Protein 8TRX (pdb70)

Radius of gyration: 26.87 Å; Cα contacts (8 Å, |Δi|>4): 1808; chains: 2; bounding box: 88×56×61 Å

Nearest PDB structures (foldseek):
  8trx-assembly2_B  TM=1.001E+00  e=2.109E-79  Piromyces rhizinflatus
  6rv8-assembly1_A  TM=9.003E-01  e=1.216E-36  Cerrena unicolor
  4g4g-assembly1_A  TM=9.408E-01  e=9.329E-35  Thermothelomyces thermophilus ATCC 42464
  8tru-assembly1_A  TM=9.079E-01  e=1.097E-35  Fibrobacter succinogenes subsp. succinogenes S85
  6rv9-assembly1_A  TM=8.906E-01  e=5.065E-36  Cerrena unicolor

Structure (mmCIF, N/CA/C/O backbone):
data_8TRX
#
_entry.id   8TRX
#
_cell.length_a   139.680
_cell.length_b   139.680
_cell.length_c   125.830
_cell.angle_alpha   90.00
_cell.angle_beta   90.00
_cell.angle_gamma   120.00
#
_symmetry.space_group_name_H-M   'P 61'
#
loop_
_entity.id
_entity.type
_entity.pdbx_description
1 polymer 'CE15 glucuronoyl esterase'
2 water water
#
loop_
_atom_site.group_PDB
_atom_site.id
_atom_site.type_symbol
_atom_site.label_atom_id
_atom_site.label_alt_id
_atom_site.label_comp_id
_atom_site.label_asym_id
_atom_site.label_entity_id
_atom_site.label_seq_id
_atom_site.pdbx_PDB_ins_code
_atom_site.Cartn_x
_atom_site.Cartn_y
_atom_site.Cartn_z
_atom_site.occupancy
_atom_site.B_iso_or_equiv
_atom_site.auth_seq_id
_atom_site.auth_comp_id
_atom_site.auth_asym_id
_atom_site.auth_atom_id
_atom_site.pdbx_PDB_model_num
ATOM 1 N N . GLU A 1 19 ? -23.165 -10.160 -11.072 1.00 74.29 22 GLU A N 1
ATOM 2 C CA . GLU A 1 19 ? -24.503 -9.936 -10.540 1.00 71.35 22 GLU A CA 1
ATOM 3 C C . GLU A 1 19 ? -25.394 -11.188 -10.717 1.00 78.05 22 GLU A C 1
ATOM 4 O O . GLU A 1 19 ? -25.012 -12.180 -11.366 1.00 76.10 22 GLU A O 1
ATOM 6 N N . VAL A 1 20 ? -26.571 -11.161 -10.114 1.00 70.69 23 VAL A N 1
ATOM 7 C CA . VAL A 1 20 ? -27.565 -12.222 -10.273 1.00 62.27 23 VAL A CA 1
ATOM 8 C C . VAL A 1 20 ? -28.582 -11.746 -11.306 1.00 56.90 23 VAL A C 1
ATOM 9 O O . VAL A 1 20 ? -29.000 -10.580 -11.242 1.00 54.96 23 VAL A O 1
ATOM 13 N N . PRO A 1 21 ? -28.963 -12.576 -12.288 1.00 56.21 24 PRO A N 1
ATOM 14 C CA . PRO A 1 21 ? -29.839 -12.078 -13.359 1.00 51.51 24 PRO A CA 1
ATOM 15 C C . PRO A 1 21 ? -31.135 -11.514 -12.800 1.00 50.76 24 PRO A C 1
ATOM 16 O O . PRO A 1 21 ? -31.668 -12.009 -11.811 1.00 55.19 24 PRO A O 1
ATOM 20 N N . LEU A 1 22 ? -31.595 -10.421 -13.395 1.00 49.81 25 LEU A N 1
ATOM 21 C CA . LEU A 1 22 ? -32.879 -9.836 -13.037 1.00 56.30 25 LEU A CA 1
ATOM 22 C C . LEU A 1 22 ? -34.031 -10.375 -13.884 1.00 56.09 25 LEU A C 1
ATOM 23 O O . LEU A 1 22 ? -35.193 -10.120 -13.561 1.00 52.44 25 LEU A O 1
ATOM 28 N N . VAL A 1 23 ? -33.730 -11.122 -14.943 1.00 54.08 26 VAL A N 1
ATOM 29 C CA . VAL A 1 23 ? -34.695 -11.540 -15.948 1.00 50.85 26 VAL A CA 1
ATOM 30 C C . VAL A 1 23 ? -33.915 -12.417 -16.911 1.00 49.22 26 VAL A C 1
ATOM 31 O O . VAL A 1 23 ? -32.681 -12.421 -16.890 1.00 52.29 26 VAL A O 1
ATOM 35 N N . TYR A 1 24 ? -34.607 -13.180 -17.743 1.00 49.34 27 TYR A N 1
ATOM 36 C CA . TYR A 1 24 ? -33.942 -14.136 -18.609 1.00 49.18 27 TYR A CA 1
ATOM 37 C C . TYR A 1 24 ? -34.496 -14.029 -20.018 1.00 50.77 27 TYR A C 1
ATOM 38 O O . TYR A 1 24 ? -35.645 -13.635 -20.218 1.00 47.46 27 TYR A O 1
ATOM 47 N N . PRO A 1 25 ? -33.701 -14.397 -21.012 1.00 55.48 28 PRO A N 1
ATOM 48 C CA . PRO A 1 25 ? -34.200 -14.360 -22.391 1.00 54.15 28 PRO A CA 1
ATOM 49 C C . PRO A 1 25 ? -35.300 -15.393 -22.691 1.00 51.55 28 PRO A C 1
ATOM 50 O O . PRO A 1 25 ? -36.081 -15.188 -23.629 1.00 53.92 28 PRO A O 1
ATOM 54 N N . LYS A 1 26 ? -35.387 -16.498 -21.962 1.00 50.00 29 LYS A N 1
ATOM 55 C CA . LYS A 1 26 ? -36.313 -17.568 -22.338 1.00 52.37 29 LYS A CA 1
ATOM 56 C C . LYS A 1 26 ? -37.398 -17.776 -21.283 1.00 51.46 29 LYS A C 1
ATOM 57 O O . LYS A 1 26 ? -37.211 -17.491 -20.087 1.00 48.68 29 LYS A O 1
ATOM 63 N N . GLU A 1 27 ? -38.551 -18.263 -21.743 1.00 49.55 30 GLU A N 1
ATOM 64 C CA . GLU A 1 27 ? -39.650 -18.561 -20.824 1.00 45.83 30 GLU A CA 1
ATOM 65 C C . GLU A 1 27 ? -39.203 -19.503 -19.701 1.00 47.94 30 GLU A C 1
ATOM 66 O O . GLU A 1 27 ? -39.578 -19.317 -18.537 1.00 47.39 30 GLU A O 1
ATOM 72 N N . ASN A 1 28 ? -38.365 -20.495 -20.016 1.00 46.01 31 ASN A N 1
ATOM 73 C CA . ASN A 1 28 ? -37.866 -21.428 -19.006 1.00 49.01 31 ASN A CA 1
ATOM 74 C C . ASN A 1 28 ? -36.414 -21.750 -19.315 1.00 51.35 31 ASN A C 1
ATOM 75 O O . ASN A 1 28 ? -36.139 -22.487 -20.259 1.00 51.33 31 ASN A O 1
ATOM 80 N N . MET A 1 29 ? -35.488 -21.223 -18.512 1.00 50.93 32 MET A N 1
ATOM 81 C CA . MET A 1 29 ? -34.076 -21.574 -18.668 1.00 48.69 32 MET A CA 1
ATOM 82 C C . MET A 1 29 ? -33.751 -22.995 -18.206 1.00 49.86 32 MET A C 1
ATOM 83 O O . MET A 1 29 ? -32.654 -23.467 -18.483 1.00 50.09 32 MET A O 1
ATOM 88 N N . GLY A 1 30 ? -34.642 -23.667 -17.480 1.00 49.66 33 GLY A N 1
ATOM 89 C CA . GLY A 1 30 ? -34.341 -24.961 -16.908 1.00 46.95 33 GLY A CA 1
ATOM 90 C C . GLY A 1 30 ? -35.086 -26.118 -17.549 1.00 55.51 33 GLY A C 1
ATOM 91 O O . GLY A 1 30 ? -35.234 -27.184 -16.938 1.00 54.10 33 GLY A O 1
ATOM 92 N N . GLU A 1 31 ? -35.562 -25.927 -18.784 1.00 56.81 34 GLU A N 1
ATOM 93 C CA . GLU A 1 31 ? -36.248 -27.006 -19.490 1.00 59.82 34 GLU A CA 1
ATOM 94 C C . GLU A 1 31 ? -35.348 -28.245 -19.608 1.00 64.61 34 GLU A C 1
ATOM 95 O O . GLU A 1 31 ? -35.832 -29.383 -19.613 1.00 69.44 34 GLU A O 1
ATOM 97 N N . SER A 1 32 ? -34.034 -28.048 -19.632 1.00 65.22 35 SER A N 1
ATOM 98 C CA . SER A 1 32 ? -33.090 -29.159 -19.689 1.00 65.38 35 SER A CA 1
ATOM 99 C C . SER A 1 32 ? -32.938 -29.922 -18.366 1.00 68.57 35 SER A C 1
ATOM 100 O O . SER A 1 32 ? -32.348 -31.011 -18.365 1.00 72.40 35 SER A O 1
ATOM 103 N N . CYS A 1 33 ? -33.466 -29.408 -17.250 1.00 66.43 36 CYS A N 1
ATOM 104 C CA . CYS A 1 33 ? -33.332 -30.080 -15.958 1.00 56.37 36 CYS A CA 1
ATOM 105 C C . CYS A 1 33 ? -34.108 -31.406 -15.941 1.00 61.68 36 CYS A C 1
ATOM 106 O O . CYS A 1 33 ? -35.002 -31.660 -16.760 1.00 63.38 36 CYS A O 1
ATOM 109 N N . LYS A 1 34 ? -33.756 -32.248 -14.979 1.00 58.39 37 LYS A N 1
ATOM 110 C CA . LYS A 1 34 ? -34.304 -33.584 -14.838 1.00 58.68 37 LYS A CA 1
ATOM 111 C C . LYS A 1 34 ? -35.550 -33.540 -13.953 1.00 54.78 37 LYS A C 1
ATOM 112 O O . LYS A 1 34 ? -35.473 -33.094 -12.806 1.00 52.92 37 LYS A O 1
ATOM 117 N N . ALA A 1 35 ? -36.671 -34.061 -14.471 1.00 48.77 38 ALA A N 1
ATOM 118 C CA . ALA A 1 35 ? -37.940 -34.065 -13.753 1.00 49.69 38 ALA A CA 1
ATOM 119 C C . ALA A 1 35 ? -37.776 -34.666 -12.363 1.00 54.36 38 ALA A C 1
ATOM 120 O O . ALA A 1 35 ? -37.075 -35.669 -12.201 1.00 60.73 38 ALA A O 1
ATOM 122 N N . PRO A 1 36 ? -38.448 -34.134 -11.359 1.00 56.07 39 PRO A N 1
ATOM 123 C CA . PRO A 1 36 ? -38.270 -34.633 -10.000 1.00 57.00 39 PRO A CA 1
ATOM 124 C C . PRO A 1 36 ? -39.048 -35.921 -9.793 1.00 57.24 39 PRO A C 1
ATOM 125 O O . PRO A 1 36 ? -39.948 -36.265 -10.553 1.00 54.56 39 PRO A O 1
ATOM 129 N N . THR A 1 37 ? -38.714 -36.617 -8.713 1.00 53.78 40 THR A N 1
ATOM 130 C CA . THR A 1 37 ? -39.583 -37.695 -8.286 1.00 58.61 40 THR A CA 1
ATOM 131 C C . THR A 1 37 ? -40.927 -37.102 -7.849 1.00 55.69 40 THR A C 1
ATOM 132 O O . THR A 1 37 ? -40.987 -36.016 -7.256 1.00 55.01 40 THR A O 1
ATOM 136 N N . LEU A 1 38 ? -42.019 -37.784 -8.198 1.00 54.29 41 LEU A N 1
ATOM 137 C CA . LEU A 1 38 ? -43.372 -37.336 -7.840 1.00 54.61 41 LEU A CA 1
ATOM 138 C C . LEU A 1 38 ? -44.111 -38.475 -7.144 1.00 55.26 41 LEU A C 1
ATOM 139 O O . LEU A 1 38 ? -44.847 -39.244 -7.780 1.00 53.23 41 LEU A O 1
ATOM 144 N N . PRO A 1 39 ? -43.952 -38.609 -5.835 1.00 54.31 42 PRO A N 1
ATOM 145 C CA . PRO A 1 39 ? -44.584 -39.738 -5.142 1.00 52.10 42 PRO A CA 1
ATOM 146 C C . PRO A 1 39 ? -46.101 -39.641 -5.204 1.00 55.59 42 PRO A C 1
ATOM 147 O O . PRO A 1 39 ? -46.666 -38.549 -5.169 1.00 59.12 42 PRO A O 1
ATOM 151 N N . GLN A 1 40 ? -46.750 -40.797 -5.329 1.00 60.02 43 GLN A N 1
ATOM 152 C CA . GLN A 1 40 ? -48.201 -40.878 -5.232 1.00 57.53 43 GLN A CA 1
ATOM 153 C C . GLN A 1 40 ? -48.654 -40.245 -3.919 1.00 62.63 43 GLN A C 1
ATOM 154 O O . GLN A 1 40 ? -47.930 -40.329 -2.911 1.00 63.90 43 GLN A O 1
ATOM 158 N N . PRO A 1 41 ? -49.812 -39.570 -3.901 1.00 60.02 44 PRO A N 1
ATOM 159 C CA . PRO A 1 41 ? -50.168 -38.745 -2.729 1.00 62.30 44 PRO A CA 1
ATOM 160 C C . PRO A 1 41 ? -50.066 -39.478 -1.406 1.00 67.10 44 PRO A C 1
ATOM 161 O O . PRO A 1 41 ? -49.617 -38.900 -0.412 1.00 68.70 44 PRO A O 1
ATOM 165 N N . ALA A 1 42 ? -50.451 -40.751 -1.374 1.00 75.00 45 ALA A N 1
ATOM 166 C CA . ALA A 1 42 ? -50.498 -41.495 -0.124 1.00 70.10 45 ALA A CA 1
ATOM 167 C C . ALA A 1 42 ? -49.114 -41.929 0.362 1.00 68.88 45 ALA A C 1
ATOM 168 O O . ALA A 1 42 ? -48.967 -42.265 1.544 1.00 73.94 45 ALA A O 1
ATOM 170 N N . SER A 1 43 ? -48.101 -41.930 -0.507 1.00 69.79 46 SER A N 1
ATOM 171 C CA . SER A 1 43 ? -46.714 -42.185 -0.107 1.00 69.51 46 SER A CA 1
ATOM 172 C C . SER A 1 43 ? -45.952 -40.903 0.202 1.00 75.15 46 SER A C 1
ATOM 173 O O . SER A 1 43 ? -44.741 -40.961 0.453 1.00 75.25 46 SER A O 1
ATOM 176 N N . CYS A 1 44 ? -46.635 -39.747 0.177 1.00 68.49 47 CYS A N 1
ATOM 177 C CA . CYS A 1 44 ? -45.975 -38.470 0.395 1.00 68.09 47 CYS A CA 1
ATOM 178 C C . CYS A 1 44 ? -45.690 -38.301 1.885 1.00 65.68 47 CYS A C 1
ATOM 179 O O . CYS A 1 44 ? -46.552 -38.603 2.713 1.00 65.83 47 CYS A O 1
ATOM 182 N N . PRO A 1 45 ? -44.494 -37.849 2.262 1.00 65.49 48 PRO A N 1
ATOM 183 C CA . PRO A 1 45 ? -44.229 -37.623 3.683 1.00 64.57 48 PRO A CA 1
ATOM 184 C C . PRO A 1 45 ? -45.137 -36.537 4.242 1.00 67.83 48 PRO A C 1
ATOM 185 O O . PRO A 1 45 ? -45.575 -35.630 3.534 1.00 65.91 48 PRO A O 1
ATOM 189 N N . SER A 1 46 ? -45.399 -36.630 5.535 1.00 65.35 49 SER A N 1
ATOM 190 C CA . SER A 1 46 ? -46.070 -35.568 6.269 1.00 63.41 49 SER A CA 1
ATOM 191 C C . SER A 1 46 ? -45.047 -34.521 6.683 1.00 70.10 49 SER A C 1
ATOM 192 O O . SER A 1 46 ? -44.315 -34.706 7.656 1.00 72.93 49 SER A O 1
ATOM 195 N N . VAL A 1 47 ? -44.973 -33.429 5.930 1.00 68.11 50 VAL A N 1
ATOM 196 C CA . VAL A 1 47 ? -44.169 -32.277 6.314 1.00 61.91 50 VAL A CA 1
ATOM 197 C C . VAL A 1 47 ? -45.150 -31.235 6.839 1.00 64.99 50 VAL A C 1
ATOM 198 O O . VAL A 1 47 ? -45.732 -30.490 6.042 1.00 65.07 50 VAL A O 1
ATOM 202 N N . PRO A 1 48 ? -45.388 -31.167 8.158 1.00 69.61 51 PRO A N 1
ATOM 203 C CA . PRO A 1 48 ? -46.532 -30.367 8.658 1.00 66.09 51 PRO A CA 1
ATOM 204 C C . PRO A 1 48 ? -46.326 -28.854 8.584 1.00 66.49 51 PRO A C 1
ATOM 205 O O . PRO A 1 48 ? -47.285 -28.107 8.335 1.00 67.54 51 PRO A O 1
ATOM 209 N N . LYS A 1 49 ? -45.117 -28.373 8.835 1.00 64.05 52 LYS A N 1
ATOM 210 C CA . LYS A 1 49 ? -44.801 -26.968 8.625 1.00 66.73 52 LYS A CA 1
ATOM 211 C C . LYS A 1 49 ? -44.486 -26.761 7.132 1.00 68.60 52 LYS A C 1
ATOM 212 O O . LYS A 1 49 ? -44.762 -27.628 6.298 1.00 70.75 52 LYS A O 1
ATOM 218 N N . LEU A 1 50 ? -43.895 -25.610 6.759 1.00 63.85 53 LEU A N 1
ATOM 219 C CA . LEU A 1 50 ? -43.735 -25.306 5.332 1.00 58.59 53 LEU A CA 1
ATOM 220 C C . LEU A 1 50 ? -42.559 -26.087 4.753 1.00 59.44 53 LEU A C 1
ATOM 221 O O . LEU A 1 50 ? -41.454 -26.023 5.298 1.00 62.73 53 LEU A O 1
ATOM 226 N N . PRO A 1 51 ? -42.753 -26.828 3.662 1.00 57.73 54 PRO A N 1
ATOM 227 C CA . PRO A 1 51 ? -41.630 -27.556 3.048 1.00 52.95 54 PRO A CA 1
ATOM 228 C C . PRO A 1 51 ? -40.432 -26.652 2.778 1.00 57.22 54 PRO A C 1
ATOM 229 O O . PRO A 1 51 ? -40.562 -25.440 2.581 1.00 62.71 54 PRO A O 1
ATOM 233 N N . ASP A 1 52 ? -39.265 -27.257 2.744 1.00 59.49 55 ASP A N 1
ATOM 234 C CA . ASP A 1 52 ? -37.989 -26.593 2.520 1.00 60.29 55 ASP A CA 1
ATOM 235 C C . ASP A 1 52 ? -37.799 -26.321 1.030 1.00 62.88 55 ASP A C 1
ATOM 236 O O . ASP A 1 52 ? -37.629 -27.263 0.241 1.00 61.86 55 ASP A O 1
ATOM 241 N N . PRO A 1 53 ? -37.820 -25.053 0.603 1.00 63.08 56 PRO A N 1
ATOM 242 C CA . PRO A 1 53 ? -37.739 -24.767 -0.836 1.00 59.21 56 PRO A CA 1
ATOM 243 C C . PRO A 1 53 ? -36.413 -25.120 -1.459 1.00 59.04 56 PRO A C 1
ATOM 244 O O . PRO A 1 53 ? -36.365 -25.330 -2.677 1.00 60.35 56 PRO A O 1
ATOM 248 N N . PHE A 1 54 ? -35.340 -25.215 -0.680 1.00 61.58 57 PHE A N 1
ATOM 249 C CA . PHE A 1 54 ? -34.046 -25.587 -1.238 1.00 58.25 57 PHE A CA 1
ATOM 250 C C . PHE A 1 54 ? -33.809 -27.093 -1.288 1.00 58.20 57 PHE A C 1
ATOM 251 O O . PHE A 1 54 ? -32.829 -27.522 -1.904 1.00 56.80 57 PHE A O 1
ATOM 259 N N . GLU A 1 55 ? -34.665 -27.893 -0.650 1.00 53.10 58 GLU A N 1
ATOM 260 C CA . GLU A 1 55 ? -34.498 -29.336 -0.612 1.00 53.59 58 GLU A CA 1
ATOM 261 C C . GLU A 1 55 ? -34.937 -29.957 -1.936 1.00 57.00 58 GLU A C 1
ATOM 262 O O . GLU A 1 55 ? -36.069 -29.736 -2.374 1.00 59.36 58 GLU A O 1
ATOM 268 N N . TRP A 1 56 ? -34.053 -30.744 -2.569 1.00 52.80 59 TRP A N 1
ATOM 269 C CA . TRP A 1 56 ? -34.444 -31.411 -3.806 1.00 54.20 59 TRP A CA 1
ATOM 270 C C . TRP A 1 56 ? -35.656 -32.309 -3.559 1.00 55.66 59 TRP A C 1
ATOM 271 O O . TRP A 1 56 ? -35.903 -32.775 -2.441 1.00 54.19 59 TRP A O 1
ATOM 282 N N . SER A 1 57 ? -36.419 -32.552 -4.626 1.00 53.31 60 SER A N 1
ATOM 283 C CA . SER A 1 57 ? -37.665 -33.295 -4.476 1.00 57.03 60 SER A CA 1
ATOM 284 C C . SER A 1 57 ? -37.431 -34.703 -3.940 1.00 59.23 60 SER A C 1
ATOM 285 O O . SER A 1 57 ? -38.343 -35.281 -3.333 1.00 55.51 60 SER A O 1
ATOM 288 N N . ASP A 1 58 ? -36.238 -35.284 -4.169 1.00 55.92 61 ASP A N 1
ATOM 289 C CA . ASP A 1 58 ? -35.942 -36.645 -3.715 1.00 56.56 61 ASP A CA 1
ATOM 290 C C . ASP A 1 58 ? -35.284 -36.705 -2.349 1.00 53.20 61 ASP A C 1
ATOM 291 O O . ASP A 1 58 ? -34.735 -37.747 -2.000 1.00 58.26 61 ASP A O 1
ATOM 296 N N . GLY A 1 59 ? -35.335 -35.634 -1.568 1.00 57.55 62 GLY A N 1
ATOM 297 C CA . GLY A 1 59 ? -34.798 -35.657 -0.221 1.00 54.20 62 GLY A CA 1
ATOM 298 C C . GLY A 1 59 ? -33.288 -35.733 -0.113 1.00 56.99 62 GLY A C 1
ATOM 299 O O . GLY A 1 59 ? -32.781 -35.983 0.982 1.00 56.38 62 GLY A O 1
ATOM 300 N N . SER A 1 60 ? -32.550 -35.488 -1.197 1.00 55.04 63 SER A N 1
ATOM 301 C CA . SER A 1 60 ? -31.125 -35.782 -1.248 1.00 54.95 63 SER A CA 1
ATOM 302 C C . SER A 1 60 ? -30.262 -34.526 -1.178 1.00 57.19 63 SER A C 1
ATOM 303 O O . SER A 1 60 ? -29.194 -34.459 -1.795 1.00 60.49 63 SER A O 1
ATOM 306 N N . GLY A 1 61 ? -30.676 -33.526 -0.413 1.00 56.30 64 GLY A N 1
ATOM 307 C CA . GLY A 1 61 ? -29.758 -32.425 -0.231 1.00 53.42 64 GLY A CA 1
ATOM 308 C C . GLY A 1 61 ? -30.405 -31.096 -0.555 1.00 58.76 64 GLY A C 1
ATOM 309 O O . GLY A 1 61 ? -31.634 -30.975 -0.581 1.00 59.57 64 GLY A O 1
ATOM 310 N N . ARG A 1 62 ? -29.557 -30.090 -0.812 1.00 54.91 65 ARG A N 1
ATOM 311 C CA . ARG A 1 62 ? -29.976 -28.699 -0.846 1.00 57.64 65 ARG A CA 1
ATOM 312 C C . ARG A 1 62 ? -29.277 -27.955 -1.972 1.00 61.28 65 ARG A C 1
ATOM 313 O O . ARG A 1 62 ? -28.137 -28.259 -2.325 1.00 63.08 65 ARG A O 1
ATOM 321 N N . VAL A 1 63 ? -29.996 -26.983 -2.545 1.00 60.57 66 VAL A N 1
ATOM 322 C CA . VAL A 1 63 ? -29.480 -26.191 -3.657 1.00 62.47 66 VAL A CA 1
ATOM 323 C C . VAL A 1 63 ? -28.132 -25.595 -3.267 1.00 58.36 66 VAL A C 1
ATOM 324 O O . VAL A 1 63 ? -27.937 -25.153 -2.133 1.00 61.83 66 VAL A O 1
ATOM 328 N N . LYS A 1 64 ? -27.180 -25.619 -4.192 1.00 59.50 67 LYS A N 1
ATOM 329 C CA . LYS A 1 64 ? -25.847 -25.085 -3.931 1.00 61.29 67 LYS A CA 1
ATOM 330 C C . LYS A 1 64 ? -25.578 -23.782 -4.657 1.00 64.06 67 LYS A C 1
ATOM 331 O O . LYS A 1 64 ? -25.061 -22.843 -4.053 1.00 70.25 67 LYS A O 1
ATOM 337 N N . ASN A 1 65 ? -25.919 -23.695 -5.943 1.00 66.32 68 ASN A N 1
ATOM 338 C CA . ASN A 1 65 ? -25.580 -22.536 -6.763 1.00 63.54 68 ASN A CA 1
ATOM 339 C C . ASN A 1 65 ? -26.810 -22.136 -7.583 1.00 60.05 68 ASN A C 1
ATOM 340 O O . ASN A 1 65 ? -27.897 -22.704 -7.422 1.00 59.57 68 ASN A O 1
ATOM 345 N N . LEU A 1 66 ? -26.600 -21.175 -8.494 1.00 49.40 69 LEU A N 1
ATOM 346 C CA . LEU A 1 66 ? -27.667 -20.648 -9.338 1.00 52.70 69 LEU A CA 1
ATOM 347 C C . LEU A 1 66 ? -28.199 -21.696 -10.305 1.00 53.32 69 LEU A C 1
ATOM 348 O O . LEU A 1 66 ? -29.416 -21.829 -10.481 1.00 59.06 69 LEU A O 1
ATOM 353 N N . ALA A 1 67 ? -27.306 -22.428 -10.973 1.00 52.29 70 ALA A N 1
ATOM 354 C CA . ALA A 1 67 ? -27.760 -23.474 -11.880 1.00 47.51 70 ALA A CA 1
ATOM 355 C C . ALA A 1 67 ? -28.612 -24.509 -11.146 1.00 52.59 70 ALA A C 1
ATOM 356 O O . ALA A 1 67 ? -29.542 -25.088 -11.728 1.00 50.88 70 ALA A O 1
ATOM 358 N N . ASP A 1 68 ? -28.315 -24.734 -9.865 1.00 55.14 71 ASP A N 1
ATOM 359 C CA . ASP A 1 68 ? -29.118 -25.624 -9.049 1.00 51.97 71 ASP A CA 1
ATOM 360 C C . ASP A 1 68 ? -30.491 -25.033 -8.802 1.00 58.58 71 ASP A C 1
ATOM 361 O O . ASP A 1 68 ? -31.501 -25.753 -8.851 1.00 54.77 71 ASP A O 1
ATOM 366 N N . TRP A 1 69 ? -30.547 -23.725 -8.497 1.00 55.01 72 TRP A N 1
ATOM 367 C CA . TRP A 1 69 ? -31.833 -23.120 -8.175 1.00 51.76 72 TRP A CA 1
ATOM 368 C C . TRP A 1 69 ? -32.771 -23.197 -9.367 1.00 53.99 72 TRP A C 1
ATOM 369 O O . TRP A 1 69 ? -33.970 -23.447 -9.202 1.00 50.13 72 TRP A O 1
ATOM 380 N N . GLU A 1 70 ? -32.232 -23.006 -10.576 1.00 48.60 73 GLU A N 1
ATOM 381 C CA . GLU A 1 70 ? -33.045 -23.137 -11.772 1.00 46.94 73 GLU A CA 1
ATOM 382 C C . GLU A 1 70 ? -33.716 -24.503 -11.840 1.00 51.78 73 GLU A C 1
ATOM 383 O O . GLU A 1 70 ? -34.911 -24.593 -12.157 1.00 51.05 73 GLU A O 1
ATOM 389 N N . CYS A 1 71 ? -32.965 -25.581 -11.527 1.00 52.70 74 CYS A N 1
ATOM 390 C CA . CYS A 1 71 ? -33.536 -26.930 -11.540 1.00 49.48 74 CYS A CA 1
ATOM 391 C C . CYS A 1 71 ? -34.459 -27.175 -10.354 1.00 45.94 74 CYS A C 1
ATOM 392 O O . CYS A 1 71 ? -35.430 -27.927 -10.481 1.00 50.11 74 CYS A O 1
ATOM 395 N N . ARG A 1 72 ? -34.169 -26.583 -9.192 1.00 45.00 75 ARG A N 1
ATOM 396 C CA . ARG A 1 72 ? -35.105 -26.682 -8.071 1.00 49.66 75 ARG A CA 1
ATOM 397 C C . ARG A 1 72 ? -36.398 -25.924 -8.369 1.00 48.17 75 ARG A C 1
ATOM 398 O O . ARG A 1 72 ? -37.486 -26.362 -7.978 1.00 51.12 75 ARG A O 1
ATOM 406 N N . ARG A 1 73 ? -36.288 -24.780 -9.048 1.00 46.05 76 ARG A N 1
ATOM 407 C CA . ARG A 1 73 ? -37.450 -24.056 -9.555 1.00 46.65 76 ARG A CA 1
ATOM 408 C C . ARG A 1 73 ? -38.253 -24.937 -10.503 1.00 47.94 76 ARG A C 1
ATOM 409 O O . ARG A 1 73 ? -39.492 -24.961 -10.465 1.00 48.26 76 ARG A O 1
ATOM 417 N N . ASN A 1 74 ? -37.564 -25.678 -11.360 1.00 46.90 77 ASN A N 1
ATOM 418 C CA . ASN A 1 74 ? -38.275 -26.553 -12.266 1.00 43.18 77 ASN A CA 1
ATOM 419 C C . ASN A 1 74 ? -38.848 -27.775 -11.550 1.00 52.15 77 ASN A C 1
ATOM 420 O O . ASN A 1 74 ? -39.835 -28.347 -12.036 1.00 53.01 77 ASN A O 1
ATOM 425 N N . GLU A 1 75 ? -38.276 -28.183 -10.405 1.00 46.79 78 GLU A N 1
ATOM 426 C CA . GLU A 1 75 ? -38.922 -29.236 -9.626 1.00 49.96 78 GLU A CA 1
ATOM 427 C C . GLU A 1 75 ? -40.218 -28.722 -8.995 1.00 49.40 78 GLU A C 1
ATOM 428 O O . GLU A 1 75 ? -41.239 -29.431 -8.988 1.00 49.67 78 GLU A O 1
ATOM 434 N N . ILE A 1 76 ? -40.182 -27.504 -8.436 1.00 47.50 79 ILE A N 1
ATOM 435 C CA . ILE A 1 76 ? -41.385 -26.894 -7.876 1.00 52.50 79 ILE A CA 1
ATOM 436 C C . ILE A 1 76 ? -42.458 -26.765 -8.947 1.00 48.76 79 ILE A C 1
ATOM 437 O O . ILE A 1 76 ? -43.615 -27.148 -8.733 1.00 48.49 79 ILE A O 1
ATOM 442 N N . LYS A 1 77 ? -42.085 -26.239 -10.120 1.00 47.37 80 LYS A N 1
ATOM 443 C CA . LYS A 1 77 ? -43.015 -26.183 -11.247 1.00 45.21 80 LYS A CA 1
ATOM 444 C C . LYS A 1 77 ? -43.656 -27.554 -11.493 1.00 44.18 80 LYS A C 1
ATOM 445 O O . LYS A 1 77 ? -44.890 -27.698 -11.498 1.00 44.89 80 LYS A O 1
ATOM 451 N N . ALA A 1 78 ? -42.824 -28.577 -11.660 1.00 43.00 81 ALA A N 1
ATOM 452 C CA . ALA A 1 78 ? -43.309 -29.926 -11.928 1.00 45.86 81 ALA A CA 1
ATOM 453 C C . ALA A 1 78 ? -44.194 -30.462 -10.801 1.00 46.26 81 ALA A C 1
ATOM 454 O O . ALA A 1 78 ? -45.130 -31.215 -11.071 1.00 43.27 81 ALA A O 1
ATOM 456 N N . GLU A 1 79 ? -43.918 -30.099 -9.542 1.00 47.47 82 GLU A N 1
ATOM 457 C CA . GLU A 1 79 ? -44.777 -30.550 -8.446 1.00 44.62 82 GLU A CA 1
ATOM 458 C C . GLU A 1 79 ? -46.118 -29.833 -8.469 1.00 46.82 82 GLU A C 1
ATOM 459 O O . GLU A 1 79 ? -47.170 -30.467 -8.292 1.00 46.80 82 GLU A O 1
ATOM 465 N N . ILE A 1 80 ? -46.108 -28.508 -8.696 1.00 48.72 83 ILE A N 1
ATOM 466 C CA . ILE A 1 80 ? -47.360 -27.769 -8.783 1.00 46.66 83 ILE A CA 1
ATOM 467 C C . ILE A 1 80 ? -48.180 -28.233 -9.982 1.00 45.54 83 ILE A C 1
ATOM 468 O O . ILE A 1 80 ? -49.397 -28.417 -9.881 1.00 43.37 83 ILE A O 1
ATOM 473 N N . GLU A 1 81 ? -47.528 -28.502 -11.112 1.00 43.07 84 GLU A N 1
ATOM 474 C CA . GLU A 1 81 ? -48.273 -29.033 -12.243 1.00 41.61 84 GLU A CA 1
ATOM 475 C C . GLU A 1 81 ? -48.868 -30.401 -11.918 1.00 49.08 84 GLU A C 1
ATOM 476 O O . GLU A 1 81 ? -50.000 -30.713 -12.310 1.00 50.67 84 GLU A O 1
ATOM 482 N N . ASN A 1 82 ? -48.131 -31.230 -11.188 1.00 44.65 85 ASN A N 1
ATOM 483 C CA . ASN A 1 82 ? -48.560 -32.605 -11.012 1.00 43.99 85 ASN A CA 1
ATOM 484 C C . ASN A 1 82 ? -49.695 -32.709 -10.006 1.00 46.65 85 ASN A C 1
ATOM 485 O O . ASN A 1 82 ? -50.631 -33.479 -10.214 1.00 45.29 85 ASN A O 1
ATOM 490 N N . TYR A 1 83 ? -49.641 -31.947 -8.920 1.00 44.38 86 TYR A N 1
ATOM 491 C CA . TYR A 1 83 ? -50.620 -32.118 -7.856 1.00 45.34 86 TYR A CA 1
ATOM 492 C C . TYR A 1 83 ? -51.820 -31.163 -7.923 1.00 48.68 86 TYR A C 1
ATOM 493 O O . TYR A 1 83 ? -52.884 -31.526 -7.415 1.00 50.63 86 TYR A O 1
ATOM 502 N N . GLU A 1 84 ? -51.717 -29.961 -8.527 1.00 49.20 87 GLU A N 1
ATOM 503 C CA . GLU A 1 84 ? -52.846 -29.020 -8.435 1.00 51.62 87 GLU A CA 1
ATOM 504 C C . GLU A 1 84 ? -53.196 -28.226 -9.692 1.00 47.94 87 GLU A C 1
ATOM 505 O O . GLU A 1 84 ? -54.279 -27.633 -9.696 1.00 48.51 87 GLU A O 1
ATOM 511 N N . LEU A 1 85 ? -52.361 -28.173 -10.751 1.00 44.99 88 LEU A N 1
ATOM 512 C CA . LEU A 1 85 ? -52.675 -27.344 -11.924 1.00 45.47 88 LEU A CA 1
ATOM 513 C C . LEU A 1 85 ? -52.787 -28.105 -13.229 1.00 48.86 88 LEU A C 1
ATOM 514 O O . LEU A 1 85 ? -53.647 -27.768 -14.058 1.00 50.89 88 LEU A O 1
ATOM 519 N N . GLY A 1 86 ? -51.944 -29.106 -13.449 1.00 49.23 89 GLY A N 1
ATOM 520 C CA . GLY A 1 86 ? -51.751 -29.683 -14.761 1.00 41.55 89 GLY A CA 1
ATOM 521 C C . GLY A 1 86 ? -50.532 -29.081 -15.420 1.00 43.05 89 GLY A C 1
ATOM 522 O O . GLY A 1 86 ? -50.003 -28.051 -15.004 1.00 44.36 89 GLY A O 1
ATOM 523 N N . LYS A 1 87 ? -50.068 -29.726 -16.481 1.00 44.33 90 LYS A N 1
ATOM 524 C CA . LYS A 1 87 ? -48.807 -29.315 -17.077 1.00 44.49 90 LYS A CA 1
ATOM 525 C C . LYS A 1 87 ? -49.042 -28.192 -18.073 1.00 47.98 90 LYS A C 1
ATOM 526 O O . LYS A 1 87 ? -49.771 -28.368 -19.059 1.00 49.17 90 LYS A O 1
ATOM 531 N N . LYS A 1 88 ? -48.407 -27.051 -17.821 1.00 45.15 91 LYS A N 1
ATOM 532 C CA . LYS A 1 88 ? -48.220 -26.039 -18.840 1.00 50.52 91 LYS A CA 1
ATOM 533 C C . LYS A 1 88 ? -47.658 -26.674 -20.112 1.00 46.32 91 LYS A C 1
ATOM 534 O O . LYS A 1 88 ? -46.585 -27.268 -20.069 1.00 49.98 91 LYS A O 1
ATOM 540 N N . PRO A 1 89 ? -48.351 -26.584 -21.239 1.00 52.16 92 PRO A N 1
ATOM 541 C CA . PRO A 1 89 ? -47.728 -26.948 -22.518 1.00 49.55 92 PRO A CA 1
ATOM 542 C C . PRO A 1 89 ? -46.416 -26.205 -22.769 1.00 49.77 92 PRO A C 1
ATOM 543 O O . PRO A 1 89 ? -46.239 -25.055 -22.376 1.00 45.83 92 PRO A O 1
ATOM 547 N N . ALA A 1 90 ? -45.512 -26.876 -23.480 1.00 48.12 93 ALA A N 1
ATOM 548 C CA . ALA A 1 90 ? -44.298 -26.271 -23.983 1.00 48.69 93 ALA A CA 1
ATOM 549 C C . ALA A 1 90 ? -44.638 -25.246 -25.060 1.00 45.64 93 ALA A C 1
ATOM 550 O O . ALA A 1 90 ? -45.745 -25.237 -25.594 1.00 48.23 93 ALA A O 1
ATOM 552 N N . PRO A 1 91 ? -43.688 -24.396 -25.438 1.00 47.66 94 PRO A N 1
ATOM 553 C CA . PRO A 1 91 ? -43.913 -23.474 -26.559 1.00 44.81 94 PRO A CA 1
ATOM 554 C C . PRO A 1 91 ? -44.440 -24.197 -27.787 1.00 47.85 94 PRO A C 1
ATOM 555 O O . PRO A 1 91 ? -44.000 -25.312 -28.104 1.00 49.73 94 PRO A O 1
ATOM 559 N N . PRO A 1 92 ? -45.374 -23.592 -28.520 1.00 51.39 95 PRO A N 1
ATOM 560 C CA . PRO A 1 92 ? -46.028 -24.314 -29.622 1.00 50.33 95 PRO A CA 1
ATOM 561 C C . PRO A 1 92 ? -45.102 -24.452 -30.826 1.00 50.72 95 PRO A C 1
ATOM 562 O O . PRO A 1 92 ? -44.090 -23.763 -30.953 1.00 49.86 95 PRO A O 1
ATOM 566 N N . GLN A 1 93 ? -45.480 -25.348 -31.738 1.00 51.09 96 GLN A N 1
ATOM 567 C CA . GLN A 1 93 ? -44.678 -25.551 -32.940 1.00 45.66 96 GLN A CA 1
ATOM 568 C C . GLN A 1 93 ? -44.580 -24.279 -33.778 1.00 49.54 96 GLN A C 1
ATOM 569 O O . GLN A 1 93 ? -43.531 -23.989 -34.348 1.00 47.85 96 GLN A O 1
ATOM 575 N N . SER A 1 94 ? -45.658 -23.496 -33.853 1.00 54.28 97 SER A N 1
ATOM 576 C CA . SER A 1 94 ? -45.741 -22.321 -34.714 1.00 50.14 97 SER A CA 1
ATOM 577 C C . SER A 1 94 ? -46.432 -21.161 -34.001 1.00 53.67 97 SER A C 1
ATOM 578 O O . SER A 1 94 ? -47.475 -21.344 -33.371 1.00 54.00 97 SER A O 1
ATOM 581 N N . LEU A 1 95 ? -45.884 -19.956 -34.145 1.00 56.15 98 LEU A N 1
ATOM 582 C CA . LEU A 1 95 ? -46.522 -18.765 -33.580 1.00 55.44 98 LEU A CA 1
ATOM 583 C C . LEU A 1 95 ? -46.250 -17.553 -34.465 1.00 55.92 98 LEU A C 1
ATOM 584 O O . LEU A 1 95 ? -45.086 -17.194 -34.689 1.00 53.83 98 LEU A O 1
ATOM 589 N N . LYS A 1 96 ? -47.319 -16.894 -34.914 1.00 52.05 99 LYS A N 1
ATOM 590 C CA . LYS A 1 96 ? -47.221 -15.748 -35.813 1.00 53.86 99 LYS A CA 1
ATOM 591 C C . LYS A 1 96 ? -47.954 -14.566 -35.203 1.00 48.61 99 LYS A C 1
ATOM 592 O O . LYS A 1 96 ? -49.158 -14.641 -34.956 1.00 57.62 99 LYS A O 1
ATOM 594 N N . ALA A 1 97 ? -47.241 -13.476 -34.959 1.00 53.87 100 ALA A N 1
ATOM 595 C CA . ALA A 1 97 ? -47.848 -12.290 -34.371 1.00 57.11 100 ALA A CA 1
ATOM 596 C C . ALA A 1 97 ? -47.806 -11.131 -35.359 1.00 56.41 100 ALA A C 1
ATOM 597 O O . ALA A 1 97 ? -46.836 -10.983 -36.103 1.00 60.57 100 ALA A O 1
ATOM 599 N N . THR A 1 98 ? -48.865 -10.315 -35.368 1.00 55.68 101 THR A N 1
ATOM 600 C CA . THR A 1 98 ? -48.891 -9.095 -36.163 1.00 63.03 101 THR A CA 1
ATOM 601 C C . THR A 1 98 ? -49.520 -7.972 -35.358 1.00 61.18 101 THR A C 1
ATOM 602 O O . THR A 1 98 ? -50.333 -8.202 -34.454 1.00 61.58 101 THR A O 1
ATOM 606 N N . TYR A 1 99 ? -49.116 -6.752 -35.712 1.00 60.80 102 TYR A N 1
ATOM 607 C CA . TYR A 1 99 ? -49.554 -5.509 -35.085 1.00 61.47 102 TYR A CA 1
ATOM 608 C C . TYR A 1 99 ? -50.115 -4.602 -36.176 1.00 63.91 102 TYR A C 1
ATOM 609 O O . TYR A 1 99 ? -49.359 -4.078 -37.003 1.00 63.93 102 TYR A O 1
ATOM 618 N N . SER A 1 100 ? -51.436 -4.435 -36.196 1.00 66.91 103 SER A N 1
ATOM 619 C CA . SER A 1 100 ? -52.077 -3.558 -37.169 1.00 70.99 103 SER A CA 1
ATOM 620 C C . SER A 1 100 ? -53.278 -2.888 -36.524 1.00 68.88 103 SER A C 1
ATOM 621 O O . SER A 1 100 ? -54.122 -3.568 -35.936 1.00 72.20 103 SER A O 1
ATOM 624 N N . GLY A 1 101 ? -53.354 -1.565 -36.633 1.00 72.49 104 GLY A N 1
ATOM 625 C CA . GLY A 1 101 ? -54.503 -0.853 -36.106 1.00 66.03 104 GLY A CA 1
ATOM 626 C C . GLY A 1 101 ? -54.542 -0.732 -34.601 1.00 63.22 104 GLY A C 1
ATOM 627 O O . GLY A 1 101 ? -55.634 -0.673 -34.016 1.00 62.78 104 GLY A O 1
ATOM 628 N N . GLY A 1 102 ? -53.384 -0.706 -33.946 1.00 63.24 105 GLY A N 1
ATOM 629 C CA . GLY A 1 102 ? -53.335 -0.712 -32.490 1.00 64.62 105 GLY A CA 1
ATOM 630 C C . GLY A 1 102 ? -53.583 -2.063 -31.839 1.00 62.40 105 GLY A C 1
ATOM 631 O O . GLY A 1 102 ? -53.601 -2.153 -30.605 1.00 59.52 105 GLY A O 1
ATOM 632 N N . THR A 1 103 ? -53.783 -3.116 -32.616 1.00 62.48 106 THR A N 1
ATOM 633 C CA . THR A 1 103 ? -54.115 -4.423 -32.072 1.00 66.67 106 THR A CA 1
ATOM 634 C C . THR A 1 103 ? -53.016 -5.420 -32.388 1.00 62.76 106 THR A C 1
ATOM 635 O O . THR A 1 103 ? -52.578 -5.525 -33.543 1.00 59.55 106 THR A O 1
ATOM 639 N N . LEU A 1 104 ? -52.564 -6.128 -31.353 1.00 58.50 107 LEU A N 1
ATOM 640 C CA . LEU A 1 104 ? -51.653 -7.252 -31.532 1.00 60.25 107 LEU A CA 1
ATOM 641 C C . LEU A 1 104 ? -52.492 -8.525 -31.626 1.00 52.09 107 LEU A C 1
ATOM 642 O O . LEU A 1 104 ? -53.375 -8.756 -30.796 1.00 53.64 107 LEU A O 1
ATOM 647 N N . THR A 1 105 ? -52.277 -9.305 -32.679 1.00 54.60 108 THR A N 1
ATOM 648 C CA . THR A 1 105 ? -52.975 -10.576 -32.863 1.00 55.02 108 THR A CA 1
ATOM 649 C C . THR A 1 105 ? -51.927 -11.672 -32.964 1.00 52.39 108 THR A C 1
ATOM 650 O O . THR A 1 105 ? -50.950 -11.521 -33.708 1.00 49.74 108 THR A O 1
ATOM 654 N N . VAL A 1 106 ? -52.117 -12.752 -32.194 1.00 54.56 109 VAL A N 1
ATOM 655 C CA . VAL A 1 106 ? -51.133 -13.836 -32.051 1.00 52.04 109 VAL A CA 1
ATOM 656 C C . VAL A 1 106 ? -51.808 -15.144 -32.432 1.00 53.92 109 VAL A C 1
ATOM 657 O O . VAL A 1 106 ? -52.804 -15.538 -31.808 1.00 54.47 109 VAL A O 1
ATOM 661 N N . VAL A 1 107 ? -51.262 -15.827 -33.438 1.00 50.10 110 VAL A N 1
ATOM 662 C CA . VAL A 1 107 ? -51.853 -17.057 -33.958 1.00 52.74 110 VAL A CA 1
ATOM 663 C C . VAL A 1 107 ? -50.940 -18.233 -33.598 1.00 54.40 110 VAL A C 1
ATOM 664 O O . VAL A 1 107 ? -49.748 -18.240 -33.949 1.00 52.78 110 VAL A O 1
ATOM 668 N N . VAL A 1 108 ? -51.496 -19.220 -32.883 1.00 52.26 111 VAL A N 1
ATOM 669 C CA . VAL A 1 108 ? -50.735 -20.341 -32.320 1.00 50.11 111 VAL A CA 1
ATOM 670 C C . VAL A 1 108 ? -51.106 -21.607 -33.076 1.00 53.77 111 VAL A C 1
ATOM 671 O O . VAL A 1 108 ? -52.293 -21.910 -33.235 1.00 56.11 111 VAL A O 1
ATOM 675 N N . ASN A 1 109 ? -50.106 -22.348 -33.551 1.00 54.50 112 ASN A N 1
ATOM 676 C CA . ASN A 1 109 ? -50.352 -23.645 -34.187 1.00 52.95 112 ASN A CA 1
ATOM 677 C C . ASN A 1 109 ? -49.584 -24.723 -33.440 1.00 49.28 112 ASN A C 1
ATOM 678 O O . ASN A 1 109 ? -48.411 -24.546 -33.110 1.00 53.00 112 ASN A O 1
ATOM 683 N N . ASP A 1 110 ? -50.251 -25.825 -33.148 1.00 53.41 113 ASP A N 1
ATOM 684 C CA . ASP A 1 110 ? -49.623 -26.915 -32.406 1.00 52.56 113 ASP A CA 1
ATOM 685 C C . ASP A 1 110 ? -50.406 -28.192 -32.692 1.00 51.38 113 ASP A C 1
ATOM 686 O O . ASP A 1 110 ? -51.622 -28.234 -32.475 1.00 50.70 113 ASP A O 1
ATOM 691 N N . ASN A 1 111 ? -49.732 -29.208 -33.221 1.00 52.38 114 ASN A N 1
ATOM 692 C CA . ASN A 1 111 ? -50.332 -30.535 -33.413 1.00 52.44 114 ASN A CA 1
ATOM 693 C C . ASN A 1 111 ? -51.724 -30.463 -34.060 1.00 55.80 114 ASN A C 1
ATOM 694 O O . ASN A 1 111 ? -52.682 -31.096 -33.614 1.00 55.57 114 ASN A O 1
ATOM 699 N N . GLY A 1 112 ? -51.832 -29.689 -35.141 1.00 52.93 115 GLY A N 1
ATOM 700 C CA . GLY A 1 112 ? -53.052 -29.643 -35.923 1.00 52.94 115 GLY A CA 1
ATOM 701 C C . GLY A 1 112 ? -54.143 -28.717 -35.407 1.00 55.29 115 GLY A C 1
ATOM 702 O O . GLY A 1 112 ? -55.217 -28.672 -36.006 1.00 55.52 115 GLY A O 1
ATOM 703 N N . GLY A 1 113 ? -53.902 -27.980 -34.320 1.00 58.05 116 GLY A N 1
ATOM 704 C CA . GLY A 1 113 ? -54.853 -27.039 -33.774 1.00 49.19 116 GLY A CA 1
ATOM 705 C C . GLY A 1 113 ? -54.405 -25.588 -33.929 1.00 53.19 116 GLY A C 1
ATOM 706 O O . GLY A 1 113 ? -53.282 -25.278 -34.321 1.00 59.47 116 GLY A O 1
ATOM 707 N N . SER A 1 114 ? -55.346 -24.688 -33.650 1.00 57.91 117 SER A N 1
ATOM 708 C CA . SER A 1 114 ? -55.092 -23.257 -33.678 1.00 51.16 117 SER A CA 1
ATOM 709 C C . SER A 1 114 ? -55.821 -22.601 -32.524 1.00 51.27 117 SER A C 1
ATOM 710 O O . SER A 1 114 ? -56.851 -23.098 -32.051 1.00 51.04 117 SER A O 1
ATOM 713 N N . LEU A 1 115 ? -55.247 -21.487 -32.077 1.00 46.54 118 LEU A N 1
ATOM 714 C CA . LEU A 1 115 ? -55.789 -20.577 -31.080 1.00 47.09 118 LEU A CA 1
ATOM 715 C C . LEU A 1 115 ? -55.214 -19.199 -31.397 1.00 53.26 118 LEU A C 1
ATOM 716 O O . LEU A 1 115 ? -54.030 -19.072 -31.726 1.00 52.17 118 LEU A O 1
ATOM 721 N N . THR A 1 116 ? -56.064 -18.184 -31.305 1.00 52.43 119 THR A N 1
ATOM 722 C CA . THR A 1 116 ? -55.733 -16.811 -31.635 1.00 53.23 119 THR A CA 1
ATOM 723 C C . THR A 1 116 ? -56.019 -15.951 -30.423 1.00 54.59 119 THR A C 1
ATOM 724 O O . THR A 1 116 ? -57.093 -16.075 -29.823 1.00 50.51 119 THR A O 1
ATOM 728 N N . LEU A 1 117 ? -55.043 -15.120 -30.047 1.00 55.52 120 LEU A N 1
ATOM 729 C CA . LEU A 1 117 ? -55.195 -14.075 -29.047 1.00 51.57 120 LEU A CA 1
ATOM 730 C C . LEU A 1 117 ? -55.143 -12.724 -29.745 1.00 49.90 120 LEU A C 1
ATOM 731 O O . LEU A 1 117 ? -54.395 -12.536 -30.712 1.00 53.42 120 LEU A O 1
ATOM 736 N N . THR A 1 118 ? -55.919 -11.769 -29.227 1.00 50.28 121 THR A N 1
ATOM 737 C CA . THR A 1 118 ? -55.967 -10.416 -29.781 1.00 51.67 121 THR A CA 1
ATOM 738 C C . THR A 1 118 ? -56.034 -9.427 -28.631 1.00 49.26 121 THR A C 1
ATOM 739 O O . THR A 1 118 ? -56.917 -9.533 -27.767 1.00 45.66 121 THR A O 1
ATOM 743 N N . SER A 1 119 ? -55.106 -8.472 -28.616 1.00 47.68 122 SER A N 1
ATOM 744 C CA . SER A 1 119 ? -55.097 -7.423 -27.599 1.00 56.42 122 SER A CA 1
ATOM 745 C C . SER A 1 119 ? -54.979 -6.053 -28.248 1.00 60.38 122 SER A C 1
ATOM 746 O O . SER A 1 119 ? -54.170 -5.861 -29.171 1.00 60.65 122 SER A O 1
ATOM 749 N N . LYS A 1 120 ? -55.791 -5.109 -27.749 1.00 55.56 123 LYS A N 1
ATOM 750 C CA . LYS A 1 120 ? -55.671 -3.696 -28.094 1.00 56.05 123 LYS A CA 1
ATOM 751 C C . LYS A 1 120 ? -54.631 -3.114 -27.149 1.00 54.76 123 LYS A C 1
ATOM 752 O O . LYS A 1 120 ? -54.915 -2.918 -25.966 1.00 60.92 123 LYS A O 1
ATOM 755 N N . ILE A 1 121 ? -53.428 -2.865 -27.661 1.00 48.09 124 ILE A N 1
ATOM 756 C CA . ILE A 1 121 ? -52.317 -2.418 -26.841 1.00 54.38 124 ILE A CA 1
ATOM 757 C C . ILE A 1 121 ? -52.181 -0.914 -27.018 1.00 58.83 124 ILE A C 1
ATOM 758 O O . ILE A 1 121 ? -52.694 -0.330 -27.968 1.00 61.45 124 ILE A O 1
ATOM 763 N N . SER A 1 122 ? -51.452 -0.266 -26.120 1.00 49.76 125 SER A N 1
ATOM 764 C CA . SER A 1 122 ? -51.221 1.145 -26.307 1.00 54.10 125 SER A CA 1
ATOM 765 C C . SER A 1 122 ? -49.725 1.375 -26.177 1.00 56.75 125 SER A C 1
ATOM 766 O O . SER A 1 122 ? -49.096 0.897 -25.231 1.00 56.54 125 SER A O 1
ATOM 769 N N . VAL A 1 123 ? -49.174 2.076 -27.158 1.00 61.59 126 VAL A N 1
ATOM 770 C CA . VAL A 1 123 ? -47.738 2.271 -27.354 1.00 54.70 126 VAL A CA 1
ATOM 771 C C . VAL A 1 123 ? -47.401 3.714 -26.990 1.00 54.64 126 VAL A C 1
ATOM 772 O O . VAL A 1 123 ? -48.102 4.631 -27.430 1.00 60.55 126 VAL A O 1
ATOM 776 N N . PRO A 1 124 ? -46.373 3.968 -26.189 1.00 57.43 127 PRO A N 1
ATOM 777 C CA . PRO A 1 124 ? -45.984 5.363 -25.929 1.00 57.25 127 PRO A CA 1
ATOM 778 C C . PRO A 1 124 ? -45.381 6.017 -27.169 1.00 56.35 127 PRO A C 1
ATOM 779 O O . PRO A 1 124 ? -44.955 5.348 -28.112 1.00 56.64 127 PRO A O 1
ATOM 783 N N . SER A 1 125 ? -45.357 7.352 -27.173 1.00 59.20 128 SER A N 1
ATOM 784 C CA . SER A 1 125 ? -44.683 8.063 -28.263 1.00 59.15 128 SER A CA 1
ATOM 785 C C . SER A 1 125 ? -43.166 7.910 -28.133 1.00 60.95 128 SER A C 1
ATOM 786 O O . SER A 1 125 ? -42.633 7.684 -27.041 1.00 64.39 128 SER A O 1
ATOM 789 N N . GLY A 1 126 ? -42.468 8.005 -29.259 1.00 53.94 129 GLY A N 1
ATOM 790 C CA . GLY A 1 126 ? -41.027 8.121 -29.240 1.00 51.20 129 GLY A CA 1
ATOM 791 C C . GLY A 1 126 ? -40.361 6.905 -29.850 1.00 61.69 129 GLY A C 1
ATOM 792 O O . GLY A 1 126 ? -41.015 5.979 -30.333 1.00 62.70 129 GLY A O 1
ATOM 793 N N . SER A 1 127 ? -39.018 6.933 -29.806 1.00 64.67 130 SER A N 1
ATOM 794 C CA . SER A 1 127 ? -38.181 5.921 -30.452 1.00 66.68 130 SER A CA 1
ATOM 795 C C . SER A 1 127 ? -37.946 4.690 -29.583 1.00 63.38 130 SER A C 1
ATOM 796 O O . SER A 1 127 ? -37.772 3.591 -30.119 1.00 63.09 130 SER A O 1
ATOM 799 N N . GLY A 1 128 ? -37.935 4.853 -28.263 1.00 62.09 131 GLY A N 1
ATOM 800 C CA . GLY A 1 128 ? -37.976 3.739 -27.347 1.00 61.43 131 GLY A CA 1
ATOM 801 C C . GLY A 1 128 ? -36.600 3.270 -26.948 1.00 63.40 131 GLY A C 1
ATOM 802 O O . GLY A 1 128 ? -35.606 3.956 -27.187 1.00 69.02 131 GLY A O 1
ATOM 803 N N . PRO A 1 129 ? -36.504 2.059 -26.373 1.00 61.75 132 PRO A N 1
ATOM 804 C CA . PRO A 1 129 ? -37.602 1.113 -26.170 1.00 52.30 132 PRO A CA 1
ATOM 805 C C . PRO A 1 129 ? -38.475 1.396 -24.950 1.00 57.59 132 PRO A C 1
ATOM 806 O O . PRO A 1 129 ? -38.142 2.205 -24.078 1.00 56.24 132 PRO A O 1
ATOM 810 N N . PHE A 1 130 ? -39.612 0.715 -24.885 1.00 56.81 133 PHE A N 1
ATOM 811 C CA . PHE A 1 130 ? -40.475 0.982 -23.758 1.00 57.46 133 PHE A CA 1
ATOM 812 C C . PHE A 1 130 ? -40.637 -0.274 -22.902 1.00 55.23 133 PHE A C 1
ATOM 813 O O . PHE A 1 130 ? -40.694 -1.381 -23.441 1.00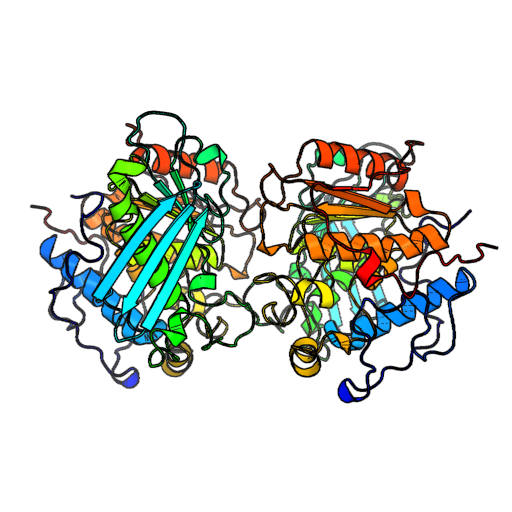 53.24 133 PHE A O 1
ATOM 821 N N . PRO A 1 131 ? -40.669 -0.146 -21.575 1.00 54.82 134 PRO A N 1
ATOM 822 C CA . PRO A 1 131 ? -41.015 -1.303 -20.745 1.00 51.24 134 PRO A CA 1
ATOM 823 C C . PRO A 1 131 ? -42.457 -1.705 -21.024 1.00 52.46 134 PRO A C 1
ATOM 824 O O . PRO A 1 131 ? -43.219 -0.941 -21.610 1.00 49.88 134 PRO A O 1
ATOM 828 N N . VAL A 1 132 ? -42.824 -2.926 -20.614 1.00 51.06 135 VAL A N 1
ATOM 829 C CA . VAL A 1 132 ? -44.129 -3.514 -20.905 1.00 46.45 135 VAL A CA 1
ATOM 830 C C . VAL A 1 132 ? -44.839 -3.840 -19.592 1.00 48.84 135 VAL A C 1
ATOM 831 O O . VAL A 1 132 ? -44.193 -4.228 -18.609 1.00 50.75 135 VAL A O 1
ATOM 835 N N . ILE A 1 133 ? -46.165 -3.684 -19.577 1.00 47.21 136 ILE A N 1
ATOM 836 C CA . ILE A 1 133 ? -47.020 -4.093 -18.461 1.00 44.73 136 ILE A CA 1
ATOM 837 C C . ILE A 1 133 ? -48.196 -4.857 -19.045 1.00 49.26 136 ILE A C 1
ATOM 838 O O . ILE A 1 133 ? -48.902 -4.342 -19.924 1.00 46.82 136 ILE A O 1
ATOM 843 N N . ILE A 1 134 ? -48.378 -6.098 -18.587 1.00 52.04 137 ILE A N 1
ATOM 844 C CA . ILE A 1 134 ? -49.447 -6.975 -19.036 1.00 48.28 137 ILE A CA 1
ATOM 845 C C . ILE A 1 134 ? -50.447 -7.058 -17.907 1.00 50.62 137 ILE A C 1
ATOM 846 O O . ILE A 1 134 ? -50.139 -7.592 -16.834 1.00 55.39 137 ILE A O 1
ATOM 851 N N . GLY A 1 135 ? -51.629 -6.508 -18.115 1.00 48.85 138 GLY A N 1
ATOM 852 C CA . GLY A 1 135 ? -52.673 -6.590 -17.127 1.00 44.34 138 GLY A CA 1
ATOM 853 C C . GLY A 1 135 ? -53.618 -7.736 -17.458 1.00 51.12 138 GLY A C 1
ATOM 854 O O . GLY A 1 135 ? -53.703 -8.214 -18.597 1.00 49.92 138 GLY A O 1
ATOM 855 N N . MET A 1 136 ? -54.335 -8.181 -16.444 1.00 44.08 139 MET A N 1
ATOM 856 C CA . MET A 1 136 ? -55.310 -9.244 -16.630 1.00 55.15 139 MET A CA 1
ATOM 857 C C . MET A 1 136 ? -56.660 -8.616 -16.960 1.00 55.31 139 MET A C 1
ATOM 858 O O . MET A 1 136 ? -57.210 -7.851 -16.151 1.00 55.84 139 MET A O 1
ATOM 863 N N . ASN A 1 137 ? -57.171 -8.931 -18.154 1.00 50.91 140 ASN A N 1
ATOM 864 C CA . ASN A 1 137 ? -58.434 -8.448 -18.701 1.00 54.53 140 ASN A CA 1
ATOM 865 C C . ASN A 1 137 ? -58.459 -6.932 -18.904 1.00 60.04 140 ASN A C 1
ATOM 866 O O . ASN A 1 137 ? -59.527 -6.364 -19.153 1.00 58.93 140 ASN A O 1
ATOM 871 N N . SER A 1 138 ? -57.307 -6.268 -18.850 1.00 60.43 141 SER A N 1
ATOM 872 C CA . SER A 1 138 ? -57.242 -4.815 -18.952 1.00 56.84 141 SER A CA 1
ATOM 873 C C . SER A 1 138 ? -55.780 -4.421 -19.045 1.00 57.00 141 SER A C 1
ATOM 874 O O . SER A 1 138 ? -54.899 -5.176 -18.624 1.00 56.95 141 SER A O 1
ATOM 877 N N . ASN A 1 139 ? -55.523 -3.247 -19.635 1.00 61.02 142 ASN A N 1
ATOM 878 C CA . ASN A 1 139 ? -54.223 -2.607 -19.478 1.00 50.85 142 ASN A CA 1
ATOM 879 C C . ASN A 1 139 ? -53.965 -2.484 -17.980 1.00 54.64 142 ASN A C 1
ATOM 880 O O . ASN A 1 139 ? -54.889 -2.212 -17.211 1.00 63.58 142 ASN A O 1
ATOM 885 N N . THR A 1 140 ? -52.743 -2.697 -17.538 1.00 46.55 143 THR A N 1
ATOM 886 C CA . THR A 1 140 ? -52.452 -2.378 -16.127 1.00 51.23 143 THR A CA 1
ATOM 887 C C . THR A 1 140 ? -53.351 -3.007 -15.044 1.00 49.87 143 THR A C 1
ATOM 888 O O . THR A 1 140 ? -53.209 -2.698 -13.851 1.00 46.61 143 THR A O 1
ATOM 892 N N . GLY A 1 141 ? -54.255 -3.904 -15.415 1.00 49.79 144 GLY A N 1
ATOM 893 C CA . GLY A 1 141 ? -54.977 -4.634 -14.386 1.00 53.43 144 GLY A CA 1
ATOM 894 C C . GLY A 1 141 ? -55.808 -3.693 -13.537 1.00 52.17 144 GLY A C 1
ATOM 895 O O . GLY A 1 141 ? -56.617 -2.945 -14.063 1.00 59.33 144 GLY A O 1
ATOM 896 N N . SER A 1 142 ? -55.597 -3.716 -12.221 1.00 48.28 145 SER A N 1
ATOM 897 C CA . SER A 1 142 ? -56.325 -2.906 -11.258 1.00 48.09 145 SER A CA 1
ATOM 898 C C . SER A 1 142 ? -55.481 -1.759 -10.714 1.00 57.47 145 SER A C 1
ATOM 899 O O . SER A 1 142 ? -55.962 -0.986 -9.867 1.00 55.26 145 SER A O 1
ATOM 902 N N . LEU A 1 143 ? -54.215 -1.669 -11.118 1.00 52.40 146 LEU A N 1
ATOM 903 C CA . LEU A 1 143 ? -53.465 -0.442 -10.916 1.00 52.67 146 LEU A CA 1
ATOM 904 C C . LEU A 1 143 ? -53.923 0.616 -11.926 1.00 51.48 146 LEU A C 1
ATOM 905 O O . LEU A 1 143 ? -54.496 0.306 -12.988 1.00 50.65 146 LEU A O 1
ATOM 910 N N . SER A 1 144 ? -53.659 1.880 -11.600 1.00 52.53 147 SER A N 1
ATOM 911 C CA . SER A 1 144 ? -54.147 2.955 -12.459 1.00 50.89 147 SER A CA 1
ATOM 912 C C . SER A 1 144 ? -53.273 3.107 -13.701 1.00 52.25 147 SER A C 1
ATOM 913 O O . SER A 1 144 ? -52.066 2.831 -13.679 1.00 55.40 147 SER A O 1
ATOM 916 N N . ALA A 1 145 ? -53.902 3.529 -14.803 1.00 51.36 148 ALA A N 1
ATOM 917 C CA . ALA A 1 145 ? -53.143 3.854 -16.012 1.00 52.01 148 ALA A CA 1
ATOM 918 C C . ALA A 1 145 ? -51.985 4.813 -15.718 1.00 55.82 148 ALA A C 1
ATOM 919 O O . ALA A 1 145 ? -50.917 4.713 -16.334 1.00 54.71 148 ALA A O 1
ATOM 921 N N . GLY A 1 146 ? -52.153 5.705 -14.738 1.00 58.20 149 GLY A N 1
ATOM 922 C CA . GLY A 1 146 ? -51.101 6.662 -14.427 1.00 53.48 149 GLY A CA 1
ATOM 923 C C . GLY A 1 146 ? -49.808 6.029 -13.965 1.00 60.43 149 GLY A C 1
ATOM 924 O O . GLY A 1 146 ? -48.723 6.539 -14.270 1.00 64.23 149 GLY A O 1
ATOM 925 N N . GLN A 1 147 ? -49.888 4.901 -13.244 1.00 60.20 150 GLN A N 1
ATOM 926 C CA . GLN A 1 147 ? -48.651 4.251 -12.801 1.00 54.42 150 GLN A CA 1
ATOM 927 C C . GLN A 1 147 ? -47.862 3.612 -13.950 1.00 52.41 150 GLN A C 1
ATOM 928 O O . GLN A 1 147 ? -46.716 3.197 -13.734 1.00 52.44 150 GLN A O 1
ATOM 934 N N . PHE A 1 148 ? -48.420 3.571 -15.171 1.00 50.40 151 PHE A N 1
ATOM 935 C CA . PHE A 1 148 ? -47.747 3.017 -16.340 1.00 50.30 151 PHE A CA 1
ATOM 936 C C . PHE A 1 148 ? -47.991 3.884 -17.578 1.00 55.26 151 PHE A C 1
ATOM 937 O O . PHE A 1 148 ? -48.070 3.365 -18.700 1.00 56.55 151 PHE A O 1
ATOM 945 N N . SER A 1 149 ? -48.111 5.203 -17.388 1.00 60.68 152 SER A N 1
ATOM 946 C CA . SER A 1 149 ? -48.366 6.140 -18.489 1.00 55.57 152 SER A CA 1
ATOM 947 C C . SER A 1 149 ? -47.277 6.098 -19.553 1.00 52.35 152 SER A C 1
ATOM 948 O O . SER A 1 149 ? -47.553 6.369 -20.726 1.00 51.98 152 SER A O 1
ATOM 951 N N . ASP A 1 150 ? -46.056 5.717 -19.174 1.00 51.09 153 ASP A N 1
ATOM 952 C CA . ASP A 1 150 ? -44.913 5.597 -20.077 1.00 55.47 153 ASP A CA 1
ATOM 953 C C . ASP A 1 150 ? -44.632 4.150 -20.515 1.00 56.19 153 ASP A C 1
ATOM 954 O O . ASP A 1 150 ? -43.506 3.859 -20.933 1.00 57.29 153 ASP A O 1
ATOM 959 N N . PHE A 1 151 ? -45.621 3.249 -20.442 1.00 53.61 154 PHE A N 1
ATOM 960 C CA . PHE A 1 151 ? -45.444 1.826 -20.729 1.00 48.85 154 PHE A CA 1
ATOM 961 C C . PHE A 1 151 ? -46.158 1.405 -22.010 1.00 50.19 154 PHE A C 1
ATOM 962 O O . PHE A 1 151 ? -47.196 1.965 -22.374 1.00 50.51 154 PHE A O 1
ATOM 970 N N . ILE A 1 152 ? -45.628 0.380 -22.684 1.00 47.63 155 ILE A N 1
ATOM 971 C CA . ILE A 1 152 ? -46.495 -0.424 -23.547 1.00 47.33 155 ILE A CA 1
ATOM 972 C C . ILE A 1 152 ? -47.485 -1.187 -22.666 1.00 53.05 155 ILE A C 1
ATOM 973 O O . ILE A 1 152 ? -47.105 -1.785 -21.647 1.00 49.64 155 ILE A O 1
ATOM 978 N N . GLN A 1 153 ? -48.776 -1.090 -22.991 1.00 49.77 156 GLN A N 1
ATOM 979 C CA . GLN A 1 153 ? -49.838 -1.629 -22.145 1.00 49.36 156 GLN A CA 1
ATOM 980 C C . GLN A 1 153 ? -50.615 -2.694 -22.914 1.00 52.56 156 GLN A C 1
ATOM 981 O O . GLN A 1 153 ? -51.248 -2.410 -23.935 1.00 53.77 156 GLN A O 1
ATOM 987 N N . VAL A 1 154 ? -50.548 -3.923 -22.432 1.00 52.00 157 VAL A N 1
ATOM 988 C CA . VAL A 1 154 ? -51.059 -5.071 -23.177 1.00 54.47 157 VAL A CA 1
ATOM 989 C C . VAL A 1 154 ? -52.107 -5.748 -22.308 1.00 48.53 157 VAL A C 1
ATOM 990 O O . VAL A 1 154 ? -51.771 -6.282 -21.243 1.00 48.42 157 VAL A O 1
ATOM 994 N N . PRO A 1 155 ? -53.380 -5.713 -22.675 1.00 50.80 158 PRO A N 1
ATOM 995 C CA . PRO A 1 155 ? -54.378 -6.398 -21.846 1.00 52.61 158 PRO A CA 1
ATOM 996 C C . PRO A 1 155 ? -54.396 -7.876 -22.215 1.00 50.21 158 PRO A C 1
ATOM 997 O O . PRO A 1 155 ? -54.367 -8.230 -23.398 1.00 46.33 158 PRO A O 1
ATOM 1001 N N . PHE A 1 156 ? -54.364 -8.740 -21.197 1.00 50.19 159 PHE A N 1
ATOM 1002 C CA . PHE A 1 156 ? -54.564 -10.167 -21.421 1.00 52.40 159 PHE A CA 1
ATOM 1003 C C . PHE A 1 156 ? -56.034 -10.449 -21.252 1.00 45.09 159 PHE A C 1
ATOM 1004 O O . PHE A 1 156 ? -56.547 -10.417 -20.138 1.00 49.91 159 PHE A O 1
ATOM 1012 N N . ASN A 1 157 ? -56.702 -10.712 -22.364 1.00 51.08 160 ASN A N 1
ATOM 1013 C CA . ASN A 1 157 ? -58.110 -11.103 -22.396 1.00 49.99 160 ASN A CA 1
ATOM 1014 C C . ASN A 1 157 ? -58.178 -12.597 -22.103 1.00 49.91 160 ASN A C 1
ATOM 1015 O O . ASN A 1 157 ? -58.116 -13.429 -23.013 1.00 49.19 160 ASN A O 1
ATOM 1020 N N . HIS A 1 158 ? -58.311 -12.944 -20.810 1.00 51.59 161 HIS A N 1
ATOM 1021 C CA . HIS A 1 158 ? -58.074 -14.333 -20.418 1.00 51.05 161 HIS A CA 1
ATOM 1022 C C . HIS A 1 158 ? -59.074 -15.284 -21.062 1.00 52.27 161 HIS A C 1
ATOM 1023 O O . HIS A 1 158 ? -58.701 -16.399 -21.461 1.00 50.40 161 HIS A O 1
ATOM 1030 N N . ASP A 1 159 ? -60.312 -14.834 -21.253 1.00 52.46 162 ASP A N 1
ATOM 1031 C CA . ASP A 1 159 ? -61.340 -15.698 -21.824 1.00 50.99 162 ASP A CA 1
ATOM 1032 C C . ASP A 1 159 ? -60.990 -16.160 -23.229 1.00 50.88 162 ASP A C 1
ATOM 1033 O O . ASP A 1 159 ? -61.615 -17.103 -23.725 1.00 44.25 162 ASP A O 1
ATOM 1038 N N . GLN A 1 160 ? -59.983 -15.565 -23.870 1.00 44.97 163 GLN A N 1
ATOM 1039 C CA . GLN A 1 160 ? -59.624 -16.157 -25.155 1.00 50.22 163 GLN A CA 1
ATOM 1040 C C . GLN A 1 160 ? -58.878 -17.479 -25.002 1.00 46.31 163 GLN A C 1
ATOM 1041 O O . GLN A 1 160 ? -58.655 -18.147 -26.017 1.00 53.88 163 GLN A O 1
ATOM 1047 N N . CYS A 1 161 ? -58.477 -17.858 -23.779 1.00 48.99 164 CYS A N 1
ATOM 1048 C CA . CYS A 1 161 ? -57.938 -19.188 -23.456 1.00 46.83 164 CYS A CA 1
ATOM 1049 C C . CYS A 1 161 ? -58.917 -20.046 -22.654 1.00 48.84 164 CYS A C 1
ATOM 1050 O O . CYS A 1 161 ? -59.319 -21.124 -23.106 1.00 51.84 164 CYS A O 1
ATOM 1053 N N . ALA A 1 162 ? -59.317 -19.608 -21.458 1.00 46.30 165 ALA A N 1
ATOM 1054 C CA . ALA A 1 162 ? -60.283 -20.339 -20.643 1.00 53.71 165 ALA A CA 1
ATOM 1055 C C . ALA A 1 162 ? -61.259 -19.343 -20.045 1.00 52.36 165 ALA A C 1
ATOM 1056 O O . ALA A 1 162 ? -60.842 -18.288 -19.559 1.00 54.29 165 ALA A O 1
ATOM 1058 N N . GLN A 1 163 ? -62.542 -19.697 -20.046 1.00 50.48 166 GLN A N 1
ATOM 1059 C CA . GLN A 1 163 ? -63.590 -18.779 -19.605 1.00 56.01 166 GLN A CA 1
ATOM 1060 C C . GLN A 1 163 ? -63.550 -18.592 -18.090 1.00 60.27 166 GLN A C 1
ATOM 1061 O O . GLN A 1 163 ? -63.733 -19.560 -17.339 1.00 56.85 166 GLN A O 1
ATOM 1067 N N . TYR A 1 164 ? -63.338 -17.354 -17.632 1.00 50.23 167 TYR A N 1
ATOM 1068 C CA . TYR A 1 164 ? -63.472 -17.101 -16.208 1.00 48.69 167 TYR A CA 1
ATOM 1069 C C . TYR A 1 164 ? -64.917 -17.323 -15.781 1.00 61.81 167 TYR A C 1
ATOM 1070 O O . TYR A 1 164 ? -65.856 -17.004 -16.516 1.00 64.65 167 TYR A O 1
ATOM 1079 N N . SER A 1 165 ? -65.088 -17.867 -14.582 1.00 58.35 168 SER A N 1
ATOM 1080 C CA . SER A 1 165 ? -66.388 -18.145 -14.016 1.00 57.25 168 SER A CA 1
ATOM 1081 C C . SER A 1 165 ? -66.166 -18.496 -12.553 1.00 59.75 168 SER A C 1
ATOM 1082 O O . SER A 1 165 ? -65.062 -18.858 -12.159 1.00 60.16 168 SER A O 1
ATOM 1085 N N . MET A 1 166 ? -67.219 -18.378 -11.747 1.00 61.91 169 MET A N 1
ATOM 1086 C CA . MET A 1 166 ? -67.098 -18.631 -10.318 1.00 58.13 169 MET A CA 1
ATOM 1087 C C . MET A 1 166 ? -67.998 -19.764 -9.844 1.00 61.81 169 MET A C 1
ATOM 1088 O O . MET A 1 166 ? -68.172 -19.956 -8.628 1.00 57.67 169 MET A O 1
ATOM 1093 N N . THR A 1 167 ? -68.610 -20.491 -10.771 1.00 64.41 170 THR A N 1
ATOM 1094 C CA . THR A 1 167 ? -69.102 -21.824 -10.474 1.00 62.88 170 THR A CA 1
ATOM 1095 C C . THR A 1 167 ? -67.922 -22.776 -10.529 1.00 78.31 170 THR A C 1
ATOM 1096 O O . THR A 1 167 ? -67.009 -22.616 -11.362 1.00 82.92 170 THR A O 1
ATOM 1100 N N . GLY A 1 168 ? -67.931 -23.777 -9.657 1.00 67.93 171 GLY A N 1
ATOM 1101 C CA . GLY A 1 168 ? -66.782 -24.662 -9.655 1.00 60.79 171 GLY A CA 1
ATOM 1102 C C . GLY A 1 168 ? -66.658 -25.558 -10.878 1.00 63.67 171 GLY A C 1
ATOM 1103 O O . GLY A 1 168 ? -65.938 -26.560 -10.834 1.00 59.26 171 GLY A O 1
ATOM 1104 N N . GLN A 1 169 ? -67.350 -25.217 -11.968 1.00 70.83 172 GLN A N 1
ATOM 1105 C CA . GLN A 1 169 ? -67.416 -26.023 -13.181 1.00 66.87 172 GLN A CA 1
ATOM 1106 C C . GLN A 1 169 ? -66.606 -25.377 -14.296 1.00 59.84 172 GLN A C 1
ATOM 1107 O O . GLN A 1 169 ? -66.506 -24.156 -14.373 1.00 65.18 172 GLN A O 1
ATOM 1113 N N . LYS A 1 170 ? -66.080 -26.223 -15.188 1.00 62.06 173 LYS A N 1
ATOM 1114 C CA . LYS A 1 170 ? -65.187 -25.847 -16.278 1.00 56.09 173 LYS A CA 1
ATOM 1115 C C . LYS A 1 170 ? -65.902 -25.842 -17.621 1.00 54.16 173 LYS A C 1
ATOM 1116 O O . LYS A 1 170 ? -66.721 -26.715 -17.906 1.00 58.86 173 LYS A O 1
ATOM 1122 N N . ASN A 1 171 ? -65.543 -24.893 -18.469 1.00 54.54 174 ASN A N 1
ATOM 1123 C CA . ASN A 1 171 ? -66.061 -24.816 -19.831 1.00 50.28 174 ASN A CA 1
ATOM 1124 C C . ASN A 1 171 ? -65.047 -25.452 -20.773 1.00 57.01 174 ASN A C 1
ATOM 1125 O O . ASN A 1 171 ? -64.123 -24.784 -21.250 1.00 55.41 174 ASN A O 1
ATOM 1130 N N . THR A 1 172 ? -65.263 -26.736 -21.102 1.00 60.76 175 THR A N 1
ATOM 1131 C CA . THR A 1 172 ? -64.297 -27.453 -21.936 1.00 59.50 175 THR A CA 1
ATOM 1132 C C . THR A 1 172 ? -64.342 -27.063 -23.395 1.00 56.74 175 THR A C 1
ATOM 1133 O O . THR A 1 172 ? -63.579 -27.642 -24.175 1.00 58.76 175 THR A O 1
ATOM 1137 N N . ASN A 1 173 ? -65.199 -26.131 -23.794 1.00 61.29 176 ASN A N 1
ATOM 1138 C CA . ASN A 1 173 ? -65.218 -25.658 -25.174 1.00 57.37 176 ASN A CA 1
ATOM 1139 C C . ASN A 1 173 ? -64.387 -24.398 -25.380 1.00 59.18 176 ASN A C 1
ATOM 1140 O O . ASN A 1 173 ? -64.265 -23.937 -26.520 1.00 55.50 176 ASN A O 1
ATOM 1145 N N . ALA A 1 174 ? -63.829 -23.811 -24.310 1.00 53.96 177 ALA A N 1
ATOM 1146 C CA . ALA A 1 174 ? -63.025 -22.627 -24.474 1.00 51.55 177 ALA A CA 1
ATOM 1147 C C . ALA A 1 174 ? -61.825 -22.955 -25.378 1.00 52.98 177 ALA A C 1
ATOM 1148 O O . ALA A 1 174 ? -61.443 -24.121 -25.512 1.00 52.54 177 ALA A O 1
ATOM 1150 N N . PRO A 1 175 ? -61.227 -21.953 -26.038 1.00 55.32 178 PRO A N 1
ATOM 1151 C CA . PRO A 1 175 ? -60.261 -22.280 -27.117 1.00 52.16 178 PRO A CA 1
ATOM 1152 C C . PRO A 1 175 ? -59.019 -23.077 -26.665 1.00 57.17 178 PRO A C 1
ATOM 1153 O O . PRO A 1 175 ? -58.492 -23.885 -27.445 1.00 52.47 178 PRO A O 1
ATOM 1157 N N . PHE A 1 176 ? -58.530 -22.877 -25.438 1.00 49.76 179 PHE A N 1
ATOM 1158 C CA . PHE A 1 176 ? -57.399 -23.665 -24.960 1.00 51.68 179 PHE A CA 1
ATOM 1159 C C . PHE A 1 176 ? -57.729 -25.157 -24.926 1.00 56.40 179 PHE A C 1
ATOM 1160 O O . PHE A 1 176 ? -56.948 -25.999 -25.403 1.00 52.45 179 PHE A O 1
ATOM 1168 N N . TYR A 1 177 ? -58.867 -25.508 -24.320 1.00 53.80 180 TYR A N 1
ATOM 1169 C CA . TYR A 1 177 ? -59.253 -26.899 -24.212 1.00 48.27 180 TYR A CA 1
ATOM 1170 C C . TYR A 1 177 ? -59.566 -27.500 -25.574 1.00 55.04 180 TYR A C 1
ATOM 1171 O O . TYR A 1 177 ? -59.432 -28.710 -25.760 1.00 51.56 180 TYR A O 1
ATOM 1180 N N . LYS A 1 178 ? -59.940 -26.681 -26.552 1.00 57.85 181 LYS A N 1
ATOM 1181 C CA . LYS A 1 178 ? -60.132 -27.237 -27.878 1.00 54.29 181 LYS A CA 1
ATOM 1182 C C . LYS A 1 178 ? -58.800 -27.583 -28.505 1.00 52.60 181 LYS A C 1
ATOM 1183 O O . LYS A 1 178 ? -58.704 -28.564 -29.258 1.00 57.64 181 LYS A O 1
ATOM 1187 N N . LEU A 1 179 ? -57.761 -26.807 -28.191 1.00 48.80 182 LEU A N 1
ATOM 1188 C CA . LEU A 1 179 ? -56.431 -27.047 -28.739 1.00 46.53 182 LEU A CA 1
ATOM 1189 C C . LEU A 1 179 ? -55.690 -28.146 -27.974 1.00 48.97 182 LEU A C 1
ATOM 1190 O O . LEU A 1 179 ? -54.872 -28.853 -28.558 1.00 51.03 182 LEU A O 1
ATOM 1195 N N . TYR A 1 180 ? -55.951 -28.318 -26.682 1.00 47.14 183 TYR A N 1
ATOM 1196 C CA . TYR A 1 180 ? -55.370 -29.418 -25.910 1.00 51.14 183 TYR A CA 1
ATOM 1197 C C . TYR A 1 180 ? -56.490 -30.168 -25.190 1.00 49.96 183 TYR A C 1
ATOM 1198 O O . TYR A 1 180 ? -56.602 -30.122 -23.952 1.00 44.85 183 TYR A O 1
ATOM 1207 N N . PRO A 1 181 ? -57.313 -30.913 -25.949 1.00 48.61 184 PRO A N 1
ATOM 1208 C CA . PRO A 1 181 ? -58.448 -31.626 -25.338 1.00 48.09 184 PRO A CA 1
ATOM 1209 C C . PRO A 1 181 ? -58.061 -32.603 -24.262 1.00 50.76 184 PRO A C 1
ATOM 1210 O O . PRO A 1 181 ? -58.840 -32.800 -23.324 1.00 53.44 184 PRO A O 1
ATOM 1214 N N . ASN A 1 182 ? -56.876 -33.188 -24.314 1.00 48.95 185 ASN A N 1
ATOM 1215 C CA . ASN A 1 182 ? -56.499 -34.042 -23.201 1.00 48.91 185 ASN A CA 1
ATOM 1216 C C . ASN A 1 182 ? -56.078 -33.241 -21.983 1.00 49.91 185 ASN A C 1
ATOM 1217 O O . ASN A 1 182 ? -55.545 -33.821 -21.028 1.00 55.97 185 ASN A O 1
ATOM 1222 N N . LEU A 1 183 ? -56.324 -31.934 -21.960 1.00 51.27 186 LEU A N 1
ATOM 1223 C CA . LEU A 1 183 ? -56.025 -31.142 -20.772 1.00 53.38 186 LEU A CA 1
ATOM 1224 C C . LEU A 1 183 ? -57.293 -30.725 -20.035 1.00 52.94 186 LEU A C 1
ATOM 1225 O O . LEU A 1 183 ? -57.220 -29.900 -19.112 1.00 49.07 186 LEU A O 1
ATOM 1230 N N . ARG A 1 184 ? -58.445 -31.321 -20.381 1.00 48.04 187 ARG A N 1
ATOM 1231 C CA . ARG A 1 184 ? -59.720 -30.933 -19.785 1.00 47.97 187 ARG A CA 1
ATOM 1232 C C . ARG A 1 184 ? -59.775 -31.137 -18.272 1.00 54.64 187 ARG A C 1
ATOM 1233 O O . ARG A 1 184 ? -60.702 -30.627 -17.637 1.00 55.15 187 ARG A O 1
ATOM 1241 N N . ASP A 1 185 ? -58.812 -31.839 -17.667 1.00 56.65 188 ASP A N 1
ATOM 1242 C CA . ASP A 1 185 ? -58.734 -31.931 -16.215 1.00 49.65 188 ASP A CA 1
ATOM 1243 C C . ASP A 1 185 ? -57.841 -30.872 -15.610 1.00 53.20 188 ASP A C 1
ATOM 1244 O O . ASP A 1 185 ? -57.821 -30.736 -14.377 1.00 54.93 188 ASP A O 1
ATOM 1249 N N . ALA A 1 186 ? -57.079 -30.153 -16.435 1.00 45.30 189 ALA A N 1
ATOM 1250 C CA . ALA A 1 186 ? -56.133 -29.184 -15.907 1.00 47.60 189 ALA A CA 1
ATOM 1251 C C . ALA A 1 186 ? -56.872 -27.987 -15.316 1.00 44.83 189 ALA A C 1
ATOM 1252 O O . ALA A 1 186 ? -58.005 -27.679 -15.675 1.00 49.21 189 ALA A O 1
ATOM 1254 N N . GLY A 1 187 ? -56.223 -27.307 -14.389 1.00 46.67 190 GLY A N 1
ATOM 1255 C CA . GLY A 1 187 ? -56.787 -26.079 -13.876 1.00 44.26 190 GLY A CA 1
ATOM 1256 C C . GLY A 1 187 ? -56.749 -24.953 -14.900 1.00 52.58 190 GLY A C 1
ATOM 1257 O O . GLY A 1 187 ? -55.857 -24.874 -15.752 1.00 40.71 190 GLY A O 1
ATOM 1258 N N . ASP A 1 188 ? -57.735 -24.045 -14.789 1.00 50.99 191 ASP A N 1
ATOM 1259 C CA . ASP A 1 188 ? -57.789 -22.885 -15.671 1.00 47.98 191 ASP A CA 1
ATOM 1260 C C . ASP A 1 188 ? -56.546 -22.003 -15.526 1.00 49.37 191 ASP A C 1
ATOM 1261 O O . ASP A 1 188 ? -56.170 -21.313 -16.480 1.00 48.32 191 ASP A O 1
ATOM 1266 N N . TYR A 1 189 ? -55.899 -22.001 -14.350 1.00 44.97 192 TYR A N 1
ATOM 1267 C CA . TYR A 1 189 ? -54.708 -21.173 -14.186 1.00 46.59 192 TYR A CA 1
ATOM 1268 C C . TYR A 1 189 ? -53.554 -21.630 -15.062 1.00 50.11 192 TYR A C 1
ATOM 1269 O O . TYR A 1 189 ? -52.675 -20.809 -15.382 1.00 47.09 192 TYR A O 1
ATOM 1278 N N . ILE A 1 190 ? -53.545 -22.900 -15.484 1.00 49.01 193 ILE A N 1
ATOM 1279 C CA . ILE A 1 190 ? -52.488 -23.319 -16.404 1.00 47.93 193 ILE A CA 1
ATOM 1280 C C . ILE A 1 190 ? -52.784 -22.797 -17.811 1.00 47.07 193 ILE A C 1
ATOM 1281 O O . ILE A 1 190 ? -51.853 -22.393 -18.530 1.00 46.38 193 ILE A O 1
ATOM 1286 N N . ALA A 1 191 ? -54.067 -22.721 -18.205 1.00 42.09 194 ALA A N 1
ATOM 1287 C CA . ALA A 1 191 ? -54.409 -22.103 -19.493 1.00 44.62 194 ALA A CA 1
ATOM 1288 C C . ALA A 1 191 ? -54.007 -20.637 -19.510 1.00 44.64 194 ALA A C 1
ATOM 1289 O O . ALA A 1 191 ? -53.436 -20.139 -20.499 1.00 41.25 194 ALA A O 1
ATOM 1291 N N . TRP A 1 192 ? -54.300 -19.939 -18.413 1.00 42.25 195 TRP A N 1
ATOM 1292 C CA . TRP A 1 192 ? -54.050 -18.515 -18.330 1.00 43.94 195 TRP A CA 1
ATOM 1293 C C . TRP A 1 192 ? -52.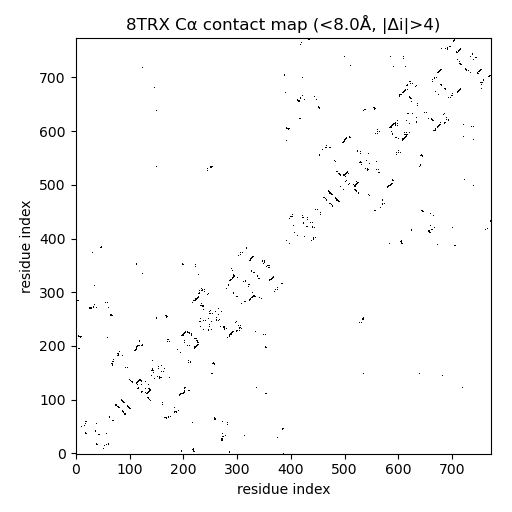557 -18.224 -18.318 1.00 46.00 195 TRP A C 1
ATOM 1294 O O . TRP A 1 192 ? -52.080 -17.392 -19.103 1.00 49.04 195 TRP A O 1
ATOM 1305 N N . SER A 1 193 ? -51.783 -18.945 -17.489 1.00 48.85 196 SER A N 1
ATOM 1306 C CA . SER A 1 193 ? -50.321 -18.822 -17.557 1.00 46.21 196 SER A CA 1
ATOM 1307 C C . SER A 1 193 ? -49.793 -19.052 -18.967 1.00 43.45 196 SER A C 1
ATOM 1308 O O . SER A 1 193 ? -48.893 -18.339 -19.430 1.00 43.27 196 SER A O 1
ATOM 1311 N N . TRP A 1 194 ? -50.333 -20.049 -19.663 1.00 43.44 197 TRP A N 1
ATOM 1312 C CA . TRP A 1 194 ? -49.850 -20.362 -21.008 1.00 46.00 197 TRP A CA 1
ATOM 1313 C C . TRP A 1 194 ? -50.180 -19.237 -21.993 1.00 49.24 197 TRP A C 1
ATOM 1314 O O . TRP A 1 194 ? -49.354 -18.894 -22.858 1.00 44.66 197 TRP A O 1
ATOM 1325 N N . GLY A 1 195 ? -51.381 -18.634 -21.854 1.00 48.69 198 GLY A N 1
ATOM 1326 C CA . GLY A 1 195 ? -51.748 -17.498 -22.698 1.00 45.33 198 GLY A CA 1
ATOM 1327 C C . GLY A 1 195 ? -50.859 -16.282 -22.489 1.00 47.78 198 GLY A C 1
ATOM 1328 O O . GLY A 1 195 ? -50.468 -15.609 -23.453 1.00 48.43 198 GLY A O 1
ATOM 1329 N N . ILE A 1 196 ? -50.513 -15.984 -21.232 1.00 44.15 199 ILE A N 1
ATOM 1330 C CA . ILE A 1 196 ? -49.579 -14.883 -20.993 1.00 47.95 199 ILE A CA 1
ATOM 1331 C C . ILE A 1 196 ? -48.241 -15.157 -21.681 1.00 45.85 199 ILE A C 1
ATOM 1332 O O . ILE A 1 196 ? -47.625 -14.250 -22.254 1.00 49.96 199 ILE A O 1
ATOM 1337 N N . SER A 1 197 ? -47.792 -16.413 -21.689 1.00 44.30 200 SER A N 1
ATOM 1338 C CA . SER A 1 197 ? -46.527 -16.696 -22.354 1.00 44.40 200 SER A CA 1
ATOM 1339 C C . SER A 1 197 ? -46.669 -16.623 -23.864 1.00 44.66 200 SER A C 1
ATOM 1340 O O . SER A 1 197 ? -45.671 -16.429 -24.560 1.00 47.64 200 SER A O 1
ATOM 1343 N N . ARG A 1 198 ? -47.882 -16.828 -24.395 1.00 47.63 201 ARG A N 1
ATOM 1344 C CA . ARG A 1 198 ? -48.073 -16.653 -25.826 1.00 46.76 201 ARG A CA 1
ATOM 1345 C C . ARG A 1 198 ? -48.122 -15.175 -26.193 1.00 50.19 201 ARG A C 1
ATOM 1346 O O . ARG A 1 198 ? -47.590 -14.800 -27.248 1.00 49.81 201 ARG A O 1
ATOM 1354 N N . LEU A 1 199 ? -48.681 -14.320 -25.320 1.00 42.93 202 LEU A N 1
ATOM 1355 C CA . LEU A 1 199 ? -48.586 -12.878 -25.546 1.00 49.87 202 LEU A CA 1
ATOM 1356 C C . LEU A 1 199 ? -47.132 -12.431 -25.636 1.00 53.04 202 LEU A C 1
ATOM 1357 O O . LEU A 1 199 ? -46.719 -11.827 -26.634 1.00 54.18 202 LEU A O 1
ATOM 1362 N N . ILE A 1 200 ? -46.335 -12.738 -24.598 1.00 54.20 203 ILE A N 1
ATOM 1363 C CA . ILE A 1 200 ? -44.912 -12.380 -24.582 1.00 47.95 203 ILE A CA 1
ATOM 1364 C C . ILE A 1 200 ? -44.207 -12.899 -25.839 1.00 49.42 203 ILE A C 1
ATOM 1365 O O . ILE A 1 200 ? -43.388 -12.192 -26.442 1.00 55.22 203 ILE A O 1
ATOM 1370 N N . ASP A 1 201 ? -44.555 -14.107 -26.293 1.00 44.21 204 ASP A N 1
ATOM 1371 C CA . ASP A 1 201 ? -44.040 -14.599 -27.582 1.00 53.75 204 ASP A CA 1
ATOM 1372 C C . ASP A 1 201 ? -44.339 -13.615 -28.727 1.00 56.88 204 ASP A C 1
ATOM 1373 O O . ASP A 1 201 ? -43.473 -13.322 -29.569 1.00 55.11 204 ASP A O 1
ATOM 1378 N N . GLY A 1 202 ? -45.580 -13.122 -28.779 1.00 47.92 205 GLY A N 1
ATOM 1379 C CA . GLY A 1 202 ? -45.974 -12.212 -29.840 1.00 52.19 205 GLY A CA 1
ATOM 1380 C C . GLY A 1 202 ? -45.352 -10.834 -29.727 1.00 56.67 205 GLY A C 1
ATOM 1381 O O . GLY A 1 202 ? -45.003 -10.221 -30.744 1.00 53.39 205 GLY A O 1
ATOM 1382 N N . ILE A 1 203 ? -45.228 -10.322 -28.494 1.00 54.05 206 ILE A N 1
ATOM 1383 C CA . ILE A 1 203 ? -44.502 -9.079 -28.245 1.00 50.93 206 ILE A CA 1
ATOM 1384 C C . ILE A 1 203 ? -43.059 -9.203 -28.719 1.00 57.37 206 ILE A C 1
ATOM 1385 O O . ILE A 1 203 ? -42.549 -8.298 -29.386 1.00 58.34 206 ILE A O 1
ATOM 1390 N N . GLU A 1 204 ? -42.388 -10.337 -28.432 1.00 55.19 207 GLU A N 1
ATOM 1391 C CA A GLU A 1 204 ? -41.029 -10.551 -28.931 0.51 56.08 207 GLU A CA 1
ATOM 1392 C CA B GLU A 1 204 ? -41.026 -10.505 -28.935 0.49 56.04 207 GLU A CA 1
ATOM 1393 C C . GLU A 1 204 ? -40.987 -10.415 -30.451 1.00 57.50 207 GLU A C 1
ATOM 1394 O O . GLU A 1 204 ? -40.079 -9.795 -31.013 1.00 59.83 207 GLU A O 1
ATOM 1405 N N . GLN A 1 205 ? -41.983 -10.989 -31.130 1.00 56.95 208 GLN A N 1
ATOM 1406 C CA . GLN A 1 205 ? -41.952 -11.036 -32.588 1.00 60.65 208 GLN A CA 1
ATOM 1407 C C . GLN A 1 205 ? -42.118 -9.652 -33.203 1.00 58.90 208 GLN A C 1
ATOM 1408 O O . GLN A 1 205 ? -41.500 -9.353 -34.227 1.00 60.08 208 GLN A O 1
ATOM 1414 N N . VAL A 1 206 ? -42.960 -8.812 -32.611 1.00 52.44 209 VAL A N 1
ATOM 1415 C CA . VAL A 1 206 ? -43.209 -7.482 -33.114 1.00 55.72 209 VAL A CA 1
ATOM 1416 C C . VAL A 1 206 ? -42.357 -6.440 -32.382 1.00 63.79 209 VAL A C 1
ATOM 1417 O O . VAL A 1 206 ? -42.643 -5.251 -32.467 1.00 64.44 209 VAL A O 1
ATOM 1421 N N . LYS A 1 207 ? -41.290 -6.864 -31.686 1.00 62.47 210 LYS A N 1
ATOM 1422 C CA . LYS A 1 207 ? -40.642 -5.962 -30.733 1.00 56.82 210 LYS A CA 1
ATOM 1423 C C . LYS A 1 207 ? -40.086 -4.718 -31.414 1.00 62.12 210 LYS A C 1
ATOM 1424 O O . LYS A 1 207 ? -40.272 -3.603 -30.918 1.00 64.14 210 LYS A O 1
ATOM 1430 N N . ASP A 1 208 ? -39.439 -4.872 -32.572 1.00 68.66 211 ASP A N 1
ATOM 1431 C CA . ASP A 1 208 ? -38.831 -3.724 -33.236 1.00 62.11 211 ASP A CA 1
ATOM 1432 C C . ASP A 1 208 ? -39.862 -2.785 -33.854 1.00 61.65 211 ASP A C 1
ATOM 1433 O O . ASP A 1 208 ? -39.514 -1.654 -34.202 1.00 67.24 211 ASP A O 1
ATOM 1438 N N . GLN A 1 209 ? -41.119 -3.215 -33.962 1.00 61.13 212 GLN A N 1
ATOM 1439 C CA . GLN A 1 209 ? -42.211 -2.453 -34.551 1.00 53.20 212 GLN A CA 1
ATOM 1440 C C . GLN A 1 209 ? -42.911 -1.546 -33.533 1.00 63.62 212 GLN A C 1
ATOM 1441 O O . GLN A 1 209 ? -43.333 -0.438 -33.883 1.00 67.88 212 GLN A O 1
ATOM 1447 N N . ILE A 1 210 ? -43.037 -1.981 -32.275 1.00 61.81 213 ILE A N 1
ATOM 1448 C CA . ILE A 1 210 ? -43.583 -1.170 -31.186 1.00 58.59 213 ILE A CA 1
ATOM 1449 C C . ILE A 1 210 ? -42.522 -0.751 -30.187 1.00 57.49 213 ILE A C 1
ATOM 1450 O O . ILE A 1 210 ? -42.864 -0.164 -29.148 1.00 58.08 213 ILE A O 1
ATOM 1455 N N . HIS A 1 211 ? -41.254 -1.088 -30.436 1.00 56.88 214 HIS A N 1
ATOM 1456 C CA . HIS A 1 211 ? -40.119 -0.714 -29.579 1.00 57.51 214 HIS A CA 1
ATOM 1457 C C . HIS A 1 211 ? -40.259 -1.260 -28.158 1.00 55.51 214 HIS A C 1
ATOM 1458 O O . HIS A 1 211 ? -40.098 -0.540 -27.172 1.00 57.80 214 HIS A O 1
ATOM 1465 N N . ALA A 1 212 ? -40.527 -2.564 -28.058 1.00 55.77 215 ALA A N 1
ATOM 1466 C CA . ALA A 1 212 ? -40.645 -3.224 -26.759 1.00 55.02 215 ALA A CA 1
ATOM 1467 C C . ALA A 1 212 ? -39.268 -3.546 -26.185 1.00 54.99 215 ALA A C 1
ATOM 1468 O O . ALA A 1 212 ? -38.383 -4.031 -26.893 1.00 59.59 215 ALA A O 1
ATOM 1470 N N . ASP A 1 213 ? -39.092 -3.273 -24.897 1.00 52.02 216 ASP A N 1
ATOM 1471 C CA . ASP A 1 213 ? -37.886 -3.659 -24.163 1.00 50.70 216 ASP A CA 1
ATOM 1472 C C . ASP A 1 213 ? -38.165 -4.995 -23.465 1.00 51.01 216 ASP A C 1
ATOM 1473 O O . ASP A 1 213 ? -38.782 -5.035 -22.397 1.00 57.28 216 ASP A O 1
ATOM 1478 N N . MET A 1 214 ? -37.717 -6.100 -24.060 1.00 51.96 217 MET A N 1
ATOM 1479 C CA . MET A 1 214 ? -38.025 -7.427 -23.520 1.00 50.48 217 MET A CA 1
ATOM 1480 C C . MET A 1 214 ? -37.410 -7.693 -22.148 1.00 52.47 217 MET A C 1
ATOM 1481 O O . MET A 1 214 ? -37.798 -8.670 -21.508 1.00 51.51 217 MET A O 1
ATOM 1486 N N . ASN A 1 215 ? -36.520 -6.836 -21.647 1.00 54.06 218 ASN A N 1
ATOM 1487 C CA . ASN A 1 215 ? -35.987 -7.020 -20.304 1.00 53.09 218 ASN A CA 1
ATOM 1488 C C . ASN A 1 215 ? -36.759 -6.240 -19.241 1.00 51.68 218 ASN A C 1
ATOM 1489 O O . ASN A 1 215 ? -36.372 -6.271 -18.071 1.00 51.50 218 ASN A O 1
ATOM 1494 N N . HIS A 1 216 ? -37.859 -5.580 -19.595 1.00 50.16 219 HIS A N 1
ATOM 1495 C CA . HIS A 1 216 ? -38.629 -4.839 -18.599 1.00 51.20 219 HIS A CA 1
ATOM 1496 C C . HIS A 1 216 ? -40.121 -5.051 -18.845 1.00 49.53 219 HIS A C 1
ATOM 1497 O O . HIS A 1 216 ? -40.870 -4.119 -19.091 1.00 50.74 219 HIS A O 1
ATOM 1504 N N . ILE A 1 217 ? -40.552 -6.320 -18.770 1.00 48.11 220 ILE A N 1
ATOM 1505 C CA . ILE A 1 217 ? -41.958 -6.701 -18.863 1.00 48.22 220 ILE A CA 1
ATOM 1506 C C . ILE A 1 217 ? -42.492 -6.966 -17.461 1.00 52.27 220 ILE A C 1
ATOM 1507 O O . ILE A 1 217 ? -41.906 -7.752 -16.706 1.00 47.39 220 ILE A O 1
ATOM 1512 N N . GLY A 1 218 ? -43.617 -6.332 -17.121 1.00 49.24 221 GLY A N 1
ATOM 1513 C CA . GLY A 1 218 ? -44.262 -6.593 -15.855 1.00 42.57 221 GLY A CA 1
ATOM 1514 C C . GLY A 1 218 ? -45.597 -7.253 -16.094 1.00 47.72 221 GLY A C 1
ATOM 1515 O O . GLY A 1 218 ? -46.108 -7.243 -17.221 1.00 48.82 221 GLY A O 1
ATOM 1516 N N . VAL A 1 219 ? -46.167 -7.828 -15.040 1.00 43.27 222 VAL A N 1
ATOM 1517 C CA . VAL A 1 219 ? -47.464 -8.492 -15.075 1.00 43.73 222 VAL A CA 1
ATOM 1518 C C . VAL A 1 219 ? -48.185 -8.090 -13.790 1.00 48.27 222 VAL A C 1
ATOM 1519 O O . VAL A 1 219 ? -47.556 -8.001 -12.727 1.00 48.74 222 VAL A O 1
ATOM 1523 N N . THR A 1 220 ? -49.490 -7.802 -13.890 1.00 46.53 223 THR A N 1
ATOM 1524 C CA . THR A 1 220 ? -50.266 -7.435 -12.710 1.00 46.75 223 THR A CA 1
ATOM 1525 C C . THR A 1 220 ? -51.748 -7.734 -12.915 1.00 46.62 223 THR A C 1
ATOM 1526 O O . THR A 1 220 ? -52.272 -7.714 -14.038 1.00 44.98 223 THR A O 1
ATOM 1530 N N . GLY A 1 221 ? -52.396 -8.025 -11.795 1.00 43.50 224 GLY A N 1
ATOM 1531 C CA . GLY A 1 221 ? -53.817 -8.297 -11.750 1.00 41.80 224 GLY A CA 1
ATOM 1532 C C . GLY A 1 221 ? -54.223 -8.366 -10.303 1.00 41.70 224 GLY A C 1
ATOM 1533 O O . GLY A 1 221 ? -53.374 -8.512 -9.418 1.00 45.97 224 GLY A O 1
ATOM 1534 N N . CYS A 1 222 ? -55.525 -8.217 -10.061 1.00 43.42 225 CYS A N 1
ATOM 1535 C CA . CYS A 1 222 ? -56.049 -8.214 -8.697 1.00 46.27 225 CYS A CA 1
ATOM 1536 C C . CYS A 1 222 ? -57.071 -9.326 -8.506 1.00 44.19 225 CYS A C 1
ATOM 1537 O O . CYS A 1 222 ? -57.807 -9.663 -9.431 1.00 47.18 225 CYS A O 1
ATOM 1540 N N . SER A 1 223 ? -57.077 -9.917 -7.306 1.00 47.31 226 SER A N 1
ATOM 1541 C CA . SER A 1 223 ? -58.084 -10.897 -6.880 1.00 50.92 226 SER A CA 1
ATOM 1542 C C . SER A 1 223 ? -57.935 -12.209 -7.667 1.00 45.40 226 SER A C 1
ATOM 1543 O O . SER A 1 223 ? -56.869 -12.819 -7.650 1.00 54.12 226 SER A O 1
ATOM 1546 N N . TYR A 1 224 ? -58.949 -12.664 -8.396 1.00 49.68 227 TYR A N 1
ATOM 1547 C CA . TYR A 1 224 ? -58.675 -13.748 -9.336 1.00 47.63 227 TYR A CA 1
ATOM 1548 C C . TYR A 1 224 ? -57.557 -13.352 -10.314 1.00 49.32 227 TYR A C 1
ATOM 1549 O O . TYR A 1 224 ? -56.706 -14.178 -10.670 1.00 49.33 227 TYR A O 1
ATOM 1558 N N . ALA A 1 225 ? -57.530 -12.088 -10.734 1.00 45.85 228 ALA A N 1
ATOM 1559 C CA . ALA A 1 225 ? -56.492 -11.619 -11.632 1.00 44.80 228 ALA A CA 1
ATOM 1560 C C . ALA A 1 225 ? -55.141 -11.533 -10.931 1.00 46.94 228 ALA A C 1
ATOM 1561 O O . ALA A 1 225 ? -54.100 -11.609 -11.608 1.00 40.01 228 ALA A O 1
ATOM 1563 N N . GLY A 1 226 ? -55.144 -11.386 -9.596 1.00 41.81 229 GLY A N 1
ATOM 1564 C CA . GLY A 1 226 ? -53.911 -11.502 -8.838 1.00 44.07 229 GLY A CA 1
ATOM 1565 C C . GLY A 1 226 ? -53.310 -12.905 -8.875 1.00 47.18 229 GLY A C 1
ATOM 1566 O O . GLY A 1 226 ? -52.101 -13.059 -9.053 1.00 43.82 229 GLY A O 1
ATOM 1567 N N . LYS A 1 227 ? -54.139 -13.949 -8.697 1.00 44.69 230 LYS A N 1
ATOM 1568 C CA . LYS A 1 227 ? -53.591 -15.300 -8.798 1.00 48.23 230 LYS A CA 1
ATOM 1569 C C . LYS A 1 227 ? -53.069 -15.542 -10.204 1.00 50.59 230 LYS A C 1
ATOM 1570 O O . LYS A 1 227 ? -51.995 -16.141 -10.382 1.00 46.83 230 LYS A O 1
ATOM 1576 N N . MET A 1 228 ? -53.821 -15.054 -11.210 1.00 41.50 231 MET A N 1
ATOM 1577 C CA . MET A 1 228 ? -53.407 -15.132 -12.600 1.00 43.96 231 MET A CA 1
ATOM 1578 C C . MET A 1 228 ? -52.031 -14.501 -12.806 1.00 44.82 231 MET A C 1
ATOM 1579 O O . MET A 1 228 ? -51.159 -15.097 -13.450 1.00 43.65 231 MET A O 1
ATOM 1584 N N . ALA A 1 229 ? -51.801 -13.319 -12.235 1.00 42.51 232 ALA A N 1
ATOM 1585 C CA . ALA A 1 229 ? -50.491 -12.683 -12.385 1.00 45.97 232 ALA A CA 1
ATOM 1586 C C . ALA A 1 229 ? -49.413 -13.474 -11.654 1.00 42.12 232 ALA A C 1
ATOM 1587 O O . ALA A 1 229 ? -48.277 -13.561 -12.125 1.00 39.74 232 ALA A O 1
ATOM 1589 N N . LEU A 1 230 ? -49.747 -14.062 -10.503 1.00 45.86 233 LEU A N 1
ATOM 1590 C CA . LEU A 1 230 ? -48.759 -14.844 -9.764 1.00 44.30 233 LEU A CA 1
ATOM 1591 C C . LEU A 1 230 ? -48.303 -16.059 -10.575 1.00 49.07 233 LEU A C 1
ATOM 1592 O O . LEU A 1 230 ? -47.099 -16.249 -10.804 1.00 48.89 233 LEU A O 1
ATOM 1597 N N . PHE A 1 231 ? -49.260 -16.873 -11.055 1.00 43.06 234 PHE A N 1
ATOM 1598 C CA . PHE A 1 231 ? -48.907 -17.992 -11.923 1.00 43.15 234 PHE A CA 1
ATOM 1599 C C . PHE A 1 231 ? -48.237 -17.516 -13.191 1.00 42.41 234 PHE A C 1
ATOM 1600 O O . PHE A 1 231 ? -47.313 -18.171 -13.692 1.00 48.95 234 PHE A O 1
ATOM 1608 N N . GLY A 1 232 ? -48.700 -16.401 -13.749 1.00 39.02 235 GLY A N 1
ATOM 1609 C CA . GLY A 1 232 ? -48.161 -15.970 -15.021 1.00 36.14 235 GLY A CA 1
ATOM 1610 C C . GLY A 1 232 ? -46.684 -15.652 -14.939 1.00 44.85 235 GLY A C 1
ATOM 1611 O O . GLY A 1 232 ? -45.897 -16.067 -15.798 1.00 43.35 235 GLY A O 1
ATOM 1612 N N . GLY A 1 233 ? -46.280 -14.928 -13.895 1.00 41.06 236 GLY A N 1
ATOM 1613 C CA . GLY A 1 233 ? -44.891 -14.538 -13.784 1.00 44.52 236 GLY A CA 1
ATOM 1614 C C . GLY A 1 233 ? -44.016 -15.609 -13.177 1.00 48.65 236 GLY A C 1
ATOM 1615 O O . GLY A 1 233 ? -42.817 -15.684 -13.489 1.00 49.65 236 GLY A O 1
ATOM 1616 N N . ALA A 1 234 ? -44.590 -16.436 -12.297 1.00 45.99 237 ALA A N 1
ATOM 1617 C CA . ALA A 1 234 ? -43.841 -17.553 -11.728 1.00 45.19 237 ALA A CA 1
ATOM 1618 C C . ALA A 1 234 ? -43.428 -18.530 -12.815 1.00 43.08 237 ALA A C 1
ATOM 1619 O O . ALA A 1 234 ? -42.300 -19.042 -12.813 1.00 43.98 237 ALA A O 1
ATOM 1621 N N . PHE A 1 235 ? -44.316 -18.752 -13.780 1.00 39.44 238 PHE A N 1
ATOM 1622 C CA . PHE A 1 235 ? -44.152 -19.742 -14.829 1.00 40.06 238 PHE A CA 1
ATOM 1623 C C . PHE A 1 235 ? -43.535 -19.175 -16.102 1.00 40.29 238 PHE A C 1
ATOM 1624 O O . PHE A 1 235 ? -43.612 -19.835 -17.141 1.00 42.82 238 PHE A O 1
ATOM 1632 N N . ASP A 1 236 ? -42.945 -17.973 -16.063 1.00 45.61 239 ASP A N 1
ATOM 1633 C CA . ASP A 1 236 ? -42.316 -17.377 -17.259 1.00 48.80 239 ASP A CA 1
ATOM 1634 C C . ASP A 1 236 ? -41.174 -16.470 -16.828 1.00 47.06 239 ASP A C 1
ATOM 1635 O O . ASP A 1 236 ? -41.416 -15.395 -16.258 1.00 49.81 239 ASP A O 1
ATOM 1640 N N . GLU A 1 237 ? -39.951 -16.874 -17.154 1.00 43.21 240 GLU A N 1
ATOM 1641 C CA . GLU A 1 237 ? -38.761 -16.197 -16.667 1.00 47.57 240 GLU A CA 1
ATOM 1642 C C . GLU A 1 237 ? -38.435 -14.919 -17.425 1.00 49.22 240 GLU A C 1
ATOM 1643 O O . GLU A 1 237 ? -37.438 -14.263 -17.087 1.00 47.84 240 GLU A O 1
ATOM 1649 N N . ARG A 1 238 ? -39.243 -14.545 -18.419 1.00 46.39 241 ARG A N 1
ATOM 1650 C CA . ARG A 1 238 ? -39.093 -13.264 -19.102 1.00 46.39 241 ARG A CA 1
ATOM 1651 C C . ARG A 1 238 ? -39.882 -12.154 -18.428 1.00 44.68 241 ARG A C 1
ATOM 1652 O O . ARG A 1 238 ? -39.848 -11.012 -18.901 1.00 51.24 241 ARG A O 1
ATOM 1660 N N . VAL A 1 239 ? -40.587 -12.456 -17.343 1.00 42.30 242 VAL A N 1
ATOM 1661 C CA . VAL A 1 239 ? -41.296 -11.453 -16.549 1.00 48.88 242 VAL A CA 1
ATOM 1662 C C . VAL A 1 239 ? -40.339 -10.901 -15.485 1.00 50.36 242 VAL A C 1
ATOM 1663 O O . VAL A 1 239 ? -39.887 -11.619 -14.575 1.00 45.62 242 VAL A O 1
ATOM 1667 N N . ALA A 1 240 ? -40.013 -9.617 -15.615 1.00 48.53 243 ALA A N 1
ATOM 1668 C CA . ALA A 1 240 ? -39.030 -8.984 -14.754 1.00 42.31 243 ALA A CA 1
ATOM 1669 C C . ALA A 1 240 ? -39.631 -8.474 -13.458 1.00 47.57 243 ALA A C 1
ATOM 1670 O O . ALA A 1 240 ? -38.882 -8.280 -12.492 1.00 42.47 243 ALA A O 1
ATOM 1672 N N . LEU A 1 241 ? -40.963 -8.280 -13.410 1.00 47.24 244 LEU A N 1
ATOM 1673 C CA . LEU A 1 241 ? -41.657 -7.883 -12.180 1.00 44.85 244 LEU A CA 1
ATOM 1674 C C . LEU A 1 241 ? -43.065 -8.474 -12.151 1.00 48.82 244 LEU A C 1
ATOM 1675 O O . LEU A 1 241 ? -43.898 -8.170 -13.012 1.00 49.39 244 LEU A O 1
ATOM 1680 N N . THR A 1 242 ? -43.329 -9.294 -11.139 1.00 44.66 245 THR A N 1
ATOM 1681 C CA . THR A 1 242 ? -44.608 -9.942 -10.927 1.00 42.10 245 THR A CA 1
ATOM 1682 C C . THR A 1 242 ? -45.320 -9.245 -9.785 1.00 45.16 245 THR A C 1
ATOM 1683 O O . THR A 1 242 ? -44.738 -9.099 -8.702 1.00 47.71 245 THR A O 1
ATOM 1687 N N . ILE A 1 243 ? -46.559 -8.800 -10.028 1.00 45.10 246 ILE A N 1
ATOM 1688 C CA . ILE A 1 243 ? -47.287 -7.963 -9.072 1.00 42.34 246 ILE A CA 1
ATOM 1689 C C . ILE A 1 243 ? -48.679 -8.515 -8.829 1.00 47.92 246 ILE A C 1
ATOM 1690 O O . ILE A 1 243 ? -49.665 -8.023 -9.403 1.00 50.94 246 ILE A O 1
ATOM 1695 N N . PRO A 1 244 ? -48.827 -9.502 -7.961 1.00 51.43 247 PRO A N 1
ATOM 1696 C CA . PRO A 1 244 ? -50.175 -9.955 -7.629 1.00 48.81 247 PRO A CA 1
ATOM 1697 C C . PRO A 1 244 ? -50.773 -8.993 -6.621 1.00 47.40 247 PRO A C 1
ATOM 1698 O O . PRO A 1 244 ? -50.115 -8.620 -5.646 1.00 47.84 247 PRO A O 1
ATOM 1702 N N . GLN A 1 245 ? -52.026 -8.604 -6.852 1.00 49.99 248 GLN A N 1
ATOM 1703 C CA . GLN A 1 245 ? -52.735 -7.663 -5.985 1.00 49.59 248 GLN A CA 1
ATOM 1704 C C . GLN A 1 245 ? -53.908 -8.379 -5.311 1.00 48.84 248 GLN A C 1
ATOM 1705 O O . GLN A 1 245 ? -54.852 -8.811 -5.982 1.00 47.94 248 GLN A O 1
ATOM 1711 N N . GLU A 1 246 ? -53.844 -8.516 -3.988 1.00 49.09 249 GLU A N 1
ATOM 1712 C CA . GLU A 1 246 ? -54.918 -9.123 -3.204 1.00 46.82 249 GLU A CA 1
ATOM 1713 C C . GLU A 1 246 ? -55.344 -10.485 -3.791 1.00 52.65 249 GLU A C 1
ATOM 1714 O O . GLU A 1 246 ? -56.534 -10.749 -4.042 1.00 53.33 249 GLU A O 1
ATOM 1720 N N . SER A 1 247 ? -54.340 -11.368 -4.004 1.00 46.77 250 SER A N 1
ATOM 1721 C CA . SER A 1 247 ? -54.573 -12.681 -4.614 1.00 45.12 250 SER A CA 1
ATOM 1722 C C . SER A 1 247 ? -55.317 -13.640 -3.679 1.00 52.08 250 SER A C 1
ATOM 1723 O O . SER A 1 247 ? -56.071 -14.505 -4.150 1.00 55.80 250 SER A O 1
ATOM 1726 N N . GLY A 1 248 ? -55.084 -13.557 -2.375 1.00 51.27 251 GLY A N 1
ATOM 1727 C CA . GLY A 1 248 ? -55.880 -14.370 -1.457 1.00 56.47 251 GLY A CA 1
ATOM 1728 C C . GLY A 1 248 ? -55.605 -15.868 -1.561 1.00 55.12 251 GLY A C 1
ATOM 1729 O O . GLY A 1 248 ? -54.513 -16.314 -1.928 1.00 57.70 251 GLY A O 1
ATOM 1730 N N . GLY A 1 249 ? -56.615 -16.657 -1.213 1.00 55.01 252 GLY A N 1
ATOM 1731 C CA . GLY A 1 249 ? -56.442 -18.100 -1.165 1.00 51.67 252 GLY A CA 1
ATOM 1732 C C . GLY A 1 249 ? -56.363 -18.674 -2.562 1.00 54.77 252 GLY A C 1
ATOM 1733 O O . GLY A 1 249 ? -57.192 -18.357 -3.422 1.00 55.35 252 GLY A O 1
ATOM 1734 N N . GLY A 1 250 ? -55.370 -19.549 -2.792 1.00 50.88 253 GLY A N 1
ATOM 1735 C CA . GLY A 1 250 ? -55.012 -19.973 -4.128 1.00 46.34 253 GLY A CA 1
ATOM 1736 C C . GLY A 1 250 ? -53.972 -19.099 -4.800 1.00 48.31 253 GLY A C 1
ATOM 1737 O O . GLY A 1 250 ? -53.463 -19.465 -5.869 1.00 46.62 253 GLY A O 1
ATOM 1738 N N . GLY A 1 251 ? -53.647 -17.956 -4.214 1.00 48.57 254 GLY A N 1
ATOM 1739 C CA . GLY A 1 251 ? -52.584 -17.132 -4.734 1.00 50.03 254 GLY A CA 1
ATOM 1740 C C . GLY A 1 251 ? -51.357 -17.237 -3.862 1.00 51.32 254 GLY A C 1
ATOM 1741 O O . GLY A 1 251 ? -50.805 -18.333 -3.690 1.00 54.18 254 GLY A O 1
ATOM 1742 N N . ILE A 1 252 ? -50.932 -16.118 -3.274 1.00 49.64 255 ILE A N 1
ATOM 1743 C CA . ILE A 1 252 ? -49.727 -16.157 -2.453 1.00 54.69 255 ILE A CA 1
ATOM 1744 C C . ILE A 1 252 ? -49.923 -17.008 -1.196 1.00 51.86 255 ILE A C 1
ATOM 1745 O O . ILE A 1 252 ? -48.940 -17.507 -0.653 1.00 55.73 255 ILE A O 1
ATOM 1750 N N . ASN A 1 253 ? -51.164 -17.183 -0.732 1.00 49.90 256 ASN A N 1
ATOM 1751 C CA . ASN A 1 253 ? -51.465 -17.907 0.498 1.00 53.53 256 ASN A CA 1
ATOM 1752 C C . ASN A 1 253 ? -51.013 -19.365 0.440 1.00 58.71 256 ASN A C 1
ATOM 1753 O O . ASN A 1 253 ? -51.272 -20.070 -0.539 1.00 52.78 256 ASN A O 1
ATOM 1758 N N . ALA A 1 254 ? -50.411 -19.837 1.539 1.00 59.68 257 ALA A N 1
ATOM 1759 C CA . ALA A 1 254 ? -50.074 -21.254 1.692 1.00 55.93 257 ALA A CA 1
ATOM 1760 C C . ALA A 1 254 ? -51.316 -22.074 2.035 1.00 55.24 257 ALA A C 1
ATOM 1761 O O . ALA A 1 254 ? -52.152 -21.654 2.840 1.00 56.94 257 ALA A O 1
ATOM 1763 N N . TRP A 1 255 ? -51.436 -23.258 1.422 1.00 53.90 258 TRP A N 1
ATOM 1764 C CA . TRP A 1 255 ? -52.573 -24.120 1.729 1.00 55.66 258 TRP A CA 1
ATOM 1765 C C . TRP A 1 255 ? -52.569 -24.525 3.201 1.00 58.10 258 TRP A C 1
ATOM 1766 O O . TRP A 1 255 ? -53.618 -24.478 3.865 1.00 51.73 258 TRP A O 1
ATOM 1777 N N . ARG A 1 256 ? -51.387 -24.903 3.723 1.00 54.02 259 ARG A N 1
ATOM 1778 C CA . ARG A 1 256 ? -51.229 -25.311 5.121 1.00 54.84 259 ARG A CA 1
ATOM 1779 C C . ARG A 1 256 ? -51.738 -24.237 6.076 1.00 60.32 259 ARG A C 1
ATOM 1780 O O . ARG A 1 256 ? -52.657 -24.475 6.868 1.00 63.77 259 ARG A O 1
ATOM 1788 N N . VAL A 1 257 ? -51.144 -23.043 6.023 1.00 57.50 260 VAL A N 1
ATOM 1789 C CA . VAL A 1 257 ? -51.496 -21.992 6.981 1.00 60.60 260 VAL A CA 1
ATOM 1790 C C . VAL A 1 257 ? -52.968 -21.596 6.846 1.00 61.06 260 VAL A C 1
ATOM 1791 O O . VAL A 1 257 ? -53.655 -21.355 7.845 1.00 62.09 260 VAL A O 1
ATOM 1795 N N . SER A 1 258 ? -53.484 -21.540 5.617 1.00 57.42 261 SER A N 1
ATOM 1796 C CA . SER A 1 258 ? -54.905 -21.248 5.457 1.00 55.87 261 SER A CA 1
ATOM 1797 C C . SER A 1 258 ? -55.787 -22.304 6.121 1.00 63.62 261 SER A C 1
ATOM 1798 O O . SER A 1 258 ? -56.918 -22.003 6.535 1.00 64.56 261 SER A O 1
ATOM 1801 N N . ASP A 1 259 ? -55.293 -23.541 6.247 1.00 67.68 262 ASP A N 1
ATOM 1802 C CA . ASP A 1 259 ? -56.043 -24.554 6.990 1.00 63.17 262 ASP A CA 1
ATOM 1803 C C . ASP A 1 259 ? -56.122 -24.231 8.478 1.00 65.48 262 ASP A C 1
ATOM 1804 O O . ASP A 1 259 ? -57.113 -24.596 9.116 1.00 66.22 262 ASP A O 1
ATOM 1809 N N . THR A 1 260 ? -55.104 -23.542 9.041 1.00 67.89 263 THR A N 1
ATOM 1810 C CA . THR A 1 260 ? -55.103 -23.192 10.463 1.00 66.96 263 THR A CA 1
ATOM 1811 C C . THR A 1 260 ? -55.983 -21.988 10.782 1.00 76.14 263 THR A C 1
ATOM 1812 O O . THR A 1 260 ? -56.438 -21.851 11.922 1.00 81.76 263 THR A O 1
ATOM 1816 N N . ILE A 1 261 ? -56.195 -21.075 9.837 1.00 77.48 264 ILE A N 1
ATOM 1817 C CA . ILE A 1 261 ? -57.191 -20.027 10.064 1.00 76.81 264 ILE A CA 1
ATOM 1818 C C . ILE A 1 261 ? -58.487 -20.530 9.443 1.00 75.32 264 ILE A C 1
ATOM 1819 O O . ILE A 1 261 ? -58.518 -21.642 8.899 1.00 74.95 264 ILE A O 1
ATOM 1824 N N . GLY A 1 262 ? -59.568 -19.770 9.551 1.00 70.66 265 GLY A N 1
ATOM 1825 C CA . GLY A 1 262 ? -60.881 -20.291 9.224 1.00 68.20 265 GLY A CA 1
ATOM 1826 C C . GLY A 1 262 ? -61.681 -19.435 8.266 1.00 76.28 265 GLY A C 1
ATOM 1827 O O . GLY A 1 262 ? -61.557 -18.212 8.228 1.00 83.25 265 GLY A O 1
ATOM 1828 N N . ASN A 1 263 ? -62.545 -20.102 7.512 1.00 82.26 266 ASN A N 1
ATOM 1829 C CA . ASN A 1 263 ? -63.422 -19.441 6.545 1.00 77.26 266 ASN A CA 1
ATOM 1830 C C . ASN A 1 263 ? -62.621 -18.529 5.603 1.00 76.02 266 ASN A C 1
ATOM 1831 O O . ASN A 1 263 ? -62.940 -17.355 5.390 1.00 77.12 266 ASN A O 1
ATOM 1833 N N . VAL A 1 264 ? -61.539 -19.094 5.055 1.00 76.98 267 VAL A N 1
ATOM 1834 C CA . VAL A 1 264 ? -60.758 -18.499 3.982 1.00 65.61 267 VAL A CA 1
ATOM 1835 C C . VAL A 1 264 ? -60.846 -19.418 2.767 1.00 68.12 267 VAL A C 1
ATOM 1836 O O . VAL A 1 264 ? -61.277 -20.572 2.854 1.00 71.56 267 VAL A O 1
ATOM 1840 N N . GLU A 1 265 ? -60.431 -18.896 1.622 1.00 69.82 268 GLU A N 1
ATOM 1841 C CA . GLU A 1 265 ? -60.251 -19.754 0.459 1.00 66.39 268 GLU A CA 1
ATOM 1842 C C . GLU A 1 265 ? -59.085 -20.711 0.731 1.00 62.04 268 GLU A C 1
ATOM 1843 O O . GLU A 1 265 ? -57.990 -20.270 1.090 1.00 59.46 268 GLU A O 1
ATOM 1849 N N . LYS A 1 266 ? -59.342 -22.015 0.615 1.00 59.90 269 LYS A N 1
ATOM 1850 C CA . LYS A 1 266 ? -58.401 -23.072 0.990 1.00 59.47 269 LYS A CA 1
ATOM 1851 C C . LYS A 1 266 ? -58.789 -24.320 0.210 1.00 59.44 269 LYS A C 1
ATOM 1852 O O . LYS A 1 266 ? -59.677 -24.263 -0.647 1.00 65.37 269 LYS A O 1
ATOM 1858 N N . ILE A 1 267 ? -58.130 -25.456 0.489 1.00 56.44 270 ILE A N 1
ATOM 1859 C CA . ILE A 1 267 ? -58.392 -26.646 -0.337 1.00 61.76 270 ILE A CA 1
ATOM 1860 C C . ILE A 1 267 ? -59.838 -27.078 -0.177 1.00 56.77 270 ILE A C 1
ATOM 1861 O O . ILE A 1 267 ? -60.466 -27.574 -1.110 1.00 58.38 270 ILE A O 1
ATOM 1866 N N . ASP A 1 268 ? -60.408 -26.813 0.986 1.00 65.42 271 ASP A N 1
ATOM 1867 C CA . ASP A 1 268 ? -61.748 -27.272 1.309 1.00 64.13 271 ASP A CA 1
ATOM 1868 C C . ASP A 1 268 ? -62.818 -26.603 0.438 1.00 67.96 271 ASP A C 1
ATOM 1869 O O . ASP A 1 268 ? -63.822 -27.239 0.086 1.00 65.10 271 ASP A O 1
ATOM 1874 N N . ASN A 1 269 ? -62.638 -25.322 0.076 1.00 65.33 272 ASN A N 1
ATOM 1875 C CA . ASN A 1 269 ? -63.749 -24.569 -0.499 1.00 69.61 272 ASN A CA 1
ATOM 1876 C C . ASN A 1 269 ? -63.435 -23.785 -1.767 1.00 67.70 272 ASN A C 1
ATOM 1877 O O . ASN A 1 269 ? -64.272 -22.976 -2.178 1.00 70.13 272 ASN A O 1
ATOM 1882 N N . THR A 1 270 ? -62.266 -23.965 -2.380 1.00 61.85 273 THR A N 1
ATOM 1883 C CA . THR A 1 270 ? -61.924 -23.212 -3.584 1.00 61.66 273 THR A CA 1
ATOM 1884 C C . THR A 1 270 ? -62.622 -23.857 -4.782 1.00 60.96 273 THR A C 1
ATOM 1885 O O . THR A 1 270 ? -63.457 -24.748 -4.607 1.00 62.79 273 THR A O 1
ATOM 1889 N N . ASN A 1 271 ? -62.395 -23.413 -6.024 1.00 51.88 274 ASN A N 1
ATOM 1890 C CA . ASN A 1 271 ? -63.093 -24.214 -7.022 1.00 61.36 274 ASN A CA 1
ATOM 1891 C C . ASN A 1 271 ? -62.139 -25.049 -7.851 1.00 61.56 274 ASN A C 1
ATOM 1892 O O . ASN A 1 271 ? -60.988 -24.675 -8.126 1.00 54.73 274 ASN A O 1
ATOM 1897 N N . TYR A 1 272 ? -62.701 -26.150 -8.320 1.00 57.46 275 TYR A N 1
ATOM 1898 C CA . TYR A 1 272 ? -61.904 -27.131 -8.999 1.00 54.35 275 TYR A CA 1
ATOM 1899 C C . TYR A 1 272 ? -62.096 -27.204 -10.501 1.00 54.59 275 TYR A C 1
ATOM 1900 O O . TYR A 1 272 ? -62.173 -28.283 -11.103 1.00 56.63 275 TYR A O 1
ATOM 1909 N N . SER A 1 273 ? -62.109 -26.009 -11.074 1.00 52.20 276 SER A N 1
ATOM 1910 C CA . SER A 1 273 ? -61.918 -25.747 -12.486 1.00 51.27 276 SER A CA 1
ATOM 1911 C C . SER A 1 273 ? -60.656 -24.885 -12.647 1.00 51.18 276 SER A C 1
ATOM 1912 O O . SER A 1 273 ? -59.890 -25.091 -13.591 1.00 52.56 276 SER A O 1
ATOM 1915 N N . TRP A 1 274 ? -60.388 -23.970 -11.694 1.00 49.19 277 TRP A N 1
ATOM 1916 C CA . TRP A 1 274 ? -59.171 -23.173 -11.729 1.00 51.32 277 TRP A CA 1
ATOM 1917 C C . TRP A 1 274 ? -57.997 -24.021 -11.301 1.00 49.99 277 TRP A C 1
ATOM 1918 O O . TRP A 1 274 ? -56.868 -23.822 -11.777 1.00 48.45 277 TRP A O 1
ATOM 1929 N N . PHE A 1 275 ? -58.272 -24.968 -10.415 1.00 50.71 278 PHE A N 1
ATOM 1930 C CA . PHE A 1 275 ? -57.343 -25.958 -9.933 1.00 45.92 278 PHE A CA 1
ATOM 1931 C C . PHE A 1 275 ? -57.877 -27.317 -10.361 1.00 50.51 278 PHE A C 1
ATOM 1932 O O . PHE A 1 275 ? -59.010 -27.445 -10.856 1.00 47.59 278 PHE A O 1
ATOM 1940 N N . MET A 1 276 ? -57.065 -28.342 -10.121 1.00 48.02 279 MET A N 1
ATOM 1941 C CA . MET A 1 276 ? -57.421 -29.710 -10.459 1.00 42.68 279 MET A CA 1
ATOM 1942 C C . MET A 1 276 ? -58.163 -30.337 -9.284 1.00 47.72 279 MET A C 1
ATOM 1943 O O . MET A 1 276 ? -57.722 -30.227 -8.131 1.00 50.41 279 MET A O 1
ATOM 1948 N N . GLN A 1 277 ? -59.309 -30.949 -9.563 1.00 49.50 280 GLN A N 1
ATOM 1949 C CA . GLN A 1 277 ? -60.018 -31.729 -8.547 1.00 53.20 280 GLN A CA 1
ATOM 1950 C C . GLN A 1 277 ? -59.078 -32.643 -7.729 1.00 54.26 280 GLN A C 1
ATOM 1951 O O . GLN A 1 277 ? -59.279 -32.827 -6.520 1.00 59.75 280 GLN A O 1
ATOM 1957 N N . ALA A 1 278 ? -58.001 -33.141 -8.343 1.00 45.94 281 ALA A N 1
ATOM 1958 C CA . ALA A 1 278 ? -57.047 -34.007 -7.634 1.00 48.18 281 ALA A CA 1
ATOM 1959 C C . ALA A 1 278 ? -56.514 -33.396 -6.334 1.00 47.94 281 ALA A C 1
ATOM 1960 O O . ALA A 1 278 ? -56.285 -34.117 -5.362 1.00 53.40 281 ALA A O 1
ATOM 1962 N N . LEU A 1 279 ? -56.298 -32.078 -6.289 1.00 50.07 282 LEU A N 1
ATOM 1963 C CA . LEU A 1 279 ? -55.864 -31.455 -5.036 1.00 53.91 282 LEU A CA 1
ATOM 1964 C C . LEU A 1 279 ? -56.869 -31.714 -3.911 1.00 56.52 282 LEU A C 1
ATOM 1965 O O . LEU A 1 279 ? -56.482 -32.042 -2.784 1.00 56.32 282 LEU A O 1
ATOM 1970 N N . LYS A 1 280 ? -58.165 -31.558 -4.187 1.00 52.46 283 LYS A N 1
ATOM 1971 C CA . LYS A 1 280 ? -59.133 -31.778 -3.119 1.00 58.70 283 LYS A CA 1
ATOM 1972 C C . LYS A 1 280 ? -59.156 -33.248 -2.726 1.00 58.86 283 LYS A C 1
ATOM 1973 O O . LYS A 1 280 ? -59.052 -33.589 -1.545 1.00 57.72 283 LYS A O 1
ATOM 1979 N N . ASN A 1 281 ? -59.222 -34.133 -3.720 1.00 56.20 284 ASN A N 1
ATOM 1980 C CA . ASN A 1 281 ? -59.374 -35.553 -3.456 1.00 55.62 284 ASN A CA 1
ATOM 1981 C C . ASN A 1 281 ? -58.157 -36.144 -2.769 1.00 60.68 284 ASN A C 1
ATOM 1982 O O . ASN A 1 281 ? -58.291 -37.078 -1.972 1.00 63.87 284 ASN A O 1
ATOM 1987 N N . ASN A 1 282 ? -56.964 -35.633 -3.046 1.00 60.74 285 ASN A N 1
ATOM 1988 C CA . ASN A 1 282 ? -55.785 -36.251 -2.459 1.00 53.37 285 ASN A CA 1
ATOM 1989 C C . ASN A 1 282 ? -55.311 -35.547 -1.202 1.00 56.57 285 ASN A C 1
ATOM 1990 O O . ASN A 1 282 ? -54.685 -36.190 -0.355 1.00 61.26 285 ASN A O 1
ATOM 1995 N N . PHE A 1 283 ? -55.615 -34.261 -1.030 1.00 55.19 286 PHE A N 1
ATOM 1996 C CA . PHE A 1 283 ? -54.977 -33.515 0.039 1.00 56.84 286 PHE A CA 1
ATOM 1997 C C . PHE A 1 283 ? -55.926 -32.729 0.932 1.00 60.32 286 PHE A C 1
ATOM 1998 O O . PHE A 1 283 ? -55.449 -32.034 1.841 1.00 63.80 286 PHE A O 1
ATOM 2006 N N . ASN A 1 284 ? -57.240 -32.799 0.723 1.00 57.56 287 ASN A N 1
ATOM 2007 C CA . ASN A 1 284 ? -58.133 -32.093 1.636 1.00 62.19 287 ASN A CA 1
ATOM 2008 C C . ASN A 1 284 ? -58.074 -32.712 3.029 1.00 65.36 287 ASN A C 1
ATOM 2009 O O . A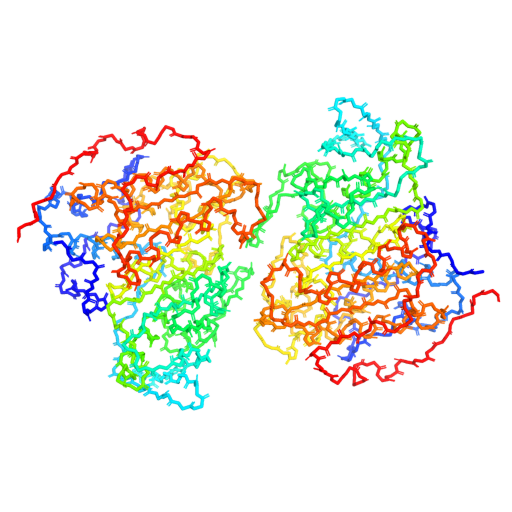SN A 1 284 ? -58.393 -33.892 3.206 1.00 70.38 287 ASN A O 1
ATOM 2014 N N . GLY A 1 285 ? -57.683 -31.910 4.018 1.00 57.63 288 GLY A N 1
ATOM 2015 C CA . GLY A 1 285 ? -57.507 -32.389 5.370 1.00 55.82 288 GLY A CA 1
ATOM 2016 C C . GLY A 1 285 ? -56.162 -33.009 5.625 1.00 65.02 288 GLY A C 1
ATOM 2017 O O . GLY A 1 285 ? -55.930 -33.542 6.709 1.00 71.10 288 GLY A O 1
ATOM 2018 N N . LYS A 1 286 ? -55.270 -32.954 4.652 1.00 67.44 289 LYS A N 1
ATOM 2019 C CA . LYS A 1 286 ? -53.950 -33.543 4.764 1.00 62.77 289 LYS A CA 1
ATOM 2020 C C . LYS A 1 286 ? -53.021 -32.745 3.847 1.00 65.37 289 LYS A C 1
ATOM 2021 O O . LYS A 1 286 ? -52.378 -33.282 2.937 1.00 64.51 289 LYS A O 1
ATOM 2027 N N . SER A 1 287 ? -52.996 -31.425 4.051 1.00 60.64 290 SER A N 1
ATOM 2028 C CA . SER A 1 287 ? -52.117 -30.569 3.281 1.00 56.53 290 SER A CA 1
ATOM 2029 C C . SER A 1 287 ? -50.681 -30.668 3.764 1.00 61.84 290 SER A C 1
ATOM 2030 O O . SER A 1 287 ? -49.762 -30.272 3.028 1.00 58.35 290 SER A O 1
ATOM 2033 N N . ASP A 1 288 ? -50.468 -31.230 4.967 1.00 63.98 291 ASP A N 1
ATOM 2034 C CA . ASP A 1 288 ? -49.115 -31.552 5.421 1.00 61.64 291 ASP A CA 1
ATOM 2035 C C . ASP A 1 288 ? -48.441 -32.559 4.505 1.00 57.44 291 ASP A C 1
ATOM 2036 O O . ASP A 1 288 ? -47.216 -32.675 4.539 1.00 57.38 291 ASP A O 1
ATOM 2041 N N . LYS A 1 289 ? -49.205 -33.278 3.675 1.00 57.52 292 LYS A N 1
ATOM 2042 C CA . LYS A 1 289 ? -48.622 -34.269 2.777 1.00 58.35 292 LYS A CA 1
ATOM 2043 C C . LYS A 1 289 ? -48.191 -33.691 1.431 1.00 54.99 292 LYS A C 1
ATOM 2044 O O . LYS A 1 289 ? -47.593 -34.421 0.633 1.00 58.82 292 LYS A O 1
ATOM 2048 N N . LEU A 1 290 ? -48.440 -32.409 1.161 1.00 56.18 293 LEU A N 1
ATOM 2049 C CA . LEU A 1 290 ? -48.001 -31.815 -0.109 1.00 55.43 293 LEU A CA 1
ATOM 2050 C C . LEU A 1 290 ? -46.477 -31.675 -0.142 1.00 49.05 293 LEU A C 1
ATOM 2051 O O . LEU A 1 290 ? -45.870 -31.237 0.845 1.00 49.56 293 LEU A O 1
ATOM 2056 N N . PRO A 1 291 ? -45.817 -32.066 -1.233 1.00 49.27 294 PRO A N 1
ATOM 2057 C CA . PRO A 1 291 ? -44.360 -31.889 -1.291 1.00 48.25 294 PRO A CA 1
ATOM 2058 C C . PRO A 1 291 ? -43.941 -30.438 -1.392 1.00 54.97 294 PRO A C 1
ATOM 2059 O O . PRO A 1 291 ? -42.744 -30.147 -1.254 1.00 56.70 294 PRO A O 1
ATOM 2063 N N . TYR A 1 292 ? -44.898 -29.529 -1.609 1.00 55.80 295 TYR A N 1
ATOM 2064 C CA . TYR A 1 292 ? -44.671 -28.111 -1.855 1.00 52.70 295 TYR A CA 1
ATOM 2065 C C . TYR A 1 292 ? -45.750 -27.349 -1.105 1.00 54.98 295 TYR A C 1
ATOM 2066 O O . TYR A 1 292 ? -46.708 -27.940 -0.586 1.00 51.18 295 TYR A O 1
ATOM 2075 N N . ASP A 1 293 ? -45.608 -26.024 -1.069 1.00 50.33 296 ASP A N 1
ATOM 2076 C CA . ASP A 1 293 ? -46.746 -25.162 -0.819 1.00 51.23 296 ASP A CA 1
ATOM 2077 C C . ASP A 1 293 ? -46.575 -23.894 -1.651 1.00 51.36 296 ASP A C 1
ATOM 2078 O O . ASP A 1 293 ? -45.627 -23.756 -2.435 1.00 50.82 296 ASP A O 1
ATOM 2083 N N . HIS A 1 294 ? -47.493 -22.951 -1.477 1.00 50.33 297 HIS A N 1
ATOM 2084 C CA . HIS A 1 294 ? -47.472 -21.783 -2.354 1.00 55.35 297 HIS A CA 1
ATOM 2085 C C . HIS A 1 294 ? -46.343 -20.799 -2.044 1.00 56.70 297 HIS A C 1
ATOM 2086 O O . HIS A 1 294 ? -46.046 -19.953 -2.897 1.00 52.73 297 HIS A O 1
ATOM 2093 N N . HIS A 1 295 ? -45.659 -20.925 -0.900 1.00 52.93 298 HIS A N 1
ATOM 2094 C CA . HIS A 1 295 ? -44.466 -20.115 -0.709 1.00 49.90 298 HIS A CA 1
ATOM 2095 C C . HIS A 1 295 ? -43.447 -20.419 -1.789 1.00 53.55 298 HIS A C 1
ATOM 2096 O O . HIS A 1 295 ? -42.699 -19.523 -2.211 1.00 57.35 298 HIS A O 1
ATOM 2103 N N . GLU A 1 296 ? -43.423 -21.657 -2.283 1.00 53.08 299 GLU A N 1
ATOM 2104 C CA . GLU A 1 296 ? -42.493 -21.992 -3.359 1.00 53.29 299 GLU A CA 1
ATOM 2105 C C . GLU A 1 296 ? -43.036 -21.613 -4.741 1.00 48.29 299 GLU A C 1
ATOM 2106 O O . GLU A 1 296 ? -42.264 -21.555 -5.706 1.00 47.91 299 GLU A O 1
ATOM 2112 N N . LEU A 1 297 ? -44.353 -21.401 -4.871 1.00 50.21 300 LEU A N 1
ATOM 2113 C CA . LEU A 1 297 ? -44.896 -20.813 -6.096 1.00 50.87 300 LEU A CA 1
ATOM 2114 C C . LEU A 1 297 ? -44.386 -19.386 -6.241 1.00 51.86 300 LEU A C 1
ATOM 2115 O O . LEU A 1 297 ? -43.863 -18.998 -7.294 1.00 48.08 300 LEU A O 1
ATOM 2120 N N . ILE A 1 298 ? -44.472 -18.617 -5.158 1.00 49.19 301 ILE A N 1
ATOM 2121 C CA . ILE A 1 298 ? -43.848 -17.303 -5.131 1.00 49.87 301 ILE A CA 1
ATOM 2122 C C . ILE A 1 298 ? -42.379 -17.423 -5.485 1.00 49.83 301 ILE A C 1
ATOM 2123 O O . ILE A 1 298 ? -41.879 -16.697 -6.354 1.00 50.46 301 ILE A O 1
ATOM 2128 N N . ALA A 1 299 ? -41.679 -18.396 -4.870 1.00 48.83 302 ALA A N 1
ATOM 2129 C CA . ALA A 1 299 ? -40.231 -18.527 -5.078 1.00 48.35 302 ALA A CA 1
ATOM 2130 C C . ALA A 1 299 ? -39.860 -18.922 -6.509 1.00 46.63 302 ALA A C 1
ATOM 2131 O O . ALA A 1 299 ? -38.712 -18.744 -6.907 1.00 51.12 302 ALA A O 1
ATOM 2133 N N . MET A 1 300 ? -40.784 -19.460 -7.296 1.00 48.39 303 MET A N 1
ATOM 2134 C CA . MET A 1 300 ? -40.500 -19.656 -8.718 1.00 46.74 303 MET A CA 1
ATOM 2135 C C . MET A 1 300 ? -40.163 -18.339 -9.420 1.00 47.58 303 MET A C 1
ATOM 2136 O O . MET A 1 300 ? -39.572 -18.355 -10.503 1.00 45.72 303 MET A O 1
ATOM 2141 N N . VAL A 1 301 ? -40.564 -17.196 -8.852 1.00 49.59 304 VAL A N 1
ATOM 2142 C CA . VAL A 1 301 ? -40.204 -15.919 -9.460 1.00 46.39 304 VAL A CA 1
ATOM 2143 C C . VAL A 1 301 ? -38.739 -15.594 -9.206 1.00 48.77 304 VAL A C 1
ATOM 2144 O O . VAL A 1 301 ? -38.077 -14.995 -10.067 1.00 53.55 304 VAL A O 1
ATOM 2148 N N . ALA A 1 302 ? -38.204 -15.989 -8.048 1.00 48.35 305 ALA A N 1
ATOM 2149 C CA . ALA A 1 302 ? -36.810 -15.718 -7.712 1.00 49.46 305 ALA A CA 1
ATOM 2150 C C . ALA A 1 302 ? -35.882 -16.253 -8.801 1.00 52.73 305 ALA A C 1
ATOM 2151 O O . ALA A 1 302 ? -36.123 -17.346 -9.340 1.00 49.37 305 ALA A O 1
ATOM 2153 N N . PRO A 1 303 ? -34.799 -15.525 -9.142 1.00 50.69 306 PRO A N 1
ATOM 2154 C CA . PRO A 1 303 ? -34.376 -14.261 -8.510 1.00 51.99 306 PRO A CA 1
ATOM 2155 C C . PRO A 1 303 ? -34.961 -12.955 -9.109 1.00 54.89 306 PRO A C 1
ATOM 2156 O O . PRO A 1 303 ? -34.422 -11.866 -8.882 1.00 52.11 306 PRO A O 1
ATOM 2160 N N . ARG A 1 304 ? -36.073 -13.053 -9.828 1.00 54.94 307 ARG A N 1
ATOM 2161 C CA . ARG A 1 304 ? -36.662 -11.868 -10.426 1.00 51.44 307 ARG A CA 1
ATOM 2162 C C . ARG A 1 304 ? -37.474 -11.083 -9.379 1.00 49.41 307 ARG A C 1
ATOM 2163 O O . ARG A 1 304 ? -37.688 -11.521 -8.250 1.00 50.00 307 ARG A O 1
ATOM 2171 N N . ALA A 1 305 ? -37.892 -9.887 -9.748 1.00 46.83 308 ALA A N 1
ATOM 2172 C CA . ALA A 1 305 ? -38.516 -8.981 -8.797 1.00 49.05 308 ALA A CA 1
ATOM 2173 C C . ALA A 1 305 ? -39.973 -9.347 -8.513 1.00 50.72 308 ALA A C 1
ATOM 2174 O O . ALA A 1 305 ? -40.737 -9.731 -9.416 1.00 43.13 308 ALA A O 1
ATOM 2176 N N . PHE A 1 306 ? -40.373 -9.152 -7.257 1.00 44.84 309 PHE A N 1
ATOM 2177 C CA . PHE A 1 306 ? -41.697 -9.536 -6.819 1.00 48.66 309 PHE A CA 1
ATOM 2178 C C . PHE A 1 306 ? -42.230 -8.530 -5.812 1.00 52.42 309 PHE A C 1
ATOM 2179 O O . PHE A 1 306 ? -41.531 -8.196 -4.844 1.00 52.28 309 PHE A O 1
ATOM 2187 N N . PHE A 1 307 ? -43.476 -8.078 -6.020 1.00 45.50 310 PHE A N 1
ATOM 2188 C CA . PHE A 1 307 ? -44.148 -7.183 -5.073 1.00 49.85 310 PHE A CA 1
ATOM 2189 C C . PHE A 1 307 ? -45.629 -7.511 -5.038 1.00 49.83 310 PHE A C 1
ATOM 2190 O O . PHE A 1 307 ? -46.239 -7.646 -6.099 1.00 52.64 310 PHE A O 1
ATOM 2198 N N . THR A 1 308 ? -46.216 -7.638 -3.839 1.00 49.39 311 THR A N 1
ATOM 2199 C CA . THR A 1 308 ? -47.623 -8.039 -3.718 1.00 49.74 311 THR A CA 1
ATOM 2200 C C . THR A 1 308 ? -48.347 -7.143 -2.710 1.00 49.41 311 THR A C 1
ATOM 2201 O O . THR A 1 308 ? -47.727 -6.532 -1.836 1.00 52.92 311 THR A O 1
ATOM 2205 N N . MET A 1 309 ? -49.674 -7.063 -2.826 1.00 49.54 312 MET A N 1
ATOM 2206 C CA . MET A 1 309 ? -50.483 -6.212 -1.952 1.00 49.07 312 MET A CA 1
ATOM 2207 C C . MET A 1 309 ? -51.597 -7.003 -1.271 1.00 55.53 312 MET A C 1
ATOM 2208 O O . MET A 1 309 ? -52.283 -7.807 -1.908 1.00 53.86 312 MET A O 1
ATOM 2213 N N . GLY A 1 310 ? -51.805 -6.733 0.018 1.00 54.48 313 GLY A N 1
ATOM 2214 C CA . GLY A 1 310 ? -52.822 -7.391 0.799 1.00 52.60 313 GLY A CA 1
ATOM 2215 C C . GLY A 1 310 ? -53.912 -6.412 1.200 1.00 60.77 313 GLY A C 1
ATOM 2216 O O . GLY A 1 310 ? -53.836 -5.212 0.960 1.00 67.91 313 GLY A O 1
ATOM 2217 N N . ASN A 1 311 ? -54.950 -6.961 1.813 1.00 60.60 314 ASN A N 1
ATOM 2218 C CA . ASN A 1 311 ? -56.089 -6.176 2.285 1.00 60.56 314 ASN A CA 1
ATOM 2219 C C . ASN A 1 311 ? -56.729 -6.942 3.436 1.00 67.34 314 ASN A C 1
ATOM 2220 O O . ASN A 1 311 ? -57.692 -7.705 3.247 1.00 68.43 314 ASN A O 1
ATOM 2225 N N . PRO A 1 312 ? -56.208 -6.769 4.657 1.00 64.11 315 PRO A N 1
ATOM 2226 C CA . PRO A 1 312 ? -56.749 -7.506 5.815 1.00 60.09 315 PRO A CA 1
ATOM 2227 C C . PRO A 1 312 ? -58.197 -7.188 6.118 1.00 66.64 315 PRO A C 1
ATOM 2228 O O . PRO A 1 312 ? -58.801 -7.909 6.919 1.00 72.60 315 PRO A O 1
ATOM 2232 N N . ASP A 1 313 ? -58.769 -6.120 5.542 1.00 74.26 316 ASP A N 1
ATOM 2233 C CA . ASP A 1 313 ? -60.169 -5.772 5.789 1.00 69.52 316 ASP A CA 1
ATOM 2234 C C . ASP A 1 313 ? -61.137 -6.813 5.258 1.00 70.32 316 ASP A C 1
ATOM 2235 O O . ASP A 1 313 ? -62.321 -6.760 5.606 1.00 73.36 316 ASP A O 1
ATOM 2240 N N . TYR A 1 314 ? -60.676 -7.742 4.421 1.00 71.50 317 TYR A N 1
ATOM 2241 C CA . TYR A 1 314 ? -61.516 -8.815 3.897 1.00 68.73 317 TYR A CA 1
ATOM 2242 C C . TYR A 1 314 ? -60.937 -10.141 4.384 1.00 70.48 317 TYR A C 1
ATOM 2243 O O . TYR A 1 314 ? -59.875 -10.579 3.918 1.00 70.49 317 TYR A O 1
ATOM 2252 N N . GLU A 1 315 ? -61.637 -10.776 5.332 1.00 73.01 318 GLU A N 1
ATOM 2253 C CA . GLU A 1 315 ? -61.139 -12.016 5.921 1.00 70.29 318 GLU A CA 1
ATOM 2254 C C . GLU A 1 315 ? -60.986 -13.123 4.879 1.00 70.21 318 GLU A C 1
ATOM 2255 O O . GLU A 1 315 ? -60.059 -13.940 4.979 1.00 73.56 318 GLU A O 1
ATOM 2257 N N . TRP A 1 316 ? -61.839 -13.135 3.847 1.00 67.62 319 TRP A N 1
ATOM 2258 C CA . TRP A 1 316 ? -61.767 -14.179 2.828 1.00 68.06 319 TRP A CA 1
ATOM 2259 C C . TRP A 1 316 ? -60.411 -14.254 2.151 1.00 67.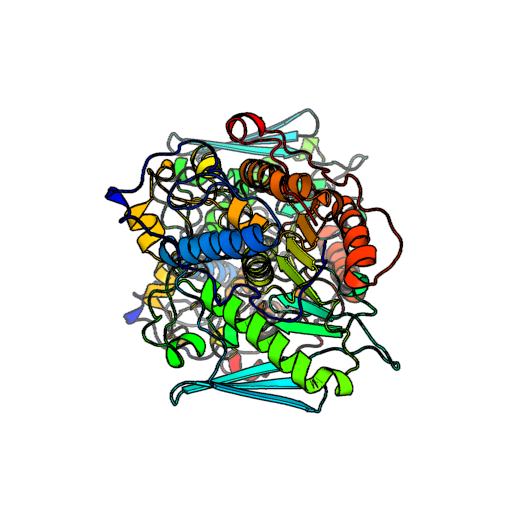52 319 TRP A C 1
ATOM 2260 O O . TRP A 1 316 ? -60.088 -15.277 1.540 1.00 72.19 319 TRP A O 1
ATOM 2271 N N . LEU A 1 317 ? -59.608 -13.206 2.238 1.00 71.28 320 LEU A N 1
ATOM 2272 C CA . LEU A 1 317 ? -58.300 -13.253 1.615 1.00 64.98 320 LEU A CA 1
ATOM 2273 C C . LEU A 1 317 ? -57.274 -13.963 2.487 1.00 59.16 320 LEU A C 1
ATOM 2274 O O . LEU A 1 317 ? -56.200 -14.307 1.994 1.00 59.76 320 LEU A O 1
ATOM 2279 N N . GLY A 1 318 ? -57.564 -14.159 3.765 1.00 60.02 321 GLY A N 1
ATOM 2280 C CA . GLY A 1 318 ? -56.659 -14.863 4.652 1.00 62.73 321 GLY A CA 1
ATOM 2281 C C . GLY A 1 318 ? -55.241 -14.351 4.690 1.00 59.67 321 GLY A C 1
ATOM 2282 O O . GLY A 1 318 ? -54.293 -15.110 4.464 1.00 66.98 321 GLY A O 1
ATOM 2283 N N . ASP A 1 319 ? -55.074 -13.076 5.028 1.00 59.32 322 ASP A N 1
ATOM 2284 C CA . ASP A 1 319 ? -53.768 -12.449 4.869 1.00 59.58 322 ASP A CA 1
ATOM 2285 C C . ASP A 1 319 ? -52.740 -12.955 5.864 1.00 55.55 322 ASP A C 1
ATOM 2286 O O . ASP A 1 319 ? -51.542 -12.800 5.616 1.00 55.78 322 ASP A O 1
ATOM 2291 N N . LYS A 1 320 ? -53.155 -13.550 6.984 1.00 63.15 323 LYS A N 1
ATOM 2292 C CA . LYS A 1 320 ? -52.153 -14.145 7.868 1.00 60.73 323 LYS A CA 1
ATOM 2293 C C . LYS A 1 320 ? -51.413 -15.266 7.142 1.00 61.49 323 LYS A C 1
ATOM 2294 O O . LYS A 1 320 ? -50.178 -15.356 7.224 1.00 62.49 323 LYS A O 1
ATOM 2296 N N . SER A 1 321 ? -52.141 -16.061 6.333 1.00 61.68 324 SER A N 1
ATOM 2297 C CA . SER A 1 321 ? -51.502 -17.092 5.508 1.00 60.85 324 SER A CA 1
ATOM 2298 C C . SER A 1 321 ? -50.685 -16.470 4.377 1.00 57.34 324 SER A C 1
ATOM 2299 O O . SER A 1 321 ? -49.530 -16.853 4.147 1.00 56.31 324 SER A O 1
ATOM 2302 N N . GLY A 1 322 ? -51.251 -15.490 3.670 1.00 60.39 325 GLY A N 1
ATOM 2303 C CA . GLY A 1 322 ? -50.467 -14.790 2.651 1.00 55.63 325 GLY A CA 1
ATOM 2304 C C . GLY A 1 322 ? -49.220 -14.137 3.217 1.00 59.23 325 GLY A C 1
ATOM 2305 O O . GLY A 1 322 ? -48.112 -14.262 2.666 1.00 57.63 325 GLY A O 1
ATOM 2306 N N . TYR A 1 323 ? -49.380 -13.426 4.330 1.00 58.10 326 TYR A N 1
ATOM 2307 C CA . TYR A 1 323 ? -48.220 -12.820 4.958 1.00 55.14 326 TYR A CA 1
ATOM 2308 C C . TYR A 1 323 ? -47.199 -13.883 5.325 1.00 60.87 326 TYR A C 1
ATOM 2309 O O . TYR A 1 323 ? -45.994 -13.720 5.060 1.00 58.56 326 TYR A O 1
ATOM 2318 N N . THR A 1 324 ? -47.665 -14.987 5.938 1.00 55.30 327 THR A N 1
ATOM 2319 C CA . THR A 1 324 ? -46.739 -16.045 6.344 1.00 59.13 327 THR A CA 1
ATOM 2320 C C . THR A 1 324 ? -46.014 -16.605 5.140 1.00 56.67 327 THR A C 1
ATOM 2321 O O . THR A 1 324 ? -44.785 -16.699 5.135 1.00 58.76 327 THR A O 1
ATOM 2325 N N . SER A 1 325 ? -46.773 -16.946 4.087 1.00 56.68 328 SER A N 1
ATOM 2326 C CA . SER A 1 325 ? -46.200 -17.571 2.899 1.00 56.51 328 SER A CA 1
ATOM 2327 C C . SER A 1 325 ? -45.237 -16.635 2.184 1.00 54.65 328 SER A C 1
ATOM 2328 O O . SER A 1 325 ? -44.212 -17.085 1.646 1.00 54.22 328 SER A O 1
ATOM 2331 N N . ALA A 1 326 ? -45.546 -15.323 2.173 1.00 55.19 329 ALA A N 1
ATOM 2332 C CA . ALA A 1 326 ? -44.626 -14.331 1.603 1.00 53.22 329 ALA A CA 1
ATOM 2333 C C . ALA A 1 326 ? -43.303 -14.289 2.366 1.00 55.91 329 ALA A C 1
ATOM 2334 O O . ALA A 1 326 ? -42.226 -14.218 1.757 1.00 56.80 329 ALA A O 1
ATOM 2336 N N . MET A 1 327 ? -43.360 -14.327 3.703 1.00 56.99 330 MET A N 1
ATOM 2337 C CA 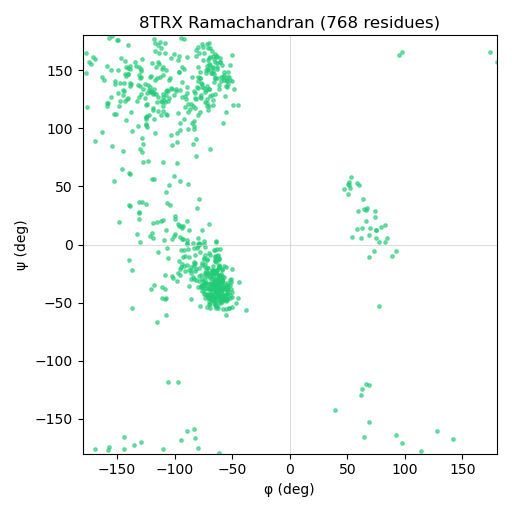. MET A 1 327 ? -42.127 -14.346 4.495 1.00 56.09 330 MET A CA 1
ATOM 2338 C C . MET A 1 327 ? -41.320 -15.600 4.212 1.00 63.12 330 MET A C 1
ATOM 2339 O O . MET A 1 327 ? -40.084 -15.544 4.117 1.00 60.72 330 MET A O 1
ATOM 2344 N N . ALA A 1 328 ? -42.004 -16.742 4.051 1.00 57.23 331 ALA A N 1
ATOM 2345 C CA . ALA A 1 328 ? -41.297 -17.957 3.675 1.00 55.83 331 ALA A CA 1
ATOM 2346 C C . ALA A 1 328 ? -40.643 -17.809 2.312 1.00 56.05 331 ALA A C 1
ATOM 2347 O O . ALA A 1 328 ? -39.490 -18.211 2.126 1.00 57.22 331 ALA A O 1
ATOM 2349 N N . ALA A 1 329 ? -41.359 -17.247 1.335 1.00 54.79 332 ALA A N 1
ATOM 2350 C CA . ALA A 1 329 ? -40.763 -17.128 0.007 1.00 51.38 332 ALA A CA 1
ATOM 2351 C C . ALA A 1 329 ? -39.527 -16.240 0.037 1.00 51.61 332 ALA A C 1
ATOM 2352 O O . ALA A 1 329 ? -38.529 -16.532 -0.635 1.00 54.25 332 ALA A O 1
ATOM 2354 N N . LEU A 1 330 ? -39.571 -15.155 0.823 1.00 53.47 333 LEU A N 1
ATOM 2355 C CA . LEU A 1 330 ? -38.446 -14.216 0.899 1.00 53.58 333 LEU A CA 1
ATOM 2356 C C . LEU A 1 330 ? -37.127 -14.908 1.202 1.00 56.88 333 LEU A C 1
ATOM 2357 O O . LEU A 1 330 ? -36.059 -14.424 0.792 1.00 56.82 333 LEU A O 1
ATOM 2362 N N . GLU A 1 331 ? -37.174 -16.019 1.949 1.00 53.32 334 GLU A N 1
ATOM 2363 C CA . GLU A 1 331 ? -35.948 -16.736 2.278 1.00 56.07 334 GLU A CA 1
ATOM 2364 C C . GLU A 1 331 ? -35.158 -17.094 1.020 1.00 58.41 334 GLU A C 1
ATOM 2365 O O . GLU A 1 331 ? -33.920 -17.073 1.043 1.00 63.53 334 GLU A O 1
ATOM 2371 N N . VAL A 1 332 ? -35.846 -17.363 -0.101 1.00 54.85 335 VAL A N 1
ATOM 2372 C CA . VAL A 1 332 ? -35.141 -17.717 -1.330 1.00 57.59 335 VAL A CA 1
ATOM 2373 C C . VAL A 1 332 ? -34.379 -16.512 -1.891 1.00 55.11 335 VAL A C 1
ATOM 2374 O O . VAL A 1 332 ? -33.261 -16.661 -2.402 1.00 52.96 335 VAL A O 1
ATOM 2378 N N . TRP A 1 333 ? -34.961 -15.307 -1.806 1.00 50.68 336 TRP A N 1
ATOM 2379 C CA . TRP A 1 333 ? -34.240 -14.113 -2.257 1.00 54.18 336 TRP A CA 1
ATOM 2380 C C . TRP A 1 333 ? -33.079 -13.803 -1.316 1.00 55.05 336 TRP A C 1
ATOM 2381 O O . TRP A 1 333 ? -31.991 -13.427 -1.758 1.00 55.76 336 TRP A O 1
ATOM 2392 N N . LYS A 1 334 ? -33.303 -13.926 -0.008 1.00 60.25 337 LYS A N 1
ATOM 2393 C CA . LYS A 1 334 ? -32.204 -13.786 0.948 1.00 60.38 337 LYS A CA 1
ATOM 2394 C C . LYS A 1 334 ? -31.072 -14.750 0.614 1.00 56.99 337 LYS A C 1
ATOM 2395 O O . LYS A 1 334 ? -29.906 -14.351 0.547 1.00 57.70 337 LYS A O 1
ATOM 2401 N N . ALA A 1 335 ? -31.402 -16.018 0.346 1.00 51.17 338 ALA A N 1
ATOM 2402 C CA . ALA A 1 335 ? -30.341 -16.999 0.106 1.00 60.19 338 ALA A CA 1
ATOM 2403 C C . ALA A 1 335 ? -29.461 -16.603 -1.074 1.00 59.84 338 ALA A C 1
ATOM 2404 O O . ALA A 1 335 ? -28.273 -16.944 -1.118 1.00 62.48 338 ALA A O 1
ATOM 2406 N N . MET A 1 336 ? -30.021 -15.905 -2.045 1.00 60.77 339 MET A N 1
ATOM 2407 C CA . MET A 1 336 ? -29.260 -15.463 -3.194 1.00 58.27 339 MET A CA 1
ATOM 2408 C C . MET A 1 336 ? -28.753 -14.043 -3.028 1.00 61.75 339 MET A C 1
ATOM 2409 O O . MET A 1 336 ? -28.160 -13.496 -3.965 1.00 62.85 339 MET A O 1
ATOM 2414 N N . GLY A 1 337 ? -28.942 -13.452 -1.847 1.00 56.60 340 GLY A N 1
ATOM 2415 C CA . GLY A 1 337 ? -28.459 -12.109 -1.605 1.00 58.77 340 GLY A CA 1
ATOM 2416 C C . GLY A 1 337 ? -29.141 -11.037 -2.429 1.00 63.24 340 GLY A C 1
ATOM 2417 O O . GLY A 1 337 ? -28.512 -10.018 -2.740 1.00 54.92 340 GLY A O 1
ATOM 2418 N N . VAL A 1 338 ? -30.415 -11.240 -2.795 1.00 58.98 341 VAL A N 1
ATOM 2419 C CA . VAL A 1 338 ? -31.177 -10.257 -3.565 1.00 55.26 341 VAL A CA 1
ATOM 2420 C C . VAL A 1 338 ? -32.513 -9.962 -2.894 1.00 58.29 341 VAL A C 1
ATOM 2421 O O . VAL A 1 338 ? -33.512 -9.739 -3.584 1.00 62.96 341 VAL A O 1
ATOM 2425 N N . GLU A 1 339 ? -32.547 -9.927 -1.554 1.00 55.30 342 GLU A N 1
ATOM 2426 C CA . GLU A 1 339 ? -33.805 -9.763 -0.830 1.00 57.79 342 GLU A CA 1
ATOM 2427 C C . GLU A 1 339 ? -34.476 -8.404 -1.067 1.00 59.69 342 GLU A C 1
ATOM 2428 O O . GLU A 1 339 ? -35.663 -8.245 -0.731 1.00 55.78 342 GLU A O 1
ATOM 2434 N N . ASP A 1 340 ? -33.765 -7.433 -1.630 1.00 55.75 343 ASP A N 1
ATOM 2435 C CA . ASP A 1 340 ? -34.390 -6.165 -1.997 1.00 63.60 343 ASP A CA 1
ATOM 2436 C C . ASP A 1 340 ? -35.167 -6.249 -3.306 1.00 62.01 343 ASP A C 1
ATOM 2437 O O . ASP A 1 340 ? -35.777 -5.252 -3.719 1.00 56.80 343 ASP A O 1
ATOM 2442 N N . ARG A 1 341 ? -35.176 -7.400 -3.964 1.00 57.38 344 ARG A N 1
ATOM 2443 C CA . ARG A 1 341 ? -36.080 -7.581 -5.090 1.00 57.36 344 ARG A CA 1
ATOM 2444 C C . ARG A 1 341 ? -37.440 -8.128 -4.661 1.00 57.85 344 ARG A C 1
ATOM 2445 O O . ARG A 1 341 ? -38.289 -8.385 -5.518 1.00 59.21 344 ARG A O 1
ATOM 2453 N N . PHE A 1 342 ? -37.669 -8.286 -3.360 1.00 54.07 345 PHE A N 1
ATOM 2454 C CA . PHE A 1 342 ? -38.908 -8.825 -2.824 1.00 51.75 345 PHE A CA 1
ATOM 2455 C C . PHE A 1 342 ? -39.560 -7.794 -1.905 1.00 54.31 345 PHE A C 1
ATOM 2456 O O . PHE A 1 342 ? -38.903 -7.225 -1.032 1.00 55.02 345 PHE A O 1
ATOM 2464 N N . GLY A 1 343 ? -40.848 -7.557 -2.084 1.00 54.05 346 GLY A N 1
ATOM 2465 C CA . GLY A 1 343 ? -41.506 -6.553 -1.274 1.00 53.66 346 GLY A CA 1
ATOM 2466 C C . GLY A 1 343 ? -42.994 -6.777 -1.238 1.00 52.78 346 GLY A C 1
ATOM 2467 O O . GLY A 1 343 ? -43.578 -7.363 -2.156 1.00 54.13 346 GLY A O 1
ATOM 2468 N N . PHE A 1 344 ? -43.615 -6.317 -0.168 1.00 49.34 347 PHE A N 1
ATOM 2469 C CA . PHE A 1 344 ? -45.054 -6.387 -0.111 1.00 51.74 347 PHE A CA 1
ATOM 2470 C C . PHE A 1 344 ? -45.564 -5.216 0.706 1.00 54.30 347 PHE A C 1
ATOM 2471 O O . PHE A 1 344 ? -44.795 -4.435 1.256 1.00 61.53 347 PHE A O 1
ATOM 2479 N N . ASN A 1 345 ? -46.881 -5.104 0.782 1.00 59.92 348 ASN A N 1
ATOM 2480 C CA . ASN A 1 345 ? -47.529 -4.115 1.633 1.00 57.60 348 ASN A CA 1
ATOM 2481 C C . ASN A 1 345 ? -48.887 -4.683 2.000 1.00 57.30 348 ASN A C 1
ATOM 2482 O O . ASN A 1 345 ? -49.755 -4.814 1.128 1.00 57.78 348 ASN A O 1
ATOM 2487 N N . PHE A 1 346 ? -49.073 -5.011 3.276 1.00 59.38 349 PHE A N 1
ATOM 2488 C CA . PHE A 1 346 ? -50.372 -5.423 3.804 1.00 60.92 349 PHE A CA 1
ATOM 2489 C C . PHE A 1 346 ? -50.933 -4.284 4.634 1.00 65.66 349 PHE A C 1
ATOM 2490 O O . PHE A 1 346 ? -50.282 -3.832 5.590 1.00 69.11 349 PHE A O 1
ATOM 2498 N N . VAL A 1 347 ? -52.131 -3.824 4.276 1.00 62.29 350 VAL A N 1
ATOM 2499 C CA . VAL A 1 347 ? -52.767 -2.718 4.986 1.00 58.94 350 VAL A CA 1
ATOM 2500 C C . VAL A 1 347 ? -54.241 -2.710 4.622 1.00 61.80 350 VAL A C 1
ATOM 2501 O O . VAL A 1 347 ? -54.622 -3.049 3.496 1.00 58.80 350 VAL A O 1
ATOM 2505 N N . GLY A 1 348 ? -55.072 -2.358 5.602 1.00 64.32 351 GLY A N 1
ATOM 2506 C CA . GLY A 1 348 ? -56.484 -2.132 5.382 1.00 64.35 351 GLY A CA 1
ATOM 2507 C C . GLY A 1 348 ? -56.792 -0.691 5.005 1.00 69.29 351 GLY A C 1
ATOM 2508 O O . GLY A 1 348 ? -55.926 0.071 4.554 1.00 68.95 351 GLY A O 1
ATOM 2509 N N . GLY A 1 349 ? -58.058 -0.325 5.187 1.00 65.68 352 GLY A N 1
ATOM 2510 C CA . GLY A 1 349 ? -58.504 1.025 4.925 1.00 60.32 352 GLY A CA 1
ATOM 2511 C C . GLY A 1 349 ? -58.747 1.353 3.474 1.00 65.81 352 GLY A C 1
ATOM 2512 O O . GLY A 1 349 ? -58.841 2.532 3.127 1.00 76.47 352 GLY A O 1
ATOM 2513 N N . HIS A 1 350 ? -58.841 0.355 2.608 1.00 69.32 353 HIS A N 1
ATOM 2514 C CA . HIS A 1 350 ? -59.060 0.573 1.186 1.00 61.26 353 HIS A CA 1
ATOM 2515 C C . HIS A 1 350 ? -59.997 -0.500 0.666 1.00 62.18 353 HIS A C 1
ATOM 2516 O O . HIS A 1 350 ? -60.056 -1.613 1.199 1.00 66.34 353 HIS A O 1
ATOM 2523 N N . MET A 1 351 ? -60.717 -0.164 -0.388 1.00 60.70 354 MET A N 1
ATOM 2524 C CA . MET A 1 351 ? -61.608 -1.132 -0.991 1.00 61.43 354 MET A CA 1
ATOM 2525 C C . MET A 1 351 ? -60.809 -2.247 -1.687 1.00 68.83 354 MET A C 1
ATOM 2526 O O . MET A 1 351 ? -59.645 -2.065 -2.076 1.00 66.43 354 MET A O 1
ATOM 2531 N N . HIS A 1 352 ? -61.434 -3.425 -1.809 1.00 68.45 355 HIS A N 1
ATOM 2532 C CA . HIS A 1 352 ? -60.797 -4.543 -2.498 1.00 61.79 355 HIS A CA 1
ATOM 2533 C C . HIS A 1 352 ? -60.427 -4.118 -3.907 1.00 63.27 355 HIS A C 1
ATOM 2534 O O . HIS A 1 352 ? -61.276 -3.602 -4.640 1.00 59.60 355 HIS A O 1
ATOM 2541 N N . CYS A 1 353 ? -59.154 -4.325 -4.278 1.00 60.32 356 CYS A N 1
ATOM 2542 C CA . CYS A 1 353 ? -58.616 -4.074 -5.620 1.00 60.34 356 CYS A CA 1
ATOM 2543 C C . CYS A 1 353 ? -58.405 -2.594 -5.934 1.00 60.11 356 CYS A C 1
ATOM 2544 O O . CYS A 1 353 ? -58.134 -2.230 -7.099 1.00 55.60 356 CYS A O 1
ATOM 2547 N N . SER A 1 354 ? -58.467 -1.722 -4.936 1.00 60.47 357 SER A N 1
ATOM 2548 C CA . SER A 1 354 ? -58.147 -0.311 -5.113 1.00 58.62 357 SER A CA 1
ATOM 2549 C C . SER A 1 354 ? -57.074 0.027 -4.082 1.00 56.47 357 SER A C 1
ATOM 2550 O O . SER A 1 354 ? -57.369 0.192 -2.898 1.00 61.89 357 SER A O 1
ATOM 2553 N N . ALA A 1 355 ? -55.827 0.129 -4.532 1.00 60.38 358 ALA A N 1
ATOM 2554 C CA . ALA A 1 355 ? -54.696 0.159 -3.609 1.00 60.10 358 ALA A CA 1
ATOM 2555 C C . ALA A 1 355 ? -54.752 1.355 -2.676 1.00 58.94 358 ALA A C 1
ATOM 2556 O O . ALA A 1 355 ? -54.960 2.483 -3.117 1.00 62.73 358 ALA A O 1
ATOM 2558 N N . ALA A 1 356 ? -54.523 1.109 -1.389 1.00 59.47 359 ALA A N 1
ATOM 2559 C CA . ALA A 1 356 ? -54.250 2.180 -0.432 1.00 60.65 359 ALA A CA 1
ATOM 2560 C C . ALA A 1 356 ? -53.155 3.140 -0.908 1.00 63.33 359 ALA A C 1
ATOM 2561 O O . ALA A 1 356 ? -52.386 2.814 -1.821 1.00 62.55 359 ALA A O 1
ATOM 2563 N N . GLY A 1 357 ? -53.067 4.326 -0.289 1.00 67.02 360 GLY A N 1
ATOM 2564 C CA . GLY A 1 357 ? -52.048 5.288 -0.692 1.00 57.56 360 GLY A CA 1
ATOM 2565 C C . GLY A 1 357 ? -50.642 4.756 -0.496 1.00 59.43 360 GLY A C 1
ATOM 2566 O O . GLY A 1 357 ? -49.811 4.824 -1.400 1.00 55.73 360 GLY A O 1
ATOM 2567 N N . THR A 1 358 ? -50.369 4.170 0.674 1.00 58.63 361 THR A N 1
ATOM 2568 C CA . THR A 1 358 ? -49.046 3.591 0.886 1.00 61.08 361 THR A CA 1
ATOM 2569 C C . THR A 1 358 ? -48.741 2.449 -0.107 1.00 61.92 361 THR A C 1
ATOM 2570 O O . THR A 1 358 ? -47.572 2.224 -0.441 1.00 59.18 361 THR A O 1
ATOM 2574 N N . GLN A 1 359 ? -49.763 1.718 -0.590 1.00 62.39 362 GLN A N 1
ATOM 2575 C CA . GLN A 1 359 ? -49.520 0.626 -1.544 1.00 62.98 362 GLN A CA 1
ATOM 2576 C C . GLN A 1 359 ? -49.125 1.176 -2.916 1.00 62.37 362 GLN A C 1
ATOM 2577 O O . GLN A 1 359 ? -48.178 0.684 -3.552 1.00 56.60 362 GLN A O 1
ATOM 2583 N N . VAL A 1 360 ? -49.831 2.217 -3.374 1.00 62.41 363 VAL A N 1
ATOM 2584 C CA . VAL A 1 360 ? -49.479 2.892 -4.616 1.00 57.99 363 VAL A CA 1
ATOM 2585 C C . VAL A 1 360 ? -48.032 3.379 -4.584 1.00 62.32 363 VAL A C 1
ATOM 2586 O O . VAL A 1 360 ? -47.288 3.229 -5.565 1.00 62.45 363 VAL A O 1
ATOM 2590 N N . ASN A 1 361 ? -47.604 3.952 -3.456 1.00 60.90 364 ASN A N 1
ATOM 2591 C CA . ASN A 1 361 ? -46.234 4.449 -3.355 1.00 62.76 364 ASN A CA 1
ATOM 2592 C C . ASN A 1 361 ? -45.212 3.313 -3.298 1.00 58.68 364 ASN A C 1
ATOM 2593 O O . ASN A 1 361 ? -44.177 3.367 -3.972 1.00 57.32 364 ASN A O 1
ATOM 2598 N N . ASP A 1 362 ? -45.465 2.295 -2.473 1.00 54.80 365 ASP A N 1
ATOM 2599 C CA . ASP A 1 362 ? -44.523 1.184 -2.357 1.00 56.76 365 ASP A CA 1
ATOM 2600 C C . ASP A 1 362 ? -44.290 0.499 -3.707 1.00 56.63 365 ASP A C 1
ATOM 2601 O O . ASP A 1 362 ? -43.146 0.297 -4.129 1.00 49.71 365 ASP A O 1
ATOM 2606 N N . VAL A 1 363 ? -45.365 0.158 -4.414 1.00 51.46 366 VAL A N 1
ATOM 2607 C CA . VAL A 1 363 ? -45.156 -0.566 -5.652 1.00 53.49 366 VAL A CA 1
ATOM 2608 C C . VAL A 1 363 ? -44.502 0.336 -6.697 1.00 55.44 366 VAL A C 1
ATOM 2609 O O . VAL A 1 363 ? -43.719 -0.143 -7.542 1.00 52.42 366 VAL A O 1
ATOM 2613 N N . ASN A 1 364 ? -44.751 1.653 -6.612 1.00 57.43 367 ASN A N 1
ATOM 2614 C CA . ASN A 1 364 ? -44.159 2.607 -7.550 1.00 53.60 367 ASN A CA 1
ATOM 2615 C C . ASN A 1 364 ? -42.654 2.662 -7.434 1.00 52.87 367 ASN A C 1
ATOM 2616 O O . ASN A 1 364 ? -41.973 2.870 -8.447 1.00 53.35 367 ASN A O 1
ATOM 2621 N N . LYS A 1 365 ? -42.113 2.466 -6.224 1.00 54.62 368 LYS A N 1
ATOM 2622 C CA . LYS A 1 365 ? -40.670 2.239 -6.104 1.00 56.72 368 LYS A CA 1
ATOM 2623 C C . LYS A 1 365 ? -40.236 0.973 -6.859 1.00 52.78 368 LYS A C 1
ATOM 2624 O O . LYS A 1 365 ? -39.188 0.963 -7.525 1.00 56.09 368 LYS A O 1
ATOM 2628 N N . PHE A 1 366 ? -41.047 -0.089 -6.816 1.00 49.18 369 PHE A N 1
ATOM 2629 C CA . PHE A 1 366 ? -40.655 -1.326 -7.500 1.00 52.73 369 PHE A CA 1
ATOM 2630 C C . PHE A 1 366 ? -40.791 -1.182 -9.011 1.00 49.49 369 PHE A C 1
ATOM 2631 O O . PHE A 1 366 ? -39.893 -1.581 -9.757 1.00 50.84 369 PHE A O 1
ATOM 2639 N N . ILE A 1 367 ? -41.879 -0.568 -9.482 1.00 46.00 370 ILE A N 1
ATOM 2640 C CA . ILE A 1 367 ? -42.002 -0.283 -10.911 1.00 49.08 370 ILE A CA 1
ATOM 2641 C C . ILE A 1 367 ? -40.839 0.590 -11.406 1.00 54.77 370 ILE A C 1
ATOM 2642 O O . ILE A 1 367 ? -40.332 0.401 -12.527 1.00 53.29 370 ILE A O 1
ATOM 2647 N N . ASP A 1 368 ? -40.395 1.560 -10.593 1.00 52.85 371 ASP A N 1
ATOM 2648 C CA . ASP A 1 368 ? -39.286 2.414 -11.027 1.00 54.08 371 ASP A CA 1
ATOM 2649 C C . ASP A 1 368 ? -38.010 1.610 -11.173 1.00 54.84 371 ASP A C 1
ATOM 2650 O O . ASP A 1 368 ? -37.343 1.666 -12.209 1.00 53.33 371 ASP A O 1
ATOM 2655 N N . ARG A 1 369 ? -37.641 0.863 -10.135 1.00 52.23 372 ARG A N 1
ATOM 2656 C CA . ARG A 1 369 ? -36.347 0.210 -10.182 1.00 51.28 372 ARG A CA 1
ATOM 2657 C C . ARG A 1 369 ? -36.320 -0.908 -11.221 1.00 58.50 372 ARG A C 1
ATOM 2658 O O . ARG A 1 369 ? -35.426 -0.943 -12.077 1.00 60.88 372 ARG A O 1
ATOM 2666 N N . PHE A 1 370 ? -37.302 -1.824 -11.176 1.00 51.29 373 PHE A N 1
ATOM 2667 C CA . PHE A 1 370 ? -37.178 -3.089 -11.891 1.00 54.44 373 PHE A CA 1
ATOM 2668 C C . PHE A 1 370 ? -37.816 -3.086 -13.267 1.00 54.26 373 PHE A C 1
ATOM 2669 O O . PHE A 1 370 ? -37.479 -3.959 -14.082 1.00 53.67 373 PHE A O 1
ATOM 2677 N N . LEU A 1 371 ? -38.724 -2.149 -13.543 1.00 47.48 374 LEU A N 1
ATOM 2678 C CA . LEU A 1 371 ? -39.279 -1.980 -14.879 1.00 50.64 374 LEU A CA 1
ATOM 2679 C C . LEU A 1 371 ? -38.783 -0.719 -15.582 1.00 56.72 374 LEU A C 1
ATOM 2680 O O . LEU A 1 371 ? -38.531 -0.757 -16.788 1.00 53.48 374 LEU A O 1
ATOM 2685 N N . ARG A 1 372 ? -38.617 0.410 -14.872 1.00 55.49 375 ARG A N 1
ATOM 2686 C CA . ARG A 1 372 ? -38.164 1.632 -15.538 1.00 55.27 375 ARG A CA 1
ATOM 2687 C C . ARG A 1 372 ? -36.643 1.792 -15.521 1.00 55.26 375 ARG A C 1
ATOM 2688 O O . ARG A 1 372 ? -36.107 2.535 -16.343 1.00 55.99 375 ARG A O 1
ATOM 2696 N N . GLY A 1 373 ? -35.932 1.079 -14.641 1.00 58.09 376 GLY A N 1
ATOM 2697 C CA . GLY A 1 373 ? -34.492 1.084 -14.634 1.00 53.44 376 GLY A CA 1
ATOM 2698 C C . GLY A 1 373 ? -33.849 2.108 -13.725 1.00 59.05 376 GLY A C 1
ATOM 2699 O O . GLY A 1 373 ? -32.624 2.092 -13.585 1.00 66.61 376 GLY A O 1
ATOM 2700 N N . LYS A 1 374 ? -34.632 2.989 -13.100 1.00 59.49 377 LYS A N 1
ATOM 2701 C CA . LYS A 1 374 ? -34.098 4.009 -12.205 1.00 59.43 377 LYS A CA 1
ATOM 2702 C C . LYS A 1 374 ? -33.424 3.380 -10.991 1.00 64.93 377 LYS A C 1
ATOM 2703 O O . LYS A 1 374 ? -33.809 2.308 -10.530 1.00 69.65 377 LYS A O 1
ATOM 2709 N N . SER A 1 375 ? -32.425 4.069 -10.441 1.00 68.70 378 SER A N 1
ATOM 2710 C CA . SER A 1 375 ? -31.757 3.543 -9.251 1.00 73.40 378 SER A CA 1
ATOM 2711 C C . SER A 1 375 ? -32.450 4.005 -7.974 1.00 74.60 378 SER A C 1
ATOM 2712 O O . SER A 1 375 ? -31.848 4.561 -7.066 1.00 78.97 378 SER A O 1
ATOM 2715 N N . VAL A 1 376 ? -33.760 3.792 -7.911 1.00 71.57 379 VAL A N 1
ATOM 2716 C CA . VAL A 1 376 ? -34.438 3.841 -6.635 1.00 67.11 379 VAL A CA 1
ATOM 2717 C C . VAL A 1 376 ? -33.932 2.700 -5.737 1.00 71.91 379 VAL A C 1
ATOM 2718 O O . VAL A 1 376 ? -33.370 1.699 -6.203 1.00 76.42 379 VAL A O 1
ATOM 2722 N N . SER A 1 377 ? -34.079 2.887 -4.434 1.00 68.96 380 SER A N 1
ATOM 2723 C CA . SER A 1 377 ? -33.773 1.849 -3.466 1.00 69.46 380 SER A CA 1
ATOM 2724 C C . SER A 1 377 ? -35.051 1.115 -3.089 1.00 66.98 380 SER A C 1
ATOM 2725 O O . SER A 1 377 ? -36.140 1.691 -3.092 1.00 71.77 380 SER A O 1
ATOM 2728 N N . THR A 1 378 ? -34.910 -0.173 -2.781 1.00 62.66 381 THR A N 1
ATOM 2729 C CA . THR A 1 378 ? -36.052 -1.018 -2.450 1.00 63.72 381 THR A CA 1
ATOM 2730 C C . THR A 1 378 ? -35.740 -1.965 -1.299 1.00 68.55 381 THR A C 1
ATOM 2731 O O . THR A 1 378 ? -36.328 -3.044 -1.221 1.00 68.68 381 THR A O 1
ATOM 2735 N N . SER A 1 379 ? -34.909 -1.524 -0.345 1.00 70.35 382 SER A N 1
ATOM 2736 C CA . SER A 1 379 ? -34.135 -2.436 0.490 1.00 70.34 382 SER A CA 1
ATOM 2737 C C . SER A 1 379 ? -35.001 -3.215 1.473 1.00 77.09 382 SER A C 1
ATOM 2738 O O . SER A 1 379 ? -34.781 -4.423 1.674 1.00 75.93 382 SER A O 1
ATOM 2741 N N . ASN A 1 380 ? -35.948 -2.555 2.148 1.00 63.35 383 ASN A N 1
ATOM 2742 C CA . ASN A 1 380 ? -36.731 -3.309 3.131 1.00 69.25 383 ASN A CA 1
ATOM 2743 C C . ASN A 1 380 ? -38.145 -2.766 3.116 1.00 72.47 383 ASN A C 1
ATOM 2744 O O . ASN A 1 380 ? -38.559 -1.978 3.960 1.00 73.47 383 ASN A O 1
ATOM 2749 N N . MET A 1 381 ? -38.897 -3.219 2.128 1.00 70.59 384 MET A N 1
ATOM 2750 C CA . MET A 1 381 ? -40.272 -2.850 1.966 1.00 56.07 384 MET A CA 1
ATOM 2751 C C . MET A 1 381 ? -41.154 -4.058 2.270 1.00 64.86 384 MET A C 1
ATOM 2752 O O . MET A 1 381 ? -41.764 -4.688 1.399 1.00 58.40 384 MET A O 1
ATOM 2757 N N . LEU A 1 382 ? -41.192 -4.380 3.556 1.00 62.28 385 LEU A N 1
ATOM 2758 C CA . LEU A 1 382 ? -41.953 -5.489 4.083 1.00 58.34 385 LEU A CA 1
ATOM 2759 C C . LEU A 1 382 ? -42.959 -4.942 5.082 1.00 62.14 385 LEU A C 1
ATOM 2760 O O . LEU A 1 382 ? -42.984 -5.341 6.244 1.00 62.15 385 LEU A O 1
ATOM 2765 N N . SER A 1 383 ? -43.791 -4.020 4.627 1.00 63.18 386 SER A N 1
ATOM 2766 C CA . SER A 1 383 ? -44.671 -3.279 5.509 1.00 65.63 386 SER A CA 1
ATOM 2767 C C . SER A 1 383 ? -46.000 -4.004 5.628 1.00 65.10 386 SER A C 1
ATOM 2768 O O . SER A 1 383 ? -46.644 -4.291 4.620 1.00 68.46 386 SER A O 1
ATOM 2771 N N . SER A 1 384 ? -46.436 -4.258 6.857 1.00 67.92 387 SER A N 1
ATOM 2772 C CA . SER A 1 384 ? -47.640 -5.052 7.034 1.00 64.75 387 SER A CA 1
ATOM 2773 C C . SER A 1 384 ? -48.276 -4.718 8.370 1.00 68.00 387 SER A C 1
ATOM 2774 O O . SER A 1 384 ? -47.606 -4.761 9.403 1.00 73.12 387 SER A O 1
ATOM 2777 N N . SER A 1 385 ? -49.561 -4.376 8.340 1.00 71.01 388 SER A N 1
ATOM 2778 C CA . SER A 1 385 ? -50.398 -4.351 9.531 1.00 67.54 388 SER A CA 1
ATOM 2779 C C . SER A 1 385 ? -50.854 -5.742 9.952 1.00 70.41 388 SER A C 1
ATOM 2780 O O . SER A 1 385 ? -51.596 -5.859 10.926 1.00 73.71 388 SER A O 1
ATOM 2783 N N . VAL A 1 386 ? -50.451 -6.783 9.227 1.00 69.06 389 VAL A N 1
ATOM 2784 C CA . VAL A 1 386 ? -50.793 -8.163 9.541 1.00 66.28 389 VAL A CA 1
ATOM 2785 C C . VAL A 1 386 ? -49.576 -8.818 10.167 1.00 66.90 389 VAL A C 1
ATOM 2786 O O . VAL A 1 386 ? -48.455 -8.685 9.653 1.00 69.22 389 VAL A O 1
ATOM 2790 N N . THR A 1 387 ? -49.789 -9.555 11.249 1.00 69.47 390 THR A N 1
ATOM 2791 C CA . THR A 1 387 ? -48.700 -10.265 11.899 1.00 71.02 390 THR A CA 1
ATOM 2792 C C . THR A 1 387 ? -49.085 -11.723 12.088 1.00 64.57 390 THR A C 1
ATOM 2793 O O . THR A 1 387 ? -50.261 -12.091 12.037 1.00 62.63 390 THR A O 1
ATOM 2797 N N . ASN A 1 388 ? -48.068 -12.557 12.276 1.00 69.81 391 ASN A N 1
ATOM 2798 C CA . ASN A 1 388 ? -48.253 -13.995 12.440 1.00 62.35 391 ASN A CA 1
ATOM 2799 C C . ASN A 1 388 ? -46.901 -14.606 12.774 1.00 69.83 391 ASN A C 1
ATOM 2800 O O . ASN A 1 388 ? -45.842 -14.032 12.480 1.00 58.81 391 ASN A O 1
ATOM 2805 N N . ASP A 1 389 ? -46.955 -15.779 13.404 1.00 71.89 392 ASP A N 1
ATOM 2806 C CA . ASP A 1 389 ? -45.752 -16.481 13.836 1.00 67.99 392 ASP A CA 1
ATOM 2807 C C . ASP A 1 389 ? -45.184 -17.232 12.635 1.00 69.22 392 ASP A C 1
ATOM 2808 O O . ASP A 1 389 ? -45.305 -18.452 12.496 1.00 75.96 392 ASP A O 1
ATOM 2813 N N . TYR A 1 390 ? -44.544 -16.480 11.743 1.00 67.81 393 TYR A N 1
ATOM 2814 C CA . TYR A 1 390 ? -44.064 -17.096 10.510 1.00 70.88 393 TYR A CA 1
ATOM 2815 C C . TYR A 1 390 ? -42.785 -17.902 10.733 1.00 67.76 393 TYR A C 1
ATOM 2816 O O . TYR A 1 390 ? -42.520 -18.840 9.973 1.00 70.15 393 TYR A O 1
ATOM 2825 N N . ASN A 1 391 ? -41.979 -17.556 11.746 1.00 68.09 394 ASN A N 1
ATOM 2826 C CA . ASN A 1 391 ? -40.812 -18.380 12.070 1.00 67.76 394 ASN A CA 1
ATOM 2827 C C . ASN A 1 391 ? -41.224 -19.804 12.426 1.00 65.54 394 ASN A C 1
ATOM 2828 O O . ASN A 1 391 ? -40.542 -20.770 12.054 1.00 69.00 394 ASN A O 1
ATOM 2831 N N . SER A 1 392 ? -42.348 -19.949 13.133 1.00 67.88 395 SER A N 1
ATOM 2832 C CA . SER A 1 392 ? -42.917 -21.258 13.448 1.00 61.88 395 SER A CA 1
ATOM 2833 C C . SER A 1 392 ? -43.072 -22.144 12.214 1.00 69.94 395 SER A C 1
ATOM 2834 O O . SER A 1 392 ? -42.997 -23.376 12.323 1.00 73.68 395 SER A O 1
ATOM 2837 N N . TRP A 1 393 ? -43.288 -21.547 11.031 1.00 68.47 396 TRP A N 1
ATOM 2838 C CA . TRP A 1 393 ? -43.515 -22.312 9.812 1.00 63.48 396 TRP A CA 1
ATOM 2839 C C . TRP A 1 393 ? -42.236 -22.607 9.052 1.00 66.55 396 TRP A C 1
ATOM 2840 O O . TRP A 1 393 ? -42.183 -23.590 8.292 1.00 64.03 396 TRP A O 1
ATOM 2851 N N . ILE A 1 394 ? -41.192 -21.809 9.259 1.00 65.20 397 ILE A N 1
ATOM 2852 C CA . ILE A 1 394 ? -39.964 -21.981 8.500 1.00 64.84 397 ILE A CA 1
ATOM 2853 C C . ILE A 1 394 ? -38.763 -22.297 9.386 1.00 64.21 397 ILE A C 1
ATOM 2854 O O . ILE A 1 394 ? -37.661 -22.376 8.886 1.00 65.01 397 ILE A O 1
ATOM 2859 N N . ALA A 1 395 ? -38.952 -22.497 10.696 1.00 67.83 398 ALA A N 1
ATOM 2860 C CA . ALA A 1 395 ? -37.798 -22.607 11.602 1.00 70.31 398 ALA A CA 1
ATOM 2861 C C . ALA A 1 395 ? -36.798 -23.681 11.163 1.00 66.99 398 ALA A C 1
ATOM 2862 O O . ALA A 1 395 ? -35.581 -23.452 11.186 1.00 69.69 398 ALA A O 1
ATOM 2864 N N . ALA A 1 396 ? -37.291 -24.846 10.740 1.00 63.51 399 ALA A N 1
ATOM 2865 C CA . ALA A 1 396 ? -36.413 -25.948 10.349 1.00 56.74 399 ALA A CA 1
ATOM 2866 C C . ALA A 1 396 ? -35.382 -25.524 9.312 1.00 70.42 399 ALA A C 1
ATOM 2867 O O . ALA A 1 396 ? -34.173 -25.735 9.486 1.00 76.35 399 ALA A O 1
ATOM 2869 N N . TRP A 1 397 ? -35.850 -24.951 8.205 1.00 71.35 400 TRP A N 1
ATOM 2870 C CA . TRP A 1 397 ? -35.017 -24.466 7.109 1.00 65.36 400 TRP A CA 1
ATOM 2871 C C . TRP A 1 397 ? -35.077 -22.943 7.134 1.00 69.09 400 TRP A C 1
ATOM 2872 O O . TRP A 1 397 ? -36.165 -22.372 7.107 1.00 80.82 400 TRP A O 1
ATOM 2883 N N . LYS A 1 398 ? -33.942 -22.274 7.217 1.00 69.48 401 LYS A N 1
ATOM 2884 C CA . LYS A 1 398 ? -33.994 -20.812 7.311 1.00 68.91 401 LYS A CA 1
ATOM 2885 C C . LYS A 1 398 ? -32.581 -20.283 7.322 1.00 69.37 401 LYS A C 1
ATOM 2886 O O . LYS A 1 398 ? -31.674 -20.962 7.810 1.00 75.59 401 LYS A O 1
ATOM 2888 N N . GLY A 1 399 ? -32.370 -19.102 6.760 1.00 68.11 402 GLY A N 1
ATOM 2889 C CA . GLY A 1 399 ? -31.027 -18.562 6.736 1.00 66.68 402 GLY A CA 1
ATOM 2890 C C . GLY A 1 399 ? -30.033 -19.330 5.896 1.00 68.63 402 GLY A C 1
ATOM 2891 O O . GLY A 1 399 ? -28.827 -19.192 6.114 1.00 78.44 402 GLY A O 1
ATOM 2892 N N . TYR A 1 400 ? -30.497 -20.142 4.947 1.00 67.40 403 TYR A N 1
ATOM 2893 C CA . TYR A 1 400 ? -29.616 -20.799 3.988 1.00 61.23 403 TYR A CA 1
ATOM 2894 C C . TYR A 1 400 ? -29.061 -19.771 3.014 1.00 61.46 403 TYR A C 1
ATOM 2895 O O . TYR A 1 400 ? -29.603 -18.679 2.857 1.00 69.51 403 TYR A O 1
ATOM 2904 N N . THR A 1 401 ? -27.949 -20.096 2.366 1.00 66.41 404 THR A N 1
ATOM 2905 C CA . THR A 1 401 ? -27.448 -19.190 1.345 1.00 61.50 404 THR A CA 1
ATOM 2906 C C . THR A 1 401 ? -26.968 -20.022 0.171 1.00 63.49 404 THR A C 1
ATOM 2907 O O . THR A 1 401 ? -26.533 -21.164 0.341 1.00 66.31 404 THR A O 1
ATOM 2911 N N . ILE A 1 402 ? -27.053 -19.433 -1.022 1.00 64.09 405 ILE A N 1
ATOM 2912 C CA . ILE A 1 402 ? -26.676 -20.072 -2.281 1.00 67.28 405 ILE A CA 1
ATOM 2913 C C . ILE A 1 402 ? -25.448 -19.339 -2.820 1.00 66.09 405 ILE A C 1
ATOM 2914 O O . ILE A 1 402 ? -25.327 -18.121 -2.650 1.00 64.31 405 ILE A O 1
ATOM 2919 N N . ASP A 1 403 ? -24.530 -20.067 -3.445 1.00 62.00 406 ASP A N 1
ATOM 2920 C CA . ASP A 1 403 ? -23.359 -19.437 -4.050 1.00 63.64 406 ASP A CA 1
ATOM 2921 C C . ASP A 1 403 ? -23.717 -18.877 -5.428 1.00 67.75 406 ASP A C 1
ATOM 2922 O O . ASP A 1 403 ? -24.203 -19.597 -6.310 1.00 66.78 406 ASP A O 1
ATOM 2927 N N . THR A 1 404 ? -23.457 -17.591 -5.615 1.00 70.42 407 THR A N 1
ATOM 2928 C CA . THR A 1 404 ? -23.785 -16.893 -6.853 1.00 65.59 407 THR A CA 1
ATOM 2929 C C . THR A 1 404 ? -22.543 -16.644 -7.712 1.00 73.47 407 THR A C 1
ATOM 2930 O O . THR A 1 404 ? -22.311 -15.539 -8.201 1.00 80.77 407 THR A O 1
ATOM 2934 N N . SER A 1 405 ? -21.772 -17.712 -7.945 1.00 79.02 408 SER A N 1
ATOM 2935 C CA . SER A 1 405 ? -20.521 -17.726 -8.728 1.00 79.85 408 SER A CA 1
ATOM 2936 C C . SER A 1 405 ? -19.431 -16.984 -7.989 1.00 76.83 408 SER A C 1
ATOM 2937 O O . SER A 1 405 ? -19.037 -17.409 -6.910 1.00 81.41 408 SER A O 1
ATOM 2939 N N . VAL B 1 20 ? -99.357 2.569 -0.998 1.00 75.80 23 VAL B N 1
ATOM 2940 C CA . VAL B 1 20 ? -98.374 1.590 -1.469 1.00 83.52 23 VAL B CA 1
ATOM 2941 C C . VAL B 1 20 ? -97.162 1.617 -0.544 1.00 75.25 23 VAL B C 1
ATOM 2942 O O . VAL B 1 20 ? -96.309 2.495 -0.665 1.00 77.90 23 VAL B O 1
ATOM 2946 N N . PRO B 1 21 ? -97.077 0.661 0.379 1.00 76.28 24 PRO B N 1
ATOM 2947 C CA . PRO B 1 21 ? -95.993 0.702 1.374 1.00 75.42 24 PRO B CA 1
ATOM 2948 C C . PRO B 1 21 ? -94.611 0.463 0.759 1.00 77.22 24 PRO B C 1
ATOM 2949 O O . PRO B 1 21 ? -94.453 -0.174 -0.292 1.00 71.92 24 PRO B O 1
ATOM 2953 N N . LEU B 1 22 ? -93.601 1.035 1.422 1.00 75.07 25 LEU B N 1
ATOM 2954 C CA . LEU B 1 22 ? -92.210 0.908 1.007 1.00 74.70 25 LEU B CA 1
ATOM 2955 C C . LEU B 1 22 ? -91.463 -0.223 1.721 1.00 70.35 25 LEU B C 1
ATOM 2956 O O . LEU B 1 22 ? -90.437 -0.682 1.213 1.00 71.15 25 LEU B O 1
ATOM 2961 N N . VAL B 1 23 ? -91.955 -0.661 2.883 1.00 68.09 26 VAL B N 1
ATOM 2962 C CA . VAL B 1 23 ? -91.341 -1.641 3.768 1.00 66.18 26 VAL B CA 1
ATOM 2963 C C . VAL B 1 23 ? -92.495 -2.210 4.581 1.00 67.09 26 VAL B C 1
ATOM 2964 O O . VAL B 1 23 ? -93.640 -1.803 4.381 1.00 68.11 26 VAL B O 1
ATOM 2968 N N . TYR B 1 24 ? -92.237 -3.175 5.456 1.00 66.76 27 TYR B N 1
ATOM 2969 C CA . TYR B 1 24 ? -93.289 -3.820 6.229 1.00 64.83 27 TYR B CA 1
ATOM 2970 C C . TYR B 1 24 ? -92.754 -4.105 7.621 1.00 63.74 27 TYR B C 1
ATOM 2971 O O . TYR B 1 24 ? -91.535 -4.133 7.825 1.00 65.33 27 TYR B O 1
ATOM 2980 N N . PRO B 1 25 ? -93.636 -4.265 8.614 1.00 64.42 28 PRO B N 1
ATOM 2981 C CA . PRO B 1 25 ? -93.162 -4.539 9.988 1.00 68.20 28 PRO B CA 1
ATOM 2982 C C . PRO B 1 25 ? -92.841 -6.002 10.285 1.00 70.02 28 PRO B C 1
ATOM 2983 O O . PRO B 1 25 ? -92.205 -6.271 11.314 1.00 69.48 28 PRO B O 1
ATOM 2987 N N . LYS B 1 26 ? -93.301 -6.950 9.469 1.00 69.73 29 LYS B N 1
ATOM 2988 C CA . LYS B 1 26 ? -93.045 -8.370 9.680 1.00 70.48 29 LYS B CA 1
ATOM 2989 C C . LYS B 1 26 ? -92.150 -8.917 8.568 1.00 68.03 29 LYS B C 1
ATOM 2990 O O . LYS B 1 26 ? -92.112 -8.382 7.449 1.00 65.46 29 LYS B O 1
ATOM 2996 N N . GLU B 1 27 ? -91.429 -10.003 8.884 1.00 60.97 30 GLU B N 1
ATOM 2997 C CA . GLU B 1 27 ? -90.649 -10.698 7.858 1.00 58.21 30 GLU B CA 1
ATOM 2998 C C . GLU B 1 27 ? -91.551 -11.220 6.734 1.00 61.24 30 GLU B C 1
ATOM 2999 O O . GLU B 1 27 ? -91.207 -11.107 5.547 1.00 56.28 30 GLU B O 1
ATOM 3005 N N . ASN B 1 28 ? -92.723 -11.768 7.081 1.00 58.77 31 ASN B N 1
ATOM 3006 C CA . ASN B 1 28 ? -93.683 -12.243 6.076 1.00 63.95 31 ASN B CA 1
ATOM 3007 C C . ASN B 1 28 ? -95.102 -11.814 6.471 1.00 67.91 31 ASN B C 1
ATOM 3008 O O . ASN B 1 28 ? -95.776 -12.500 7.252 1.00 72.16 31 ASN B O 1
ATOM 3013 N N . MET B 1 29 ? -95.574 -10.706 5.886 1.00 63.83 32 MET B N 1
ATOM 3014 C CA . MET B 1 29 ? -96.922 -10.208 6.176 1.00 66.75 32 MET B CA 1
ATOM 3015 C C . MET B 1 29 ? -98.012 -11.205 5.800 1.00 73.23 32 MET B C 1
ATOM 3016 O O . MET B 1 29 ? -99.097 -11.189 6.397 1.00 77.61 32 MET B O 1
ATOM 3021 N N . GLY B 1 30 ? -97.757 -12.057 4.805 1.00 72.05 33 GLY B N 1
ATOM 3022 C CA . GLY B 1 30 ? -98.733 -13.024 4.346 1.00 72.05 33 GLY B CA 1
ATOM 3023 C C . GLY B 1 30 ? -98.449 -14.435 4.803 1.00 73.56 33 GLY B C 1
ATOM 3024 O O . GLY B 1 30 ? -98.732 -15.388 4.066 1.00 71.07 33 GLY B O 1
ATOM 3025 N N . GLU B 1 31 ? -97.887 -14.578 6.017 1.00 78.19 34 GLU B N 1
ATOM 3026 C CA . GLU B 1 31 ? -97.578 -15.880 6.616 1.00 74.77 34 GLU B CA 1
ATOM 3027 C C . GLU B 1 31 ? -98.809 -16.734 6.887 1.00 80.80 34 GLU B C 1
ATOM 3028 O O . GLU B 1 31 ? -98.697 -17.845 7.420 1.00 88.31 34 GLU B O 1
ATOM 3030 N N . SER B 1 32 ? -99.976 -16.228 6.503 1.00 84.21 35 SER B N 1
ATOM 3031 C CA . SER B 1 32 ? -101.269 -16.848 6.765 1.00 84.27 35 SER B CA 1
ATOM 3032 C C . SER B 1 32 ? -101.971 -17.314 5.489 1.00 83.32 35 SER B C 1
ATOM 3033 O O . SER B 1 32 ? -103.039 -17.934 5.572 1.00 84.45 35 SER B O 1
ATOM 3036 N N . CYS B 1 33 ? -101.419 -17.006 4.313 1.00 78.64 36 CYS B N 1
ATOM 3037 C CA . CYS B 1 33 ? -102.081 -17.285 3.037 1.00 75.69 36 CYS B CA 1
ATOM 3038 C C . CYS B 1 33 ? -102.131 -18.784 2.737 1.00 80.56 36 CYS B C 1
ATOM 3039 O O . CYS B 1 33 ? -101.379 -19.588 3.293 1.00 77.07 36 CYS B O 1
ATOM 3042 N N . LYS B 1 34 ? -103.043 -19.155 1.843 1.00 82.82 37 LYS B N 1
ATOM 3043 C CA . LYS B 1 34 ? -103.166 -20.544 1.428 1.00 80.55 37 LYS B CA 1
ATOM 3044 C C . LYS B 1 34 ? -101.974 -20.940 0.569 1.00 79.68 37 LYS B C 1
ATOM 3045 O O . LYS B 1 34 ? -101.789 -20.413 -0.535 1.00 80.51 37 LYS B O 1
ATOM 3047 N N . ALA B 1 35 ? -101.182 -21.876 1.080 1.00 75.68 38 ALA B N 1
ATOM 3048 C CA . ALA B 1 35 ? -100.065 -22.420 0.322 1.00 76.22 38 ALA B CA 1
ATOM 3049 C C . ALA B 1 35 ? -100.559 -22.971 -1.014 1.00 79.01 38 ALA B C 1
ATOM 3050 O O . ALA B 1 35 ? -101.578 -23.675 -1.060 1.00 82.44 38 ALA B O 1
ATOM 3052 N N . PRO B 1 36 ? -99.852 -22.705 -2.105 1.00 78.88 39 PRO B N 1
ATOM 3053 C CA . PRO B 1 36 ? -100.365 -23.050 -3.430 1.00 74.62 39 PRO B CA 1
ATOM 3054 C C . PRO B 1 36 ? -100.264 -24.542 -3.712 1.00 80.11 39 PRO B C 1
ATOM 3055 O O . PRO B 1 36 ? -99.647 -25.320 -2.978 1.00 78.19 39 PRO B O 1
ATOM 3059 N N . THR B 1 37 ? -100.900 -24.928 -4.811 1.00 83.83 40 THR B N 1
ATOM 3060 C CA . THR B 1 37 ? -100.752 -26.278 -5.315 1.00 83.45 40 THR B CA 1
ATOM 3061 C C . THR B 1 37 ? -99.441 -26.363 -6.082 1.00 81.69 40 THR B C 1
ATOM 3062 O O . THR B 1 37 ? -99.033 -25.415 -6.766 1.00 81.09 40 THR B O 1
ATOM 3066 N N . LEU B 1 38 ? -98.754 -27.488 -5.914 1.00 79.18 41 LEU B N 1
ATOM 3067 C CA . LEU B 1 38 ? -97.408 -27.683 -6.438 1.00 75.69 41 LEU B CA 1
ATOM 3068 C C . LEU B 1 38 ? -97.403 -28.982 -7.224 1.00 81.16 41 LEU B C 1
ATOM 3069 O O . LEU B 1 38 ? -97.191 -30.064 -6.654 1.00 81.54 41 LEU B O 1
ATOM 3074 N N . PRO B 1 39 ? -97.657 -28.922 -8.532 1.00 81.02 42 PRO B N 1
ATOM 3075 C CA . PRO B 1 39 ? -97.639 -30.149 -9.333 1.00 79.47 42 PRO B CA 1
ATOM 3076 C C . PRO B 1 39 ? -96.290 -30.846 -9.242 1.00 83.84 42 PRO B C 1
ATOM 3077 O O . PRO B 1 39 ? -95.241 -30.203 -9.129 1.00 84.09 42 PRO B O 1
ATOM 3081 N N . GLN B 1 40 ? -96.329 -32.171 -9.244 1.00 83.67 43 GLN B N 1
ATOM 3082 C CA . GLN B 1 40 ? -95.116 -32.941 -9.461 1.00 83.76 43 GLN B CA 1
ATOM 3083 C C . GLN B 1 40 ? -94.438 -32.455 -10.738 1.00 84.36 43 GLN B C 1
ATOM 3084 O O . GLN B 1 40 ? -95.126 -32.113 -11.706 1.00 84.35 43 GLN B O 1
ATOM 3090 N N . PRO B 1 41 ? -93.108 -32.428 -10.793 1.00 87.40 44 PRO B N 1
ATOM 3091 C CA . PRO B 1 41 ? -92.439 -31.818 -11.957 1.00 84.85 44 PRO B CA 1
ATOM 3092 C C . PRO B 1 41 ? -92.924 -32.350 -13.300 1.00 89.33 44 PRO B C 1
ATOM 3093 O O . PRO B 1 41 ? -92.999 -31.574 -14.264 1.00 86.24 44 PRO B O 1
ATOM 3097 N N . ALA B 1 42 ? -93.274 -33.641 -13.393 1.00 91.62 45 ALA B N 1
ATOM 3098 C CA . ALA B 1 42 ? -93.821 -34.178 -14.640 1.00 90.15 45 ALA B CA 1
ATOM 3099 C C . ALA B 1 42 ? -95.140 -33.497 -15.003 1.00 92.95 45 ALA B C 1
ATOM 3100 O O . ALA B 1 42 ? -95.278 -32.931 -16.096 1.00 91.82 45 ALA B O 1
ATOM 3102 N N . SER B 1 43 ? -96.109 -33.514 -14.077 1.00 87.25 46 SER B N 1
ATOM 3103 C CA . SER B 1 43 ? -97.419 -32.888 -14.260 1.00 85.95 46 SER B CA 1
ATOM 3104 C C . SER B 1 43 ? -97.353 -31.375 -14.488 1.00 89.55 46 SER B C 1
ATOM 3105 O O . SER B 1 43 ? -98.385 -30.741 -14.741 1.00 86.74 46 SER B O 1
ATOM 3107 N N . CYS B 1 44 ? -96.161 -30.782 -14.427 1.00 87.27 47 CYS B N 1
ATOM 3108 C CA . CYS B 1 44 ? -96.052 -29.343 -14.633 1.00 88.04 47 CYS B CA 1
ATOM 3109 C C . CYS B 1 44 ? -96.232 -29.022 -16.110 1.00 87.53 47 CYS B C 1
ATOM 3110 O O . CYS B 1 44 ? -95.590 -29.658 -16.954 1.00 88.15 47 CYS B O 1
ATOM 3113 N N . PRO B 1 45 ? -97.106 -28.038 -16.463 1.00 88.46 48 PRO B N 1
ATOM 3114 C CA . PRO B 1 45 ? -97.286 -27.628 -17.868 1.00 80.83 48 PRO B CA 1
ATOM 3115 C C . PRO B 1 45 ? -96.017 -27.086 -18.498 1.00 87.47 48 PRO B C 1
ATOM 3116 O O . PRO B 1 45 ? -94.978 -27.025 -17.838 1.00 89.85 48 PRO B O 1
ATOM 3120 N N . SER B 1 46 ? -96.072 -26.675 -19.763 1.00 91.12 49 SER B N 1
ATOM 3121 C CA . SER B 1 46 ? -94.849 -26.214 -20.408 1.00 85.55 49 SER B CA 1
ATOM 3122 C C . SER B 1 46 ? -94.942 -24.760 -20.832 1.00 92.24 49 SER B C 1
ATOM 3123 O O . SER B 1 46 ? -94.736 -24.459 -22.012 1.00 97.30 49 SER B O 1
ATOM 3125 N N . VAL B 1 47 ? -95.225 -23.856 -19.894 1.00 90.39 50 VAL B N 1
ATOM 3126 C CA . VAL B 1 47 ? -95.221 -22.418 -20.180 1.00 83.88 50 VAL B CA 1
ATOM 3127 C C . VAL B 1 47 ? -93.846 -22.022 -20.706 1.00 82.37 50 VAL B C 1
ATOM 3128 O O . VAL B 1 47 ? -92.902 -21.913 -19.917 1.00 88.77 50 VAL B O 1
ATOM 3130 N N . PRO B 1 48 ? -93.679 -21.778 -22.010 1.00 85.15 51 PRO B N 1
ATOM 3131 C CA . PRO B 1 48 ? -92.323 -21.630 -22.563 1.00 85.01 51 PRO B CA 1
ATOM 3132 C C . PRO B 1 48 ? -91.756 -20.216 -22.538 1.00 78.44 51 PRO B C 1
ATOM 3133 O O . PRO B 1 48 ? -90.550 -20.035 -22.715 1.00 81.90 51 PRO B O 1
ATOM 3137 N N . LYS B 1 49 ? -92.588 -19.199 -22.381 1.00 85.14 52 LYS B N 1
ATOM 3138 C CA . LYS B 1 49 ? -92.070 -17.846 -22.213 1.00 86.03 52 LYS B CA 1
ATOM 3139 C C . LYS B 1 49 ? -91.971 -17.564 -20.706 1.00 82.29 52 LYS B C 1
ATOM 3140 O O . LYS B 1 49 ? -92.076 -18.478 -19.878 1.00 82.77 52 LYS B O 1
ATOM 3142 N N . LEU B 1 50 ? -91.759 -16.312 -20.320 1.00 78.90 53 LEU B N 1
ATOM 3143 C CA . LEU B 1 50 ? -91.621 -16.016 -18.893 1.00 78.36 53 LEU B CA 1
ATOM 3144 C C . LEU B 1 50 ? -92.978 -16.150 -18.218 1.00 81.25 53 LEU B C 1
ATOM 3145 O O . LEU B 1 50 ? -93.933 -15.490 -18.642 1.00 84.35 53 LEU B O 1
ATOM 3150 N N . PRO B 1 51 ? -93.124 -17.008 -17.208 1.00 83.72 54 PRO B N 1
ATOM 3151 C CA . PRO B 1 51 ? -94.443 -17.213 -16.594 1.00 81.49 54 PRO B CA 1
ATOM 3152 C C . PRO B 1 51 ? -94.999 -15.930 -15.994 1.00 82.56 54 PRO B C 1
ATOM 3153 O O . PRO B 1 51 ? -94.266 -15.002 -15.635 1.00 78.36 54 PRO B O 1
ATOM 3157 N N . ASP B 1 52 ? -96.327 -15.916 -15.858 1.00 85.18 55 ASP B N 1
ATOM 3158 C CA . ASP B 1 52 ? -97.074 -14.720 -15.469 1.00 81.75 55 ASP B CA 1
ATOM 3159 C C . ASP B 1 52 ? -97.035 -14.558 -13.955 1.00 80.67 55 ASP B C 1
ATOM 3160 O O . ASP B 1 52 ? -97.508 -15.446 -13.235 1.00 85.57 55 ASP B O 1
ATOM 3165 N N . PRO B 1 53 ? -96.458 -13.473 -13.432 1.00 76.78 56 PRO B N 1
ATOM 3166 C CA . PRO B 1 53 ? -96.373 -13.329 -11.974 1.00 77.64 56 PRO B CA 1
ATOM 3167 C C . PRO B 1 53 ? -97.705 -13.023 -11.317 1.00 79.75 56 PRO B C 1
ATOM 3168 O O . PRO B 1 53 ? -97.857 -13.273 -10.114 1.00 80.83 56 PRO B O 1
ATOM 3172 N N . PHE B 1 54 ? -98.681 -12.516 -12.066 1.00 84.25 57 PHE B N 1
ATOM 3173 C CA . PHE B 1 54 ? -99.974 -12.156 -11.503 1.00 81.51 57 PHE B CA 1
ATOM 3174 C C . PHE B 1 54 ? -100.945 -13.323 -11.442 1.00 81.51 57 PHE B C 1
ATOM 3175 O O . PHE B 1 54 ? -101.894 -13.269 -10.649 1.00 78.48 57 PHE B O 1
ATOM 3183 N N . GLU B 1 55 ? -100.741 -14.365 -12.256 1.00 81.11 58 GLU B N 1
ATOM 3184 C CA . GLU B 1 55 ? -101.649 -15.509 -12.251 1.00 82.15 58 GLU B CA 1
ATOM 3185 C C . GLU B 1 55 ? -101.408 -16.346 -11.011 1.00 81.17 58 GLU B C 1
ATOM 3186 O O . GLU B 1 55 ? -100.261 -16.602 -10.642 1.00 87.80 58 GLU B O 1
ATOM 3188 N N . TRP B 1 56 ? -102.485 -16.751 -10.347 1.00 81.30 59 TRP B N 1
ATOM 3189 C CA . TRP B 1 56 ? -102.340 -17.692 -9.250 1.00 82.67 59 TRP B CA 1
ATOM 3190 C C . TRP B 1 56 ? -101.734 -18.993 -9.762 1.00 82.54 59 TRP B C 1
ATOM 3191 O O . TRP B 1 56 ? -101.744 -19.287 -10.961 1.00 83.75 59 TRP B O 1
ATOM 3202 N N . SER B 1 57 ? -101.183 -19.778 -8.834 1.00 84.87 60 SER B N 1
ATOM 3203 C CA . SER B 1 57 ? -100.627 -21.067 -9.234 1.00 84.94 60 SER B CA 1
ATOM 3204 C C . SER B 1 57 ? -101.718 -22.036 -9.679 1.00 86.95 60 SER B C 1
ATOM 3205 O O . SER B 1 57 ? -101.488 -22.836 -10.596 1.00 84.36 60 SER B O 1
ATOM 3208 N N . ASP B 1 58 ? -102.915 -21.966 -9.070 1.00 84.48 61 ASP B N 1
ATOM 3209 C CA . ASP B 1 58 ? -103.999 -22.853 -9.508 1.00 88.59 61 ASP B CA 1
ATOM 3210 C C . ASP B 1 58 ? -104.603 -22.454 -10.853 1.00 85.60 61 ASP B C 1
ATOM 3211 O O . ASP B 1 58 ? -105.491 -23.154 -11.332 1.00 91.15 61 ASP B O 1
ATOM 3216 N N . GLY B 1 59 ? -104.163 -21.363 -11.469 1.00 85.22 62 GLY B N 1
ATOM 3217 C CA . GLY B 1 59 ? -104.649 -21.023 -12.788 1.00 86.83 62 GLY B CA 1
ATOM 3218 C C . GLY B 1 59 ? -106.049 -20.464 -12.848 1.00 86.96 62 GLY B C 1
ATOM 3219 O O . GLY B 1 59 ? -106.604 -20.352 -13.942 1.00 91.53 62 GLY B O 1
ATOM 3220 N N . SER B 1 60 ? -106.635 -20.094 -11.718 1.00 90.99 63 SER B N 1
ATOM 3221 C CA . SER B 1 60 ? -107.990 -19.540 -11.664 1.00 88.59 63 SER B CA 1
ATOM 3222 C C . SER B 1 60 ? -107.983 -18.011 -11.668 1.00 91.21 63 SER B C 1
ATOM 3223 O O . SER B 1 60 ? -108.538 -17.370 -10.776 1.00 92.73 63 SER B O 1
ATOM 3226 N N . GLY B 1 61 ? -107.345 -17.398 -12.655 1.00 91.47 64 GLY B N 1
ATOM 3227 C CA . GLY B 1 61 ? -107.329 -15.950 -12.766 1.00 90.87 64 GLY B CA 1
ATOM 3228 C C . GLY B 1 61 ? -106.075 -15.313 -12.196 1.00 92.86 64 GLY B C 1
ATOM 3229 O O . GLY B 1 61 ? -105.087 -15.972 -11.847 1.00 91.69 64 GLY B O 1
ATOM 3230 N N . ARG B 1 62 ? -106.129 -13.986 -12.105 1.00 90.11 65 ARG B N 1
ATOM 3231 C CA . ARG B 1 62 ? -104.974 -13.188 -11.728 1.00 85.24 65 ARG B CA 1
ATOM 3232 C C . ARG B 1 62 ? -105.256 -12.433 -10.433 1.00 91.04 65 ARG B C 1
ATOM 3233 O O . ARG B 1 62 ? -106.355 -12.484 -9.870 1.00 96.04 65 ARG B O 1
ATOM 3241 N N . VAL B 1 63 ? -104.221 -11.729 -9.974 1.00 87.49 66 VAL B N 1
ATOM 3242 C CA . VAL B 1 63 ? -104.271 -10.980 -8.729 1.00 87.40 66 VAL B CA 1
ATOM 3243 C C . VAL B 1 63 ? -105.146 -9.736 -8.921 1.00 90.59 66 VAL B C 1
ATOM 3244 O O . VAL B 1 63 ? -105.218 -9.159 -10.015 1.00 87.57 66 VAL B O 1
ATOM 3248 N N . LYS B 1 64 ? -105.834 -9.318 -7.859 1.00 89.67 67 LYS B N 1
ATOM 3249 C CA . LYS B 1 64 ? -106.769 -8.196 -7.948 1.00 93.71 67 LYS B CA 1
ATOM 3250 C C . LYS B 1 64 ? -106.269 -6.940 -7.244 1.00 94.08 67 LYS B C 1
ATOM 3251 O O . LYS B 1 64 ? -106.325 -5.844 -7.815 1.00 89.34 67 LYS B O 1
ATOM 3253 N N . ASN B 1 65 ? -105.761 -7.064 -6.020 1.00 95.25 68 ASN B N 1
ATOM 3254 C CA . ASN B 1 65 ? -105.379 -5.905 -5.227 1.00 92.46 68 ASN B CA 1
ATOM 3255 C C . ASN B 1 65 ? -104.124 -6.252 -4.419 1.00 91.13 68 ASN B C 1
ATOM 3256 O O . ASN B 1 65 ? -103.457 -7.265 -4.662 1.00 85.77 68 ASN B O 1
ATOM 3261 N N . LEU B 1 66 ? -103.821 -5.400 -3.431 1.00 88.31 69 LEU B N 1
ATOM 3262 C CA . LEU B 1 66 ? -102.597 -5.541 -2.649 1.00 85.71 69 LEU B CA 1
ATOM 3263 C C . LEU B 1 66 ? -102.680 -6.694 -1.649 1.00 84.64 69 LEU B C 1
ATOM 3264 O O . LEU B 1 66 ? -101.692 -7.403 -1.439 1.00 84.63 69 LEU B O 1
ATOM 3269 N N . ALA B 1 67 ? -103.829 -6.893 -1.006 1.00 84.60 70 ALA B N 1
ATOM 3270 C CA . ALA B 1 67 ? -103.965 -8.072 -0.157 1.00 86.14 70 ALA B CA 1
ATOM 3271 C C . ALA B 1 67 ? -103.764 -9.344 -0.965 1.00 88.29 70 ALA B C 1
ATOM 3272 O O . ALA B 1 67 ? -103.240 -10.338 -0.448 1.00 85.59 70 ALA B O 1
ATOM 3274 N N . ASP B 1 68 ? -104.151 -9.313 -2.241 1.00 89.41 71 ASP B N 1
ATOM 3275 C CA . ASP B 1 68 ? -103.959 -10.462 -3.115 1.00 85.46 71 ASP B CA 1
ATOM 3276 C C . ASP B 1 68 ? -102.488 -10.633 -3.462 1.00 88.21 71 ASP B C 1
ATOM 3277 O O . ASP B 1 68 ? -101.966 -11.760 -3.464 1.00 87.29 71 ASP B O 1
ATOM 3282 N N . TRP B 1 69 ? -101.806 -9.520 -3.775 1.00 83.47 72 TRP B N 1
ATOM 3283 C CA . TRP B 1 69 ? -100.395 -9.593 -4.133 1.00 79.29 72 TRP B CA 1
ATOM 3284 C C . TRP B 1 69 ? -99.566 -10.208 -3.010 1.00 83.23 72 TRP B C 1
ATOM 3285 O O . TRP B 1 69 ? -98.630 -10.973 -3.268 1.00 80.28 72 TRP B O 1
ATOM 3296 N N . GLU B 1 70 ? -99.889 -9.876 -1.757 1.00 79.68 73 GLU B N 1
ATOM 3297 C CA . GLU B 1 70 ? -99.185 -10.467 -0.625 1.00 75.91 73 GLU B CA 1
ATOM 3298 C C . GLU B 1 70 ? -99.245 -11.989 -0.672 1.00 79.21 73 GLU B C 1
ATOM 3299 O O . GLU B 1 70 ? -98.253 -12.667 -0.372 1.00 80.54 73 GLU B O 1
ATOM 3305 N N . CYS B 1 71 ? -100.384 -12.547 -1.085 1.00 78.25 74 CYS B N 1
ATOM 3306 C CA . CYS B 1 71 ? -100.545 -14.002 -1.101 1.00 80.50 74 CYS B CA 1
ATOM 3307 C C . CYS B 1 71 ? -99.986 -14.652 -2.368 1.00 76.98 74 CYS B C 1
ATOM 3308 O O . CYS B 1 71 ? -99.604 -15.831 -2.349 1.00 74.00 74 CYS B O 1
ATOM 3311 N N . ARG B 1 72 ? -99.958 -13.919 -3.477 1.00 75.31 75 ARG B N 1
ATOM 3312 C CA . ARG B 1 72 ? -99.314 -14.417 -4.688 1.00 74.60 75 ARG B CA 1
ATOM 3313 C C . ARG B 1 72 ? -97.793 -14.470 -4.519 1.00 75.76 75 ARG B C 1
ATOM 3314 O O . ARG B 1 72 ? -97.155 -15.493 -4.815 1.00 70.80 75 ARG B O 1
ATOM 3322 N N . ARG B 1 73 ? -97.199 -13.355 -4.073 1.00 74.50 76 ARG B N 1
ATOM 3323 C CA . ARG B 1 73 ? -95.836 -13.331 -3.564 1.00 69.63 76 ARG B CA 1
ATOM 3324 C C . ARG B 1 73 ? -95.543 -14.590 -2.768 1.00 74.10 76 ARG B C 1
ATOM 3325 O O . ARG B 1 73 ? -94.613 -15.343 -3.084 1.00 71.42 76 ARG B O 1
ATOM 3333 N N . ASN B 1 74 ? -96.369 -14.849 -1.748 1.00 72.38 77 ASN B N 1
ATOM 3334 C CA . ASN B 1 74 ? -96.166 -16.021 -0.916 1.00 66.06 77 ASN B CA 1
ATOM 3335 C C . ASN B 1 74 ? -96.336 -17.318 -1.692 1.00 71.23 77 ASN B C 1
ATOM 3336 O O . ASN B 1 74 ? -95.755 -18.332 -1.292 1.00 77.22 77 ASN B O 1
ATOM 3341 N N . GLU B 1 75 ? -97.092 -17.319 -2.798 1.00 73.72 78 GLU B N 1
ATOM 3342 C CA . GLU B 1 75 ? -97.152 -18.517 -3.640 1.00 76.76 78 GLU B CA 1
ATOM 3343 C C . GLU B 1 75 ? -95.857 -18.681 -4.419 1.00 73.76 78 GLU B C 1
ATOM 3344 O O . GLU B 1 75 ? -95.294 -19.784 -4.487 1.00 71.85 78 GLU B O 1
ATOM 3350 N N . ILE B 1 76 ? -95.374 -17.582 -5.017 1.00 73.33 79 ILE B N 1
ATOM 3351 C CA . ILE B 1 76 ? -94.042 -17.563 -5.619 1.00 71.29 79 ILE B CA 1
ATOM 3352 C C . ILE B 1 76 ? -93.012 -18.101 -4.638 1.00 70.25 79 ILE B C 1
ATOM 3353 O O . ILE B 1 76 ? -92.110 -18.858 -5.017 1.00 64.95 79 ILE B O 1
ATOM 3358 N N . LYS B 1 77 ? -93.139 -17.717 -3.362 1.00 69.12 80 LYS B N 1
ATOM 3359 C CA . LYS B 1 77 ? -92.216 -18.175 -2.340 1.00 64.17 80 LYS B CA 1
ATOM 3360 C C . LYS B 1 77 ? -92.335 -19.676 -2.147 1.00 66.09 80 LYS B C 1
ATOM 3361 O O . LYS B 1 77 ? -91.326 -20.386 -2.105 1.00 66.64 80 LYS B O 1
ATOM 3367 N N . ALA B 1 78 ? -93.555 -20.192 -2.062 1.00 67.32 81 ALA B N 1
ATOM 3368 C CA . ALA B 1 78 ? -93.666 -21.629 -1.839 1.00 71.64 81 ALA B CA 1
ATOM 3369 C C . ALA B 1 78 ? -93.182 -22.443 -3.041 1.00 66.97 81 ALA B C 1
ATOM 3370 O O . ALA B 1 78 ? -92.783 -23.595 -2.863 1.00 62.51 81 ALA B O 1
ATOM 3372 N N . GLU B 1 79 ? -93.174 -21.860 -4.245 1.00 64.39 82 GLU B N 1
ATOM 3373 C CA . GLU B 1 79 ? -92.720 -22.567 -5.445 1.00 67.36 82 GLU B CA 1
ATOM 3374 C C . GLU B 1 79 ? -91.193 -22.628 -5.519 1.00 67.91 82 GLU B C 1
ATOM 3375 O O . GLU B 1 79 ? -90.614 -23.703 -5.714 1.00 66.21 82 GLU B O 1
ATOM 3381 N N . ILE B 1 80 ? -90.532 -21.469 -5.404 1.00 62.25 83 ILE B N 1
ATOM 3382 C CA . ILE B 1 80 ? -89.077 -21.425 -5.307 1.00 60.52 83 ILE B CA 1
ATOM 3383 C C . ILE B 1 80 ? -88.594 -22.365 -4.205 1.00 63.81 83 ILE B C 1
ATOM 3384 O O . ILE B 1 80 ? -87.654 -23.151 -4.394 1.00 65.80 83 ILE B O 1
ATOM 3389 N N . GLU B 1 81 ? -89.249 -22.314 -3.043 1.00 62.23 84 GLU B N 1
ATOM 3390 C CA . GLU B 1 81 ? -88.913 -23.229 -1.957 1.00 60.71 84 GLU B CA 1
ATOM 3391 C C . GLU B 1 81 ? -89.051 -24.680 -2.398 1.00 61.39 84 GLU B C 1
ATOM 3392 O O . GLU B 1 81 ? -88.160 -25.502 -2.164 1.00 61.78 84 GLU B O 1
ATOM 3398 N N . ASN B 1 82 ? -90.158 -25.011 -3.060 1.00 62.47 85 ASN B N 1
ATOM 3399 C CA . ASN B 1 82 ? -90.449 -26.416 -3.328 1.00 64.26 85 ASN B CA 1
ATOM 3400 C C . ASN B 1 82 ? -89.560 -27.016 -4.409 1.00 65.27 85 ASN B C 1
ATOM 3401 O O . ASN B 1 82 ? -89.282 -28.218 -4.370 1.00 69.43 85 ASN B O 1
ATOM 3406 N N . TYR B 1 83 ? -89.111 -26.219 -5.374 1.00 59.84 86 TYR B N 1
ATOM 3407 C CA . TYR B 1 83 ? -88.448 -26.763 -6.548 1.00 63.71 86 TYR B CA 1
ATOM 3408 C C . TYR B 1 83 ? -86.943 -26.510 -6.612 1.00 65.94 86 TYR B C 1
ATOM 3409 O O . TYR B 1 83 ? -86.243 -27.304 -7.239 1.00 59.98 86 TYR B O 1
ATOM 3418 N N . GLU B 1 84 ? -86.411 -25.452 -5.983 1.00 64.18 87 GLU B N 1
ATOM 3419 C CA . GLU B 1 84 ? -84.979 -25.186 -6.131 1.00 61.77 87 GLU B CA 1
ATOM 3420 C C . GLU B 1 84 ? -84.234 -24.800 -4.852 1.00 61.18 87 GLU B C 1
ATOM 3421 O O . GLU B 1 84 ? -83.014 -24.985 -4.817 1.00 60.50 87 GLU B O 1
ATOM 3427 N N . LEU B 1 85 ? -84.882 -24.306 -3.796 1.00 59.77 88 LEU B N 1
ATOM 3428 C CA . LEU B 1 85 ? -84.178 -23.848 -2.594 1.00 60.06 88 LEU B CA 1
ATOM 3429 C C . LEU B 1 85 ? -84.393 -24.705 -1.362 1.00 60.06 88 LEU B C 1
ATOM 3430 O O . LEU B 1 85 ? -83.457 -24.860 -0.573 1.00 59.71 88 LEU B O 1
ATOM 3435 N N . GLY B 1 86 ? -85.587 -25.249 -1.158 1.00 54.55 89 GLY B N 1
ATOM 3436 C CA . GLY B 1 86 ? -85.967 -25.745 0.144 1.00 54.31 89 GLY B CA 1
ATOM 3437 C C . GLY B 1 86 ? -86.745 -24.699 0.925 1.00 55.77 89 GLY B C 1
ATOM 3438 O O . GLY B 1 86 ? -86.743 -23.512 0.606 1.00 58.36 89 GLY B O 1
ATOM 3439 N N . LYS B 1 87 ? -87.424 -25.158 1.970 1.00 53.13 90 LYS B N 1
ATOM 3440 C CA . LYS B 1 87 ? -88.351 -24.314 2.722 1.00 55.85 90 LYS B CA 1
ATOM 3441 C C . LYS B 1 87 ? -87.607 -23.467 3.743 1.00 50.93 90 LYS B C 1
ATOM 3442 O O . LYS B 1 87 ? -86.909 -24.006 4.602 1.00 54.12 90 LYS B O 1
ATOM 3447 N N . LYS B 1 88 ? -87.805 -22.156 3.701 1.00 52.67 91 LYS B N 1
ATOM 3448 C CA . LYS B 1 88 ? -87.279 -21.297 4.763 1.00 48.99 91 LYS B CA 1
ATOM 3449 C C . LYS B 1 88 ? -87.961 -21.629 6.092 1.00 47.26 91 LYS B C 1
ATOM 3450 O O . LYS B 1 88 ? -89.187 -21.761 6.136 1.00 51.49 91 LYS B O 1
ATOM 3456 N N . PRO B 1 89 ? -87.211 -21.863 7.166 1.00 56.93 92 PRO B N 1
ATOM 3457 C CA . PRO B 1 89 ? -87.857 -22.134 8.460 1.00 54.29 92 PRO B CA 1
ATOM 3458 C C . PRO B 1 89 ? -88.617 -20.920 8.997 1.00 50.14 92 PRO B C 1
ATOM 3459 O O . PRO B 1 89 ? -88.228 -19.775 8.796 1.00 55.37 92 PRO B O 1
ATOM 3463 N N . ALA B 1 90 ? -89.712 -21.189 9.696 1.00 49.45 93 ALA B N 1
ATOM 3464 C CA . ALA B 1 90 ? -90.447 -20.152 10.405 1.00 50.90 93 ALA B CA 1
ATOM 3465 C C . ALA B 1 90 ? -89.561 -19.559 11.500 1.00 48.37 93 ALA B C 1
ATOM 3466 O O . ALA B 1 90 ? -88.554 -20.148 11.862 1.00 52.84 93 ALA B O 1
ATOM 3468 N N . PRO B 1 91 ? -89.899 -18.385 12.020 1.00 54.07 94 PRO B N 1
ATOM 3469 C CA . PRO B 1 91 ? -89.059 -17.756 13.049 1.00 51.48 94 PRO B CA 1
ATOM 3470 C C . PRO B 1 91 ? -88.883 -18.661 14.252 1.00 52.96 94 PRO B C 1
ATOM 3471 O O . PRO B 1 91 ? -89.794 -19.438 14.601 1.00 53.37 94 PRO B O 1
ATOM 3475 N N . PRO B 1 92 ? -87.735 -18.591 14.933 1.00 52.85 95 PRO B N 1
ATOM 3476 C CA . PRO B 1 92 ? -87.411 -19.602 15.953 1.00 52.43 95 PRO B CA 1
ATOM 3477 C C . PRO B 1 92 ? -88.313 -19.474 17.167 1.00 50.97 95 PRO B C 1
ATOM 3478 O O . PRO B 1 92 ? -89.038 -18.508 17.337 1.00 53.80 95 PRO B O 1
ATOM 3482 N N . GLN B 1 93 ? -88.249 -20.471 18.037 1.00 56.41 96 GLN B N 1
ATOM 3483 C CA . GLN B 1 93 ? -89.044 -20.380 19.253 1.00 55.19 96 GLN B CA 1
ATOM 3484 C C . GLN B 1 93 ? -88.495 -19.299 20.176 1.00 60.64 96 GLN B C 1
ATOM 3485 O O . GLN B 1 93 ? -89.264 -18.601 20.841 1.00 56.08 96 GLN B O 1
ATOM 3491 N N . SER B 1 94 ? -87.179 -19.103 20.178 1.00 56.42 97 SER B N 1
ATOM 3492 C CA . SER B 1 94 ? -86.546 -18.133 21.048 1.00 55.35 97 SER B CA 1
ATOM 3493 C C . SER B 1 94 ? -85.362 -17.467 20.340 1.00 62.51 97 SER B C 1
ATOM 3494 O O . SER B 1 94 ? -84.592 -18.120 19.608 1.00 57.67 97 SER B O 1
ATOM 3497 N N . LEU B 1 95 ? -85.240 -16.152 20.549 1.00 56.35 98 LEU B N 1
ATOM 3498 C CA . LEU B 1 95 ? -84.155 -15.350 19.984 1.00 59.85 98 LEU B CA 1
ATOM 3499 C C . LEU B 1 95 ? -83.730 -14.301 20.998 1.00 59.30 98 LEU B C 1
ATOM 3500 O O . LEU B 1 95 ? -84.550 -13.492 21.438 1.00 54.70 98 LEU B O 1
ATOM 3505 N N . LYS B 1 96 ? -82.448 -14.307 21.355 1.00 58.27 99 LYS B N 1
ATOM 3506 C CA . LYS B 1 96 ? -81.904 -13.439 22.396 1.00 58.81 99 LYS B CA 1
ATOM 3507 C C . LYS B 1 96 ? -80.740 -12.658 21.796 1.00 61.02 99 LYS B C 1
ATOM 3508 O O . LYS B 1 96 ? -79.686 -13.240 21.507 1.00 58.96 99 LYS B O 1
ATOM 3510 N N . ALA B 1 97 ? -80.929 -11.348 21.602 1.00 63.39 100 ALA B N 1
ATOM 3511 C CA . ALA B 1 97 ? -79.918 -10.464 21.017 1.00 63.50 100 ALA B CA 1
ATOM 3512 C C . ALA B 1 97 ? -79.295 -9.563 22.084 1.00 67.73 100 ALA B C 1
ATOM 3513 O O . ALA B 1 97 ? -80.014 -8.950 22.879 1.00 68.41 100 ALA B O 1
ATOM 3515 N N . THR B 1 98 ? -77.958 -9.473 22.091 1.00 71.20 101 THR B N 1
ATOM 3516 C CA . THR B 1 98 ? -77.216 -8.580 22.979 1.00 66.66 101 THR B CA 1
ATOM 3517 C C . THR B 1 98 ? -76.220 -7.767 22.164 1.00 70.29 101 THR B C 1
ATOM 3518 O O . THR B 1 98 ? -75.628 -8.276 21.209 1.00 72.58 101 THR B O 1
ATOM 3522 N N . TYR B 1 99 ? -76.034 -6.500 22.543 1.00 79.49 102 TYR B N 1
ATOM 3523 C CA . TYR B 1 99 ? -75.076 -5.601 21.891 1.00 75.20 102 TYR B CA 1
ATOM 3524 C C . TYR B 1 99 ? -74.110 -5.063 22.937 1.00 75.36 102 TYR B C 1
ATOM 3525 O O . TYR B 1 99 ? -74.460 -4.155 23.698 1.00 75.80 102 TYR B O 1
ATOM 3534 N N . SER B 1 100 ? -72.906 -5.628 22.990 1.00 70.52 103 SER B N 1
ATOM 3535 C CA . SER B 1 100 ? -71.874 -5.103 23.863 1.00 70.52 103 SER B CA 1
ATOM 3536 C C . SER B 1 100 ? -70.536 -5.170 23.135 1.00 80.46 103 SER B C 1
ATOM 3537 O O . SER B 1 100 ? -70.294 -6.076 22.325 1.00 76.47 103 SER B O 1
ATOM 3540 N N . GLY B 1 101 ? -69.675 -4.190 23.418 1.00 77.81 104 GLY B N 1
ATOM 3541 C CA . GLY B 1 101 ? -68.384 -4.113 22.755 1.00 75.97 104 GLY B CA 1
ATOM 3542 C C . GLY B 1 101 ? -68.470 -3.866 21.265 1.00 73.92 104 GLY B C 1
ATOM 3543 O O . GLY B 1 101 ? -67.588 -4.316 20.516 1.00 64.88 104 GLY B O 1
ATOM 3544 N N . GLY B 1 102 ? -69.506 -3.148 20.815 1.00 73.76 105 GLY B N 1
ATOM 3545 C CA . GLY B 1 102 ? -69.744 -2.899 19.402 1.00 75.71 105 GLY B CA 1
ATOM 3546 C C . GLY B 1 102 ? -70.160 -4.116 18.597 1.00 77.56 105 GLY B C 1
ATOM 3547 O O . GLY B 1 102 ? -70.282 -4.023 17.369 1.00 76.69 105 GLY B O 1
ATOM 3548 N N . THR B 1 103 ? -70.435 -5.242 19.253 1.00 74.85 106 THR B N 1
ATOM 3549 C CA . THR B 1 103 ? -70.706 -6.502 18.581 1.00 73.09 106 THR B CA 1
ATOM 3550 C C . THR B 1 103 ? -72.107 -6.992 18.911 1.00 66.90 106 THR B C 1
ATOM 3551 O O . THR B 1 103 ? -72.495 -7.034 20.086 1.00 64.75 106 THR B O 1
ATOM 3555 N N . LEU B 1 104 ? -72.862 -7.339 17.865 1.00 63.36 107 LEU B N 1
ATOM 3556 C CA . LEU B 1 104 ? -74.189 -7.938 18.006 1.00 68.90 107 LEU B CA 1
ATOM 3557 C C . LEU B 1 104 ? -74.047 -9.461 18.097 1.00 66.75 107 LEU B C 1
ATOM 3558 O O . LEU B 1 104 ? -73.489 -10.099 17.190 1.00 63.88 107 LEU B O 1
ATOM 3563 N N . THR B 1 105 ? -74.520 -10.035 19.202 1.00 61.79 108 THR B N 1
ATOM 3564 C CA . THR B 1 105 ? -74.643 -11.483 19.344 1.00 66.10 108 THR B CA 1
ATOM 3565 C C . THR B 1 105 ? -76.124 -11.840 19.285 1.00 61.78 108 THR B C 1
ATOM 3566 O O . THR B 1 105 ? -76.928 -11.295 20.055 1.00 61.03 108 THR B O 1
ATOM 3570 N N . VAL B 1 106 ? -76.489 -12.709 18.341 1.00 59.47 109 VAL B N 1
ATOM 3571 C CA . VAL B 1 106 ? -77.862 -13.179 18.177 1.00 58.51 109 VAL B CA 1
ATOM 3572 C C . VAL B 1 106 ? -77.858 -14.679 18.391 1.00 57.14 109 VAL B C 1
ATOM 3573 O O . VAL B 1 106 ? -77.204 -15.414 17.641 1.00 57.43 109 VAL B O 1
ATOM 3577 N N . VAL B 1 107 ? -78.584 -15.126 19.418 1.00 58.89 110 VAL B N 1
ATOM 3578 C CA . VAL B 1 107 ? -78.609 -16.518 19.865 1.00 60.09 110 VAL B CA 1
ATOM 3579 C C . VAL B 1 107 ? -79.974 -17.104 19.520 1.00 55.89 110 VAL B C 1
ATOM 3580 O O . VAL B 1 107 ? -81.001 -16.608 20.000 1.00 60.36 110 VAL B O 1
ATOM 3584 N N . VAL B 1 108 ? -79.990 -18.152 18.690 1.00 55.24 111 VAL B N 1
ATOM 3585 C CA . VAL B 1 108 ? -81.228 -18.767 18.203 1.00 56.34 111 VAL B CA 1
ATOM 3586 C C . VAL B 1 108 ? -81.405 -20.107 18.890 1.00 53.76 111 VAL B C 1
ATOM 3587 O O . VAL B 1 108 ? -80.482 -20.920 18.905 1.00 57.68 111 VAL B O 1
ATOM 3591 N N . ASN B 1 109 ? -82.582 -20.331 19.473 1.00 61.23 112 ASN B N 1
ATOM 3592 C CA . ASN B 1 109 ? -82.966 -21.628 20.020 1.00 58.47 112 ASN B CA 1
ATOM 3593 C C . ASN B 1 109 ? -84.220 -22.120 19.302 1.00 56.33 112 ASN B C 1
ATOM 3594 O O . ASN B 1 109 ? -85.200 -21.378 19.178 1.00 58.64 112 ASN B O 1
ATOM 3599 N N . ASP B 1 110 ? -84.198 -23.374 18.854 1.00 50.93 113 ASP B N 1
ATOM 3600 C CA . ASP B 1 110 ? -85.336 -23.943 18.144 1.00 52.94 113 ASP B CA 1
ATOM 3601 C C . ASP B 1 110 ? -85.258 -25.466 18.224 1.00 50.84 113 ASP B C 1
ATOM 3602 O O . ASP B 1 110 ? -84.274 -26.061 17.773 1.00 53.61 113 ASP B O 1
ATOM 3607 N N . ASN B 1 111 ? -86.279 -26.088 18.827 1.00 55.08 114 ASN B N 1
ATOM 3608 C CA . ASN B 1 111 ? -86.412 -27.553 18.949 1.00 45.89 114 ASN B CA 1
ATOM 3609 C C . ASN B 1 111 ? -85.161 -28.210 19.530 1.00 51.48 114 ASN B C 1
ATOM 3610 O O . ASN B 1 111 ? -84.611 -29.173 18.980 1.00 52.32 114 ASN B O 1
ATOM 3615 N N . GLY B 1 112 ? -84.733 -27.715 20.687 1.00 46.88 115 GLY B N 1
ATOM 3616 C CA . GLY B 1 112 ? -83.540 -28.242 21.305 1.00 46.96 115 GLY B CA 1
ATOM 3617 C C . GLY B 1 112 ? -82.246 -27.852 20.630 1.00 50.75 115 GLY B C 1
ATOM 3618 O O . GLY B 1 112 ? -81.186 -28.168 21.154 1.00 52.07 115 GLY B O 1
ATOM 3619 N N . GLY B 1 113 ? -82.288 -27.178 19.490 1.00 51.30 116 GLY B N 1
ATOM 3620 C CA . GLY B 1 113 ? -81.086 -26.718 18.844 1.00 52.50 116 GLY B CA 1
ATOM 3621 C C . GLY B 1 113 ? -80.749 -25.273 19.175 1.00 59.42 116 GLY B C 1
ATOM 3622 O O . GLY B 1 113 ? -81.580 -24.494 19.645 1.00 56.94 116 GLY B O 1
ATOM 3623 N N . SER B 1 114 ? -79.495 -24.920 18.916 1.00 53.88 117 SER B N 1
ATOM 3624 C CA . SER B 1 114 ? -79.034 -23.565 19.133 1.00 54.54 117 SER B CA 1
ATOM 3625 C C . SER B 1 114 ? -78.040 -23.151 18.057 1.00 56.22 117 SER B C 1
ATOM 3626 O O . SER B 1 114 ? -77.264 -23.972 17.551 1.00 54.22 117 SER B O 1
ATOM 3629 N N . LEU B 1 115 ? -78.078 -21.860 17.716 1.00 53.34 118 LEU B N 1
ATOM 3630 C CA . LEU B 1 115 ? -77.219 -21.259 16.696 1.00 57.74 118 LEU B CA 1
ATOM 3631 C C . LEU B 1 115 ? -76.969 -19.804 17.075 1.00 57.88 118 LEU B C 1
ATOM 3632 O O . LEU B 1 115 ? -77.920 -19.062 17.356 1.00 55.00 118 LEU B O 1
ATOM 3637 N N . THR B 1 116 ? -75.703 -19.392 17.057 1.00 60.32 119 THR B N 1
ATOM 3638 C CA . THR B 1 116 ? -75.309 -18.038 17.449 1.00 60.55 119 THR B CA 1
ATOM 3639 C C . THR B 1 116 ? -74.745 -17.281 16.248 1.00 59.45 119 THR B C 1
ATOM 3640 O O . THR B 1 116 ? -73.852 -17.783 15.562 1.00 60.55 119 THR B O 1
ATOM 3644 N N . LEU B 1 117 ? -75.289 -16.091 15.981 1.00 62.64 120 LEU B N 1
ATOM 3645 C CA . LEU B 1 117 ? -74.715 -15.120 15.045 1.00 59.58 120 LEU B CA 1
ATOM 3646 C C . LEU B 1 117 ? -73.941 -14.058 15.813 1.00 61.35 120 LEU B C 1
ATOM 3647 O O . LEU B 1 117 ? -74.467 -13.491 16.779 1.00 63.35 120 LEU B O 1
ATOM 3652 N N . THR B 1 118 ? -72.716 -13.755 15.371 1.00 59.83 121 THR B N 1
ATOM 3653 C CA . THR B 1 118 ? -71.945 -12.651 15.945 1.00 55.37 121 THR B CA 1
ATOM 3654 C C . THR B 1 118 ? -71.508 -11.692 14.835 1.00 62.94 121 THR B C 1
ATOM 3655 O O . THR B 1 118 ? -70.888 -12.109 13.845 1.00 57.96 121 THR B O 1
ATOM 3659 N N . SER B 1 119 ? -71.822 -10.405 14.996 1.00 61.31 122 SER B N 1
ATOM 3660 C CA . SER B 1 119 ? -71.467 -9.401 13.997 1.00 59.53 122 SER B CA 1
ATOM 3661 C C . SER B 1 119 ? -70.792 -8.196 14.638 1.00 59.48 122 SER B C 1
ATOM 3662 O O . SER B 1 119 ? -71.328 -7.602 15.581 1.00 59.84 122 SER B O 1
ATOM 3665 N N . LYS B 1 120 ? -69.618 -7.843 14.112 1.00 63.74 123 LYS B N 1
ATOM 3666 C CA . LYS B 1 120 ? -68.912 -6.613 14.469 1.00 64.45 123 LYS B CA 1
ATOM 3667 C C . LYS B 1 120 ? -69.490 -5.467 13.644 1.00 56.58 123 LYS B C 1
ATOM 3668 O O . LYS B 1 120 ? -69.241 -5.380 12.440 1.00 58.82 123 LYS B O 1
ATOM 3671 N N . ILE B 1 121 ? -70.267 -4.595 14.284 1.00 64.52 124 ILE B N 1
ATOM 3672 C CA . ILE B 1 121 ? -71.032 -3.563 13.582 1.00 71.31 124 ILE B CA 1
ATOM 3673 C C . ILE B 1 121 ? -70.426 -2.186 13.835 1.00 70.76 124 ILE B C 1
ATOM 3674 O O . ILE B 1 121 ? -69.644 -1.975 14.764 1.00 74.35 124 ILE B O 1
ATOM 3679 N N . SER B 1 122 ? -70.837 -1.227 13.019 1.00 70.95 125 SER B N 1
ATOM 3680 C CA . SER B 1 122 ? -70.239 0.102 13.048 1.00 76.85 125 SER B CA 1
ATOM 3681 C C . SER B 1 122 ? -71.405 1.075 13.091 1.00 78.90 125 SER B C 1
ATOM 3682 O O . SER B 1 122 ? -72.091 1.277 12.083 1.00 81.35 125 SER B O 1
ATOM 3685 N N . VAL B 1 123 ? -71.665 1.608 14.281 1.00 83.70 126 VAL B N 1
ATOM 3686 C CA . VAL B 1 123 ? -72.723 2.588 14.502 1.00 83.04 126 VAL B CA 1
ATOM 3687 C C . VAL B 1 123 ? -72.093 3.971 14.422 1.00 88.02 126 VAL B C 1
ATOM 3688 O O . VAL B 1 123 ? -71.020 4.194 14.999 1.00 91.63 126 VAL B O 1
ATOM 3690 N N . PRO B 1 124 ? -72.692 4.911 13.694 1.00 89.14 127 PRO B N 1
ATOM 3691 C CA . PRO B 1 124 ? -72.129 6.265 13.641 1.00 91.18 127 PRO B CA 1
ATOM 3692 C C . PRO B 1 124 ? -72.319 7.005 14.961 1.00 95.60 127 PRO B C 1
ATOM 3693 O O . PRO B 1 124 ? -73.284 6.776 15.700 1.00 95.15 127 PRO B O 1
ATOM 3697 N N . SER B 1 125 ? -71.387 7.917 15.249 1.00 94.37 128 SER B N 1
ATOM 3698 C CA . SER B 1 125 ? -71.558 8.807 16.392 1.00 94.23 128 SER B CA 1
ATOM 3699 C C . SER B 1 125 ? -72.826 9.637 16.217 1.00 91.52 128 SER B C 1
ATOM 3700 O O . SER B 1 125 ? -73.165 10.056 15.106 1.00 93.26 128 SER B O 1
ATOM 3702 N N . GLY B 1 126 ? -73.553 9.836 17.305 1.00 87.16 129 GLY B N 1
ATOM 3703 C CA . GLY B 1 126 ? -74.733 10.666 17.247 1.00 94.63 129 GLY B CA 1
ATOM 3704 C C . GLY B 1 126 ? -75.855 10.119 18.110 1.00 97.92 129 GLY B C 1
ATOM 3705 O O . GLY B 1 126 ? -75.663 9.248 18.960 1.00 99.74 129 GLY B O 1
ATOM 3706 N N . SER B 1 127 ? -77.041 10.687 17.904 1.00 94.79 130 SER B N 1
ATOM 3707 C CA . SER B 1 127 ? -78.252 10.255 18.576 1.00 98.81 130 SER B CA 1
ATOM 3708 C C . SER B 1 127 ? -79.181 9.476 17.658 1.00 99.03 130 SER B C 1
ATOM 3709 O O . SER B 1 127 ? -80.154 8.883 18.144 1.00 98.60 130 SER B O 1
ATOM 3711 N N . GLY B 1 128 ? -78.919 9.474 16.350 1.00 91.87 131 GLY B N 1
ATOM 3712 C CA . GLY B 1 128 ? -79.749 8.773 15.402 1.00 91.19 131 GLY B CA 1
ATOM 3713 C C . GLY B 1 128 ? -81.146 9.352 15.344 1.00 97.09 131 GLY B C 1
ATOM 3714 O O . GLY B 1 128 ? -81.402 10.442 15.863 1.00 107.23 131 GLY B O 1
ATOM 3715 N N . PRO B 1 129 ? -82.095 8.624 14.726 1.00 94.49 132 PRO B N 1
ATOM 3716 C CA . PRO B 1 129 ? -81.940 7.288 14.138 1.00 92.94 132 PRO B CA 1
ATOM 3717 C C . PRO B 1 129 ? -81.125 7.228 12.840 1.00 91.68 132 PRO B C 1
ATOM 3718 O O . PRO B 1 129 ? -81.307 8.056 11.941 1.00 93.93 132 PRO B O 1
ATOM 3722 N N . PHE B 1 130 ? -80.218 6.216 12.752 1.00 84.06 133 PHE B N 1
ATOM 3723 C CA . PHE B 1 130 ? -79.493 5.926 11.531 1.00 81.82 133 PHE B CA 1
ATOM 3724 C C . PHE B 1 130 ? -80.184 4.812 10.744 1.00 83.37 133 PHE B C 1
ATOM 3725 O O . PHE B 1 130 ? -80.810 3.913 11.325 1.00 80.95 133 PHE B O 1
ATOM 3733 N N . PRO B 1 131 ? -80.088 4.845 9.422 1.00 78.07 134 PRO B N 1
ATOM 3734 C CA . PRO B 1 131 ? -80.504 3.696 8.620 1.00 75.76 134 PRO B CA 1
ATOM 3735 C C . PRO B 1 131 ? -79.450 2.594 8.697 1.00 74.59 134 PRO B C 1
ATOM 3736 O O . PRO B 1 131 ? -78.368 2.763 9.265 1.00 72.35 134 PRO B O 1
ATOM 3740 N N . VAL B 1 132 ? -79.797 1.437 8.131 1.00 77.14 135 VAL B N 1
ATOM 3741 C CA . VAL B 1 132 ? -79.034 0.208 8.327 1.00 71.48 135 VAL B CA 1
ATOM 3742 C C . VAL B 1 132 ? -78.685 -0.393 6.976 1.00 64.36 135 VAL B C 1
ATOM 3743 O O . VAL B 1 132 ? -79.552 -0.512 6.104 1.00 65.89 135 VAL B O 1
ATOM 3747 N N . ILE B 1 133 ? -77.427 -0.790 6.811 1.00 63.79 136 ILE B N 1
ATOM 3748 C CA . ILE B 1 133 ? -77.004 -1.590 5.667 1.00 65.38 136 ILE B CA 1
ATOM 3749 C C . ILE B 1 133 ? -76.480 -2.918 6.200 1.00 58.96 136 ILE B C 1
ATOM 3750 O O . ILE B 1 133 ? -75.756 -2.950 7.198 1.00 62.17 136 ILE B O 1
ATOM 3755 N N . ILE B 1 134 ? -76.907 -4.012 5.582 1.00 60.36 137 ILE B N 1
ATOM 3756 C CA . ILE B 1 134 ? -76.386 -5.344 5.878 1.00 63.34 137 ILE B CA 1
ATOM 3757 C C . ILE B 1 134 ? -75.614 -5.784 4.640 1.00 59.98 137 ILE B C 1
ATOM 3758 O O . ILE B 1 134 ? -76.191 -5.992 3.563 1.00 59.78 137 ILE B O 1
ATOM 3763 N N . GLY B 1 135 ? -74.303 -5.885 4.775 1.00 57.30 138 GLY B N 1
ATOM 3764 C CA . GLY B 1 135 ? -73.486 -6.364 3.697 1.00 56.45 138 GLY B CA 1
ATOM 3765 C C . GLY B 1 135 ? -73.299 -7.863 3.809 1.00 64.58 138 GLY B C 1
ATOM 3766 O O . GLY B 1 135 ? -73.350 -8.443 4.899 1.00 61.11 138 GLY B O 1
ATOM 3767 N N . MET B 1 136 ? -73.119 -8.494 2.656 1.00 60.95 139 MET B N 1
ATOM 3768 C CA . MET B 1 136 ? -72.876 -9.926 2.616 1.00 57.77 139 MET B CA 1
ATOM 3769 C C . MET B 1 136 ? -71.392 -10.160 2.865 1.00 61.27 139 MET B C 1
ATOM 3770 O O . MET B 1 136 ? -70.559 -9.962 1.971 1.00 60.67 139 MET B O 1
ATOM 3775 N N . ASN B 1 137 ? -71.064 -10.556 4.103 1.00 58.46 140 ASN B N 1
ATOM 3776 C CA . ASN B 1 137 ? -69.728 -11.011 4.524 1.00 58.90 140 ASN B CA 1
ATOM 3777 C C . ASN B 1 137 ? -68.711 -9.885 4.648 1.00 59.49 140 ASN B C 1
ATOM 3778 O O . ASN B 1 137 ? -67.504 -10.139 4.562 1.00 59.18 140 ASN B O 1
ATOM 3783 N N . SER B 1 138 ? -69.180 -8.654 4.854 1.00 62.16 141 SER B N 1
ATOM 3784 C CA . SER B 1 138 ? -68.437 -7.438 5.180 1.00 59.41 141 SER B CA 1
ATOM 3785 C C . SER B 1 138 ? -69.461 -6.321 5.306 1.00 65.86 141 SER B C 1
ATOM 3786 O O . SER B 1 138 ? -70.572 -6.432 4.776 1.00 65.19 141 SER B O 1
ATOM 3789 N N . ASN B 1 139 ? -69.102 -5.261 6.037 1.00 65.95 142 ASN B N 1
ATOM 3790 C CA . ASN B 1 139 ? -69.931 -4.060 6.007 1.00 64.60 142 ASN B CA 1
ATOM 3791 C C . ASN B 1 139 ? -70.087 -3.654 4.552 1.00 69.05 142 ASN B C 1
ATOM 3792 O O . ASN B 1 139 ? -69.122 -3.696 3.781 1.00 73.72 142 ASN B O 1
ATOM 3797 N N . THR B 1 140 ? -71.302 -3.315 4.149 1.00 60.80 143 THR B N 1
ATOM 3798 C CA . THR B 1 140 ? -71.538 -2.768 2.812 1.00 66.97 143 THR B CA 1
ATOM 3799 C C . THR B 1 140 ? -71.082 -3.687 1.658 1.00 64.98 143 THR B C 1
ATOM 3800 O O . THR B 1 140 ? -71.017 -3.240 0.502 1.00 64.69 143 THR B O 1
ATOM 3804 N N . GLY B 1 141 ? -70.786 -4.957 1.915 1.00 63.13 144 GLY B N 1
ATOM 3805 C CA . GLY B 1 141 ? -70.577 -5.882 0.802 1.00 63.43 144 GLY B CA 1
ATOM 3806 C C . GLY B 1 141 ? -69.394 -5.478 -0.072 1.00 63.21 144 GLY B C 1
ATOM 3807 O O . GLY B 1 141 ? -68.290 -5.212 0.416 1.00 66.33 144 GLY B O 1
ATOM 3808 N N . SER B 1 142 ? -69.627 -5.426 -1.382 1.00 57.99 145 SER B N 1
ATOM 3809 C CA . SER B 1 142 ? -68.642 -4.982 -2.358 1.00 58.90 145 SER B CA 1
ATOM 3810 C C . SER B 1 142 ? -68.839 -3.522 -2.802 1.00 66.69 145 SER B C 1
ATOM 3811 O O . SER B 1 142 ? -68.182 -3.079 -3.747 1.00 69.24 145 SER B O 1
ATOM 3814 N N . LEU B 1 143 ? -69.725 -2.772 -2.155 1.00 63.83 146 LEU B N 1
ATOM 3815 C CA . LEU B 1 143 ? -69.775 -1.328 -2.327 1.00 64.48 146 LEU B CA 1
ATOM 3816 C C . LEU B 1 143 ? -68.924 -0.672 -1.249 1.00 70.91 146 LEU B C 1
ATOM 3817 O O . LEU B 1 143 ? -68.732 -1.229 -0.159 1.00 67.58 146 LEU B O 1
ATOM 3822 N N . SER B 1 144 ? -68.404 0.511 -1.569 1.00 68.47 147 SER B N 1
ATOM 3823 C CA . SER B 1 144 ? -67.471 1.179 -0.678 1.00 68.07 147 SER B CA 1
ATOM 3824 C C . SER B 1 144 ? -68.174 1.580 0.602 1.00 67.98 147 SER B C 1
ATOM 3825 O O . SER B 1 144 ? -69.369 1.875 0.609 1.00 69.13 147 SER B O 1
ATOM 3828 N N . ALA B 1 145 ? -67.418 1.598 1.699 1.00 71.23 148 ALA B N 1
ATOM 3829 C CA . ALA B 1 145 ? -67.991 2.099 2.939 1.00 69.98 148 ALA B CA 1
ATOM 3830 C C . ALA B 1 145 ? -68.351 3.567 2.816 1.00 75.22 148 ALA B C 1
ATOM 3831 O O . ALA B 1 145 ? -69.202 4.051 3.570 1.00 77.85 148 ALA B O 1
ATOM 3833 N N . GLY B 1 146 ? -67.726 4.275 1.866 1.00 78.68 149 GLY B N 1
ATOM 3834 C CA . GLY B 1 146 ? -68.050 5.676 1.652 1.00 73.22 149 GLY B CA 1
ATOM 3835 C C . GLY B 1 146 ? -69.516 5.882 1.335 1.00 77.93 149 GLY B C 1
ATOM 3836 O O . GLY B 1 146 ? -70.169 6.758 1.906 1.00 81.62 149 GLY B O 1
ATOM 3837 N N . GLN B 1 147 ? -70.065 5.046 0.451 1.00 73.06 150 GLN B N 1
ATOM 3838 C CA . GLN B 1 147 ? -71.456 5.195 0.061 1.00 69.45 150 GLN B CA 1
ATOM 3839 C C . GLN B 1 147 ? -72.421 4.992 1.221 1.00 71.38 150 GLN B C 1
ATOM 3840 O O . GLN B 1 147 ? -73.616 5.267 1.051 1.00 70.48 150 GLN B O 1
ATOM 3846 N N . PHE B 1 148 ? -71.944 4.513 2.381 1.00 73.88 151 PHE B N 1
ATOM 3847 C CA . PHE B 1 148 ? -72.764 4.264 3.578 1.00 76.01 151 PHE B CA 1
ATOM 3848 C C . PHE B 1 148 ? -72.127 4.877 4.826 1.00 75.30 151 PHE B C 1
ATOM 3849 O O . PHE B 1 148 ? -72.238 4.334 5.929 1.00 76.77 151 PHE B O 1
ATOM 3857 N N . SER B 1 149 ? -71.493 6.044 4.673 1.00 78.85 152 SER B N 1
ATOM 3858 C CA . SER B 1 149 ? -70.737 6.673 5.760 1.00 78.27 152 SER B CA 1
ATOM 3859 C C . SER B 1 149 ? -71.597 6.963 6.992 1.00 78.95 152 SER B C 1
ATOM 3860 O O . SER B 1 149 ? -71.085 6.934 8.121 1.00 77.67 152 SER B O 1
ATOM 3862 N N . ASP B 1 150 ? -72.891 7.253 6.804 1.00 75.09 153 ASP B N 1
ATOM 3863 C CA . ASP B 1 150 ? -73.788 7.620 7.898 1.00 78.04 153 ASP B CA 1
ATOM 3864 C C . ASP B 1 150 ? -74.673 6.467 8.361 1.00 81.18 153 ASP B C 1
ATOM 3865 O O . ASP B 1 150 ? -75.572 6.688 9.181 1.00 80.37 153 ASP B O 1
ATOM 3870 N N . PHE B 1 151 ? -74.454 5.253 7.853 1.00 81.03 154 PHE B N 1
ATOM 3871 C CA . PHE B 1 151 ? -75.301 4.113 8.172 1.00 73.64 154 PHE B CA 1
ATOM 3872 C C . PHE B 1 151 ? -74.791 3.378 9.406 1.00 73.35 154 PHE B C 1
ATOM 3873 O O . PHE B 1 151 ? -73.641 3.537 9.822 1.00 78.46 154 PHE B O 1
ATOM 3881 N N . ILE B 1 152 ? -75.676 2.585 10.004 1.00 73.24 155 ILE B N 1
ATOM 3882 C CA . ILE B 1 152 ? -75.255 1.425 10.786 1.00 72.35 155 ILE B CA 1
ATOM 3883 C C . ILE B 1 152 ? -74.872 0.323 9.802 1.00 71.07 155 ILE B C 1
ATOM 3884 O O . ILE B 1 152 ? -75.627 0.006 8.873 1.00 66.90 155 ILE B O 1
ATOM 3889 N N . GLN B 1 153 ? -73.690 -0.246 9.973 1.00 71.33 156 GLN B N 1
ATOM 3890 C CA . GLN B 1 153 ? -73.188 -1.251 9.044 1.00 68.86 156 GLN B CA 1
ATOM 3891 C C . GLN B 1 153 ? -73.068 -2.578 9.774 1.00 67.22 156 GLN B C 1
ATOM 3892 O O . GLN B 1 153 ? -72.371 -2.669 10.795 1.00 66.03 156 GLN B O 1
ATOM 3898 N N . VAL B 1 154 ? -73.742 -3.600 9.249 1.00 67.91 157 VAL B N 1
ATOM 3899 C CA . VAL B 1 154 ? -73.788 -4.924 9.874 1.00 67.63 157 VAL B CA 1
ATOM 3900 C C . VAL B 1 154 ? -73.322 -5.979 8.881 1.00 65.72 157 VAL B C 1
ATOM 3901 O O . VAL B 1 154 ? -74.033 -6.279 7.903 1.00 63.32 157 VAL B O 1
ATOM 3905 N N . PRO B 1 155 ? -72.147 -6.567 9.081 1.00 63.92 158 PRO B N 1
ATOM 3906 C CA . PRO B 1 155 ? -71.777 -7.729 8.263 1.00 63.67 158 PRO B CA 1
ATOM 3907 C C . PRO B 1 155 ? -72.625 -8.941 8.644 1.00 62.82 158 PRO B C 1
ATOM 3908 O O . PRO B 1 155 ? -72.832 -9.238 9.827 1.00 59.36 158 PRO B O 1
ATOM 3912 N N . PHE B 1 156 ? -73.139 -9.624 7.625 1.00 59.93 159 PHE B N 1
ATOM 3913 C CA . PHE B 1 156 ? -73.716 -10.952 7.778 1.00 59.49 159 PHE B CA 1
ATOM 3914 C C . PHE B 1 156 ? -72.620 -11.949 7.440 1.00 56.89 159 PHE B C 1
ATOM 3915 O O . PHE B 1 156 ? -72.290 -12.145 6.268 1.00 57.12 159 PHE B O 1
ATOM 3923 N N . ASN B 1 157 ? -72.052 -12.578 8.469 1.00 54.01 160 ASN B N 1
ATOM 3924 C CA . ASN B 1 157 ? -70.985 -13.560 8.280 1.00 53.08 160 ASN B CA 1
ATOM 3925 C C . ASN B 1 157 ? -71.635 -14.914 7.971 1.00 56.34 160 ASN B C 1
ATOM 3926 O O . ASN B 1 157 ? -71.859 -15.745 8.851 1.00 51.55 160 ASN B O 1
ATOM 3931 N N . HIS B 1 158 ? -71.920 -15.134 6.682 1.00 54.33 161 HIS B N 1
ATOM 3932 C CA . HIS B 1 158 ? -72.817 -16.207 6.257 1.00 55.66 161 HIS B CA 1
ATOM 3933 C C . HIS B 1 158 ? -72.321 -17.593 6.647 1.00 53.55 161 HIS B C 1
ATOM 3934 O O . HIS B 1 158 ? -73.119 -18.542 6.640 1.00 53.13 161 HIS B O 1
ATOM 3941 N N . ASP B 1 159 ? -71.034 -17.743 6.968 1.00 52.08 162 ASP B N 1
ATOM 3942 C CA . ASP B 1 159 ? -70.529 -19.076 7.331 1.00 55.61 162 ASP B CA 1
ATOM 3943 C C . ASP B 1 159 ? -70.991 -19.497 8.724 1.00 53.34 162 ASP B C 1
ATOM 3944 O O . ASP B 1 159 ? -70.918 -20.681 9.065 1.00 49.69 162 ASP B O 1
ATOM 3949 N N . GLN B 1 160 ? -71.452 -18.551 9.541 1.00 51.87 163 GLN B N 1
ATOM 3950 C CA . GLN B 1 160 ? -72.155 -18.912 10.755 1.00 54.37 163 GLN B CA 1
ATOM 3951 C C . GLN B 1 160 ? -73.485 -19.599 10.483 1.00 52.37 163 GLN B C 1
ATOM 3952 O O . GLN B 1 160 ? -74.131 -20.018 11.446 1.00 51.26 163 GLN B O 1
ATOM 3958 N N . CYS B 1 161 ? -73.915 -19.708 9.217 1.00 50.45 164 CYS B N 1
ATOM 3959 C CA . CYS B 1 161 ? -75.071 -20.530 8.862 1.00 51.83 164 CYS B CA 1
ATOM 3960 C C . CYS B 1 161 ? -74.654 -21.702 7.975 1.00 54.07 164 CYS B C 1
ATOM 3961 O O . CYS B 1 161 ? -74.781 -22.860 8.385 1.00 58.01 164 CYS B O 1
ATOM 3964 N N . ALA B 1 162 ? -74.206 -21.441 6.757 1.00 51.78 165 ALA B N 1
ATOM 3965 C CA . ALA B 1 162 ? -73.751 -22.442 5.806 1.00 53.02 165 ALA B CA 1
ATOM 3966 C C . ALA B 1 162 ? -72.400 -22.003 5.241 1.00 56.20 165 ALA B C 1
ATOM 3967 O O . ALA B 1 162 ? -72.145 -20.803 5.060 1.00 55.48 165 ALA B O 1
ATOM 3969 N N . GLN B 1 163 ? -71.533 -22.974 4.963 1.00 54.35 166 GLN B N 1
ATOM 3970 C CA . GLN B 1 163 ? -70.185 -22.653 4.491 1.00 55.25 166 GLN B CA 1
ATOM 3971 C C . GLN B 1 163 ? -70.237 -22.162 3.047 1.00 50.98 166 GLN B C 1
ATOM 3972 O O . GLN B 1 163 ? -70.740 -22.865 2.168 1.00 54.50 166 GLN B O 1
ATOM 3978 N N . TYR B 1 164 ? -69.745 -20.962 2.788 1.00 45.80 167 TYR B N 1
ATOM 3979 C CA . TYR B 1 164 ? -69.541 -20.592 1.396 1.00 52.77 167 TYR B CA 1
ATOM 3980 C C . TYR B 1 164 ? -68.374 -21.403 0.820 1.00 61.89 167 TYR B C 1
ATOM 3981 O O . TYR B 1 164 ? -67.235 -21.305 1.313 1.00 59.69 167 TYR B O 1
ATOM 3990 N N . SER B 1 165 ? -68.661 -22.195 -0.220 1.00 58.73 168 SER B N 1
ATOM 3991 C CA . SER B 1 165 ? -67.679 -22.995 -0.932 1.00 60.74 168 SER B CA 1
ATOM 3992 C C . SER B 1 165 ? -67.977 -23.001 -2.425 1.00 65.57 168 SER B C 1
ATOM 3993 O O . SER B 1 165 ? -69.141 -23.001 -2.839 1.00 59.96 168 SER B O 1
ATOM 3996 N N . MET B 1 166 ? -66.913 -23.018 -3.232 1.00 64.41 169 MET B N 1
ATOM 3997 C CA . MET B 1 166 ? -67.064 -23.180 -4.673 1.00 66.26 169 MET B CA 1
ATOM 3998 C C . MET B 1 166 ? -66.988 -24.633 -5.122 1.00 61.83 169 MET B C 1
ATOM 3999 O O . MET B 1 166 ? -67.196 -24.907 -6.308 1.00 62.58 169 MET B O 1
ATOM 4004 N N . THR B 1 167 ? -66.706 -25.568 -4.216 1.00 58.34 170 THR B N 1
ATOM 4005 C CA . THR B 1 167 ? -66.811 -26.981 -4.564 1.00 63.60 170 THR B CA 1
ATOM 4006 C C . THR B 1 167 ? -68.273 -27.375 -4.724 1.00 64.72 170 THR B C 1
ATOM 4007 O O . THR B 1 167 ? -69.199 -26.636 -4.360 1.00 68.10 170 THR B O 1
ATOM 4011 N N . GLY B 1 168 ? -68.501 -28.557 -5.249 1.00 59.81 171 GLY B N 1
ATOM 4012 C CA . GLY B 1 168 ? -69.949 -28.749 -5.291 1.00 67.55 171 GLY B CA 1
ATOM 4013 C C . GLY B 1 168 ? -70.632 -29.172 -3.994 1.00 65.48 171 GLY B C 1
ATOM 4014 O O . GLY B 1 168 ? -71.854 -29.330 -3.983 1.00 69.66 171 GLY B O 1
ATOM 4015 N N . GLN B 1 169 ? -69.891 -29.340 -2.898 1.00 59.76 172 GLN B N 1
ATOM 4016 C CA . GLN B 1 169 ? -70.283 -30.224 -1.809 1.00 66.04 172 GLN B CA 1
ATOM 4017 C C . GLN B 1 169 ? -70.770 -29.446 -0.592 1.00 67.35 172 GLN B C 1
ATOM 4018 O O . GLN B 1 169 ? -70.104 -28.505 -0.141 1.00 63.09 172 GLN B O 1
ATOM 4020 N N . LYS B 1 170 ? -71.921 -29.872 -0.055 1.00 59.80 173 LYS B N 1
ATOM 4021 C CA . LYS B 1 170 ? -72.526 -29.263 1.122 1.00 54.36 173 LYS B CA 1
ATOM 4022 C C . LYS B 1 170 ? -71.793 -29.697 2.382 1.00 47.75 173 LYS B C 1
ATOM 4023 O O . LYS B 1 170 ? -71.447 -30.862 2.546 1.00 55.27 173 LYS B O 1
ATOM 4029 N N . ASN B 1 171 ? -71.571 -28.757 3.277 1.00 52.54 174 ASN B N 1
ATOM 4030 C CA . ASN B 1 171 ? -71.065 -29.044 4.618 1.00 53.07 174 ASN B CA 1
ATOM 4031 C C . ASN B 1 171 ? -72.270 -29.072 5.561 1.00 54.75 174 ASN B C 1
ATOM 4032 O O . ASN B 1 171 ? -72.641 -28.059 6.165 1.00 54.03 174 ASN B O 1
ATOM 4037 N N . THR B 1 172 ? -72.881 -30.256 5.694 1.00 54.40 175 THR B N 1
ATOM 4038 C CA . THR B 1 172 ? -74.042 -30.416 6.558 1.00 49.80 175 THR B CA 1
ATOM 4039 C C . THR B 1 172 ? -73.674 -30.419 8.016 1.00 54.47 175 THR B C 1
ATOM 4040 O O . THR B 1 172 ? -74.570 -30.605 8.855 1.00 53.02 175 THR B O 1
ATOM 4044 N N . ASN B 1 173 ? -72.392 -30.223 8.328 1.00 55.28 176 ASN B N 1
ATOM 4045 C CA . ASN B 1 173 ? -71.938 -29.926 9.681 1.00 54.59 176 ASN B CA 1
ATOM 4046 C C . ASN B 1 173 ? -71.913 -28.430 9.996 1.00 57.22 176 ASN B C 1
ATOM 4047 O O . ASN B 1 173 ? -71.527 -28.056 11.113 1.00 57.28 176 ASN B O 1
ATOM 4052 N N . ALA B 1 174 ? -72.309 -27.565 9.054 1.00 54.36 177 ALA B N 1
ATOM 4053 C CA . ALA B 1 174 ? -72.419 -26.138 9.347 1.00 55.89 177 ALA B CA 1
ATOM 4054 C C . ALA B 1 174 ? -73.531 -25.886 10.382 1.00 51.91 177 ALA B C 1
ATOM 4055 O O . ALA B 1 174 ? -74.414 -26.721 10.567 1.00 51.27 177 ALA B O 1
ATOM 4057 N N . PRO B 1 175 ? -73.506 -24.739 11.074 1.00 54.12 178 PRO B N 1
ATOM 4058 C CA . PRO B 1 175 ? -74.483 -24.534 12.155 1.00 49.87 178 PRO B CA 1
ATOM 4059 C C . PRO B 1 175 ? -75.960 -24.574 11.727 1.00 52.84 178 PRO B C 1
ATOM 4060 O O . PRO B 1 175 ? -76.794 -25.042 12.519 1.00 49.67 178 PRO B O 1
ATOM 4064 N N . PHE B 1 176 ? -76.317 -24.118 10.518 1.00 53.17 179 PHE B N 1
ATOM 4065 C CA . PHE B 1 176 ? -77.723 -24.164 10.105 1.00 50.44 179 PHE B CA 1
ATOM 4066 C C . PHE B 1 176 ? -78.203 -25.600 9.955 1.00 51.34 179 PHE B C 1
ATOM 4067 O O . PHE B 1 176 ? -79.307 -25.947 10.395 1.00 50.47 179 PHE B O 1
ATOM 4075 N N . TYR B 1 177 ? -77.378 -26.459 9.357 1.00 54.57 180 TYR B N 1
ATOM 4076 C CA . TYR B 1 177 ? -77.788 -27.831 9.120 1.00 52.12 180 TYR B CA 1
ATOM 4077 C C . TYR B 1 177 ? -77.690 -28.698 10.362 1.00 50.16 180 TYR B C 1
ATOM 4078 O O . TYR B 1 177 ? -78.344 -29.743 10.415 1.00 47.86 180 TYR B O 1
ATOM 4087 N N . LYS B 1 178 ? -76.898 -28.300 11.360 1.00 48.16 181 LYS B N 1
ATOM 4088 C CA . LYS B 1 178 ? -76.996 -28.972 12.654 1.00 50.95 181 LYS B CA 1
ATOM 4089 C C . LYS B 1 178 ? -78.238 -28.522 13.422 1.00 50.68 181 LYS B C 1
ATOM 4090 O O . LYS B 1 178 ? -78.754 -29.292 14.231 1.00 54.71 181 LYS B O 1
ATOM 4094 N N . LEU B 1 179 ? -78.701 -27.275 13.225 1.00 51.55 182 LEU B N 1
ATOM 4095 C CA . LEU B 1 179 ? -79.961 -26.829 13.832 1.00 50.95 182 LEU B CA 1
ATOM 4096 C C . LEU B 1 179 ? -81.158 -27.495 13.151 1.00 55.55 182 LEU B C 1
ATOM 4097 O O . LEU B 1 179 ? -82.094 -27.945 13.832 1.00 50.20 182 LEU B O 1
ATOM 4102 N N . TYR B 1 180 ? -81.131 -27.589 11.811 1.00 49.17 183 TYR B N 1
ATOM 4103 C CA . TYR B 1 180 ? -82.203 -28.190 11.023 1.00 44.44 183 TYR B CA 1
ATOM 4104 C C . TYR B 1 180 ? -81.677 -29.323 10.154 1.00 46.71 183 TYR B C 1
ATOM 4105 O O . TYR B 1 180 ? -81.649 -29.214 8.921 1.00 50.54 183 TYR B O 1
ATOM 4114 N N . PRO B 1 181 ? -81.328 -30.455 10.756 1.00 46.20 184 PRO B N 1
ATOM 4115 C CA . PRO B 1 181 ? -80.695 -31.539 9.976 1.00 47.78 184 PRO B CA 1
ATOM 4116 C C . PRO B 1 181 ? -81.588 -32.185 8.938 1.00 52.04 184 PRO B C 1
ATOM 4117 O O . PRO B 1 181 ? -81.067 -32.768 7.983 1.00 56.68 184 PRO B O 1
ATOM 4121 N N . ASN B 1 182 ? -82.900 -32.130 9.063 1.00 54.78 185 ASN B N 1
ATOM 4122 C CA . ASN B 1 182 ? -83.673 -32.672 7.959 1.00 55.23 185 ASN B CA 1
ATOM 4123 C C . ASN B 1 182 ? -83.752 -31.683 6.810 1.00 52.39 185 ASN B C 1
ATOM 4124 O O . ASN B 1 182 ? -84.403 -31.953 5.791 1.00 51.47 185 ASN B O 1
ATOM 4129 N N . LEU B 1 183 ? -83.045 -30.562 6.920 1.00 48.59 186 LEU B N 1
ATOM 4130 C CA . LEU B 1 183 ? -82.886 -29.665 5.786 1.00 52.63 186 LEU B CA 1
ATOM 4131 C C . LEU B 1 183 ? -81.567 -29.911 5.043 1.00 52.58 186 LEU B C 1
ATOM 4132 O O . LEU B 1 183 ? -81.148 -29.088 4.217 1.00 54.51 186 LEU B O 1
ATOM 4137 N N . ARG B 1 184 ? -80.938 -31.059 5.285 1.00 51.25 187 ARG B N 1
ATOM 4138 C CA . ARG B 1 184 ? -79.665 -31.391 4.654 1.00 55.07 187 ARG B CA 1
ATOM 4139 C C . ARG B 1 184 ? -79.731 -31.310 3.135 1.00 53.04 187 ARG B C 1
ATOM 4140 O O . ARG B 1 184 ? -78.694 -31.193 2.483 1.00 56.70 187 ARG B O 1
ATOM 4148 N N . ASP B 1 185 ? -80.926 -31.351 2.554 1.00 58.08 188 ASP B N 1
ATOM 4149 C CA . ASP B 1 185 ? -81.083 -31.303 1.109 1.00 56.96 188 ASP B CA 1
ATOM 4150 C C . ASP B 1 185 ? -81.363 -29.919 0.576 1.00 56.84 188 ASP B C 1
ATOM 4151 O O . ASP B 1 185 ? -81.275 -29.737 -0.638 1.00 58.22 188 ASP B O 1
ATOM 4156 N N . ALA B 1 186 ? -81.719 -28.961 1.435 1.00 55.35 189 ALA B N 1
ATOM 4157 C CA . ALA B 1 186 ? -82.020 -27.612 0.973 1.00 58.61 189 ALA B CA 1
ATOM 4158 C C . ALA B 1 186 ? -80.779 -26.976 0.376 1.00 51.43 189 ALA B C 1
ATOM 4159 O O . ALA B 1 186 ? -79.660 -27.403 0.626 1.00 59.51 189 ALA B O 1
ATOM 4161 N N . GLY B 1 187 ? -80.981 -25.934 -0.411 1.00 53.37 190 GLY B N 1
ATOM 4162 C CA . GLY B 1 187 ? -79.849 -25.171 -0.912 1.00 52.17 190 GLY B CA 1
ATOM 4163 C C . GLY B 1 187 ? -79.316 -24.199 0.128 1.00 53.30 190 GLY B C 1
ATOM 4164 O O . GLY B 1 187 ? -80.037 -23.737 1.005 1.00 51.87 190 GLY B O 1
ATOM 4165 N N . ASP B 1 188 ? -78.022 -23.877 0.025 1.00 53.30 191 ASP B N 1
ATOM 4166 C CA . ASP B 1 188 ? -77.427 -22.936 0.964 1.00 49.31 191 ASP B CA 1
ATOM 4167 C C . ASP B 1 188 ? -78.117 -21.572 0.930 1.00 56.23 191 ASP B C 1
ATOM 4168 O O . ASP B 1 188 ? -78.097 -20.851 1.937 1.00 54.67 191 ASP B O 1
ATOM 4173 N N . TYR B 1 189 ? -78.730 -21.187 -0.204 1.00 56.66 192 TYR B N 1
ATOM 4174 C CA . TYR B 1 189 ? -79.341 -19.858 -0.257 1.00 52.23 192 TYR B CA 1
ATOM 4175 C C . TYR B 1 189 ? -80.514 -19.719 0.699 1.00 56.37 192 TYR B C 1
ATOM 4176 O O . TYR B 1 189 ? -80.784 -18.596 1.153 1.00 54.60 192 TYR B O 1
ATOM 4185 N N . ILE B 1 190 ? -81.170 -20.828 1.073 1.00 50.62 193 ILE B N 1
ATOM 4186 C CA . ILE B 1 190 ? -82.233 -20.735 2.068 1.00 51.01 193 ILE B CA 1
ATOM 4187 C C . ILE B 1 190 ? -81.642 -20.593 3.478 1.00 52.86 193 ILE B C 1
ATOM 4188 O O . ILE B 1 190 ? -82.170 -19.833 4.300 1.00 50.01 193 ILE B O 1
ATOM 4193 N N . ALA B 1 191 ? -80.516 -21.271 3.768 1.00 44.75 194 ALA B N 1
ATOM 4194 C CA . ALA B 1 191 ? -79.826 -21.067 5.046 1.00 44.67 194 ALA B CA 1
ATOM 4195 C C . ALA B 1 191 ? -79.387 -19.618 5.206 1.00 53.30 194 ALA B C 1
ATOM 4196 O O . ALA B 1 191 ? -79.516 -19.018 6.283 1.00 48.75 194 ALA B O 1
ATOM 4198 N N . TRP B 1 192 ? -78.806 -19.058 4.148 1.00 50.42 195 TRP B N 1
ATOM 4199 C CA . TRP B 1 192 ? -78.292 -17.707 4.232 1.00 50.99 195 TRP B CA 1
ATOM 4200 C C . TRP B 1 192 ? -79.435 -16.692 4.300 1.00 49.17 195 TRP B C 1
ATOM 4201 O O . TRP B 1 192 ? -79.340 -15.690 5.021 1.00 47.24 195 TRP B O 1
ATOM 4212 N N . SER B 1 193 ? -80.536 -16.948 3.589 1.00 50.06 196 SER B N 1
ATOM 4213 C CA . SER B 1 193 ? -81.708 -16.076 3.719 1.00 49.96 196 SER B CA 1
ATOM 4214 C C . SER B 1 193 ? -82.251 -16.114 5.139 1.00 49.35 196 SER B C 1
ATOM 4215 O O . SER B 1 193 ? -82.539 -15.072 5.740 1.00 49.02 196 SER B O 1
ATOM 4218 N N . TRP B 1 194 ? -82.294 -17.301 5.723 1.00 49.34 197 TRP B N 1
ATOM 4219 C CA . TRP B 1 194 ? -82.688 -17.425 7.116 1.00 53.00 197 TRP B CA 1
ATOM 4220 C C . TRP B 1 194 ? -81.782 -16.594 8.010 1.00 51.92 197 TRP B C 1
ATOM 4221 O O . TRP B 1 194 ? -82.262 -15.852 8.878 1.00 53.10 197 TRP B O 1
ATOM 4232 N N . GLY B 1 195 ? -80.462 -16.689 7.790 1.00 51.97 198 GLY B N 1
ATOM 4233 C CA . GLY B 1 195 ? -79.516 -15.939 8.613 1.00 53.41 198 GLY B CA 1
ATOM 4234 C C . GLY B 1 195 ? -79.767 -14.438 8.612 1.00 53.46 198 GLY B C 1
ATOM 4235 O O . GLY B 1 195 ? -79.765 -13.786 9.662 1.00 51.04 198 GLY B O 1
ATOM 4236 N N . ILE B 1 196 ? -79.964 -13.865 7.431 1.00 49.48 199 ILE B N 1
ATOM 4237 C CA . ILE B 1 196 ? -80.247 -12.437 7.349 1.00 51.90 199 ILE B CA 1
ATOM 4238 C C . ILE B 1 196 ? -81.461 -12.084 8.212 1.00 59.49 199 ILE B C 1
ATOM 4239 O O . ILE B 1 196 ? -81.408 -11.171 9.048 1.00 58.33 199 ILE B O 1
ATOM 4244 N N . SER B 1 197 ? -82.560 -12.841 8.068 1.00 59.44 200 SER B N 1
ATOM 4245 C CA . SER B 1 197 ? -83.739 -12.606 8.907 1.00 51.34 200 SER B CA 1
ATOM 4246 C C . SER B 1 197 ? -83.431 -12.728 10.404 1.00 51.42 200 SER B C 1
ATOM 4247 O O . SER B 1 197 ? -83.991 -11.992 11.220 1.00 61.71 200 SER B O 1
ATOM 4250 N N . ARG B 1 198 ? -82.582 -13.656 10.800 1.00 54.70 201 ARG B N 1
ATOM 4251 C CA . ARG B 1 198 ? -82.235 -13.708 12.219 1.00 59.09 201 ARG B CA 1
ATOM 4252 C C . ARG B 1 198 ? -81.321 -12.542 12.638 1.00 64.63 201 ARG B C 1
ATOM 4253 O O . ARG B 1 198 ? -81.266 -12.195 13.834 1.00 57.37 201 ARG B O 1
ATOM 4261 N N . LEU B 1 199 ? -80.600 -11.938 11.679 1.00 61.26 202 LEU B N 1
ATOM 4262 C CA . LEU B 1 199 ? -79.851 -10.716 11.961 1.00 56.72 202 LEU B CA 1
ATOM 4263 C C . LEU B 1 199 ? -80.799 -9.559 12.223 1.00 62.10 202 LEU B C 1
ATOM 4264 O O . LEU B 1 199 ? -80.629 -8.800 13.187 1.00 61.18 202 LEU B O 1
ATOM 4269 N N . ILE B 1 200 ? -81.803 -9.408 11.359 1.00 56.94 203 ILE B N 1
ATOM 4270 C CA . ILE B 1 200 ? -82.749 -8.308 11.498 1.00 62.72 203 ILE B CA 1
ATOM 4271 C C . ILE B 1 200 ? -83.544 -8.435 12.795 1.00 66.66 203 ILE B C 1
ATOM 4272 O O . ILE B 1 200 ? -83.799 -7.430 13.478 1.00 64.93 203 ILE B O 1
ATOM 4277 N N . ASP B 1 201 ? -83.952 -9.663 13.151 1.00 61.93 204 ASP B N 1
ATOM 4278 C CA . ASP B 1 201 ? -84.628 -9.878 14.423 1.00 56.87 204 ASP B CA 1
ATOM 4279 C C . ASP B 1 201 ? -83.771 -9.346 15.558 1.00 59.48 204 ASP B C 1
ATOM 4280 O O . ASP B 1 201 ? -84.248 -8.623 16.440 1.00 62.09 204 ASP B O 1
ATOM 4285 N N . GLY B 1 202 ? -82.488 -9.693 15.543 1.00 63.41 205 GLY B N 1
ATOM 4286 C CA . GLY B 1 202 ? -81.600 -9.250 16.606 1.00 64.35 205 GLY B CA 1
ATOM 4287 C C . GLY B 1 202 ? -81.406 -7.744 16.617 1.00 64.10 205 GLY B C 1
ATOM 4288 O O . GLY B 1 202 ? -81.311 -7.132 17.687 1.00 63.41 205 GLY B O 1
ATOM 4289 N N . ILE B 1 203 ? -81.336 -7.129 15.431 1.00 61.03 206 ILE B N 1
ATOM 4290 C CA . ILE B 1 203 ? -81.242 -5.671 15.342 1.00 65.72 206 ILE B CA 1
ATOM 4291 C C . ILE B 1 203 ? -82.470 -5.032 15.992 1.00 69.04 206 ILE B C 1
ATOM 4292 O O . ILE B 1 203 ? -82.359 -4.094 16.794 1.00 67.82 206 ILE B O 1
ATOM 4297 N N . GLU B 1 204 ? -83.656 -5.566 15.682 1.00 64.95 207 GLU B N 1
ATOM 4298 C CA . GLU B 1 204 ? -84.898 -5.120 16.308 1.00 68.42 207 GLU B CA 1
ATOM 4299 C C . GLU B 1 204 ? -84.812 -5.121 17.832 1.00 67.74 207 GLU B C 1
ATOM 4300 O O . GLU B 1 204 ? -85.273 -4.184 18.494 1.00 69.89 207 GLU B O 1
ATOM 4306 N N . GLN B 1 205 ? -84.235 -6.166 18.411 1.00 65.11 208 GLN B N 1
ATOM 4307 C CA . GLN B 1 205 ? -84.145 -6.237 19.865 1.00 69.31 208 GLN B CA 1
ATOM 4308 C C . GLN B 1 205 ? -83.239 -5.160 20.444 1.00 68.91 208 GLN B C 1
ATOM 4309 O O . GLN B 1 205 ? -83.375 -4.819 21.625 1.00 65.55 208 GLN B O 1
ATOM 4315 N N . VAL B 1 206 ? -82.305 -4.638 19.656 1.00 70.63 209 VAL B N 1
ATOM 4316 C CA . VAL B 1 206 ? -81.336 -3.674 20.152 1.00 71.93 209 VAL B CA 1
ATOM 4317 C C . VAL B 1 206 ? -81.514 -2.313 19.485 1.00 72.92 209 VAL B C 1
ATOM 4318 O O . VAL B 1 206 ? -80.597 -1.500 19.500 1.00 77.10 209 VAL B O 1
ATOM 4322 N N . LYS B 1 207 ? -82.687 -2.060 18.896 1.00 71.55 210 LYS B N 1
ATOM 4323 C CA . LYS B 1 207 ? -82.881 -0.845 18.107 1.00 75.01 210 LYS B CA 1
ATOM 4324 C C . LYS B 1 207 ? -82.755 0.410 18.969 1.00 80.24 210 LYS B C 1
ATOM 4325 O O . LYS B 1 207 ? -82.014 1.335 18.623 1.00 77.29 210 LYS B O 1
ATOM 4331 N N . ASP B 1 208 ? -83.436 0.436 20.123 1.00 79.54 211 ASP B N 1
ATOM 4332 C CA . ASP B 1 208 ? -83.314 1.550 21.056 1.00 76.24 211 ASP B CA 1
ATOM 4333 C C . ASP B 1 208 ? -81.879 1.732 21.533 1.00 78.90 211 ASP B C 1
ATOM 4334 O O . ASP B 1 208 ? -81.490 2.848 21.901 1.00 85.08 211 ASP B O 1
ATOM 4339 N N . GLN B 1 209 ? -81.078 0.668 21.506 1.00 77.12 212 GLN B N 1
ATOM 4340 C CA . GLN B 1 209 ? -79.716 0.698 22.021 1.00 74.22 212 GLN B CA 1
ATOM 4341 C C . GLN B 1 209 ? -78.689 1.149 20.988 1.00 80.00 212 GLN B C 1
ATOM 4342 O O . GLN B 1 209 ? -77.604 1.600 21.365 1.00 83.17 212 GLN B O 1
ATOM 4348 N N . ILE B 1 210 ? -78.994 1.035 19.699 1.00 80.52 213 ILE B N 1
ATOM 4349 C CA . ILE B 1 210 ? -78.141 1.572 18.652 1.00 77.67 213 ILE B CA 1
ATOM 4350 C C . ILE B 1 210 ? -78.880 2.580 17.776 1.00 80.43 213 ILE B C 1
ATOM 4351 O O . ILE B 1 210 ? -78.342 3.024 16.764 1.00 85.51 213 ILE B O 1
ATOM 4356 N N . HIS B 1 211 ? -80.105 2.950 18.148 1.00 77.10 214 HIS B N 1
ATOM 4357 C CA . HIS B 1 211 ? -80.892 3.958 17.432 1.00 80.85 214 HIS B CA 1
ATOM 4358 C C . HIS B 1 211 ? -80.954 3.635 15.940 1.00 84.31 214 HIS B C 1
ATOM 4359 O O . HIS B 1 211 ? -80.664 4.472 15.082 1.00 85.10 214 HIS B O 1
ATOM 4366 N N . ALA B 1 212 ? -81.328 2.389 15.639 1.00 84.42 215 ALA B N 1
ATOM 4367 C CA . ALA B 1 212 ? -81.467 1.911 14.267 1.00 79.55 215 ALA B CA 1
ATOM 4368 C C . ALA B 1 212 ? -82.877 2.176 13.767 1.00 77.62 215 ALA B C 1
ATOM 4369 O O . ALA B 1 212 ? -83.854 1.955 14.486 1.00 77.05 215 ALA B O 1
ATOM 4371 N N . ASP B 1 213 ? -82.980 2.673 12.540 1.00 78.08 216 ASP B N 1
ATOM 4372 C CA . ASP B 1 213 ? -84.278 2.973 11.944 1.00 72.98 216 ASP B CA 1
ATOM 4373 C C . ASP B 1 213 ? -84.774 1.709 11.249 1.00 71.88 216 ASP B C 1
ATOM 4374 O O . ASP B 1 213 ? -84.389 1.405 10.113 1.00 67.79 216 ASP B O 1
ATOM 4379 N N . MET B 1 214 ? -85.657 0.983 11.930 1.00 77.17 217 MET B N 1
ATOM 4380 C CA . MET B 1 214 ? -86.122 -0.314 11.448 1.00 72.66 217 MET B CA 1
ATOM 4381 C C . MET B 1 214 ? -86.781 -0.241 10.076 1.00 71.35 217 MET B C 1
ATOM 4382 O O . MET B 1 214 ? -86.825 -1.247 9.368 1.00 75.22 217 MET B O 1
ATOM 4387 N N . ASN B 1 215 ? -87.270 0.916 9.662 1.00 74.35 218 ASN B N 1
ATOM 4388 C CA . ASN B 1 215 ? -87.916 1.008 8.366 1.00 73.43 218 ASN B CA 1
ATOM 4389 C C . ASN B 1 215 ? -86.965 1.465 7.259 1.00 71.77 218 ASN B C 1
ATOM 4390 O O . ASN B 1 215 ? -87.436 1.829 6.176 1.00 68.99 218 ASN B O 1
ATOM 4395 N N . HIS B 1 216 ? -85.644 1.419 7.490 1.00 71.17 219 HIS B N 1
ATOM 4396 C CA . HIS B 1 216 ? -84.658 1.826 6.486 1.00 70.02 219 HIS B CA 1
ATOM 4397 C C . HIS B 1 216 ? -83.447 0.886 6.468 1.00 67.94 219 HIS B C 1
ATOM 4398 O O . HIS B 1 216 ? -82.304 1.284 6.677 1.00 64.68 219 HIS B O 1
ATOM 4405 N N . ILE B 1 217 ? -83.688 -0.390 6.157 1.00 73.80 220 ILE B N 1
ATOM 4406 C CA . ILE B 1 217 ? -82.649 -1.426 6.150 1.00 66.11 220 ILE B CA 1
ATOM 4407 C C . ILE B 1 217 ? -82.376 -1.840 4.710 1.00 66.00 220 ILE B C 1
ATOM 4408 O O . ILE B 1 217 ? -83.306 -2.178 3.964 1.00 66.86 220 ILE B O 1
ATOM 4413 N N . GLY B 1 218 ? -81.102 -1.791 4.313 1.00 62.86 221 GLY B N 1
ATOM 4414 C CA . GLY B 1 218 ? -80.713 -2.242 2.990 1.00 62.64 221 GLY B CA 1
ATOM 4415 C C . GLY B 1 218 ? -79.823 -3.473 3.033 1.00 63.33 221 GLY B C 1
ATOM 4416 O O . GLY B 1 218 ? -79.169 -3.737 4.054 1.00 58.43 221 GLY B O 1
ATOM 4417 N N . VAL B 1 219 ? -79.783 -4.237 1.945 1.00 53.22 222 VAL B N 1
ATOM 4418 C CA . VAL B 1 219 ? -78.898 -5.384 1.853 1.00 59.61 222 VAL B CA 1
ATOM 4419 C C . VAL B 1 219 ? -78.171 -5.320 0.520 1.00 62.79 222 VAL B C 1
ATOM 4420 O O . VAL B 1 219 ? -78.777 -5.018 -0.514 1.00 58.16 222 VAL B O 1
ATOM 4424 N N . THR B 1 220 ? -76.867 -5.610 0.542 1.00 63.66 223 THR B N 1
ATOM 4425 C CA . THR B 1 220 ? -76.117 -5.688 -0.703 1.00 64.98 223 THR B CA 1
ATOM 4426 C C . THR B 1 220 ? -75.010 -6.739 -0.617 1.00 57.78 223 THR B C 1
ATOM 4427 O O . THR B 1 220 ? -74.583 -7.145 0.461 1.00 56.90 223 THR B O 1
ATOM 4431 N N . GLY B 1 221 ? -74.555 -7.161 -1.788 1.00 59.64 224 GLY B N 1
ATOM 4432 C CA . GLY B 1 221 ? -73.467 -8.106 -1.937 1.00 58.57 224 GLY B CA 1
ATOM 4433 C C . GLY B 1 221 ? -73.343 -8.451 -3.403 1.00 57.95 224 GLY B C 1
ATOM 4434 O O . GLY B 1 221 ? -74.241 -8.189 -4.196 1.00 59.89 224 GLY B O 1
ATOM 4435 N N . CYS B 1 222 ? -72.212 -9.070 -3.759 1.00 61.22 225 CYS B N 1
ATOM 4436 C CA . CYS B 1 222 ? -71.813 -9.212 -5.156 1.00 54.73 225 CYS B CA 1
ATOM 4437 C C . CYS B 1 222 ? -71.445 -10.646 -5.526 1.00 58.37 225 CYS B C 1
ATOM 4438 O O . CYS B 1 222 ? -70.828 -11.384 -4.743 1.00 57.08 225 CYS B O 1
ATOM 4441 N N . SER B 1 223 ? -71.800 -11.006 -6.762 1.00 56.08 226 SER B N 1
ATOM 4442 C CA . SER B 1 223 ? -71.548 -12.317 -7.342 1.00 58.27 226 SER B CA 1
ATOM 4443 C C . SER B 1 223 ? -72.365 -13.364 -6.579 1.00 58.64 226 SER B C 1
ATOM 4444 O O . SER B 1 223 ? -73.602 -13.271 -6.558 1.00 60.01 226 SER B O 1
ATOM 4447 N N . TYR B 1 224 ? -71.717 -14.364 -5.954 1.00 55.17 227 TYR B N 1
ATOM 4448 C CA . TYR B 1 224 ? -72.458 -15.284 -5.075 1.00 56.88 227 TYR B CA 1
ATOM 4449 C C . TYR B 1 224 ? -73.144 -14.528 -3.935 1.00 55.80 227 TYR B C 1
ATOM 4450 O O . TYR B 1 224 ? -74.177 -14.971 -3.417 1.00 54.72 227 TYR B O 1
ATOM 4459 N N . ALA B 1 225 ? -72.566 -13.411 -3.506 1.00 51.43 228 ALA B N 1
ATOM 4460 C CA . ALA B 1 225 ? -73.174 -12.607 -2.463 1.00 56.24 228 ALA B CA 1
ATOM 4461 C C . ALA B 1 225 ? -74.248 -11.662 -3.013 1.00 61.00 228 ALA B C 1
ATOM 4462 O O . ALA B 1 225 ? -75.026 -11.107 -2.229 1.00 55.96 228 ALA B O 1
ATOM 4464 N N . GLY B 1 226 ? -74.286 -11.459 -4.337 1.00 60.11 229 GLY B N 1
ATOM 4465 C CA . GLY B 1 226 ? -75.430 -10.811 -4.948 1.00 56.56 229 GLY B CA 1
ATOM 4466 C C . GLY B 1 226 ? -76.633 -11.730 -5.017 1.00 63.41 229 GLY B C 1
ATOM 4467 O O . GLY B 1 226 ? -77.760 -11.312 -4.742 1.00 62.07 229 GLY B O 1
ATOM 4468 N N . LYS B 1 227 ? -76.418 -12.998 -5.391 1.00 63.60 230 LYS B N 1
ATOM 4469 C CA . LYS B 1 227 ? -77.486 -13.968 -5.203 1.00 61.74 230 LYS B CA 1
ATOM 4470 C C . LYS B 1 227 ? -77.932 -13.967 -3.741 1.00 56.75 230 LYS B C 1
ATOM 4471 O O . LYS B 1 227 ? -79.132 -14.033 -3.438 1.00 53.43 230 LYS B O 1
ATOM 4477 N N . MET B 1 228 ? -76.983 -13.799 -2.824 1.00 54.95 231 MET B N 1
ATOM 4478 C CA . MET B 1 228 ? -77.353 -13.807 -1.419 1.00 57.86 231 MET B CA 1
ATOM 4479 C C . MET B 1 228 ? -78.195 -12.586 -1.044 1.00 60.03 231 MET B C 1
ATOM 4480 O O . MET B 1 228 ? -79.129 -12.698 -0.244 1.00 61.74 231 MET B O 1
ATOM 4485 N N . ALA B 1 229 ? -77.889 -11.414 -1.606 1.00 60.90 232 ALA B N 1
ATOM 4486 C CA . ALA B 1 229 ? -78.682 -10.229 -1.292 1.00 58.79 232 ALA B CA 1
ATOM 4487 C C . ALA B 1 229 ? -80.070 -10.328 -1.90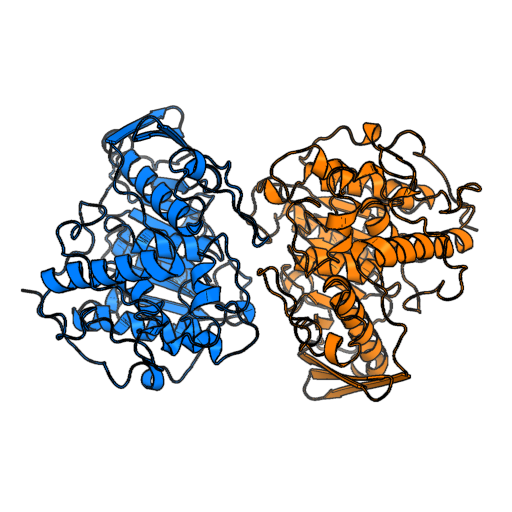5 1.00 59.78 232 ALA B C 1
ATOM 4488 O O . ALA B 1 229 ? -81.063 -9.952 -1.275 1.00 62.25 232 ALA B O 1
ATOM 4490 N N . LEU B 1 230 ? -80.168 -10.883 -3.113 1.00 60.07 233 LEU B N 1
ATOM 4491 C CA . LEU B 1 230 ? -81.470 -10.989 -3.760 1.00 62.53 233 LEU B CA 1
ATOM 4492 C C . LEU B 1 230 ? -82.402 -11.916 -2.981 1.00 60.02 233 LEU B C 1
ATOM 4493 O O . LEU B 1 230 ? -83.536 -11.541 -2.668 1.00 62.30 233 LEU B O 1
ATOM 4498 N N . PHE B 1 231 ? -81.948 -13.129 -2.650 1.00 61.68 234 PHE B N 1
ATOM 4499 C CA . PHE B 1 231 ? -82.805 -14.038 -1.887 1.00 54.77 234 PHE B CA 1
ATOM 4500 C C . PHE B 1 231 ? -83.156 -13.475 -0.508 1.00 55.44 234 PHE B C 1
ATOM 4501 O O . PHE B 1 231 ? -84.265 -13.702 -0.015 1.00 56.64 234 PHE B O 1
ATOM 4509 N N . GLY B 1 232 ? -82.235 -12.745 0.132 1.00 54.86 235 GLY B N 1
ATOM 4510 C CA . GLY B 1 232 ? -82.516 -12.213 1.462 1.00 45.96 235 GLY B CA 1
ATOM 4511 C C . GLY B 1 232 ? -83.575 -11.124 1.443 1.00 58.64 235 GLY B C 1
ATOM 4512 O O . GLY B 1 232 ? -84.592 -11.212 2.148 1.00 57.29 235 GLY B O 1
ATOM 4513 N N . GLY B 1 233 ? -83.351 -10.083 0.625 1.00 62.37 236 GLY B N 1
ATOM 4514 C CA . GLY B 1 233 ? -84.351 -9.037 0.447 1.00 59.38 236 GLY B CA 1
ATOM 4515 C C . GLY B 1 233 ? -85.693 -9.572 -0.023 1.00 58.23 236 GLY B C 1
ATOM 4516 O O . GLY B 1 233 ? -86.741 -9.218 0.529 1.00 57.97 236 GLY B O 1
ATOM 4517 N N . ALA B 1 234 ? -85.678 -10.450 -1.040 1.00 55.89 237 ALA B N 1
ATOM 4518 C CA . ALA B 1 234 ? -86.913 -11.072 -1.521 1.00 55.68 237 ALA B CA 1
ATOM 4519 C C . ALA B 1 234 ? -87.665 -11.845 -0.425 1.00 57.62 237 ALA B C 1
ATOM 4520 O O . ALA B 1 234 ? -88.903 -11.904 -0.450 1.00 59.56 237 ALA B O 1
ATOM 4522 N N . PHE B 1 235 ? -86.955 -12.445 0.541 1.00 55.78 238 PHE B N 1
ATOM 4523 C CA . PHE B 1 235 ? -87.581 -13.345 1.505 1.00 53.34 238 PHE B CA 1
ATOM 4524 C C . PHE B 1 235 ? -87.813 -12.708 2.865 1.00 51.19 238 PHE B C 1
ATOM 4525 O O . PHE B 1 235 ? -88.225 -13.397 3.799 1.00 57.41 238 PHE B O 1
ATOM 4533 N N . ASP B 1 236 ? -87.538 -11.426 3.014 1.00 54.75 239 ASP B N 1
ATOM 4534 C CA . ASP B 1 236 ? -87.782 -10.723 4.272 1.00 59.78 239 ASP B CA 1
ATOM 4535 C C . ASP B 1 236 ? -88.381 -9.354 3.942 1.00 58.70 239 ASP B C 1
ATOM 4536 O O . ASP B 1 236 ? -87.711 -8.491 3.362 1.00 58.10 239 ASP B O 1
ATOM 4541 N N . GLU B 1 237 ? -89.636 -9.147 4.325 1.00 60.76 240 GLU B N 1
ATOM 4542 C CA . GLU B 1 237 ? -90.346 -7.943 3.901 1.00 64.45 240 GLU B CA 1
ATOM 4543 C C . GLU B 1 237 ? -89.969 -6.697 4.693 1.00 64.41 240 GLU B C 1
ATOM 4544 O O . GLU B 1 237 ? -90.403 -5.609 4.309 1.00 65.82 240 GLU B O 1
ATOM 4550 N N . ARG B 1 238 ? -89.153 -6.828 5.751 1.00 63.11 241 ARG B N 1
ATOM 4551 C CA . ARG B 1 238 ? -88.584 -5.706 6.492 1.00 59.17 241 ARG B CA 1
ATOM 4552 C C . ARG B 1 238 ? -87.359 -5.094 5.820 1.00 64.86 241 ARG B C 1
ATOM 4553 O O . ARG B 1 238 ? -86.827 -4.103 6.340 1.00 69.48 241 ARG B O 1
ATOM 4561 N N . VAL B 1 239 ? -86.895 -5.648 4.697 1.00 69.29 242 VAL B N 1
ATOM 4562 C CA . VAL B 1 239 ? -85.779 -5.079 3.940 1.00 66.81 242 VAL B CA 1
ATOM 4563 C C . VAL B 1 239 ? -86.342 -4.046 2.978 1.00 65.06 242 VAL B C 1
ATOM 4564 O O . VAL B 1 239 ? -87.109 -4.385 2.067 1.00 62.82 242 VAL B O 1
ATOM 4568 N N . ALA B 1 240 ? -85.945 -2.788 3.173 1.00 68.38 243 ALA B N 1
ATOM 4569 C CA . ALA B 1 240 ? -86.488 -1.673 2.407 1.00 67.52 243 ALA B CA 1
ATOM 4570 C C . ALA B 1 240 ? -85.773 -1.443 1.078 1.00 70.40 243 ALA B C 1
ATOM 4571 O O . ALA B 1 240 ? -86.389 -0.879 0.161 1.00 64.52 243 ALA B O 1
ATOM 4573 N N . LEU B 1 241 ? -84.503 -1.868 0.951 1.00 69.49 244 LEU B N 1
ATOM 4574 C CA . LEU B 1 241 ? -83.760 -1.761 -0.307 1.00 69.99 244 LEU B CA 1
ATOM 4575 C C . LEU B 1 241 ? -82.872 -2.994 -0.553 1.00 68.42 244 LEU B C 1
ATOM 4576 O O . LEU B 1 241 ? -82.028 -3.343 0.279 1.00 63.97 244 LEU B O 1
ATOM 4581 N N . THR B 1 242 ? -83.042 -3.626 -1.718 1.00 64.50 245 THR B N 1
ATOM 4582 C CA . THR B 1 242 ? -82.293 -4.807 -2.135 1.00 62.53 245 THR B CA 1
ATOM 4583 C C . THR B 1 242 ? -81.377 -4.447 -3.299 1.00 64.06 245 THR B C 1
ATOM 4584 O O . THR B 1 242 ? -81.845 -3.971 -4.332 1.00 67.03 245 THR B O 1
ATOM 4588 N N . ILE B 1 243 ? -80.080 -4.687 -3.144 1.00 61.67 246 ILE B N 1
ATOM 4589 C CA . ILE B 1 243 ? -79.114 -4.295 -4.167 1.00 63.34 246 ILE B CA 1
ATOM 4590 C C . ILE B 1 243 ? -78.233 -5.482 -4.538 1.00 64.07 246 ILE B C 1
ATOM 4591 O O . ILE B 1 243 ? -77.090 -5.574 -4.063 1.00 64.84 246 ILE B O 1
ATOM 4596 N N . PRO B 1 244 ? -78.705 -6.403 -5.375 1.00 65.01 247 PRO B N 1
ATOM 4597 C CA . PRO B 1 244 ? -77.820 -7.463 -5.878 1.00 62.06 247 PRO B CA 1
ATOM 4598 C C . PRO B 1 244 ? -76.815 -6.887 -6.876 1.00 65.89 247 PRO B C 1
ATOM 4599 O O . PRO B 1 244 ? -77.188 -6.228 -7.849 1.00 67.71 247 PRO B O 1
ATOM 4603 N N . GLN B 1 245 ? -75.535 -7.118 -6.629 1.00 63.78 248 GLN B N 1
ATOM 4604 C CA . GLN B 1 245 ? -74.482 -6.607 -7.503 1.00 64.75 248 GLN B CA 1
ATOM 4605 C C . GLN B 1 245 ? -73.919 -7.768 -8.310 1.00 67.51 248 GLN B C 1
ATOM 4606 O O . GLN B 1 245 ? -73.273 -8.664 -7.758 1.00 68.58 248 GLN B O 1
ATOM 4612 N N . GLU B 1 246 ? -74.168 -7.757 -9.611 1.00 64.09 249 GLU B N 1
ATOM 4613 C CA . GLU B 1 246 ? -73.688 -8.805 -10.502 1.00 61.55 249 GLU B CA 1
ATOM 4614 C C . GLU B 1 246 ? -74.041 -10.189 -9.960 1.00 63.05 249 GLU B C 1
ATOM 4615 O O . GLU B 1 246 ? -73.245 -11.133 -9.993 1.00 66.30 249 GLU B O 1
ATOM 4621 N N . SER B 1 247 ? -75.274 -10.315 -9.480 1.00 64.30 250 SER B N 1
ATOM 4622 C CA . SER B 1 247 ? -75.754 -11.593 -8.983 1.00 60.20 250 SER B CA 1
ATOM 4623 C C . SER B 1 247 ? -75.766 -12.658 -10.063 1.00 59.58 250 SER B C 1
ATOM 4624 O O . SER B 1 247 ? -75.858 -13.841 -9.730 1.00 70.02 250 SER B O 1
ATOM 4627 N N . GLY B 1 248 ? -75.748 -12.269 -11.340 1.00 59.27 251 GLY B N 1
ATOM 4628 C CA . GLY B 1 248 ? -75.704 -13.180 -12.486 1.00 59.49 251 GLY B CA 1
ATOM 4629 C C . GLY B 1 248 ? -76.533 -14.456 -12.421 1.00 63.15 251 GLY B C 1
ATOM 4630 O O . GLY B 1 248 ? -77.641 -14.466 -11.881 1.00 64.68 251 GLY B O 1
ATOM 4631 N N . GLY B 1 249 ? -75.996 -15.548 -12.957 1.00 62.54 252 GLY B N 1
ATOM 4632 C CA . GLY B 1 249 ? -76.776 -16.772 -13.059 1.00 60.76 252 GLY B CA 1
ATOM 4633 C C . GLY B 1 249 ? -77.158 -17.303 -11.689 1.00 65.27 252 GLY B C 1
ATOM 4634 O O . GLY B 1 249 ? -76.393 -17.207 -10.726 1.00 64.00 252 GLY B O 1
ATOM 4635 N N . GLY B 1 250 ? -78.367 -17.855 -11.601 1.00 62.50 253 GLY B N 1
ATOM 4636 C CA . GLY B 1 250 ? -78.953 -18.176 -10.327 1.00 56.93 253 GLY B CA 1
ATOM 4637 C C . GLY B 1 250 ? -79.345 -16.984 -9.488 1.00 59.25 253 GLY B C 1
ATOM 4638 O O . GLY B 1 250 ? -80.024 -17.167 -8.465 1.00 62.56 253 GLY B O 1
ATOM 4639 N N . GLY B 1 251 ? -78.937 -15.773 -9.868 1.00 57.99 254 GLY B N 1
ATOM 4640 C CA . GLY B 1 251 ? -79.425 -14.562 -9.231 1.00 63.06 254 GLY B CA 1
ATOM 4641 C C . GLY B 1 251 ? -80.576 -13.928 -10.003 1.00 64.44 254 GLY B C 1
ATOM 4642 O O . GLY B 1 251 ? -81.633 -14.555 -10.191 1.00 61.23 254 GLY B O 1
ATOM 4643 N N . ILE B 1 252 ? -80.373 -12.696 -10.486 1.00 61.92 255 ILE B N 1
ATOM 4644 C CA . ILE B 1 252 ? -81.427 -12.029 -11.250 1.00 64.04 255 ILE B CA 1
ATOM 4645 C C . ILE B 1 252 ? -81.735 -12.772 -12.548 1.00 66.78 255 ILE B C 1
ATOM 4646 O O . ILE B 1 252 ? -82.886 -12.777 -12.994 1.00 73.82 255 ILE B O 1
ATOM 4651 N N . ASN B 1 253 ? -80.745 -13.441 -13.149 1.00 64.84 256 ASN B N 1
ATOM 4652 C CA . ASN B 1 253 ? -80.942 -14.097 -14.440 1.00 63.02 256 ASN B CA 1
ATOM 4653 C C . ASN B 1 253 ? -82.088 -15.100 -14.371 1.00 68.99 256 ASN B C 1
ATOM 4654 O O . ASN B 1 253 ? -82.326 -15.728 -13.339 1.00 72.79 256 ASN B O 1
ATOM 4659 N N . ALA B 1 254 ? -82.827 -15.231 -15.472 1.00 68.57 257 ALA B N 1
ATOM 4660 C CA . ALA B 1 254 ? -83.898 -16.216 -15.538 1.00 71.11 257 ALA B CA 1
ATOM 4661 C C . ALA B 1 254 ? -83.369 -17.506 -16.145 1.00 70.63 257 ALA B C 1
ATOM 4662 O O . ALA B 1 254 ? -82.576 -17.475 -17.092 1.00 69.66 257 ALA B O 1
ATOM 4664 N N . TRP B 1 255 ? -83.809 -18.640 -15.582 1.00 63.28 258 TRP B N 1
ATOM 4665 C CA . TRP B 1 255 ? -83.366 -19.944 -16.070 1.00 64.02 258 TRP B CA 1
ATOM 4666 C C . TRP B 1 255 ? -83.694 -20.130 -17.553 1.00 74.16 258 TRP B C 1
ATOM 4667 O O . TRP B 1 255 ? -82.854 -20.619 -18.321 1.00 74.23 258 TRP B O 1
ATOM 4678 N N . ARG B 1 256 ? -84.916 -19.747 -17.977 1.00 80.49 259 ARG B N 1
ATOM 4679 C CA . ARG B 1 256 ? -85.341 -19.935 -19.373 1.00 75.68 259 ARG B CA 1
ATOM 4680 C C . ARG B 1 256 ? -84.480 -19.127 -20.334 1.00 75.65 259 ARG B C 1
ATOM 4681 O O . ARG B 1 256 ? -84.127 -19.599 -21.423 1.00 76.14 259 ARG B O 1
ATOM 4689 N N . VAL B 1 257 ? -84.156 -17.894 -19.957 1.00 73.80 260 VAL B N 1
ATOM 4690 C CA . VAL B 1 257 ? -83.414 -17.030 -20.858 1.00 76.87 260 VAL B CA 1
ATOM 4691 C C . VAL B 1 257 ? -81.960 -17.464 -20.925 1.00 75.95 260 VAL B C 1
ATOM 4692 O O . VAL B 1 257 ? -81.331 -17.397 -21.988 1.00 81.47 260 VAL B O 1
ATOM 4696 N N . SER B 1 258 ? -81.400 -17.927 -19.799 1.00 77.40 261 SER B N 1
ATOM 4697 C CA . SER B 1 258 ? -80.005 -18.367 -19.807 1.00 77.30 261 SER B CA 1
ATOM 4698 C C . SER B 1 258 ? -79.838 -19.679 -20.554 1.00 74.07 261 SER B C 1
ATOM 4699 O O . SER B 1 258 ? -78.773 -19.930 -21.119 1.00 71.94 261 SER B O 1
ATOM 4702 N N . ASP B 1 259 ? -80.886 -20.505 -20.602 1.00 75.03 262 ASP B N 1
ATOM 4703 C CA . ASP B 1 259 ? -80.851 -21.714 -21.413 1.00 76.38 262 ASP B CA 1
ATOM 4704 C C . ASP B 1 259 ? -80.705 -21.426 -22.914 1.00 80.98 262 ASP B C 1
ATOM 4705 O O . ASP B 1 259 ? -80.240 -22.305 -23.649 1.00 82.08 262 ASP B O 1
ATOM 4710 N N . THR B 1 260 ? -81.070 -20.222 -23.389 1.00 80.53 263 THR B N 1
ATOM 4711 C CA . THR B 1 260 ? -80.999 -19.918 -24.819 1.00 79.68 263 THR B CA 1
ATOM 4712 C C . THR B 1 260 ? -79.614 -19.428 -25.219 1.00 82.05 263 THR B C 1
ATOM 4713 O O . THR B 1 260 ? -79.062 -19.885 -26.224 1.00 93.06 263 THR B O 1
ATOM 4717 N N . ILE B 1 261 ? -79.035 -18.492 -24.470 1.00 81.27 264 ILE B N 1
ATOM 4718 C CA . ILE B 1 261 ? -77.613 -18.230 -24.656 1.00 85.06 264 ILE B CA 1
ATOM 4719 C C . ILE B 1 261 ? -76.825 -19.460 -24.203 1.00 87.71 264 ILE B C 1
ATOM 4720 O O . ILE B 1 261 ? -77.295 -20.259 -23.379 1.00 92.76 264 ILE B O 1
ATOM 4725 N N . GLY B 1 262 ? -75.647 -19.659 -24.776 1.00 85.77 265 GLY B N 1
ATOM 4726 C CA . GLY B 1 262 ? -74.784 -20.741 -24.356 1.00 86.37 265 GLY B CA 1
ATOM 4727 C C . GLY B 1 262 ? -73.642 -20.238 -23.496 1.00 86.01 265 GLY B C 1
ATOM 4728 O O . GLY B 1 262 ? -73.327 -19.047 -23.505 1.00 89.35 265 GLY B O 1
ATOM 4729 N N . ASN B 1 263 ? -73.036 -21.157 -22.735 1.00 81.15 266 ASN B N 1
ATOM 4730 C CA . ASN B 1 263 ? -71.801 -20.870 -21.981 1.00 81.87 266 ASN B CA 1
ATOM 4731 C C . ASN B 1 263 ? -72.022 -19.806 -20.902 1.00 79.86 266 ASN B C 1
ATOM 4732 O O . ASN B 1 263 ? -71.168 -18.944 -20.663 1.00 72.16 266 ASN B O 1
ATOM 4737 N N . VAL B 1 264 ? -73.176 -19.869 -20.243 1.00 75.50 267 VAL B N 1
ATOM 4738 C CA . VAL B 1 264 ? -73.497 -18.990 -19.131 1.00 67.52 267 VAL B CA 1
ATOM 4739 C C . VAL B 1 264 ? -74.010 -19.864 -17.992 1.00 67.58 267 VAL B C 1
ATOM 4740 O O . VAL B 1 264 ? -74.535 -20.959 -18.224 1.00 69.02 267 VAL B O 1
ATOM 4744 N N . GLU B 1 265 ? -73.835 -19.397 -16.751 1.00 62.73 268 GLU B N 1
ATOM 4745 C CA . GLU B 1 265 ? -74.376 -20.144 -15.616 1.00 65.32 268 GLU B CA 1
ATOM 4746 C C . GLU B 1 265 ? -75.883 -20.368 -15.814 1.00 64.13 268 GLU B C 1
ATOM 4747 O O . GLU B 1 265 ? -76.670 -19.410 -15.851 1.00 67.39 268 GLU B O 1
ATOM 4753 N N . LYS B 1 266 ? -76.277 -21.635 -15.993 1.00 62.46 269 LYS B N 1
ATOM 4754 C CA . LYS B 1 266 ? -77.666 -22.059 -16.136 1.00 63.62 269 LYS B CA 1
ATOM 4755 C C . LYS B 1 266 ? -77.972 -23.195 -15.173 1.00 63.71 269 LYS B C 1
ATOM 4756 O O . LYS B 1 266 ? -77.155 -23.474 -14.289 1.00 67.21 269 LYS B O 1
ATOM 4762 N N . ILE B 1 267 ? -79.141 -23.838 -15.323 1.00 62.14 270 ILE B N 1
ATOM 4763 C CA . ILE B 1 267 ? -79.502 -25.010 -14.520 1.00 65.25 270 ILE B CA 1
ATOM 4764 C C . ILE B 1 267 ? -78.495 -26.147 -14.719 1.00 70.38 270 ILE B C 1
ATOM 4765 O O . ILE B 1 267 ? -78.217 -26.926 -13.796 1.00 69.82 270 ILE B O 1
ATOM 4770 N N . ASP B 1 268 ? -77.925 -26.252 -15.914 1.00 68.81 271 ASP B N 1
ATOM 4771 C CA . ASP B 1 268 ? -77.041 -27.364 -16.233 1.00 68.69 271 ASP B CA 1
ATOM 4772 C C . ASP B 1 268 ? -75.736 -27.332 -15.432 1.00 72.46 271 ASP B C 1
ATOM 4773 O O . ASP B 1 268 ? -75.217 -28.394 -15.069 1.00 65.48 271 ASP B O 1
ATOM 4778 N N . ASN B 1 269 ? -75.189 -26.137 -15.138 1.00 70.61 272 ASN B N 1
ATOM 4779 C CA . ASN B 1 269 ? -73.824 -26.030 -14.628 1.00 61.42 272 ASN B CA 1
ATOM 4780 C C . ASN B 1 269 ? -73.702 -25.153 -13.381 1.00 67.84 272 ASN B C 1
ATOM 4781 O O . ASN B 1 269 ? -72.622 -24.612 -13.125 1.00 67.22 272 ASN B O 1
ATOM 4786 N N . THR B 1 270 ? -74.776 -24.950 -12.621 1.00 65.79 273 THR B N 1
ATOM 4787 C CA . THR B 1 270 ? -74.658 -24.117 -11.437 1.00 65.16 273 THR B CA 1
ATOM 4788 C C . THR B 1 270 ? -74.331 -25.010 -10.241 1.00 65.99 273 THR B C 1
ATOM 4789 O O . THR B 1 270 ? -74.255 -26.233 -10.360 1.00 66.48 273 THR B O 1
ATOM 4793 N N . ASN B 1 271 ? -74.124 -24.388 -9.077 1.00 60.65 274 ASN B N 1
ATOM 4794 C CA . ASN B 1 271 ? -73.650 -25.089 -7.889 1.00 58.23 274 ASN B CA 1
ATOM 4795 C C . ASN B 1 271 ? -74.812 -25.741 -7.144 1.00 60.59 274 ASN B C 1
ATOM 4796 O O . ASN B 1 271 ? -75.695 -25.045 -6.643 1.00 64.54 274 ASN B O 1
ATOM 4801 N N . TYR B 1 272 ? -74.790 -27.067 -7.001 1.00 61.65 275 TYR B N 1
ATOM 4802 C CA . TYR B 1 272 ? -75.946 -27.759 -6.454 1.00 58.78 275 TYR B CA 1
ATOM 4803 C C . TYR B 1 272 ? -75.794 -28.109 -4.991 1.00 57.44 275 TYR B C 1
ATOM 4804 O O . TYR B 1 272 ? -76.487 -29.010 -4.494 1.00 59.65 275 TYR B O 1
ATOM 4813 N N . SER B 1 273 ? -74.954 -27.360 -4.278 1.00 58.64 276 SER B N 1
ATOM 4814 C CA . SER B 1 273 ? -75.152 -27.130 -2.854 1.00 59.67 276 SER B CA 1
ATOM 4815 C C . SER B 1 273 ? -75.835 -25.784 -2.579 1.00 56.21 276 SER B C 1
ATOM 4816 O O . SER B 1 273 ? -76.628 -25.689 -1.629 1.00 57.03 276 SER B O 1
ATOM 4819 N N . TRP B 1 274 ? -75.600 -24.760 -3.417 1.00 55.08 277 TRP B N 1
ATOM 4820 C CA . TRP B 1 274 ? -76.338 -23.495 -3.280 1.00 58.16 277 TRP B CA 1
ATOM 4821 C C . TRP B 1 274 ? -77.821 -23.693 -3.534 1.00 58.10 277 TRP B C 1
ATOM 4822 O O . TRP B 1 274 ? -78.662 -23.076 -2.874 1.00 60.35 277 TRP B O 1
ATOM 4833 N N . PHE B 1 275 ? -78.151 -24.530 -4.507 1.00 58.04 278 PHE B N 1
ATOM 4834 C CA . PHE B 1 275 ? -79.502 -24.913 -4.844 1.00 59.11 278 PHE B CA 1
ATOM 4835 C C . PHE B 1 275 ? -79.683 -26.393 -4.548 1.00 61.96 278 PHE B C 1
ATOM 4836 O O . PHE B 1 275 ? -78.735 -27.114 -4.237 1.00 60.93 278 PHE B O 1
ATOM 4844 N N . MET B 1 276 ? -80.927 -26.838 -4.653 1.00 59.65 279 MET B N 1
ATOM 4845 C CA . MET B 1 276 ? -81.243 -28.240 -4.473 1.00 55.64 279 MET B CA 1
ATOM 4846 C C . MET B 1 276 ? -80.886 -29.022 -5.726 1.00 67.30 279 MET B C 1
ATOM 4847 O O . MET B 1 276 ? -81.042 -28.535 -6.855 1.00 66.69 279 MET B O 1
ATOM 4852 N N . GLN B 1 277 ? -80.399 -30.246 -5.524 1.00 66.15 280 GLN B N 1
ATOM 4853 C CA . GLN B 1 277 ? -80.087 -31.091 -6.665 1.00 62.42 280 GLN B CA 1
ATOM 4854 C C . GLN B 1 277 ? -81.337 -31.382 -7.502 1.00 69.29 280 GLN B C 1
ATOM 4855 O O . GLN B 1 277 ? -81.236 -31.549 -8.725 1.00 68.53 280 GLN B O 1
ATOM 4861 N N . ALA B 1 278 ? -82.526 -31.394 -6.873 1.00 68.97 281 ALA B N 1
ATOM 4862 C CA . ALA B 1 278 ? -83.774 -31.633 -7.610 1.00 67.35 281 ALA B CA 1
ATOM 4863 C C . ALA B 1 278 ? -83.994 -30.643 -8.762 1.00 68.83 281 ALA B C 1
ATOM 4864 O O . ALA B 1 278 ? -84.554 -31.026 -9.793 1.00 72.70 281 ALA B O 1
ATOM 4866 N N . LEU B 1 279 ? -83.585 -29.376 -8.618 1.00 60.71 282 LEU B N 1
ATOM 4867 C CA . LEU B 1 279 ? -83.731 -28.433 -9.730 1.00 66.63 282 LEU B CA 1
ATOM 4868 C C . LEU B 1 279 ? -83.113 -28.983 -11.018 1.00 71.82 282 LEU B C 1
ATOM 4869 O O . LEU B 1 279 ? -83.782 -29.050 -12.059 1.00 68.22 282 LEU B O 1
ATOM 4874 N N . LYS B 1 280 ? -81.829 -29.376 -10.970 1.00 70.87 283 LYS B N 1
ATOM 4875 C CA . LYS B 1 280 ? -81.196 -29.969 -12.148 1.00 66.78 283 LYS B CA 1
ATOM 4876 C C . LYS B 1 280 ? -81.840 -31.297 -12.508 1.00 69.40 283 LYS B C 1
ATOM 4877 O O . LYS B 1 280 ? -82.008 -31.607 -13.696 1.00 70.34 283 LYS B O 1
ATOM 4883 N N . ASN B 1 281 ? -82.198 -32.099 -11.494 1.00 69.01 284 ASN B N 1
ATOM 4884 C CA . ASN B 1 281 ? -82.725 -33.435 -11.760 1.00 70.16 284 ASN B CA 1
ATOM 4885 C C . ASN B 1 281 ? -84.072 -33.372 -12.458 1.00 72.01 284 ASN B C 1
ATOM 4886 O O . ASN B 1 281 ? -84.360 -34.227 -13.299 1.00 72.99 284 ASN B O 1
ATOM 4891 N N . ASN B 1 282 ? -84.891 -32.366 -12.135 1.00 70.94 285 ASN B N 1
ATOM 4892 C CA . ASN B 1 282 ? -86.253 -32.242 -12.649 1.00 71.84 285 ASN B CA 1
ATOM 4893 C C . ASN B 1 282 ? -86.410 -31.228 -13.772 1.00 67.18 285 ASN B C 1
ATOM 4894 O O . ASN B 1 282 ? -87.312 -31.389 -14.590 1.00 69.76 285 ASN B O 1
ATOM 4899 N N . PHE B 1 283 ? -85.580 -30.195 -13.859 1.00 65.82 286 PHE B N 1
ATOM 4900 C CA . PHE B 1 283 ? -85.841 -29.150 -14.846 1.00 70.54 286 PHE B CA 1
ATOM 4901 C C . PHE B 1 283 ? -84.605 -28.808 -15.672 1.00 73.80 286 PHE B C 1
ATOM 4902 O O . PHE B 1 283 ? -84.467 -27.669 -16.141 1.00 76.79 286 PHE B O 1
ATOM 4910 N N . ASN B 1 284 ? -83.688 -29.758 -15.858 1.00 71.35 287 ASN B N 1
ATOM 4911 C CA . ASN B 1 284 ? -82.569 -29.517 -16.763 1.00 75.99 287 ASN B CA 1
ATOM 4912 C C . ASN B 1 284 ? -83.012 -29.788 -18.197 1.00 79.43 287 ASN B C 1
ATOM 4913 O O . ASN B 1 284 ? -83.605 -30.836 -18.487 1.00 74.67 287 ASN B O 1
ATOM 4918 N N . GLY B 1 285 ? -82.732 -28.839 -19.085 1.00 79.03 288 GLY B N 1
ATOM 4919 C CA . GLY B 1 285 ? -83.265 -28.896 -20.444 1.00 75.93 288 GLY B CA 1
ATOM 4920 C C . GLY B 1 285 ? -84.705 -28.467 -20.462 1.00 79.58 288 GLY B C 1
ATOM 4921 O O . GLY B 1 285 ? -85.078 -27.555 -21.209 1.00 85.98 288 GLY B O 1
ATOM 4922 N N . LYS B 1 286 ? -85.522 -29.081 -19.620 1.00 74.54 289 LYS B N 1
ATOM 4923 C CA . LYS B 1 286 ? -86.949 -28.802 -19.475 1.00 75.83 289 LYS B CA 1
ATOM 4924 C C . LYS B 1 286 ? -87.246 -27.552 -18.649 1.00 80.73 289 LYS B C 1
ATOM 4925 O O . LYS B 1 286 ? -88.215 -27.550 -17.875 1.00 81.12 289 LYS B O 1
ATOM 4931 N N . SER B 1 287 ? -86.462 -26.471 -18.792 1.00 78.22 290 SER B N 1
ATOM 4932 C CA . SER B 1 287 ? -86.698 -25.303 -17.948 1.00 75.08 290 SER B CA 1
ATOM 4933 C C . SER B 1 287 ? -88.062 -24.674 -18.203 1.00 78.08 290 SER B C 1
ATOM 4934 O O . SER B 1 287 ? -88.542 -23.893 -17.372 1.00 78.32 290 SER B O 1
ATOM 4937 N N . ASP B 1 288 ? -88.711 -25.022 -19.315 1.00 83.74 291 ASP B N 1
ATOM 4938 C CA . ASP B 1 288 ? -90.023 -24.458 -19.613 1.00 82.56 291 ASP B CA 1
ATOM 4939 C C . ASP B 1 288 ? -91.086 -24.942 -18.627 1.00 79.11 291 ASP B C 1
ATOM 4940 O O . ASP B 1 288 ? -92.062 -24.229 -18.379 1.00 81.20 291 ASP B O 1
ATOM 4945 N N . LYS B 1 289 ? -90.905 -26.114 -18.023 1.00 79.98 292 LYS B N 1
ATOM 4946 C CA . LYS B 1 289 ? -91.926 -26.656 -17.127 1.00 79.87 292 LYS B CA 1
ATOM 4947 C C . LYS B 1 289 ? -91.912 -26.025 -15.731 1.00 78.78 292 LYS B C 1
ATOM 4948 O O . LYS B 1 289 ? -92.718 -26.424 -14.880 1.00 81.06 292 LYS B O 1
ATOM 4950 N N . LEU B 1 290 ? -91.029 -25.065 -15.463 1.00 78.42 293 LEU B N 1
ATOM 4951 C CA . LEU B 1 290 ? -90.972 -24.477 -14.126 1.00 79.65 293 LEU B CA 1
ATOM 4952 C C . LEU B 1 290 ? -92.232 -23.643 -13.901 1.00 78.28 293 LEU B C 1
ATOM 4953 O O . LEU B 1 290 ? -92.575 -22.816 -14.749 1.00 76.19 293 LEU B O 1
ATOM 4958 N N . PRO B 1 291 ? -92.966 -23.854 -12.797 1.00 74.97 294 PRO B N 1
ATOM 4959 C CA . PRO B 1 291 ? -94.119 -22.990 -12.486 1.00 71.23 294 PRO B CA 1
ATOM 4960 C C . PRO B 1 291 ? -93.751 -21.534 -12.220 1.00 74.69 294 PRO B C 1
ATOM 4961 O O . PRO B 1 291 ? -94.623 -20.716 -11.911 1.00 76.06 294 PRO B O 1
ATOM 4965 N N . TYR B 1 292 ? -92.467 -21.197 -12.333 1.00 76.29 295 TYR B N 1
ATOM 4966 C CA . TYR B 1 292 ? -91.953 -19.888 -11.952 1.00 74.40 295 TYR B CA 1
ATOM 4967 C C . TYR B 1 292 ? -90.694 -19.630 -12.767 1.00 74.16 295 TYR B C 1
ATOM 4968 O O . TYR B 1 292 ? -90.277 -20.461 -13.580 1.00 72.61 295 TYR B O 1
ATOM 4977 N N . ASP B 1 293 ? -90.096 -18.465 -12.546 1.00 72.29 296 ASP B N 1
ATOM 4978 C CA . ASP B 1 293 ? -88.723 -18.206 -12.954 1.00 72.46 296 ASP B CA 1
ATOM 4979 C C . ASP B 1 293 ? -88.208 -17.063 -12.083 1.00 69.64 296 ASP B C 1
ATOM 4980 O O . ASP B 1 293 ? -88.891 -16.614 -11.164 1.00 66.51 296 ASP B O 1
ATOM 4985 N N . HIS B 1 294 ? -86.979 -16.624 -12.344 1.00 69.66 297 HIS B N 1
ATOM 4986 C CA . HIS B 1 294 ? -86.307 -15.728 -11.408 1.00 68.72 297 HIS B CA 1
ATOM 4987 C C . HIS B 1 294 ? -86.699 -14.266 -11.594 1.00 69.24 297 HIS B C 1
ATOM 4988 O O . HIS B 1 294 ? -86.239 -13.412 -10.823 1.00 67.23 297 HIS B O 1
ATOM 4995 N N . HIS B 1 295 ? -87.538 -13.958 -12.587 1.00 69.00 298 HIS B N 1
ATOM 4996 C CA . HIS B 1 295 ? -88.222 -12.668 -12.592 1.00 67.76 298 HIS B CA 1
ATOM 4997 C C . HIS B 1 295 ? -89.225 -12.584 -11.437 1.00 67.91 298 HIS B C 1
ATOM 4998 O O . HIS B 1 295 ? -89.293 -11.565 -10.737 1.00 67.70 298 HIS B O 1
ATOM 5005 N N . GLU B 1 296 ? -89.975 -13.663 -11.187 1.00 68.40 299 GLU B N 1
ATOM 5006 C CA . GLU B 1 296 ? -90.830 -13.722 -10.004 1.00 66.63 299 GLU B CA 1
ATOM 5007 C C . GLU B 1 296 ? -90.019 -13.675 -8.716 1.00 67.69 299 GLU B C 1
ATOM 5008 O O . GLU B 1 296 ? -90.565 -13.334 -7.661 1.00 66.08 299 GLU B O 1
ATOM 5014 N N . LEU B 1 297 ? -88.729 -14.036 -8.759 1.00 70.30 300 LEU B N 1
ATOM 5015 C CA . LEU B 1 297 ? -87.908 -13.898 -7.559 1.00 67.22 300 LEU B CA 1
ATOM 5016 C C . LEU B 1 297 ? -87.653 -12.428 -7.252 1.00 65.99 300 LEU B C 1
ATOM 5017 O O . LEU B 1 297 ? -87.821 -11.982 -6.109 1.00 67.19 300 LEU B O 1
ATOM 5022 N N . ILE B 1 298 ? -87.237 -11.662 -8.266 1.00 68.01 301 ILE B N 1
ATOM 5023 C CA . ILE B 1 298 ? -87.130 -10.213 -8.116 1.00 66.77 301 ILE B CA 1
ATOM 5024 C C . ILE B 1 298 ? -88.475 -9.626 -7.709 1.00 70.88 301 ILE B C 1
ATOM 5025 O O . ILE B 1 298 ? -88.544 -8.699 -6.887 1.00 66.81 301 ILE B O 1
ATOM 5030 N N . ALA B 1 299 ? -89.568 -10.170 -8.264 1.00 69.07 302 ALA B N 1
ATOM 5031 C CA . ALA B 1 299 ? -90.883 -9.645 -7.948 1.00 66.36 302 ALA B CA 1
ATOM 5032 C C . ALA B 1 299 ? -91.221 -9.838 -6.483 1.00 70.95 302 ALA B C 1
ATOM 5033 O O . ALA B 1 299 ? -92.047 -9.091 -5.947 1.00 77.81 302 ALA B O 1
ATOM 5035 N N . MET B 1 300 ? -90.602 -10.808 -5.813 1.00 63.29 303 MET B N 1
ATOM 5036 C CA . MET B 1 300 ? -90.851 -10.955 -4.383 1.00 67.53 303 MET B CA 1
ATOM 5037 C C . MET B 1 300 ? -90.431 -9.711 -3.609 1.00 65.80 303 MET B C 1
ATOM 5038 O O . MET B 1 300 ? -90.873 -9.512 -2.473 1.00 61.77 303 MET B O 1
ATOM 5043 N N . VAL B 1 301 ? -89.576 -8.879 -4.197 1.00 65.56 304 VAL B N 1
ATOM 5044 C CA . VAL B 1 301 ? -89.146 -7.665 -3.525 1.00 67.99 304 VAL B CA 1
ATOM 5045 C C . VAL B 1 301 ? -90.216 -6.573 -3.625 1.00 71.95 304 VAL B C 1
ATOM 5046 O O . VAL B 1 301 ? -90.368 -5.764 -2.696 1.00 73.13 304 VAL B O 1
ATOM 5050 N N . ALA B 1 302 ? -90.981 -6.555 -4.721 1.00 70.07 305 ALA B N 1
ATOM 5051 C CA . ALA B 1 302 ? -92.043 -5.572 -4.909 1.00 73.26 305 ALA B CA 1
ATOM 5052 C C . ALA B 1 302 ? -93.083 -5.687 -3.794 1.00 74.66 305 ALA B C 1
ATOM 5053 O O . ALA B 1 302 ? -93.383 -6.798 -3.336 1.00 73.12 305 ALA B O 1
ATOM 5055 N N . PRO B 1 303 ? -93.672 -4.562 -3.342 1.00 76.96 306 PRO B N 1
ATOM 5056 C CA . PRO B 1 303 ? -93.431 -3.211 -3.878 1.00 77.84 306 PRO B CA 1
ATOM 5057 C C . PRO B 1 303 ? -92.256 -2.447 -3.263 1.00 74.63 306 PRO B C 1
ATOM 5058 O O . PRO B 1 303 ? -92.144 -1.246 -3.514 1.00 72.02 306 PRO B O 1
ATOM 5062 N N . ARG B 1 304 ? -91.397 -3.112 -2.491 1.00 72.85 307 ARG B N 1
ATOM 5063 C CA . ARG B 1 304 ? -90.240 -2.437 -1.912 1.00 66.98 307 ARG B CA 1
ATOM 5064 C C . ARG B 1 304 ? -89.204 -2.139 -2.997 1.00 64.15 307 ARG B C 1
ATOM 5065 O O . ARG B 1 304 ? -89.325 -2.570 -4.149 1.00 64.04 307 ARG B O 1
ATOM 5073 N N . ALA B 1 305 ? -88.172 -1.385 -2.621 1.00 60.21 308 ALA B N 1
ATOM 5074 C CA . ALA B 1 305 ? -87.234 -0.830 -3.593 1.00 69.43 308 ALA B CA 1
ATOM 5075 C C . ALA B 1 305 ? -86.119 -1.812 -3.957 1.00 73.14 308 ALA B C 1
ATOM 5076 O O . ALA B 1 305 ? -85.621 -2.560 -3.106 1.00 68.91 308 ALA B O 1
ATOM 5078 N N . PHE B 1 306 ? -85.714 -1.781 -5.230 1.00 74.63 309 PHE B N 1
ATOM 5079 C CA . PHE B 1 306 ? -84.793 -2.752 -5.805 1.00 70.09 309 PHE B CA 1
ATOM 5080 C C . PHE B 1 306 ? -83.933 -2.075 -6.871 1.00 74.85 309 PHE B C 1
ATOM 5081 O O . PHE B 1 306 ? -84.431 -1.262 -7.656 1.00 79.98 309 PHE B O 1
ATOM 5089 N N . PHE B 1 307 ? -82.645 -2.418 -6.896 1.00 70.70 310 PHE B N 1
ATOM 5090 C CA . PHE B 1 307 ? -81.709 -1.869 -7.879 1.00 73.55 310 PHE B CA 1
ATOM 5091 C C . PHE B 1 307 ? -80.521 -2.810 -8.022 1.00 73.34 310 PHE B C 1
ATOM 5092 O O . PHE B 1 307 ? -79.811 -3.057 -7.040 1.00 71.18 310 PHE B O 1
ATOM 5100 N N . THR B 1 308 ? -80.272 -3.291 -9.240 1.00 71.21 311 THR B N 1
ATOM 5101 C CA . THR B 1 308 ? -79.240 -4.284 -9.491 1.00 71.91 311 THR B CA 1
ATOM 5102 C C . THR B 1 308 ? -78.197 -3.752 -10.463 1.00 71.54 311 THR B C 1
ATOM 5103 O O . THR B 1 308 ? -78.476 -2.869 -11.271 1.00 74.21 311 THR B O 1
ATOM 5107 N N . MET B 1 309 ? -76.990 -4.322 -10.410 1.00 69.61 312 MET B N 1
ATOM 5108 C CA . MET B 1 309 ? -75.879 -3.870 -11.246 1.00 68.23 312 MET B CA 1
ATOM 5109 C C . MET B 1 309 ? -75.331 -4.999 -12.102 1.00 67.78 312 MET B C 1
ATOM 5110 O O . MET B 1 309 ? -75.148 -6.117 -11.620 1.00 68.91 312 MET B O 1
ATOM 5115 N N . GLY B 1 310 ? -75.042 -4.698 -13.369 1.00 71.11 313 GLY B N 1
ATOM 5116 C CA . GLY B 1 310 ? -74.541 -5.676 -14.307 1.00 68.17 313 GLY B CA 1
ATOM 5117 C C . GLY B 1 310 ? -73.081 -5.459 -14.695 1.00 73.31 313 GLY B C 1
ATOM 5118 O O . GLY B 1 310 ? -72.370 -4.574 -14.207 1.00 64.44 313 GLY B O 1
ATOM 5119 N N . ASN B 1 311 ? -72.643 -6.312 -15.621 1.00 72.73 314 ASN B N 1
ATOM 5120 C CA . ASN B 1 311 ? -71.301 -6.200 -16.188 1.00 75.46 314 ASN B CA 1
ATOM 5121 C C . ASN B 1 311 ? -71.189 -7.119 -17.397 1.00 79.97 314 ASN B C 1
ATOM 5122 O O . ASN B 1 311 ? -70.762 -8.278 -17.256 1.00 76.84 314 ASN B O 1
ATOM 5127 N N . PRO B 1 312 ? -71.522 -6.630 -18.601 1.00 82.12 315 PRO B N 1
ATOM 5128 C CA . PRO B 1 312 ? -71.472 -7.492 -19.798 1.00 74.90 315 PRO B CA 1
ATOM 5129 C C . PRO B 1 312 ? -70.076 -7.967 -20.166 1.00 69.94 315 PRO B C 1
ATOM 5130 O O . PRO B 1 312 ? -69.971 -8.846 -21.030 1.00 72.45 315 PRO B O 1
ATOM 5134 N N . ASP B 1 313 ? -69.013 -7.427 -19.551 1.00 65.50 316 ASP B N 1
ATOM 5135 C CA . ASP B 1 313 ? -67.646 -7.872 -19.851 1.00 78.31 316 ASP B CA 1
ATOM 5136 C C . ASP B 1 313 ? -67.380 -9.339 -19.509 1.00 73.34 316 ASP B C 1
ATOM 5137 O O . ASP B 1 313 ? -66.305 -9.839 -19.860 1.00 68.33 316 ASP B O 1
ATOM 5142 N N . TYR B 1 314 ? -68.301 -10.032 -18.825 1.00 74.56 317 TYR B N 1
ATOM 5143 C CA . TYR B 1 314 ? -68.085 -11.407 -18.374 1.00 67.77 317 TYR B CA 1
ATOM 5144 C C . TYR B 1 314 ? -69.210 -12.290 -18.904 1.00 65.84 317 TYR B C 1
ATOM 5145 O O . TYR B 1 314 ? -70.317 -12.307 -18.354 1.00 65.33 317 TYR B O 1
ATOM 5154 N N . GLU B 1 315 ? -68.914 -13.074 -19.940 1.00 65.70 318 GLU B N 1
ATOM 5155 C CA . GLU B 1 315 ? -69.969 -13.859 -20.566 1.00 69.65 318 GLU B CA 1
ATOM 5156 C C . GLU B 1 315 ? -70.708 -14.739 -19.555 1.00 72.26 318 GLU B C 1
ATOM 5157 O O . GLU B 1 315 ? -71.925 -14.937 -19.667 1.00 70.48 318 GLU B O 1
ATOM 5163 N N . TRP B 1 316 ? -69.990 -15.264 -18.550 1.00 73.91 319 TRP B N 1
ATOM 5164 C CA . TRP B 1 316 ? -70.556 -16.243 -17.618 1.00 68.77 319 TRP B CA 1
ATOM 5165 C C . TRP B 1 316 ? -71.649 -15.664 -16.727 1.00 64.90 319 TRP B C 1
ATOM 5166 O O . TRP B 1 316 ? -72.455 -16.437 -16.202 1.00 58.28 319 TRP B O 1
ATOM 5177 N N . LEU B 1 317 ? -71.682 -14.328 -16.545 1.00 66.44 320 LEU B N 1
ATOM 5178 C CA . LEU B 1 317 ? -72.762 -13.649 -15.816 1.00 63.77 320 LEU B CA 1
ATOM 5179 C C . LEU B 1 317 ? -74.096 -13.663 -16.566 1.00 62.51 320 LEU B C 1
ATOM 5180 O O . LEU B 1 317 ? -75.149 -13.568 -15.923 1.00 64.25 320 LEU B O 1
ATOM 5185 N N . GLY B 1 318 ? -74.080 -13.795 -17.893 1.00 62.29 321 GLY B N 1
ATOM 5186 C CA . GLY B 1 318 ? -75.297 -13.869 -18.684 1.00 66.55 321 GLY B CA 1
ATOM 5187 C C . GLY B 1 318 ? -76.209 -12.665 -18.544 1.00 68.77 321 GLY B C 1
ATOM 5188 O O . GLY B 1 318 ? -77.406 -12.822 -18.267 1.00 65.02 321 GLY B O 1
ATOM 5189 N N . ASP B 1 319 ? -75.651 -11.461 -18.756 1.00 67.37 322 ASP B N 1
ATOM 5190 C CA . ASP B 1 319 ? -76.385 -10.224 -18.488 1.00 76.18 322 ASP B CA 1
ATOM 5191 C C . ASP B 1 319 ? -77.597 -10.047 -19.395 1.00 74.53 322 ASP B C 1
ATOM 5192 O O . ASP B 1 319 ? -78.568 -9.402 -18.994 1.00 76.03 322 ASP B O 1
ATOM 5197 N N . LYS B 1 320 ? -77.560 -10.587 -20.616 1.00 76.53 323 LYS B N 1
ATOM 5198 C CA . LYS B 1 320 ? -78.760 -10.584 -21.445 1.00 76.65 323 LYS B CA 1
ATOM 5199 C C . LYS B 1 320 ? -79.938 -11.218 -20.709 1.00 75.64 323 LYS B C 1
ATOM 5200 O O . LYS B 1 320 ? -81.061 -10.712 -20.775 1.00 83.30 323 LYS B O 1
ATOM 5202 N N . SER B 1 321 ? -79.690 -12.279 -19.938 1.00 75.70 324 SER B N 1
ATOM 5203 C CA . SER B 1 321 ? -80.784 -12.944 -19.238 1.00 70.78 324 SER B CA 1
ATOM 5204 C C . SER B 1 321 ? -81.220 -12.157 -18.014 1.00 71.94 324 SER B C 1
ATOM 5205 O O . SER B 1 321 ? -82.410 -12.124 -17.683 1.00 75.73 324 SER B O 1
ATOM 5208 N N . GLY B 1 322 ? -80.282 -11.530 -17.318 1.00 72.31 325 GLY B N 1
ATOM 5209 C CA . GLY B 1 322 ? -80.672 -10.691 -16.199 1.00 74.63 325 GLY B CA 1
ATOM 5210 C C . GLY B 1 322 ? -81.456 -9.471 -16.649 1.00 77.18 325 GLY B C 1
ATOM 5211 O O . GLY B 1 322 ? -82.490 -9.127 -16.063 1.00 72.26 325 GLY B O 1
ATOM 5212 N N . TYR B 1 323 ? -80.971 -8.805 -17.707 1.00 80.39 326 TYR B N 1
ATOM 5213 C CA . TYR B 1 323 ? -81.641 -7.622 -18.244 1.00 78.99 326 TYR B CA 1
ATOM 5214 C C . TYR B 1 323 ? -83.066 -7.941 -18.689 1.00 75.66 326 TYR B C 1
ATOM 5215 O O . TYR B 1 323 ? -83.980 -7.135 -18.492 1.00 80.66 326 TYR B O 1
ATOM 5224 N N . THR B 1 324 ? -83.275 -9.103 -19.302 1.00 74.07 327 THR B N 1
ATOM 5225 C CA . THR B 1 324 ? -84.629 -9.542 -19.622 1.00 73.57 327 THR B CA 1
ATOM 5226 C C . THR B 1 324 ? -85.441 -9.798 -18.359 1.00 74.22 327 THR B C 1
ATOM 5227 O O . THR B 1 324 ? -86.566 -9.302 -18.219 1.00 78.15 327 THR B O 1
ATOM 5231 N N . SER B 1 325 ? -84.889 -10.579 -17.425 1.00 71.75 328 SER B N 1
ATOM 5232 C CA . SER B 1 325 ? -85.643 -10.957 -16.231 1.00 74.05 328 SER B CA 1
ATOM 5233 C C . SER B 1 325 ? -85.946 -9.746 -15.348 1.00 72.17 328 SER B C 1
ATOM 5234 O O . SER B 1 325 ? -87.022 -9.671 -14.733 1.00 67.44 328 SER B O 1
ATOM 5237 N N . ALA B 1 326 ? -85.008 -8.794 -15.260 1.00 70.31 329 ALA B N 1
ATOM 5238 C CA . ALA B 1 326 ? -85.271 -7.571 -14.505 1.00 69.50 329 ALA B CA 1
ATOM 5239 C C . ALA B 1 326 ? -86.409 -6.776 -15.141 1.00 77.00 329 ALA B C 1
ATOM 5240 O O . ALA B 1 326 ? -87.399 -6.450 -14.478 1.00 73.02 329 ALA B O 1
ATOM 5242 N N . MET B 1 327 ? -86.293 -6.487 -16.446 1.00 76.60 330 MET B N 1
ATOM 5243 C CA . MET B 1 327 ? -87.332 -5.738 -17.149 1.00 77.51 330 MET B CA 1
ATOM 5244 C C . MET B 1 327 ? -88.679 -6.433 -17.048 1.00 75.86 330 MET B C 1
ATOM 5245 O O . MET B 1 327 ? -89.721 -5.773 -16.969 1.00 75.50 330 MET B O 1
ATOM 5250 N N . ALA B 1 328 ? -88.683 -7.763 -17.075 1.00 70.86 331 ALA B N 1
ATOM 5251 C CA . ALA B 1 328 ? -89.924 -8.476 -16.814 1.00 72.93 331 ALA B CA 1
ATOM 5252 C C . ALA B 1 328 ? -90.410 -8.204 -15.399 1.00 76.72 331 ALA B C 1
ATOM 5253 O O . ALA B 1 328 ? -91.606 -7.999 -15.173 1.00 77.46 331 ALA B O 1
ATOM 5255 N N . ALA B 1 329 ? -89.494 -8.200 -14.429 1.00 79.00 332 ALA B N 1
ATOM 5256 C CA . ALA B 1 329 ? -89.907 -7.987 -13.051 1.00 75.31 332 ALA B CA 1
ATOM 5257 C C . ALA B 1 329 ? -90.464 -6.587 -12.865 1.00 76.20 332 ALA B C 1
ATOM 5258 O O . ALA B 1 329 ? -91.327 -6.375 -12.005 1.00 77.58 332 ALA B O 1
ATOM 5260 N N . LEU B 1 330 ? -90.008 -5.634 -13.689 1.00 76.54 333 LEU B N 1
ATOM 5261 C CA . LEU B 1 330 ? -90.446 -4.247 -13.570 1.00 77.47 333 LEU B CA 1
ATOM 5262 C C . LEU B 1 330 ? -91.952 -4.114 -13.776 1.00 79.18 333 LEU B C 1
ATOM 5263 O O . LEU B 1 330 ? -92.572 -3.204 -13.222 1.00 75.04 333 LEU B O 1
ATOM 5268 N N . GLU B 1 331 ? -92.552 -5.042 -14.532 1.00 80.18 334 GLU B N 1
ATOM 5269 C CA . GLU B 1 331 ? -93.990 -5.125 -14.775 1.00 81.05 334 GLU B CA 1
ATOM 5270 C C . GLU B 1 331 ? -94.820 -5.385 -13.519 1.00 83.03 334 GLU B C 1
ATOM 5271 O O . GLU B 1 331 ? -96.053 -5.451 -13.598 1.00 83.26 334 GLU B O 1
ATOM 5277 N N . VAL B 1 332 ? -94.175 -5.579 -12.371 1.00 80.73 335 VAL B N 1
ATOM 5278 C CA . VAL B 1 332 ? -94.915 -5.775 -11.130 1.00 78.06 335 VAL B CA 1
ATOM 5279 C C . VAL B 1 332 ? -94.893 -4.459 -10.367 1.00 80.31 335 VAL B C 1
ATOM 5280 O O . VAL B 1 332 ? -95.809 -4.157 -9.596 1.00 81.10 335 VAL B O 1
ATOM 5284 N N . TRP B 1 333 ? -93.840 -3.667 -10.575 1.00 78.41 336 TRP B N 1
ATOM 5285 C CA . TRP B 1 333 ? -93.818 -2.312 -10.033 1.00 81.20 336 TRP B CA 1
ATOM 5286 C C . TRP B 1 333 ? -94.686 -1.378 -10.869 1.00 88.21 336 TRP B C 1
ATOM 5287 O O . TRP B 1 333 ? -95.295 -0.442 -10.334 1.00 86.86 336 TRP B O 1
ATOM 5298 N N . LYS B 1 334 ? -94.716 -1.596 -12.189 1.00 86.02 337 LYS B N 1
ATOM 5299 C CA . LYS B 1 334 ? -95.567 -0.794 -13.055 1.00 84.18 337 LYS B CA 1
ATOM 5300 C C . LYS B 1 334 ? -97.037 -1.042 -12.752 1.00 86.11 337 LYS B C 1
ATOM 5301 O O . LYS B 1 334 ? -97.848 -0.114 -12.835 1.00 89.74 337 LYS B O 1
ATOM 5305 N N . ALA B 1 335 ? -97.383 -2.264 -12.337 1.00 82.34 338 ALA B N 1
ATOM 5306 C CA . ALA B 1 335 ? -98.768 -2.624 -12.063 1.00 82.88 338 ALA B CA 1
ATOM 5307 C C . ALA B 1 335 ? -99.299 -2.014 -10.770 1.00 89.22 338 ALA B C 1
ATOM 5308 O O . ALA B 1 335 ? -100.519 -1.976 -10.579 1.00 95.17 338 ALA B O 1
ATOM 5310 N N . MET B 1 336 ? -98.424 -1.580 -9.861 1.00 91.11 339 MET B N 1
ATOM 5311 C CA . MET B 1 336 ? -98.815 -0.909 -8.624 1.00 89.22 339 MET B CA 1
ATOM 5312 C C . MET B 1 336 ? -98.402 0.564 -8.616 1.00 84.94 339 MET B C 1
ATOM 5313 O O . MET B 1 336 ? -98.268 1.163 -7.543 1.00 80.61 339 MET B O 1
ATOM 5318 N N . GLY B 1 337 ? -98.153 1.142 -9.791 1.00 86.29 340 GLY B N 1
ATOM 5319 C CA . GLY B 1 337 ? -97.807 2.554 -9.898 1.00 88.28 340 GLY B CA 1
ATOM 5320 C C . GLY B 1 337 ? -96.571 2.968 -9.133 1.00 86.09 340 GLY B C 1
ATOM 5321 O O . GLY B 1 337 ? -96.461 4.124 -8.711 1.00 82.48 340 GLY B O 1
ATOM 5322 N N . VAL B 1 338 ? -95.626 2.053 -8.950 1.00 91.13 341 VAL B N 1
ATOM 5323 C CA . VAL B 1 338 ? -94.454 2.325 -8.133 1.00 86.70 341 VAL B CA 1
ATOM 5324 C C . VAL B 1 338 ? -93.215 1.904 -8.910 1.00 85.00 341 VAL B C 1
ATOM 5325 O O . VAL B 1 338 ? -92.181 1.557 -8.324 1.00 84.71 341 VAL B O 1
ATOM 5329 N N . GLU B 1 339 ? -93.333 1.946 -10.240 1.00 81.96 342 GLU B N 1
ATOM 5330 C CA . GLU B 1 339 ? -92.246 1.642 -11.164 1.00 84.35 342 GLU B CA 1
ATOM 5331 C C . GLU B 1 339 ? -90.952 2.387 -10.858 1.00 84.98 342 GLU B C 1
ATOM 5332 O O . GLU B 1 339 ? -89.881 1.943 -11.294 1.00 88.23 342 GLU B O 1
ATOM 5338 N N . ASP B 1 340 ? -91.014 3.500 -10.120 1.00 82.34 343 ASP B N 1
ATOM 5339 C CA . ASP B 1 340 ? -89.809 4.292 -9.886 1.00 85.85 343 ASP B CA 1
ATOM 5340 C C . ASP B 1 340 ? -88.956 3.740 -8.747 1.00 85.61 343 ASP B C 1
ATOM 5341 O O . ASP B 1 340 ? -87.840 4.230 -8.548 1.00 84.09 343 ASP B O 1
ATOM 5346 N N . ARG B 1 341 ? -89.449 2.751 -7.989 1.00 86.90 344 ARG B N 1
ATOM 5347 C CA . ARG B 1 341 ? -88.630 2.118 -6.962 1.00 81.89 344 ARG B CA 1
ATOM 5348 C C . ARG B 1 341 ? -87.734 1.014 -7.516 1.00 81.86 344 ARG B C 1
ATOM 5349 O O . ARG B 1 341 ? -87.024 0.371 -6.737 1.00 81.15 344 ARG B O 1
ATOM 5357 N N . PHE B 1 342 ? -87.768 0.760 -8.823 1.00 76.42 345 PHE B N 1
ATOM 5358 C CA . PHE B 1 342 ? -87.026 -0.313 -9.466 1.00 79.62 345 PHE B CA 1
ATOM 5359 C C . PHE B 1 342 ? -86.073 0.337 -10.451 1.00 82.90 345 PHE B C 1
ATOM 5360 O O . PHE B 1 342 ? -86.493 1.193 -11.227 1.00 85.47 345 PHE B O 1
ATOM 5368 N N . GLY B 1 343 ? -84.794 -0.037 -10.404 1.00 80.76 346 GLY B N 1
ATOM 5369 C CA . GLY B 1 343 ? -83.829 0.521 -11.330 1.00 81.55 346 GLY B CA 1
ATOM 5370 C C . GLY B 1 343 ? -82.727 -0.479 -11.599 1.00 82.95 346 GLY B C 1
ATOM 5371 O O . GLY B 1 343 ? -82.723 -1.569 -11.022 1.00 83.49 346 GLY B O 1
ATOM 5372 N N . PHE B 1 344 ? -81.805 -0.124 -12.505 1.00 77.82 347 PHE B N 1
ATOM 5373 C CA . PHE B 1 344 ? -80.578 -0.900 -12.678 1.00 76.12 347 PHE B CA 1
ATOM 5374 C C . PHE B 1 344 ? -79.589 -0.149 -13.566 1.00 77.49 347 PHE B C 1
ATOM 5375 O O . PHE B 1 344 ? -79.836 0.981 -13.997 1.00 81.73 347 PHE B O 1
ATOM 5383 N N . ASN B 1 345 ? -78.465 -0.826 -13.857 1.00 78.71 348 ASN B N 1
ATOM 5384 C CA . ASN B 1 345 ? -77.328 -0.247 -14.588 1.00 78.54 348 ASN B CA 1
ATOM 5385 C C . ASN B 1 345 ? -76.438 -1.391 -15.095 1.00 80.48 348 ASN B C 1
ATOM 5386 O O . ASN B 1 345 ? -75.592 -1.884 -14.344 1.00 80.17 348 ASN B O 1
ATOM 5391 N N . PHE B 1 346 ? -76.626 -1.800 -16.361 1.00 79.23 349 PHE B N 1
ATOM 5392 C CA . PHE B 1 346 ? -75.779 -2.809 -17.001 1.00 75.49 349 PHE B CA 1
ATOM 5393 C C . PHE B 1 346 ? -74.706 -2.099 -17.820 1.00 82.54 349 PHE B C 1
ATOM 5394 O O . PHE B 1 346 ? -75.016 -1.491 -18.848 1.00 85.17 349 PHE B O 1
ATOM 5402 N N . VAL B 1 347 ? -73.443 -2.230 -17.412 1.00 79.64 350 VAL B N 1
ATOM 5403 C CA . VAL B 1 347 ? -72.343 -1.546 -18.093 1.00 81.06 350 VAL B CA 1
ATOM 5404 C C . VAL B 1 347 ? -71.065 -2.362 -17.918 1.00 78.81 350 VAL B C 1
ATOM 5405 O O . VAL B 1 347 ? -70.821 -2.932 -16.853 1.00 82.88 350 VAL B O 1
ATOM 5409 N N . GLY B 1 348 ? -70.260 -2.441 -18.975 1.00 78.72 351 GLY B N 1
ATOM 5410 C CA . GLY B 1 348 ? -68.945 -3.043 -18.901 1.00 69.78 351 GLY B CA 1
ATOM 5411 C C . GLY B 1 348 ? -67.934 -2.048 -18.384 1.00 68.79 351 GLY B C 1
ATOM 5412 O O . GLY B 1 348 ? -68.275 -1.046 -17.754 1.00 75.72 351 GLY B O 1
ATOM 5413 N N . GLY B 1 349 ? -66.667 -2.314 -18.673 1.00 73.35 352 GLY B N 1
ATOM 5414 C CA . GLY B 1 349 ? -65.640 -1.342 -18.334 1.00 77.59 352 GLY B CA 1
ATOM 5415 C C . GLY B 1 349 ? -65.433 -1.145 -16.851 1.00 82.77 352 GLY B C 1
ATOM 5416 O O . GLY B 1 349 ? -65.115 -0.029 -16.409 1.00 83.23 352 GLY B O 1
ATOM 5417 N N . HIS B 1 350 ? -65.647 -2.202 -16.066 1.00 83.91 353 HIS B N 1
ATOM 5418 C CA . HIS B 1 350 ? -65.303 -2.257 -14.653 1.00 76.08 353 HIS B CA 1
ATOM 5419 C C . HIS B 1 350 ? -64.957 -3.706 -14.328 1.00 79.35 353 HIS B C 1
ATOM 5420 O O . HIS B 1 350 ? -65.435 -4.633 -14.993 1.00 75.41 353 HIS B O 1
ATOM 5427 N N . MET B 1 351 ? -64.066 -3.894 -13.352 1.00 76.76 354 MET B N 1
ATOM 5428 C CA . MET B 1 351 ? -63.733 -5.244 -12.903 1.00 76.97 354 MET B CA 1
ATOM 5429 C C . MET B 1 351 ? -64.934 -5.867 -12.183 1.00 71.18 354 MET B C 1
ATOM 5430 O O . MET B 1 351 ? -65.732 -5.168 -11.551 1.00 71.09 354 MET B O 1
ATOM 5435 N N . HIS B 1 352 ? -65.074 -7.192 -12.301 1.00 70.10 355 HIS B N 1
ATOM 5436 C CA . HIS B 1 352 ? -66.127 -7.933 -11.589 1.00 65.02 355 HIS B CA 1
ATOM 5437 C C . HIS B 1 352 ? -66.213 -7.479 -10.137 1.00 66.09 355 HIS B C 1
ATOM 5438 O O . HIS B 1 352 ? -65.216 -7.521 -9.406 1.00 63.01 355 HIS B O 1
ATOM 5445 N N . CYS B 1 353 ? -67.381 -6.971 -9.743 1.00 67.08 356 CYS B N 1
ATOM 5446 C CA . CYS B 1 353 ? -67.699 -6.564 -8.372 1.00 63.19 356 CYS B CA 1
ATOM 5447 C C . CYS B 1 353 ? -67.057 -5.253 -7.969 1.00 63.09 356 CYS B C 1
ATOM 5448 O O . CYS B 1 353 ? -67.153 -4.881 -6.795 1.00 63.80 356 CYS B O 1
ATOM 5451 N N . SER B 1 354 ? -66.394 -4.548 -8.883 1.00 70.42 357 SER B N 1
ATOM 5452 C CA . SER B 1 354 ? -65.960 -3.167 -8.655 1.00 69.69 357 SER B CA 1
ATOM 5453 C C . SER B 1 354 ? -66.824 -2.297 -9.562 1.00 68.89 357 SER B C 1
ATOM 5454 O O . SER B 1 354 ? -66.764 -2.418 -10.791 1.00 71.55 357 SER B O 1
ATOM 5457 N N . ALA B 1 355 ? -67.659 -1.457 -8.959 1.00 71.38 358 ALA B N 1
ATOM 5458 C CA . ALA B 1 355 ? -68.673 -0.737 -9.718 1.00 71.59 358 ALA B CA 1
ATOM 5459 C C . ALA B 1 355 ? -68.042 0.274 -10.668 1.00 72.06 358 ALA B C 1
ATOM 5460 O O . ALA B 1 355 ? -66.965 0.816 -10.408 1.00 63.09 358 ALA B O 1
ATOM 5462 N N . ALA B 1 356 ? -68.712 0.483 -11.805 1.00 76.05 359 ALA B N 1
ATOM 5463 C CA . ALA B 1 356 ? -68.477 1.661 -12.638 1.00 70.19 359 ALA B CA 1
ATOM 5464 C C . ALA B 1 356 ? -69.067 2.901 -11.971 1.00 69.47 359 ALA B C 1
ATOM 5465 O O . ALA B 1 356 ? -70.063 2.824 -11.247 1.00 73.88 359 ALA B O 1
ATOM 5467 N N . GLY B 1 357 ? -68.456 4.063 -12.230 1.00 75.75 360 GLY B N 1
ATOM 5468 C CA . GLY B 1 357 ? -68.988 5.308 -11.685 1.00 64.24 360 GLY B CA 1
ATOM 5469 C C . GLY B 1 357 ? -70.430 5.546 -12.092 1.00 72.32 360 GLY B C 1
ATOM 5470 O O . GLY B 1 357 ? -71.232 6.069 -11.312 1.00 76.27 360 GLY B O 1
ATOM 5471 N N . THR B 1 358 ? -70.776 5.170 -13.325 1.00 69.60 361 THR B N 1
ATOM 5472 C CA . THR B 1 358 ? -72.172 5.071 -13.730 1.00 73.61 361 THR B CA 1
ATOM 5473 C C . THR B 1 358 ? -73.009 4.370 -12.656 1.00 78.81 361 THR B C 1
ATOM 5474 O O . THR B 1 358 ? -74.086 4.845 -12.282 1.00 79.21 361 THR B O 1
ATOM 5478 N N . GLN B 1 359 ? -72.504 3.245 -12.125 1.00 79.02 362 GLN B N 1
ATOM 5479 C CA . GLN B 1 359 ? -73.298 2.405 -11.231 1.00 72.20 362 GLN B CA 1
ATOM 5480 C C . GLN B 1 359 ? -73.338 2.955 -9.813 1.00 70.81 362 GLN B C 1
ATOM 5481 O O . GLN B 1 359 ? -74.371 2.854 -9.133 1.00 67.09 362 GLN B O 1
ATOM 5487 N N . VAL B 1 360 ? -72.219 3.537 -9.367 1.00 71.95 363 VAL B N 1
ATOM 5488 C CA . VAL B 1 360 ? -72.137 4.201 -8.064 1.00 71.08 363 VAL B CA 1
ATOM 5489 C C . VAL B 1 360 ? -73.222 5.268 -7.939 1.00 75.60 363 VAL B C 1
ATOM 5490 O O . VAL B 1 360 ? -74.024 5.270 -6.994 1.00 74.60 363 VAL B O 1
ATOM 5494 N N . ASN B 1 361 ? -73.252 6.210 -8.891 1.00 78.87 364 ASN B N 1
ATOM 5495 C CA . ASN B 1 361 ? -74.206 7.316 -8.803 1.00 75.50 364 ASN B CA 1
ATOM 5496 C C . ASN B 1 361 ? -75.638 6.826 -8.951 1.00 74.15 364 ASN B C 1
ATOM 5497 O O . ASN B 1 361 ? -76.502 7.189 -8.148 1.00 80.67 364 ASN B O 1
ATOM 5502 N N . ASP B 1 362 ? -75.912 6.001 -9.967 1.00 69.72 365 ASP B N 1
ATOM 5503 C CA . ASP B 1 362 ? -77.262 5.471 -10.151 1.00 70.61 365 ASP B CA 1
ATOM 5504 C C . ASP B 1 362 ? -77.819 4.861 -8.868 1.00 77.70 365 ASP B C 1
ATOM 5505 O O . ASP B 1 362 ? -78.968 5.124 -8.487 1.00 84.09 365 ASP B O 1
ATOM 5510 N N . VAL B 1 363 ? -77.018 4.057 -8.167 1.00 75.64 366 VAL B N 1
ATOM 5511 C CA . VAL B 1 363 ? -77.548 3.424 -6.965 1.00 76.59 366 VAL B CA 1
ATOM 5512 C C . VAL B 1 363 ? -77.478 4.360 -5.767 1.00 72.87 366 VAL B C 1
ATOM 5513 O O . VAL B 1 363 ? -78.234 4.174 -4.803 1.00 73.83 366 VAL B O 1
ATOM 5517 N N . ASN B 1 364 ? -76.590 5.357 -5.791 1.00 67.84 367 ASN B N 1
ATOM 5518 C CA . ASN B 1 364 ? -76.5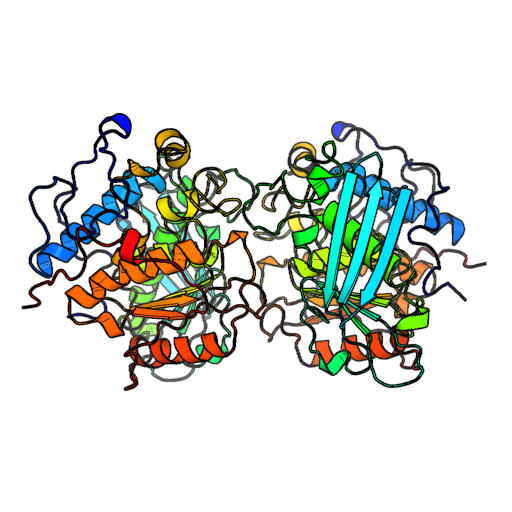87 6.354 -4.722 1.00 76.69 367 ASN B CA 1
ATOM 5519 C C . ASN B 1 364 ? -77.883 7.161 -4.716 1.00 79.33 367 ASN B C 1
ATOM 5520 O O . ASN B 1 364 ? -78.297 7.674 -3.670 1.00 79.73 367 ASN B O 1
ATOM 5525 N N . LYS B 1 365 ? -78.549 7.268 -5.866 1.00 77.69 368 LYS B N 1
ATOM 5526 C CA . LYS B 1 365 ? -79.884 7.851 -5.887 1.00 78.22 368 LYS B CA 1
ATOM 5527 C C . LYS B 1 365 ? -80.859 6.993 -5.093 1.00 81.89 368 LYS B C 1
ATOM 5528 O O . LYS B 1 365 ? -81.503 7.481 -4.155 1.00 84.58 368 LYS B O 1
ATOM 5530 N N . PHE B 1 366 ? -80.957 5.695 -5.432 1.00 84.58 369 PHE B N 1
ATOM 5531 C CA . PHE B 1 366 ? -81.848 4.800 -4.690 1.00 78.56 369 PHE B CA 1
ATOM 5532 C C . PHE B 1 366 ? -81.463 4.719 -3.216 1.00 77.36 369 PHE B C 1
ATOM 5533 O O . PHE B 1 366 ? -82.342 4.622 -2.347 1.00 78.45 369 PHE B O 1
ATOM 5541 N N . ILE B 1 367 ? -80.159 4.753 -2.909 1.00 73.00 370 ILE B N 1
ATOM 5542 C CA . ILE B 1 367 ? -79.746 4.736 -1.507 1.00 75.00 370 ILE B CA 1
ATOM 5543 C C . ILE B 1 367 ? -80.258 5.977 -0.800 1.00 77.94 370 ILE B C 1
ATOM 5544 O O . ILE B 1 367 ? -80.781 5.899 0.319 1.00 78.89 370 ILE B O 1
ATOM 5549 N N . ASP B 1 368 ? -80.156 7.137 -1.461 1.00 85.25 371 ASP B N 1
ATOM 5550 C CA . ASP B 1 368 ? -80.570 8.396 -0.836 1.00 85.07 371 ASP B CA 1
ATOM 5551 C C . ASP B 1 368 ? -82.076 8.444 -0.612 1.00 79.97 371 ASP B C 1
ATOM 5552 O O . ASP B 1 368 ? -82.530 8.829 0.471 1.00 82.41 371 ASP B O 1
ATOM 5557 N N . ARG B 1 369 ? -82.870 8.021 -1.596 1.00 78.07 372 ARG B N 1
ATOM 5558 C CA . ARG B 1 369 ? -84.319 8.118 -1.431 1.00 82.49 372 ARG B CA 1
ATOM 5559 C C . ARG B 1 369 ? -84.847 7.098 -0.425 1.00 79.93 372 ARG B C 1
ATOM 5560 O O . ARG B 1 369 ? -85.544 7.458 0.526 1.00 81.04 372 ARG B O 1
ATOM 5568 N N . PHE B 1 370 ? -84.531 5.815 -0.623 1.00 83.32 373 PHE B N 1
ATOM 5569 C CA . PHE B 1 370 ? -85.265 4.730 0.025 1.00 75.90 373 PHE B CA 1
ATOM 5570 C C . PHE B 1 370 ? -84.654 4.260 1.341 1.00 74.84 373 PHE B C 1
ATOM 5571 O O . PHE B 1 370 ? -85.341 3.586 2.114 1.00 74.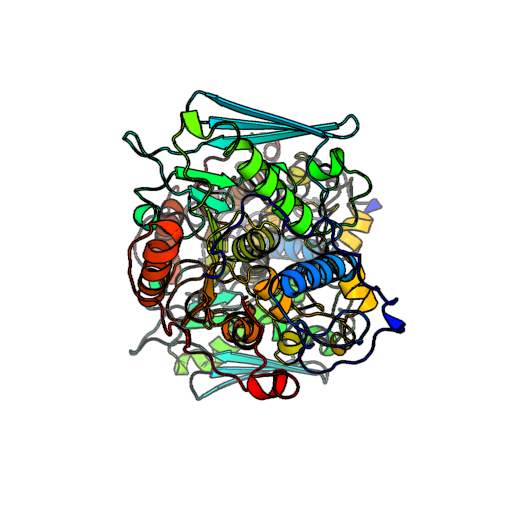24 373 PHE B O 1
ATOM 5579 N N . LEU B 1 371 ? -83.394 4.598 1.613 1.00 76.66 374 LEU B N 1
ATOM 5580 C CA . LEU B 1 371 ? -82.726 4.282 2.872 1.00 76.34 374 LEU B CA 1
ATOM 5581 C C . LEU B 1 371 ? -82.459 5.517 3.719 1.00 83.46 374 LEU B C 1
ATOM 5582 O O . LEU B 1 371 ? -82.665 5.490 4.938 1.00 81.88 374 LEU B O 1
ATOM 5587 N N . ARG B 1 372 ? -81.946 6.594 3.111 1.00 84.34 375 ARG B N 1
ATOM 5588 C CA . ARG B 1 372 ? -81.736 7.832 3.850 1.00 83.70 375 ARG B CA 1
ATOM 5589 C C . ARG B 1 372 ? -83.016 8.640 3.970 1.00 81.08 375 ARG B C 1
ATOM 5590 O O . ARG B 1 372 ? -83.135 9.449 4.891 1.00 83.87 375 ARG B O 1
ATOM 5598 N N . GLY B 1 373 ? -83.987 8.409 3.092 1.00 83.79 376 GLY B N 1
ATOM 5599 C CA . GLY B 1 373 ? -85.236 9.141 3.151 1.00 83.88 376 GLY B CA 1
ATOM 5600 C C . GLY B 1 373 ? -85.193 10.498 2.489 1.00 87.58 376 GLY B C 1
ATOM 5601 O O . GLY B 1 373 ? -86.056 11.340 2.764 1.00 82.54 376 GLY B O 1
ATOM 5602 N N . LYS B 1 374 ? -84.194 10.747 1.643 1.00 87.26 377 LYS B N 1
ATOM 5603 C CA . LYS B 1 374 ? -84.031 12.050 1.025 1.00 84.43 377 LYS B CA 1
ATOM 5604 C C . LYS B 1 374 ? -84.960 12.173 -0.179 1.00 90.79 377 LYS B C 1
ATOM 5605 O O . LYS B 1 374 ? -85.479 11.180 -0.697 1.00 90.70 377 LYS B O 1
ATOM 5609 N N . SER B 1 375 ? -85.187 13.417 -0.602 1.00 95.08 378 SER B N 1
ATOM 5610 C CA . SER B 1 375 ? -86.213 13.737 -1.591 1.00 94.37 378 SER B CA 1
ATOM 5611 C C . SER B 1 375 ? -85.586 13.872 -2.981 1.00 97.46 378 SER B C 1
ATOM 5612 O O . SER B 1 375 ? -85.489 14.956 -3.559 1.00 102.69 378 SER B O 1
ATOM 5615 N N . VAL B 1 376 ? -85.149 12.734 -3.515 1.00 99.08 379 VAL B N 1
ATOM 5616 C CA . VAL B 1 376 ? -84.582 12.657 -4.856 1.00 93.64 379 VAL B CA 1
ATOM 5617 C C . VAL B 1 376 ? -85.577 11.946 -5.764 1.00 91.46 379 VAL B C 1
ATOM 5618 O O . VAL B 1 376 ? -86.617 11.451 -5.323 1.00 92.89 379 VAL B O 1
ATOM 5620 N N . SER B 1 377 ? -85.257 11.911 -7.055 1.00 90.57 380 SER B N 1
ATOM 5621 C CA . SER B 1 377 ? -86.081 11.199 -8.020 1.00 90.70 380 SER B CA 1
ATOM 5622 C C . SER B 1 377 ? -85.397 9.898 -8.410 1.00 91.71 380 SER B C 1
ATOM 5623 O O . SER B 1 377 ? -84.173 9.839 -8.559 1.00 90.32 380 SER B O 1
ATOM 5626 N N . THR B 1 378 ? -86.202 8.855 -8.577 1.00 88.59 381 THR B N 1
ATOM 5627 C CA . THR B 1 378 ? -85.718 7.548 -8.992 1.00 89.23 381 THR B CA 1
ATOM 5628 C C . THR B 1 378 ? -86.341 7.124 -10.320 1.00 92.98 381 THR B C 1
ATOM 5629 O O . THR B 1 378 ? -86.234 5.950 -10.707 1.00 91.97 381 THR B O 1
ATOM 5633 N N . SER B 1 379 ? -86.880 8.107 -11.063 1.00 94.86 382 SER B N 1
ATOM 5634 C CA . SER B 1 379 ? -88.005 7.899 -11.980 1.00 92.59 382 SER B CA 1
ATOM 5635 C C . SER B 1 379 ? -87.696 6.890 -13.086 1.00 90.02 382 SER B C 1
ATOM 5636 O O . SER B 1 379 ? -88.522 6.018 -13.387 1.00 88.45 382 SER B O 1
ATOM 5638 N N . ASN B 1 380 ? -86.550 7.023 -13.753 1.00 87.22 383 ASN B N 1
ATOM 5639 C CA . ASN B 1 380 ? -86.309 6.191 -14.938 1.00 91.12 383 ASN B CA 1
ATOM 5640 C C . ASN B 1 380 ? -84.835 5.817 -15.068 1.00 91.77 383 ASN B C 1
ATOM 5641 O O . ASN B 1 380 ? -84.151 6.157 -16.030 1.00 94.90 383 ASN B O 1
ATOM 5646 N N . MET B 1 381 ? -84.340 5.049 -14.107 1.00 94.01 384 MET B N 1
ATOM 5647 C CA . MET B 1 381 ? -82.970 4.544 -14.148 1.00 85.20 384 MET B CA 1
ATOM 5648 C C . MET B 1 381 ? -83.029 3.084 -14.579 1.00 84.14 384 MET B C 1
ATOM 5649 O O . MET B 1 381 ? -83.100 2.168 -13.760 1.00 81.57 384 MET B O 1
ATOM 5654 N N . LEU B 1 382 ? -83.060 2.883 -15.890 1.00 81.21 385 LEU B N 1
ATOM 5655 C CA . LEU B 1 382 ? -82.958 1.568 -16.494 1.00 76.91 385 LEU B CA 1
ATOM 5656 C C . LEU B 1 382 ? -81.815 1.551 -17.495 1.00 77.69 385 LEU B C 1
ATOM 5657 O O . LEU B 1 382 ? -81.903 0.898 -18.538 1.00 81.50 385 LEU B O 1
ATOM 5662 N N . SER B 1 383 ? -80.756 2.301 -17.176 1.00 78.63 386 SER B N 1
ATOM 5663 C CA . SER B 1 383 ? -79.498 2.269 -17.915 1.00 69.79 386 SER B CA 1
ATOM 5664 C C . SER B 1 383 ? -79.039 0.840 -18.143 1.00 81.87 386 SER B C 1
ATOM 5665 O O . SER B 1 383 ? -79.055 0.024 -17.217 1.00 86.61 386 SER B O 1
ATOM 5668 N N . SER B 1 384 ? -78.629 0.537 -19.378 1.00 79.97 387 SER B N 1
ATOM 5669 C CA . SER B 1 384 ? -78.079 -0.774 -19.701 1.00 79.07 387 SER B CA 1
ATOM 5670 C C . SER B 1 384 ? -77.608 -0.838 -21.148 1.00 83.54 387 SER B C 1
ATOM 5671 O O . SER B 1 384 ? -78.407 -0.697 -22.081 1.00 85.19 387 SER B O 1
ATOM 5674 N N . SER B 1 385 ? -76.311 -1.071 -21.342 1.00 82.86 388 SER B N 1
ATOM 5675 C CA . SER B 1 385 ? -75.757 -1.345 -22.660 1.00 80.18 388 SER B CA 1
ATOM 5676 C C . SER B 1 385 ? -75.977 -2.799 -23.076 1.00 82.35 388 SER B C 1
ATOM 5677 O O . SER B 1 385 ? -75.160 -3.364 -23.803 1.00 80.96 388 SER B O 1
ATOM 5680 N N . VAL B 1 386 ? -77.072 -3.415 -22.634 1.00 83.29 389 VAL B N 1
ATOM 5681 C CA . VAL B 1 386 ? -77.331 -4.830 -22.869 1.00 80.55 389 VAL B CA 1
ATOM 5682 C C . VAL B 1 386 ? -78.681 -4.930 -23.559 1.00 88.08 389 VAL B C 1
ATOM 5683 O O . VAL B 1 386 ? -79.730 -4.704 -22.937 1.00 93.56 389 VAL B O 1
ATOM 5687 N N . THR B 1 387 ? -78.666 -5.308 -24.829 1.00 90.38 390 THR B N 1
ATOM 5688 C CA . THR B 1 387 ? -79.858 -5.279 -25.665 1.00 90.86 390 THR B CA 1
ATOM 5689 C C . THR B 1 387 ? -80.426 -6.684 -25.804 1.00 90.87 390 THR B C 1
ATOM 5690 O O . THR B 1 387 ? -79.677 -7.645 -26.031 1.00 87.76 390 THR B O 1
ATOM 5694 N N . ASN B 1 388 ? -81.745 -6.803 -25.642 1.00 88.44 391 ASN B N 1
ATOM 5695 C CA . ASN B 1 388 ? -82.421 -8.076 -25.852 1.00 86.63 391 ASN B CA 1
ATOM 5696 C C . ASN B 1 388 ? -83.900 -7.799 -26.057 1.00 88.45 391 ASN B C 1
ATOM 5697 O O . ASN B 1 388 ? -84.464 -6.923 -25.399 1.00 93.38 391 ASN B O 1
ATOM 5702 N N . ASP B 1 389 ? -84.526 -8.544 -26.964 1.00 88.88 392 ASP B N 1
ATOM 5703 C CA . ASP B 1 389 ? -85.962 -8.394 -27.184 1.00 90.94 392 ASP B CA 1
ATOM 5704 C C . ASP B 1 389 ? -86.693 -8.930 -25.955 1.00 89.30 392 ASP B C 1
ATOM 5705 O O . ASP B 1 389 ? -87.175 -10.067 -25.916 1.00 88.04 392 ASP B O 1
ATOM 5710 N N . TYR B 1 390 ? -86.790 -8.078 -24.927 1.00 90.18 393 TYR B N 1
ATOM 5711 C CA . TYR B 1 390 ? -87.439 -8.514 -23.693 1.00 89.63 393 TYR B CA 1
ATOM 5712 C C . TYR B 1 390 ? -88.935 -8.715 -23.879 1.00 89.96 393 TYR B C 1
ATOM 5713 O O . TYR B 1 390 ? -89.536 -9.511 -23.147 1.00 90.21 393 TYR B O 1
ATOM 5722 N N . ASN B 1 391 ? -89.553 -8.005 -24.836 1.00 91.64 394 ASN B N 1
ATOM 5723 C CA . ASN B 1 391 ? -90.988 -8.171 -25.069 1.00 90.57 394 ASN B CA 1
ATOM 5724 C C . ASN B 1 391 ? -91.319 -9.598 -25.513 1.00 91.15 394 ASN B C 1
ATOM 5725 O O . ASN B 1 391 ? -92.367 -10.144 -25.137 1.00 85.89 394 ASN B O 1
ATOM 5727 N N . SER B 1 392 ? -90.432 -10.225 -26.297 1.00 86.05 395 SER B N 1
ATOM 5728 C CA . SER B 1 392 ? -90.660 -11.603 -26.733 1.00 86.86 395 SER B CA 1
ATOM 5729 C C . SER B 1 392 ? -91.103 -12.491 -25.569 1.00 90.31 395 SER B C 1
ATOM 5730 O O . SER B 1 392 ? -92.134 -13.173 -25.642 1.00 86.19 395 SER B O 1
ATOM 5732 N N . TRP B 1 393 ? -90.352 -12.449 -24.462 1.00 92.53 396 TRP B N 1
ATOM 5733 C CA . TRP B 1 393 ? -90.646 -13.289 -23.302 1.00 89.09 396 TRP B CA 1
ATOM 5734 C C . TRP B 1 393 ? -91.869 -12.791 -22.552 1.00 87.38 396 TRP B C 1
ATOM 5735 O O . TRP B 1 393 ? -92.544 -13.580 -21.877 1.00 82.95 396 TRP B O 1
ATOM 5746 N N . ILE B 1 394 ? -92.147 -11.488 -22.652 1.00 91.00 397 ILE B N 1
ATOM 5747 C CA . ILE B 1 394 ? -93.248 -10.831 -21.952 1.00 94.38 397 ILE B CA 1
ATOM 5748 C C . ILE B 1 394 ? -94.239 -10.273 -22.975 1.00 99.59 397 ILE B C 1
ATOM 5749 O O . ILE B 1 394 ? -94.103 -9.145 -23.476 1.00 100.12 397 ILE B O 1
ATOM 5754 N N . ALA B 1 395 ? -95.283 -11.042 -23.252 1.00 94.77 398 ALA B N 1
ATOM 5755 C CA . ALA B 1 395 ? -96.294 -10.558 -24.175 1.00 91.24 398 ALA B CA 1
ATOM 5756 C C . ALA B 1 395 ? -97.677 -10.883 -23.645 1.00 87.45 398 ALA B C 1
ATOM 5757 O O . ALA B 1 395 ? -98.501 -9.984 -23.455 1.00 90.61 398 ALA B O 1
ATOM 5759 N N . ALA B 1 396 ? -97.912 -12.165 -23.359 1.00 88.59 399 ALA B N 1
ATOM 5760 C CA . ALA B 1 396 ? -99.217 -12.667 -22.948 1.00 85.76 399 ALA B CA 1
ATOM 5761 C C . ALA B 1 396 ? -99.672 -12.111 -21.609 1.00 87.20 399 ALA B C 1
ATOM 5762 O O . ALA B 1 396 ? -100.795 -12.397 -21.178 1.00 94.67 399 ALA B O 1
ATOM 5764 N N . TRP B 1 397 ? -98.824 -11.324 -20.926 1.00 89.10 400 TRP B N 1
ATOM 5765 C CA . TRP B 1 397 ? -99.296 -10.769 -19.660 1.00 90.08 400 TRP B CA 1
ATOM 5766 C C . TRP B 1 397 ? -98.733 -9.392 -19.313 1.00 88.50 400 TRP B C 1
ATOM 5767 O O . TRP B 1 397 ? -98.830 -8.999 -18.145 1.00 90.53 400 TRP B O 1
ATOM 5778 N N . LYS B 1 398 ? -98.202 -8.623 -20.267 1.00 86.81 401 LYS B N 1
ATOM 5779 C CA . LYS B 1 398 ? -97.677 -7.309 -19.904 1.00 88.51 401 LYS B CA 1
ATOM 5780 C C . LYS B 1 398 ? -98.820 -6.352 -19.537 1.00 93.10 401 LYS B C 1
ATOM 5781 O O . LYS B 1 398 ? -100.009 -6.685 -19.638 1.00 91.50 401 LYS B O 1
ATOM 5785 N N . GLY B 1 399 ? -98.439 -5.164 -19.049 1.00 91.80 402 GLY B N 1
ATOM 5786 C CA . GLY B 1 399 ? -99.362 -4.069 -18.771 1.00 90.58 402 GLY B CA 1
ATOM 5787 C C . GLY B 1 399 ? -100.470 -4.248 -17.735 1.00 90.80 402 GLY B C 1
ATOM 5788 O O . GLY B 1 399 ? -101.314 -3.357 -17.584 1.00 93.12 402 GLY B O 1
ATOM 5789 N N . TYR B 1 400 ? -100.501 -5.367 -17.015 1.00 90.99 403 TYR B N 1
ATOM 5790 C CA . TYR B 1 400 ? -101.559 -5.588 -16.034 1.00 88.67 403 TYR B CA 1
ATOM 5791 C C . TYR B 1 400 ? -101.490 -4.538 -14.927 1.00 90.35 403 TYR B C 1
ATOM 5792 O O . TYR B 1 400 ? -100.443 -3.929 -14.681 1.00 89.61 403 TYR B O 1
ATOM 5801 N N . THR B 1 401 ? -102.636 -4.320 -14.264 1.00 87.89 404 THR B N 1
ATOM 5802 C CA . THR B 1 401 ? -102.792 -3.275 -13.258 1.00 86.99 404 THR B CA 1
ATOM 5803 C C . THR B 1 401 ? -103.379 -3.877 -11.987 1.00 88.56 404 THR B C 1
ATOM 5804 O O . THR B 1 401 ? -104.114 -4.866 -12.033 1.00 88.37 404 THR B O 1
ATOM 5808 N N . ILE B 1 402 ? -103.019 -3.293 -10.844 1.00 89.11 405 ILE B N 1
ATOM 5809 C CA . ILE B 1 402 ? -103.503 -3.725 -9.536 1.00 93.25 405 ILE B CA 1
ATOM 5810 C C . ILE B 1 402 ? -104.205 -2.549 -8.866 1.00 93.38 405 ILE B C 1
ATOM 5811 O O . ILE B 1 402 ? -103.705 -1.418 -8.888 1.00 91.80 405 ILE B O 1
ATOM 5816 N N . ASP B 1 403 ? -105.363 -2.817 -8.267 1.00 91.45 406 ASP B N 1
ATOM 5817 C CA . ASP B 1 403 ? -106.097 -1.781 -7.550 1.00 96.51 406 ASP B CA 1
ATOM 5818 C C . ASP B 1 403 ? -105.434 -1.557 -6.194 1.00 97.10 406 ASP B C 1
ATOM 5819 O O . ASP B 1 403 ? -105.442 -2.444 -5.332 1.00 96.01 406 ASP B O 1
ATOM 5824 N N . THR B 1 404 ? -104.862 -0.369 -6.005 1.00 96.12 407 THR B N 1
ATOM 5825 C CA . THR B 1 404 ? -104.113 -0.042 -4.791 1.00 94.89 407 THR B CA 1
ATOM 5826 C C . THR B 1 404 ? -104.960 0.796 -3.835 1.00 99.84 407 THR B C 1
ATOM 5827 O O . THR B 1 404 ? -104.597 1.908 -3.463 1.00 105.28 407 THR B O 1
ATOM 5831 N N . SER B 1 405 ? -106.101 0.244 -3.427 1.00 97.87 408 SER B N 1
ATOM 5832 C CA . SER B 1 405 ? -106.972 0.926 -2.473 1.00 98.24 408 SER B CA 1
ATOM 5833 C C . SER B 1 405 ? -106.820 0.295 -1.094 1.00 95.00 408 SER B C 1
ATOM 5834 O O . SER B 1 405 ? -106.680 0.995 -0.092 1.00 94.61 408 SER B O 1
#

Foldseek 3Di:
DFDLFDPFQAPCPVADAADADDLVPFDQQQFAFDLQQGLVRPDGFAADNSNSNSLVNQLNLCCVQKFNDQDDQAPDWDWDADPQKIKIWGDHPHAIAIDIWNKDFDDDQDQFFAEEEEQFFPALDDCVLAVRHTTTYGPLQSQFDDDQDLDGDCPRRNCVNVVVCQQGASLSSLLNSLVSVLVNCVVCCNVRNYDQQFYAYEHEACRLQSQLSNLLSGRSHQEGERELPAENHLFWQSVVVVDDDARHLCDGHRRNIGPSNNVSDPVRVSRRNHISLSSNLSNPPGAYEYEHAVVDCRRVVLRSLLSLVSNLQSNVQAPNSLSRAYAYDHPDDGSNDDPVRSVLVSLNCCCRRVPDPRGRRDHHHHPHDDPSCVRCVVPGPHHHDHD/DDLFDDFQQPVPPADAADADDLVPFDQQQFAADLQAALVRPDGAAADVRNSRSLVNLQNQCQVFKFNHQDDAAPDWDWDADPQKIWIWGDHPNAIAIWIWNKDFDPDQDDAEEEEEEQFFPALDDCVLVVHHITTYQNLQSFWDDDPDQDGDCVGRNCVNVVVCQQGASLSRLLNSLVSVLVNCVVCCNVRNYDQQFYAYEYFACRLQSQLQNLLSTRSHQEGERELVFENRLFKQSLVVVDPDARHLCDDRCNNIGPSNNVSCPVSVSSRSHISLSSNLSNPPGAYEYEAAVVDVHSVVLRNLLSLVVNLQSNVQEVNSLSYAYAHYHPAPGSNDDPLGSVLVSQNSCCRRVVDDGTSHYHHHHPHDDPSVVSPPPHGPHHYDHD

Secondary structure (DSSP, 8-state):
---SS-SSS-TTTTSPPPP---GGGS----S---TTB-TTSS-B--BHHHHHHHHHHHHHHHIIIII-PPPPPPSEEEEEEETTEEEEEEEETTEEEEEEEE-B--SSS--EEEEEEESSTTTTS-GGGGTTSEEEEE-GGGTS---SSS---TTSHHHHHSGGGTTS-HHHHHHHHHHHHHHHHHHTHHHHTEEEEEEEEEEETHHHHHHHHHHHT-TT-SEEEEES--TTTTS-HHHHHHSSSSSSTTTS-TTTS-HHHHHHHTT-GGG-S--HHHHHHTSTTSEEEEEE-TT-GGG-HHHHHHHHHHHHHHHHHTT-GGGEEEEE--SS-TTS--HHHHHHHHHHIIIIII------TT-EEES-----HHHHSSS-S---B--/--SS-SSS-TTTTS-PPP---TTT-----SPPPSSB-TT-S-B--BHHHHHHHHHHHHHHHIIIII-PPPPPPSEEEEEEETTEEEEEEEETTEEEEEEEE-BPPSSS-PEEEEEEESSTTTTS-GGGGTTSEEEEE-GGGTS---SSS---TTSHHHHHSGGGTTS-HHHHHHHHHHHHHHHHHHTHHHHTEEEEEEEEEEETHHHHHHHHHHHH-TT--EEEEES--TTTTS-HHHHHHSSSSS-SSSS-TTTS-HHHHHHHSS-GGG-S--HHHHHHTTTTSEEEEE--TT-GGG-HHHHHHHHHHHHHHHGGGT-GGGEEEEE--SS-TTS--HHHHHHHHHHHIIIII------TT-EEES----HHHHS-TTTT---B--

B-factor: mean 62.88, std 12.73, range [34.25, 108.2]

Sequence (773 aa):
EVPLVYPKENMGESCKAPTLPQPASCPSVPKLPDPFEWSDGSGRVKNLADWECRRNEIKAEIENYELGKKPAPPQSLKATYSGGTLTVVVNDNGGSLTLTSKISVPSGSGPFPVIIGMNSNTGSLSAGQFSDFIQVPFNHDQCAQYSMTGQKNTNAPFYKLYPNLRDAGDYIAWSWGISRLIDGIEEQVKDQIHADMNHIGVTGCSYAGKMALFGGAFDERVALTIPQESGGGGINAWRVSDTIGNVEKIDNTNYSWFMQALKNNFNGKSDKLPYDHHELIAMVAPRAFFTMGNPDYEWLGDKSGYTSAMAALEVWKAMGVEDRFGFNFVGGHMHCSAAGTQVNDVNKFIDRFLRGKSVSTSNMLSSSVTNDYNSWIAAWKGYTIDTSVPLVYPKENMGESCKAPTLPQPASCPSVPKLPDPFEWSDGSGRVKNLADWECRRNEIKAEIENYELGKKPAPPQSLKATYSGGTLTVVVNDNGGSLTLTSKISVPSGSGPFPVIIGMNSNTGSLSAGQFSDFIQVPFNHDQCAQYSMTGQKNTNAPFYKLYPNLRDAGDYIAWSWGISRLIDGIEQVKDQIHADMNHIGVTGCSYAGKMALFGGAFDERVALTIPQESGGGGINAWRVSDTIGNVEKIDNTNYSWFMQALKNNFNGKSDKLPYDHHELIAMVAPRAFFTMGNPDYEWLGDKSGYTSAMAALEVWKAMGVEDRFGFNFVGGHMHCSAAGTQVNDVNKFIDRFLRGKSVSTSNMLSSSVTNDYNSWIAAWKGYTIDTS

Solvent-accessible surface area: 25841 Å² total; per-residue (Å²): 152,12,56,88,24,32,98,113,18,27,74,3,81,116,32,168,80,14,70,69,41,107,29,100,84,9,90,70,58,86,97,3,7,27,0,1,48,51,27,91,59,80,31,72,0,147,59,46,76,32,4,22,34,4,3,18,18,0,33,20,3,0,2,61,6,0,0,8,118,16,19,72,84,17,146,50,29,58,13,89,52,88,82,28,36,0,39,0,54,0,62,16,125,92,25,71,6,62,3,51,3,90,12,52,52,28,114,58,100,37,88,18,19,0,0,0,0,7,46,41,49,5,19,32,9,67,65,55,14,0,87,61,2,0,14,0,10,1,46,1,47,48,0,1,20,5,15,37,6,12,88,48,29,47,100,7,55,0,1,90,17,29,61,153,38,85,120,3,0,5,0,0,0,0,1,0,0,0,0,0,1,0,24,0,0,64,107,7,86,119,104,2,67,11,31,28,81,49,0,0,0,0,0,1,27,13,5,0,10,0,0,0,0,1,0,0,8,0,1,10,0,4,0,0,0,0,0,3,2,4,1,0,0,6,2,0,2,6,2,1,58,88,47,53,46,4,7,24,1,47,0,0,0,21,4,4,1,28,85,38,0,41,99,56,2,53,74,105,9,42,32,0,31,0,0,0,1,0,0,0,0,0,0,0,2,0,1,0,0,0,1,2,0,46,80,52,79,53,13,5,15,24,0,0,18,0,0,0,20,0,0,4,16,0,0,99,3,5,58,12,74,38,14,2,0,0,0,1,41,19,78,20,49,45,9,61,23,15,54,83,0,49,100,27,0,36,55,0,0,32,63,10,2,75,51,123,121,44,77,2,68,123,26,59,57,33,80,17,114,56,97,76,65,42,24,6,68,108,12,51,61,53,99,9,86,55,129,77,61,83,24,36,110,120,23,26,63,4,84,107,35,88,88,16,84,54,42,131,37,101,75,11,103,63,47,102,40,4,14,27,1,0,27,53,32,96,62,83,40,80,0,54,59,45,82,40,5,23,32,5,4,18,16,0,32,19,3,0,5,71,6,0,0,8,124,13,19,78,83,19,146,49,31,53,15,87,48,89,82,28,38,1,37,0,48,0,60,15,122,92,18,74,4,60,2,57,2,91,18,52,43,33,108,62,85,33,105,19,18,0,0,0,0,8,51,21,48,3,5,33,5,38,60,56,20,0,80,60,2,0,15,0,9,2,44,2,33,47,0,0,36,6,10,3,10,52,57,49,57,58,119,6,57,0,3,101,14,29,71,123,40,116,104,3,0,5,0,0,0,0,1,0,0,0,1,0,1,0,26,0,0,67,96,5,74,122,97,4,80,10,36,29,84,44,0,0,0,0,0,7,8,36,6,0,7,0,0,0,0,1,0,0,7,0,1,23,0,4,0,0,0,0,0,4,1,2,1,0,0,2,2,0,2,6,2,1,50,89,70,42,60,3,5,48,0,62,38,3,4,34,7,4,0,27,87,37,0,70,108,55,0,50,65,140,7,48,15,2,34,0,0,0,1,0,0,0,1,0,0,0,1,1,2,0,0,0,1,1,0,51,74,7,90,8,3,5,13,18,2,0,24,0,0,0,18,1,2,13,27,0,0,63,2,4,60,8,85,37,14,3,0,0,0,1,35,15,76,20,48,14,27,30,27,13,45,69,0,44,102,22,0,36,22,0,0,38,65,9,1,71,48,85,125,51,84,1,61,129,41,48,49,30,84,14,130,56,97,88,46,64,49,3,67,103,14,79,64,59,102,7,91,60,134